Protein AF-A0A356KD46-F1 (afdb_monomer)

Radius of gyration: 34.76 Å; Cα contacts (8 Å, |Δi|>4): 871; chains: 1; bounding box: 137×96×98 Å

pLDDT: mean 71.25, std 28.38, range [20.55, 98.81]

Secondary structure (DSSP, 8-state):
-----------------------PPPPP-------PPPTT--PPPP-PPPP----SS--PPPP---------------------------------------------------------------------PPPPPPPPPPPPP-----------------------------------------------PPPPPPP---TTTTSS-HHHHHHHHHHHHHHHHHHHHHTT-----TTHHHHHHHHHHHTS--SEEE-HHHHHHHHHT-SEEEEEE-TT-HHHHHHHHHHHHHHTTSSS-EEEEEEEEEGGGHHHHHHHHH---HHHHHHHHHHTTHHHHT-S-HHHHHHHHHHHHHHT-EEEEEE--GGG-SS-HHHHHHHHHHHHHHHHHHH-TTSEEEEEEETTTTSTTSHHHHHHHHHHHTTPPPPPEEEEEE--HHHHHHHTTTT-TT--EEEEETTEEEE-SS-HHHHHHHHHHHHTT--BPPP-GGGT-TT---S----TTHHHHHHHHHHHHHHHHHHHHHHHHHHHHHT---S-SS-SEEEETT-TTHHHHTTGGG-S-HHHHHHHHHHHHHT--EEETTTTEEEESS-BHHHHHHHHHHHHHHHHH---TTSPPPHHHHHHHHHHHHHHHHHHHHHH-TT-----HHHHHHHHHHHHHHHHHHHHHHHHT--S-----TT-SS--HHHHHHHHTHHHHHHHHHHHHHHHHHHHHHHHH-------GGGGG--HHHHHHHHHHHHHHHHHHHHHHHHTTSS-HHHHHHHHT--TTSTTHHHHHHHHHHHHTTTPPPPPPHHHH-

Mean predicted aligned error: 16.76 Å

Sequence (814 aa):
MRPAQEARAEDRVRAPVEEGLEQGREVARVILEVAVLDQDDVPGREGEGRPNRGALAPVGRQDLEHDVLLGVGLAVGLDRPDRVVLRAVVGDDHLLGEGDLDLGDSPQDLGDRGLLIEHGDQHREGSSGHAGDPIRLPPPPRLPANGALGLFSPAPRRALNRSGAGSPQGAAPIPRGRDELPRVGRDPGGYHRWPNPPKRLERNDLTADPRRALLAIQKRLWRNLRQEIEATIEGDPPNIAIYREEFERDLRSYESVSNKSELVRAALAAGVVYLGDYHTLPQAQKTLVKLLLALTRTSRPVILGFEMVRIEHQEHLDRYLADPSSANEERFLHAIDYWTTWAFDWAPYREVLQLCHRRGVRVVGINSDPRDHPHDHLLERDFRSAAVLLEEIRAQPEALLVVFDGDLHVARDHLPLLIDNEVQKAGLPARRRVIVHQNAEEIWWQLARDRLEDTNVVRLAPDAFCVFNASPIEKLHSYLNWVSERETLEPPLATSTWAMVEDEDEDEEDEAEDLAQQRVAEYQEQVHQIACTVATFLEIERDDLDDFHLFTVNDLDFLDWMAEDGAFTERELEDVKRQILSNESYFIPKGDVIYLSDFSVVNAAEEATHFLHHRCSGYRWDKPRDLATDFYFRIVTEALGFFGSKVLVPTRECWREKDCEVFLENYRVRQQERKRRRAAGEEGDGGDTSVLEAMSEERVKVLTNQKLTRRASTLVLEHRDLERRYLEQGGPWPGAGRCLTQPTEVHLLLTHMLGHMLGDKLYFALLLNKVSKSFIRQLFHDPLEQPGLALGRYLELVKSTQGVGHGPSRGERL

Nearest PDB structures (foldseek):
  2ebh-assembly1_X  TM=6.119E-01  e=1.348E-02  Pasteurella multocida
  2ebf-assembly1_X  TM=5.597E-01  e=1.407E-02  Pasteurella multocida

Foldseek 3Di:
DDDDDDDDDDDDDDDDDDDDDDDDDDDDDDDDDPDDDDDPDDDDDDDDDDFQDDDPQGDDDDDDDDDDDDDDYDDDDDDDDDDDDDDDDDDDDDDDDYDDDDDDDDDDDDDDDDDDDDDDDDDDDDDDDDDDDDDDDDDDDDDDDDDDDDDDDDDDDDDDDDDDDDDDDDDDDDDDDDDDDDDDDDDDDDDDDDDDDPPPPDPCVLPDDPLVVLLVLLVVLLVLLVVLVVLQRDDDAPCVVVLVVLLLVLLQEFPWQDDPVVQLVLLLQWQEEEQADLQLDLLSLLVVLLSCVSNLVDPAAEEEADQLAAQVLLVLLVVCLVPVDPVSVVVSCVVRVNCRQPVYDCPSVSSNSVSCSVSVYHYGYQAHDLVVPVHHSQQVSLLSSLVRVVVVCVVRVRHYYYYYYHSSQLRCCHSVVNNQVVCVVVVHDRIQYAYEHEASANHCSVCSVVVRNLSQKTHSDPRYIYGYDDHSLQSSQSVQCSVQVFDFQDQFCLSNPSPPPPDDDDDPPVSSVVSVVSRQVSLLVVLLVLLVLLCVVLVNDDDCLSVAAEEESVPSCVSVVCPPPNLDDPVRSVVVSVCLSLLAWEADLSGRYTYHSYGTLLRSQLRSQLSLLCVQAVADPPDDFALQLVLLVLLLSLLRSLLSSCSVVVQDDAQDLVNLVVLLVVVVVVVVVVVVCVVVVNPDPPSDNPPPPDDHVNVVSLVSCSPLNNLLSVLLNVQVVQLVCCVVVVDPRPGSPCLSPDDPSSNNNNSNRSSNNLNQLVNQLPVVVLDDSNNSSVSSHDNSSPPCNSVVVSNVSSVSSVPRDGDQHPVSVD

Solvent-accessible surface area (backbone atoms only — not comparable to full-atom values): 50422 Å² total; per-residue (Å²): 138,83,85,87,85,90,87,88,86,90,89,83,88,85,84,90,78,90,85,89,81,92,77,85,82,84,75,82,82,83,75,87,79,83,79,82,80,76,97,78,88,74,86,86,78,73,92,76,78,83,77,67,65,47,54,95,74,55,62,80,88,76,92,75,92,73,90,78,87,88,86,83,86,80,95,81,81,93,83,85,87,85,88,82,89,85,86,86,87,89,81,87,83,90,85,89,83,87,82,88,86,84,89,88,90,85,81,89,79,90,80,92,85,80,90,86,80,77,88,82,83,89,85,82,89,89,86,85,88,83,90,83,83,89,84,85,82,84,83,83,87,86,82,87,86,90,88,81,90,81,90,82,88,82,83,89,82,80,88,82,88,84,88,85,90,86,84,87,87,84,84,89,88,89,91,88,89,87,84,92,87,89,89,87,83,80,89,90,84,93,74,94,74,75,83,73,78,80,78,76,76,61,95,61,84,65,70,84,47,45,34,62,33,46,53,54,48,49,60,47,48,42,53,52,54,50,54,51,53,64,60,67,55,81,71,76,45,57,65,47,71,54,50,48,51,56,31,51,60,68,43,65,55,67,73,43,86,46,47,72,68,57,53,51,56,50,47,70,70,25,39,32,32,34,35,23,35,52,81,57,36,61,57,43,48,49,48,51,46,41,52,50,59,60,56,64,72,49,97,56,55,48,36,35,37,33,44,89,35,38,46,91,41,41,71,50,52,55,55,28,56,73,49,78,43,72,83,37,46,58,54,37,43,60,71,67,38,36,74,40,62,52,59,53,76,57,70,46,60,47,53,42,51,54,48,27,45,79,67,70,41,50,75,40,34,36,26,65,70,60,86,80,34,94,71,37,44,62,62,56,36,32,53,49,26,32,54,58,51,50,51,52,48,67,76,41,74,79,32,34,39,36,37,40,34,46,52,58,50,47,21,78,82,39,36,56,39,50,36,55,51,49,38,53,75,70,71,46,81,87,62,46,60,28,36,35,42,57,48,48,49,64,38,48,65,47,30,52,75,74,77,42,60,86,51,47,20,33,28,46,48,101,48,31,34,37,38,45,74,55,56,62,57,54,61,52,43,28,45,52,29,55,75,40,73,49,62,59,58,82,80,37,66,65,76,61,58,73,80,70,82,62,98,74,97,71,67,81,66,65,57,50,57,55,46,50,53,44,39,52,52,50,51,42,51,52,37,27,52,43,29,52,47,46,28,58,75,45,74,51,90,82,92,69,69,71,75,57,43,76,46,46,80,79,48,57,54,52,53,42,61,52,54,44,96,61,81,44,50,77,63,55,53,54,56,49,57,48,42,64,69,66,66,45,54,48,58,41,71,80,70,44,29,38,38,33,57,56,60,35,47,55,58,44,26,19,33,27,29,42,47,50,32,38,72,55,32,66,66,68,68,90,58,92,67,56,54,67,43,44,50,28,34,41,24,48,48,36,14,47,9,42,30,34,16,35,72,80,38,73,78,68,76,66,71,48,72,69,52,32,53,53,51,51,49,55,50,50,53,54,54,52,48,60,48,48,38,57,72,72,67,52,89,66,87,79,85,78,62,92,82,60,90,87,61,45,57,72,55,49,63,46,53,78,46,53,74,51,34,55,50,23,39,50,49,47,53,57,49,54,51,50,50,52,51,36,73,73,66,73,57,82,79,87,67,71,70,70,64,56,76,50,61,68,78,41,32,53,54,35,26,42,50,55,2,28,53,46,6,48,16,49,47,49,16,41,77,68,67,62,38,55,63,69,57,56,44,46,60,34,47,46,60,34,86,46,89,58,43,14,51,50,52,45,57,48,49,59,56,57,30,58,94,47,63,72,76,75,45,73,87,68,76,109

Structure (mmCIF, N/CA/C/O backbone):
data_AF-A0A356KD46-F1
#
_entry.id   AF-A0A356KD46-F1
#
loop_
_atom_site.group_PDB
_atom_site.id
_atom_site.type_symbol
_atom_site.label_atom_id
_atom_site.label_alt_id
_atom_site.label_comp_id
_atom_site.label_asym_id
_atom_site.label_entity_id
_atom_site.label_seq_id
_atom_site.pdbx_PDB_ins_code
_atom_site.Cartn_x
_atom_site.Cartn_y
_atom_site.Cartn_z
_atom_site.occupancy
_atom_site.B_iso_or_equiv
_atom_site.auth_seq_id
_atom_site.auth_comp_id
_atom_site.auth_asym_id
_atom_site.auth_atom_id
_atom_site.pdbx_PDB_model_num
ATOM 1 N N . MET A 1 1 ? -66.633 24.488 23.572 1.00 30.86 1 MET A N 1
ATOM 2 C CA . MET A 1 1 ? -67.214 24.761 22.237 1.00 30.86 1 MET A CA 1
ATOM 3 C C . MET A 1 1 ? -66.480 23.928 21.186 1.00 30.86 1 MET A C 1
ATOM 5 O O . MET A 1 1 ? -65.303 23.659 21.368 1.00 30.86 1 MET A O 1
ATOM 9 N N . ARG A 1 2 ? -67.191 23.530 20.127 1.00 31.50 2 ARG A N 1
ATOM 10 C CA . ARG A 1 2 ? -66.736 23.161 18.760 1.00 31.50 2 ARG A CA 1
ATOM 11 C C . ARG A 1 2 ? -67.554 24.079 17.803 1.00 31.50 2 ARG A C 1
ATOM 13 O O . ARG A 1 2 ? -68.551 24.605 18.314 1.00 31.50 2 ARG A O 1
ATOM 20 N N . PRO A 1 3 ? -67.209 24.345 16.520 1.00 33.41 3 PRO A N 1
ATOM 21 C CA . PRO A 1 3 ? -66.586 23.494 15.479 1.00 33.41 3 PRO A CA 1
ATOM 22 C C . PRO A 1 3 ? -65.191 23.997 15.017 1.00 33.41 3 PRO A C 1
ATOM 24 O O . PRO A 1 3 ? -64.723 24.987 15.567 1.00 33.41 3 PRO A O 1
ATOM 27 N N . ALA A 1 4 ? -64.392 23.346 14.151 1.00 25.92 4 ALA A N 1
ATOM 28 C CA . ALA A 1 4 ? -64.543 22.234 13.178 1.00 25.92 4 ALA A CA 1
ATOM 29 C C . ALA A 1 4 ? -64.960 22.608 11.726 1.00 25.92 4 ALA A C 1
ATOM 31 O O . ALA A 1 4 ? -65.536 23.668 11.517 1.00 25.92 4 ALA A O 1
ATOM 32 N N . GLN A 1 5 ? -64.699 21.680 10.781 1.00 28.30 5 GLN A N 1
ATOM 33 C CA . GLN A 1 5 ? -64.710 21.762 9.293 1.00 28.30 5 GLN A CA 1
ATOM 34 C C . GLN A 1 5 ? -63.374 22.258 8.694 1.00 28.30 5 GLN A C 1
ATOM 36 O O . GLN A 1 5 ? -62.950 23.361 9.014 1.00 28.30 5 GLN A O 1
ATOM 41 N N . GLU A 1 6 ? -62.567 21.499 7.931 1.00 25.19 6 GLU A N 1
ATOM 42 C CA . GLU A 1 6 ? -62.701 20.282 7.078 1.00 25.19 6 GLU A CA 1
ATOM 43 C C . GLU A 1 6 ? -63.149 20.526 5.622 1.00 25.19 6 GLU A C 1
ATOM 45 O O . GLU A 1 6 ? -64.282 20.925 5.368 1.00 25.19 6 GLU A O 1
ATOM 50 N N . ALA A 1 7 ? -62.268 20.164 4.678 1.00 24.69 7 ALA A N 1
ATOM 51 C CA . ALA A 1 7 ? -62.589 19.803 3.297 1.00 24.69 7 ALA A CA 1
ATOM 52 C C . ALA A 1 7 ? -61.568 18.763 2.776 1.00 24.69 7 ALA A C 1
ATOM 54 O O . ALA A 1 7 ? -60.367 18.895 2.998 1.00 24.69 7 ALA A O 1
ATOM 55 N N . ARG A 1 8 ? -62.069 17.726 2.098 1.00 23.98 8 ARG A N 1
ATOM 56 C CA . ARG A 1 8 ? -61.347 16.661 1.363 1.00 23.98 8 ARG A CA 1
ATOM 57 C C . ARG A 1 8 ? -61.554 16.899 -0.148 1.00 23.98 8 ARG A C 1
ATOM 59 O O . ARG A 1 8 ? -62.451 17.668 -0.480 1.00 23.98 8 ARG A O 1
ATOM 66 N N . ALA A 1 9 ? -60.946 16.218 -1.121 1.00 25.70 9 ALA A N 1
ATOM 67 C CA . ALA A 1 9 ? -59.679 15.489 -1.347 1.00 25.70 9 ALA A CA 1
ATOM 68 C C . ALA A 1 9 ? -59.769 14.954 -2.804 1.00 25.70 9 ALA A C 1
ATOM 70 O O . ALA A 1 9 ? -60.891 14.846 -3.291 1.00 25.70 9 ALA A O 1
ATOM 71 N N . GLU A 1 10 ? -58.677 14.558 -3.474 1.00 25.53 10 GLU A N 1
ATOM 72 C CA . GLU A 1 10 ? -58.727 13.551 -4.564 1.00 25.53 10 GLU A CA 1
ATOM 73 C C . GLU A 1 10 ? -57.323 13.077 -5.001 1.00 25.53 10 GLU A C 1
ATOM 75 O O . GLU A 1 10 ? -56.431 13.893 -5.214 1.00 25.53 10 GLU A O 1
ATOM 80 N N . ASP A 1 11 ? -57.151 11.760 -5.165 1.00 28.33 11 ASP A N 1
ATOM 81 C CA . ASP A 1 11 ? -55.952 11.097 -5.713 1.00 28.33 11 ASP A CA 1
ATOM 82 C C . ASP A 1 11 ? -56.200 10.625 -7.153 1.00 28.33 11 ASP A C 1
ATOM 84 O O . ASP A 1 11 ? -57.258 10.042 -7.416 1.00 28.33 11 ASP A O 1
ATOM 88 N N . ARG A 1 12 ? -55.217 10.769 -8.067 1.00 23.67 12 ARG A N 1
ATOM 89 C CA . ARG A 1 12 ? -55.205 10.052 -9.371 1.00 23.67 12 ARG A CA 1
ATOM 90 C C . ARG A 1 12 ? -53.854 10.002 -10.122 1.00 23.67 12 ARG A C 1
ATOM 92 O O . ARG A 1 12 ? -53.667 10.615 -11.161 1.00 23.67 12 ARG A O 1
ATOM 99 N N . VAL A 1 13 ? -52.940 9.186 -9.595 1.00 24.98 13 VAL A N 1
ATOM 100 C CA . VAL A 1 13 ? -52.217 8.093 -10.296 1.00 24.98 13 VAL A CA 1
ATOM 101 C C . VAL A 1 13 ? -51.817 8.256 -11.796 1.00 24.98 13 VAL A C 1
ATOM 103 O O . VAL A 1 13 ? -52.674 8.199 -12.673 1.00 24.98 13 VAL A O 1
ATOM 106 N N . ARG A 1 14 ? -50.488 8.145 -12.033 1.00 21.69 14 ARG A N 1
ATOM 107 C CA . ARG A 1 14 ? -49.716 7.650 -13.221 1.00 21.69 14 ARG A CA 1
ATOM 108 C C . ARG A 1 14 ? -49.274 8.573 -14.385 1.00 21.69 14 ARG A C 1
ATOM 110 O O . ARG A 1 14 ? -50.089 8.984 -15.197 1.00 21.69 14 ARG A O 1
ATOM 117 N N . ALA A 1 15 ? -47.937 8.570 -14.556 1.00 30.14 15 ALA A N 1
ATOM 118 C CA . ALA A 1 15 ? -47.119 8.579 -15.792 1.00 30.14 15 ALA A CA 1
ATOM 119 C C . ALA A 1 15 ? -47.143 9.843 -16.688 1.00 30.14 15 ALA A C 1
ATOM 121 O O . ALA A 1 15 ? -48.196 10.441 -16.898 1.00 30.14 15 ALA A O 1
ATOM 122 N N . PRO A 1 16 ? -45.972 10.258 -17.218 1.00 25.94 16 PRO A N 1
ATOM 123 C CA . PRO A 1 16 ? -45.389 9.584 -18.392 1.00 25.94 16 PRO A CA 1
ATOM 124 C C . PRO A 1 16 ? -43.931 9.098 -18.213 1.00 25.94 16 PRO A C 1
ATOM 126 O O . PRO A 1 16 ? -43.357 9.203 -17.133 1.00 25.94 16 PRO A O 1
ATOM 129 N N . VAL A 1 17 ? -43.374 8.537 -19.291 1.00 24.36 17 VAL A N 1
ATOM 130 C CA . VAL A 1 17 ? -42.009 7.992 -19.445 1.00 24.36 17 VAL A CA 1
ATOM 131 C C . VAL A 1 17 ? -41.234 8.849 -20.465 1.00 24.36 17 VAL A C 1
ATOM 133 O O . VAL A 1 17 ? -41.868 9.449 -21.327 1.00 24.36 17 VAL A O 1
ATOM 136 N N . GLU A 1 18 ? -39.905 8.904 -20.311 1.00 29.48 18 GLU A N 1
ATOM 137 C CA . GLU A 1 18 ? -38.838 9.320 -21.256 1.00 29.48 18 GLU A CA 1
ATOM 138 C C . GLU A 1 18 ? -39.147 10.310 -22.401 1.00 29.48 18 GLU A C 1
ATOM 140 O O . GLU A 1 18 ? -39.838 9.990 -23.362 1.00 29.48 18 GLU A O 1
ATOM 145 N N . GLU A 1 19 ? -38.416 11.429 -22.413 1.00 24.36 19 GLU A N 1
ATOM 146 C CA . GLU A 1 19 ? -37.498 11.744 -23.523 1.00 24.36 19 GLU A CA 1
ATOM 147 C C . GLU A 1 19 ? -36.348 12.622 -22.983 1.00 24.36 19 GLU A C 1
ATOM 149 O O . GLU A 1 19 ? -36.548 13.415 -22.060 1.00 24.36 19 GLU A O 1
ATOM 154 N N . GLY A 1 20 ? -35.120 12.416 -23.472 1.00 24.95 20 GLY A N 1
ATOM 155 C CA . GLY A 1 20 ? -33.901 12.986 -22.878 1.00 24.95 20 GLY A CA 1
ATOM 156 C C . GLY A 1 20 ? -33.382 14.256 -23.561 1.00 24.95 20 GLY A C 1
ATOM 157 O O . GLY A 1 20 ? -33.703 14.533 -24.715 1.00 24.95 20 GLY A O 1
ATOM 158 N N . LEU A 1 21 ? -32.513 14.996 -22.865 1.00 26.05 21 LEU A N 1
ATOM 159 C CA . LEU A 1 21 ? -31.666 16.036 -23.457 1.00 26.05 21 LEU A CA 1
ATOM 160 C C . LEU A 1 21 ? -30.255 15.999 -22.864 1.00 26.05 21 LEU A C 1
ATOM 162 O O . LEU A 1 21 ? -30.069 16.136 -21.657 1.00 26.05 21 LEU A O 1
ATOM 166 N N . GLU A 1 22 ? -29.265 15.889 -23.745 1.00 28.31 22 GLU A N 1
ATOM 167 C CA . GLU A 1 22 ? -27.869 16.182 -23.439 1.00 28.31 22 GLU A CA 1
ATOM 168 C C . GLU A 1 22 ? -27.683 17.696 -23.253 1.00 28.31 22 GLU A C 1
ATOM 170 O O . GLU A 1 22 ? -28.096 18.493 -24.101 1.00 28.31 22 GLU A O 1
ATOM 175 N N . GLN A 1 23 ? -26.995 18.106 -22.186 1.00 25.33 23 GLN A N 1
ATOM 176 C CA . GLN A 1 23 ? -26.283 19.385 -22.159 1.00 25.33 23 GLN A CA 1
ATOM 177 C C . GLN A 1 23 ? -25.174 19.355 -21.101 1.00 25.33 23 GLN A C 1
ATOM 179 O O . GLN A 1 23 ? -25.386 18.929 -19.967 1.00 25.33 23 GLN A O 1
ATOM 184 N N . GLY A 1 24 ? -23.965 19.745 -21.510 1.00 26.00 24 GLY A N 1
ATOM 185 C CA . GLY A 1 24 ? -22.748 19.551 -20.722 1.00 26.00 24 GLY A CA 1
ATOM 186 C C . GLY A 1 24 ? -22.647 20.464 -19.499 1.00 26.00 24 GLY A C 1
ATOM 187 O O . GLY A 1 24 ? -23.142 21.590 -19.496 1.00 26.00 24 GLY A O 1
ATOM 188 N N . ARG A 1 25 ? -21.937 19.988 -18.470 1.00 24.11 25 ARG A N 1
ATOM 189 C CA . ARG A 1 25 ? -21.465 20.828 -17.364 1.00 24.11 25 ARG A CA 1
ATOM 190 C C . ARG A 1 25 ? -20.139 21.474 -17.755 1.00 24.11 25 ARG A C 1
ATOM 192 O O . ARG A 1 25 ? -19.187 20.767 -18.074 1.00 24.11 25 ARG A O 1
ATOM 199 N N . GLU A 1 26 ? -20.058 22.799 -17.683 1.00 23.70 26 GLU A N 1
ATOM 200 C CA . GLU A 1 26 ? -18.772 23.496 -17.734 1.00 23.70 26 GLU A CA 1
ATOM 201 C C . GLU A 1 26 ? -17.963 23.150 -16.475 1.00 23.70 26 GLU A C 1
ATOM 203 O O . GLU A 1 26 ? -18.367 23.475 -15.357 1.00 23.70 26 GLU A O 1
ATOM 208 N N . VAL A 1 27 ? -16.815 22.491 -16.643 1.00 25.94 27 VAL A N 1
ATOM 209 C CA . VAL A 1 27 ? -15.844 22.319 -15.555 1.00 25.94 27 VAL A CA 1
ATOM 210 C C . VAL A 1 27 ? -15.124 23.650 -15.350 1.00 25.94 27 VAL A C 1
ATOM 212 O O . VAL A 1 27 ? -14.575 24.223 -16.294 1.00 25.94 27 VAL A O 1
ATOM 215 N N . ALA A 1 28 ? -15.136 24.159 -14.116 1.00 23.61 28 ALA A N 1
ATOM 216 C CA . ALA A 1 28 ? -14.530 25.443 -13.789 1.00 23.61 28 ALA A CA 1
ATOM 217 C C . ALA A 1 28 ? -13.019 25.427 -14.078 1.00 23.61 28 ALA A C 1
ATOM 219 O O . ALA A 1 28 ? -12.261 24.627 -13.531 1.00 23.61 28 ALA A O 1
ATOM 220 N N . ARG A 1 29 ? -12.586 26.331 -14.959 1.00 20.55 29 ARG A N 1
ATOM 221 C CA . ARG A 1 29 ? -11.214 26.419 -15.465 1.00 20.55 29 ARG A CA 1
ATOM 222 C C . ARG A 1 29 ? -10.254 26.920 -14.382 1.00 20.55 29 ARG A C 1
ATOM 224 O O . ARG A 1 29 ? -10.070 28.127 -14.239 1.00 20.55 29 ARG A O 1
ATOM 231 N N . VAL A 1 30 ? -9.619 26.002 -13.655 1.00 24.28 30 VAL A N 1
ATOM 232 C CA . VAL A 1 30 ? -8.527 26.330 -12.726 1.00 24.28 30 VAL A CA 1
ATOM 233 C C . VAL A 1 30 ? -7.361 26.925 -13.519 1.00 24.28 30 VAL A C 1
ATOM 235 O O . VAL A 1 30 ? -6.782 26.271 -14.385 1.00 24.28 30 VAL A O 1
ATOM 238 N N . ILE A 1 31 ? -7.025 28.183 -13.231 1.00 21.67 31 ILE A N 1
ATOM 239 C CA . ILE A 1 31 ? -5.820 28.842 -13.735 1.00 21.67 31 ILE A CA 1
ATOM 240 C C . ILE A 1 31 ? -4.794 28.812 -12.604 1.00 21.67 31 ILE A C 1
ATOM 242 O O . ILE A 1 31 ? -4.981 29.458 -11.577 1.00 21.67 31 ILE A O 1
ATOM 246 N N . LEU A 1 32 ? -3.714 28.055 -12.799 1.00 22.17 32 LEU A N 1
ATOM 247 C CA . LEU A 1 32 ? -2.546 28.079 -11.921 1.00 22.17 32 LEU A CA 1
ATOM 248 C C . LEU A 1 32 ? -1.740 29.359 -12.180 1.00 22.17 32 LEU A C 1
ATOM 250 O O . LEU A 1 32 ? -0.880 29.395 -13.061 1.00 22.17 32 LEU A O 1
ATOM 254 N N . GLU A 1 33 ? -2.013 30.416 -11.413 1.00 21.33 33 GLU A N 1
ATOM 255 C CA . GLU A 1 33 ? -1.081 31.540 -11.296 1.00 21.33 33 GLU A CA 1
ATOM 256 C C . GLU A 1 33 ? 0.112 31.119 -10.429 1.00 21.33 33 GLU A C 1
ATOM 258 O O . GLU A 1 33 ? 0.007 30.967 -9.213 1.00 21.33 33 GLU A O 1
ATOM 263 N N . VAL A 1 34 ? 1.266 30.922 -11.070 1.00 24.17 34 VAL A N 1
ATOM 264 C CA . VAL A 1 34 ? 2.534 30.668 -10.377 1.00 24.17 34 VAL A CA 1
ATOM 265 C C . VAL A 1 34 ? 3.041 31.984 -9.789 1.00 24.17 34 VAL A C 1
ATOM 267 O O . VAL A 1 34 ? 3.713 32.765 -10.464 1.00 24.17 34 VAL A O 1
ATOM 270 N N . ALA A 1 35 ? 2.706 32.235 -8.525 1.00 22.53 35 ALA A N 1
ATOM 271 C CA . ALA A 1 35 ? 3.266 33.342 -7.763 1.00 22.53 35 ALA A CA 1
ATOM 272 C C . ALA A 1 35 ? 4.751 33.076 -7.461 1.00 22.53 35 ALA A C 1
ATOM 274 O O . ALA A 1 35 ? 5.093 32.167 -6.705 1.00 22.53 35 ALA A O 1
ATOM 275 N N . VAL A 1 36 ? 5.638 33.880 -8.049 1.00 26.86 36 VAL A N 1
ATOM 276 C CA . VAL A 1 36 ? 7.053 33.924 -7.660 1.00 26.86 36 VAL A CA 1
ATOM 277 C C . VAL A 1 36 ? 7.162 34.782 -6.401 1.00 26.86 36 VAL A C 1
ATOM 279 O O . VAL A 1 36 ? 6.796 35.955 -6.431 1.00 26.86 36 VAL A O 1
ATOM 282 N N . LEU A 1 37 ? 7.648 34.200 -5.304 1.00 25.94 37 LEU A N 1
ATOM 283 C CA . LEU A 1 37 ? 7.967 34.937 -4.079 1.00 25.94 37 LEU A CA 1
ATOM 284 C C . LEU A 1 37 ? 9.363 35.570 -4.195 1.00 25.94 37 LEU A C 1
ATOM 286 O O . LEU A 1 37 ? 10.318 34.902 -4.596 1.00 25.94 37 LEU A O 1
ATOM 290 N N . ASP A 1 38 ? 9.466 36.854 -3.846 1.00 25.88 38 ASP A N 1
ATOM 291 C CA . ASP A 1 38 ? 10.733 37.594 -3.778 1.00 25.88 38 ASP A CA 1
ATOM 292 C C . ASP A 1 38 ? 11.570 37.196 -2.542 1.00 25.88 38 ASP A C 1
ATOM 294 O O . ASP A 1 38 ? 11.070 36.615 -1.580 1.00 25.88 38 ASP A O 1
ATOM 298 N N . GLN A 1 39 ? 12.878 37.469 -2.583 1.00 31.25 39 GLN A N 1
ATOM 299 C CA . GLN A 1 39 ? 13.889 36.734 -1.801 1.00 31.25 39 GLN A CA 1
ATOM 300 C C . GLN A 1 39 ? 14.160 37.217 -0.354 1.00 31.25 39 GLN A C 1
ATOM 302 O O . GLN A 1 39 ? 15.174 36.812 0.211 1.00 31.25 39 GLN A O 1
ATOM 307 N N . ASP A 1 40 ? 13.310 38.055 0.254 1.00 28.86 40 ASP A N 1
ATOM 308 C CA . ASP A 1 40 ? 13.667 38.809 1.480 1.00 28.86 40 ASP A CA 1
ATOM 309 C C . ASP A 1 40 ? 12.873 38.479 2.773 1.00 28.86 40 ASP A C 1
ATOM 311 O O . ASP A 1 40 ? 13.215 39.004 3.833 1.00 28.86 40 ASP A O 1
ATOM 315 N N . ASP A 1 41 ? 11.871 37.587 2.756 1.00 28.80 41 ASP A N 1
ATOM 316 C CA . ASP A 1 41 ? 11.140 37.172 3.976 1.00 28.80 41 ASP A CA 1
ATOM 317 C C . ASP A 1 41 ? 11.710 35.875 4.592 1.00 28.80 41 ASP A C 1
ATOM 319 O O . ASP A 1 41 ? 11.336 34.761 4.218 1.00 28.80 41 ASP A O 1
ATOM 323 N N . VAL A 1 42 ? 12.606 36.012 5.581 1.00 30.08 42 VAL A N 1
ATOM 324 C CA . VAL A 1 42 ? 13.180 34.883 6.347 1.00 30.08 42 VAL A CA 1
ATOM 325 C C . VAL A 1 42 ? 13.044 35.099 7.863 1.00 30.08 42 VAL A C 1
ATOM 327 O O . VAL A 1 42 ? 13.825 35.849 8.455 1.00 30.08 42 VAL A O 1
ATOM 330 N N . PRO A 1 43 ? 12.123 34.389 8.543 1.00 27.09 43 PRO A N 1
ATOM 331 C CA . PRO A 1 43 ? 12.175 34.205 9.989 1.00 27.09 43 PRO A CA 1
ATOM 332 C C . PRO A 1 43 ? 13.327 33.249 10.329 1.00 27.09 43 PRO A C 1
ATOM 334 O O . PRO A 1 43 ? 13.338 32.098 9.893 1.00 27.09 43 PRO A O 1
ATOM 337 N N . GLY A 1 44 ? 14.313 33.716 11.097 1.00 28.95 44 GLY A N 1
ATOM 338 C CA . GLY A 1 44 ? 15.466 32.894 11.470 1.00 28.95 44 GLY A CA 1
ATOM 339 C C . GLY A 1 44 ? 15.076 31.729 12.383 1.00 28.95 44 GLY A C 1
ATOM 340 O O . GLY A 1 44 ? 14.606 31.958 13.496 1.00 28.95 44 GLY A O 1
ATOM 341 N N . ARG A 1 45 ? 15.314 30.490 11.935 1.00 28.98 45 ARG A N 1
ATOM 342 C CA . ARG A 1 45 ? 15.271 29.300 12.796 1.00 28.98 45 ARG A CA 1
ATOM 343 C C . ARG A 1 45 ? 16.636 29.086 13.448 1.00 28.98 45 ARG A C 1
ATOM 345 O O . ARG A 1 45 ? 17.636 28.931 12.748 1.00 28.98 45 ARG A O 1
ATOM 352 N N . GLU A 1 46 ? 16.671 29.049 14.776 1.00 28.45 46 GLU A N 1
ATOM 353 C CA . GLU A 1 46 ? 17.753 28.367 15.494 1.00 28.45 46 GLU A CA 1
ATOM 354 C C . GLU A 1 46 ? 17.570 26.842 15.348 1.00 28.45 46 GLU A C 1
ATOM 356 O O . GLU A 1 46 ? 16.490 26.379 14.985 1.00 28.45 46 GLU A O 1
ATOM 361 N N . GLY A 1 47 ? 18.636 26.060 15.540 1.00 33.94 47 GLY A N 1
ATOM 362 C CA . GLY A 1 47 ? 18.680 24.656 15.109 1.00 33.94 47 GLY A CA 1
ATOM 363 C C . GLY A 1 47 ? 17.644 23.748 15.782 1.00 33.94 47 GLY A C 1
ATOM 364 O O . GLY A 1 47 ? 17.781 23.414 16.957 1.00 33.94 47 GLY A O 1
ATOM 365 N N . GLU A 1 48 ? 16.650 23.301 15.015 1.00 28.08 48 GLU A N 1
ATOM 366 C CA . GLU A 1 48 ? 15.633 22.340 15.453 1.00 28.08 48 GLU A CA 1
ATOM 367 C C . GLU A 1 48 ? 16.194 20.905 15.496 1.00 28.08 48 GLU A C 1
ATOM 369 O O . GLU A 1 48 ? 17.002 20.497 14.658 1.00 28.08 48 GLU A O 1
ATOM 374 N N . GLY A 1 49 ? 15.765 20.123 16.492 1.00 30.72 49 GLY A N 1
ATOM 375 C CA . GLY A 1 49 ? 16.134 18.711 16.627 1.00 30.72 49 GLY A CA 1
ATOM 376 C C . GLY A 1 49 ? 15.465 17.815 15.575 1.00 30.72 49 GLY A C 1
ATOM 377 O O . GLY A 1 49 ? 14.450 18.175 14.981 1.00 30.72 49 GLY A O 1
ATOM 378 N N . ARG A 1 50 ? 16.019 16.614 15.352 1.00 29.61 50 ARG A N 1
ATOM 379 C CA . ARG A 1 50 ? 15.448 15.631 14.409 1.00 29.61 50 ARG A CA 1
ATOM 380 C C . ARG A 1 50 ? 14.016 15.221 14.827 1.00 29.61 50 ARG A C 1
ATOM 382 O O . ARG A 1 50 ? 13.776 15.052 16.022 1.00 29.61 50 ARG A O 1
ATOM 389 N N . PRO A 1 51 ? 13.086 14.996 13.876 1.00 30.27 51 PRO A N 1
ATOM 390 C CA . PRO A 1 51 ? 11.694 14.666 14.184 1.00 30.27 51 PRO A CA 1
ATOM 391 C C . PRO A 1 51 ? 11.557 13.300 14.871 1.00 30.27 51 PRO A C 1
ATOM 393 O O . PRO A 1 51 ? 12.093 12.293 14.403 1.00 30.27 51 PRO A O 1
ATOM 396 N N . ASN A 1 52 ? 10.794 13.265 15.964 1.00 37.00 52 ASN A N 1
ATOM 397 C CA . ASN A 1 52 ? 10.636 12.103 16.840 1.00 37.00 52 ASN A CA 1
ATOM 398 C C . ASN A 1 52 ? 9.511 11.170 16.351 1.00 37.00 52 ASN A C 1
ATOM 400 O O . ASN A 1 52 ? 8.470 11.057 16.992 1.00 37.00 52 ASN A O 1
ATOM 404 N N . ARG A 1 53 ? 9.724 10.561 15.176 1.00 38.09 53 ARG A N 1
ATOM 405 C CA . ARG A 1 53 ? 8.724 9.787 14.418 1.00 38.09 53 ARG A CA 1
ATOM 406 C C . ARG A 1 53 ? 8.009 8.740 15.280 1.00 38.09 53 ARG A C 1
ATOM 408 O O . ARG A 1 53 ? 8.645 7.824 15.798 1.00 38.09 53 ARG A O 1
ATOM 415 N N . GLY A 1 54 ? 6.684 8.859 15.366 1.00 34.03 54 GLY A N 1
ATOM 416 C CA . GLY A 1 54 ? 5.822 7.852 15.978 1.00 34.03 54 GLY A CA 1
ATOM 417 C C . GLY A 1 54 ? 5.937 6.488 15.289 1.00 34.03 54 GLY A C 1
ATOM 418 O O . GLY A 1 54 ? 6.219 6.388 14.095 1.00 34.03 54 GLY A O 1
ATOM 419 N N . ALA A 1 55 ? 5.710 5.430 16.060 1.00 36.28 55 ALA A N 1
ATOM 420 C CA . ALA A 1 55 ? 5.652 4.053 15.594 1.00 36.28 55 ALA A CA 1
ATOM 421 C C . ALA A 1 55 ? 4.536 3.314 16.341 1.00 36.28 55 ALA A C 1
ATOM 423 O O . ALA A 1 55 ? 4.038 3.799 17.359 1.00 36.28 55 ALA A O 1
ATOM 424 N N . LEU A 1 56 ? 4.214 2.104 15.880 1.00 41.41 56 LEU A N 1
ATOM 425 C CA . LEU A 1 56 ? 3.541 1.096 16.699 1.00 41.41 56 LEU A CA 1
ATOM 426 C C . LEU A 1 56 ? 4.413 0.836 17.942 1.00 41.41 56 LEU A C 1
ATOM 428 O O . LEU A 1 56 ? 5.384 0.091 17.846 1.00 41.41 56 LEU A O 1
ATOM 432 N N . ALA A 1 57 ? 4.081 1.476 19.069 1.00 29.06 57 ALA A N 1
ATOM 433 C CA . ALA A 1 57 ? 4.896 1.542 20.291 1.00 29.06 57 ALA A CA 1
ATOM 434 C C . ALA A 1 57 ? 6.299 2.183 20.072 1.00 29.06 57 ALA A C 1
ATOM 436 O O . ALA A 1 57 ? 7.278 1.485 19.815 1.00 29.06 57 ALA A O 1
ATOM 437 N N . PRO A 1 58 ? 6.430 3.522 20.154 1.00 41.41 58 PRO A N 1
ATOM 438 C CA . PRO A 1 58 ? 7.637 4.237 19.725 1.00 41.41 58 PRO A CA 1
ATOM 439 C C . PRO A 1 58 ? 8.821 4.187 20.701 1.00 41.41 58 PRO A C 1
ATOM 441 O O . PRO A 1 58 ? 8.665 4.110 21.919 1.00 41.41 58 PRO A O 1
ATOM 444 N N . VAL A 1 59 ? 10.015 4.346 20.125 1.00 32.59 59 VAL A N 1
ATOM 445 C CA . VAL A 1 59 ? 11.314 4.437 20.806 1.00 32.59 59 VAL A CA 1
ATOM 446 C C . VAL A 1 59 ? 11.814 5.880 20.801 1.00 32.59 59 VAL A C 1
ATOM 448 O O . VAL A 1 59 ? 11.810 6.540 19.764 1.00 32.59 59 VAL A O 1
ATOM 451 N N . GLY A 1 60 ? 12.313 6.359 21.941 1.00 26.94 60 GLY A N 1
ATOM 452 C CA . GLY A 1 60 ? 13.150 7.559 21.996 1.00 26.94 60 GLY A CA 1
ATOM 453 C C . GLY A 1 60 ? 14.633 7.192 21.912 1.00 26.94 60 GLY A C 1
ATOM 454 O O . GLY A 1 60 ? 15.084 6.304 22.637 1.00 26.94 60 GLY A O 1
ATOM 455 N N . ARG A 1 61 ? 15.421 7.890 21.080 1.00 24.84 61 ARG A N 1
ATOM 456 C CA . ARG A 1 61 ? 16.889 7.821 21.194 1.00 24.84 61 ARG A CA 1
ATOM 457 C C . ARG A 1 61 ? 17.315 8.485 22.505 1.00 24.84 61 ARG A C 1
ATOM 459 O O . ARG A 1 61 ? 16.882 9.592 22.809 1.00 24.84 61 ARG A O 1
ATOM 466 N N . GLN A 1 62 ? 18.170 7.803 23.262 1.00 27.14 62 GLN A N 1
ATOM 467 C CA . GLN A 1 62 ? 18.804 8.348 24.458 1.00 27.14 62 GLN A CA 1
ATOM 468 C C . GLN A 1 62 ? 20.168 8.932 24.073 1.00 27.14 62 GLN A C 1
ATOM 470 O O . GLN A 1 62 ? 20.940 8.273 23.374 1.00 27.14 62 GLN A O 1
ATOM 475 N N . ASP A 1 63 ? 20.465 10.155 24.513 1.00 26.66 63 ASP A N 1
ATOM 476 C CA . ASP A 1 63 ? 21.769 10.773 24.276 1.00 26.66 63 ASP A CA 1
ATOM 477 C C . ASP A 1 63 ? 22.881 9.992 24.989 1.00 26.66 63 ASP A C 1
ATOM 479 O O . ASP A 1 63 ? 22.809 9.726 26.191 1.00 26.66 63 ASP A O 1
ATOM 483 N N . LEU A 1 64 ? 23.939 9.657 24.248 1.00 26.92 64 LEU A N 1
ATOM 484 C CA . LEU A 1 64 ? 25.192 9.147 24.799 1.00 26.92 64 LEU A CA 1
ATOM 485 C C . LEU A 1 64 ? 26.311 10.134 24.485 1.00 26.92 64 LEU A C 1
ATOM 487 O O . LEU A 1 64 ? 26.797 10.208 23.356 1.00 26.92 64 LEU A O 1
ATOM 491 N N . GLU A 1 65 ? 26.733 10.870 25.512 1.00 25.86 65 GLU A N 1
ATOM 492 C CA . GLU A 1 65 ? 27.909 11.734 25.460 1.00 25.86 65 GLU A CA 1
ATOM 493 C C . GLU A 1 65 ? 29.149 10.927 25.043 1.00 25.86 65 GLU A C 1
ATOM 495 O O . GLU A 1 65 ? 29.526 9.958 25.703 1.00 25.86 65 GLU A O 1
ATOM 500 N N . HIS A 1 66 ? 29.819 11.362 23.977 1.00 26.72 66 HIS A N 1
ATOM 501 C CA . HIS A 1 66 ? 31.216 11.028 23.719 1.00 26.72 66 HIS A CA 1
ATOM 502 C C . HIS A 1 66 ? 31.936 12.255 23.159 1.00 26.72 66 HIS A C 1
ATOM 504 O O . HIS A 1 66 ? 31.733 12.649 22.010 1.00 26.72 66 HIS A O 1
ATOM 510 N N . ASP A 1 67 ? 32.816 12.836 23.974 1.00 23.05 67 ASP A N 1
ATOM 511 C CA . ASP A 1 67 ? 33.855 13.743 23.494 1.00 23.05 67 ASP A CA 1
ATOM 512 C C . ASP A 1 67 ? 34.726 13.046 22.434 1.00 23.05 67 ASP A C 1
ATOM 514 O O . ASP A 1 67 ? 35.137 11.901 22.624 1.00 23.05 67 ASP A O 1
ATOM 518 N N . VAL A 1 68 ? 35.104 13.776 21.378 1.00 23.05 68 VAL A N 1
ATOM 519 C CA . VAL A 1 68 ? 36.508 14.153 21.089 1.00 23.05 68 VAL A CA 1
ATOM 520 C C . VAL A 1 68 ? 36.627 14.777 19.689 1.00 23.05 68 VAL A C 1
ATOM 522 O O . VAL A 1 68 ? 36.310 14.158 18.682 1.00 23.05 68 VAL A O 1
ATOM 525 N N . LEU A 1 69 ? 37.159 16.005 19.662 1.00 23.05 69 LEU A N 1
ATOM 526 C CA . LEU A 1 69 ? 37.801 16.723 18.547 1.00 23.05 69 LEU A CA 1
ATOM 527 C C . LEU A 1 69 ? 37.332 16.430 17.101 1.00 23.05 69 LEU A C 1
ATOM 529 O O . LEU A 1 69 ? 37.803 15.496 16.458 1.00 23.05 69 LEU A O 1
ATOM 533 N N . LEU A 1 70 ? 36.743 17.455 16.479 1.00 24.81 70 LEU A N 1
ATOM 534 C CA . LEU A 1 70 ? 37.524 18.293 15.555 1.00 24.81 70 LEU A CA 1
ATOM 535 C C . LEU A 1 70 ? 36.879 19.674 15.395 1.00 24.81 70 LEU A C 1
ATOM 537 O O . LEU A 1 70 ? 35.715 19.791 15.029 1.00 24.81 70 LEU A O 1
ATOM 541 N N . GLY A 1 71 ? 37.649 20.731 15.641 1.00 21.84 71 GLY A N 1
ATOM 542 C CA . GLY A 1 71 ? 37.243 22.100 15.335 1.00 21.84 71 GLY A CA 1
ATOM 543 C C . GLY A 1 71 ? 38.289 22.793 14.472 1.00 21.84 71 GLY A C 1
ATOM 544 O O . GLY A 1 71 ? 39.470 22.472 14.582 1.00 21.84 71 GLY A O 1
ATOM 545 N N . VAL A 1 72 ? 37.848 23.747 13.645 1.00 23.81 72 VAL A N 1
ATOM 546 C CA . VAL A 1 72 ? 38.398 25.115 13.505 1.00 23.81 72 VAL A CA 1
ATOM 547 C C . VAL A 1 72 ? 37.723 25.816 12.316 1.00 23.81 72 VAL A C 1
ATOM 549 O O . VAL A 1 72 ? 38.014 25.521 11.163 1.00 23.81 72 VAL A O 1
ATOM 552 N N . GLY A 1 73 ? 36.890 26.814 12.631 1.00 22.69 73 GLY A N 1
ATOM 553 C CA . GLY A 1 73 ? 36.544 27.938 11.751 1.00 22.69 73 GLY A CA 1
ATOM 554 C C . GLY A 1 73 ? 35.648 27.672 10.524 1.00 22.69 73 GLY A C 1
ATOM 555 O O . GLY A 1 73 ? 35.422 26.541 10.121 1.00 22.69 73 GLY A O 1
ATOM 556 N N . LEU A 1 74 ? 35.115 28.718 9.882 1.00 24.05 74 LEU A N 1
ATOM 557 C CA . LEU A 1 74 ? 35.034 30.122 10.326 1.00 24.05 74 LEU A CA 1
ATOM 558 C C . LEU A 1 74 ? 33.949 30.860 9.519 1.00 24.05 74 LEU A C 1
ATOM 560 O O . LEU A 1 74 ? 33.821 30.642 8.319 1.00 24.05 74 LEU A O 1
ATOM 564 N N . ALA A 1 75 ? 33.183 31.741 10.166 1.00 23.23 75 ALA A N 1
ATOM 565 C CA . ALA A 1 75 ? 32.107 32.492 9.520 1.00 23.23 75 ALA A CA 1
ATOM 566 C C . ALA A 1 75 ? 32.593 33.800 8.864 1.00 23.23 75 ALA A C 1
ATOM 568 O O . ALA A 1 75 ? 33.147 34.663 9.542 1.00 23.23 75 ALA A O 1
ATOM 569 N N . VAL A 1 76 ? 32.295 33.952 7.571 1.00 25.39 76 VAL A N 1
ATOM 570 C CA . VAL A 1 76 ? 32.138 35.191 6.775 1.00 25.39 76 VAL A CA 1
ATOM 571 C C . VAL A 1 76 ? 31.149 34.798 5.659 1.00 25.39 76 VAL A C 1
ATOM 573 O O . VAL A 1 76 ? 31.239 33.681 5.161 1.00 25.39 76 VAL A O 1
ATOM 576 N N . GLY A 1 77 ? 30.160 35.573 5.218 1.00 25.12 77 GLY A N 1
ATOM 577 C CA . GLY A 1 77 ? 29.876 37.000 5.384 1.00 25.12 77 GLY A CA 1
ATOM 578 C C . GLY A 1 77 ? 29.604 37.591 3.992 1.00 25.12 77 GLY A C 1
ATOM 579 O O . GLY A 1 77 ? 30.358 37.325 3.059 1.00 25.12 77 GLY A O 1
ATOM 580 N N . LEU A 1 78 ? 28.497 38.316 3.822 1.00 26.12 78 LEU A N 1
ATOM 581 C CA . LEU A 1 78 ? 28.043 38.809 2.514 1.00 26.12 78 LEU A CA 1
ATOM 582 C C . LEU A 1 78 ? 28.954 39.919 1.970 1.00 26.12 78 LEU A C 1
ATOM 584 O O . LEU A 1 78 ? 29.155 40.903 2.674 1.00 26.12 78 LEU A O 1
ATOM 588 N N . ASP A 1 79 ? 29.397 39.808 0.708 1.00 26.69 79 ASP A N 1
ATOM 589 C CA . ASP A 1 79 ? 29.195 40.882 -0.284 1.00 26.69 79 ASP A CA 1
ATOM 590 C C . ASP A 1 79 ? 29.501 40.472 -1.748 1.00 26.69 79 ASP A C 1
ATOM 592 O O . ASP A 1 79 ? 30.128 39.447 -2.025 1.00 26.69 79 ASP A O 1
ATOM 596 N N . ARG A 1 80 ? 29.051 41.302 -2.699 1.00 25.22 80 ARG A N 1
ATOM 597 C CA . ARG A 1 80 ? 29.437 41.329 -4.137 1.00 25.22 80 ARG A CA 1
ATOM 598 C C . ARG A 1 80 ? 30.144 42.686 -4.429 1.00 25.22 80 ARG A C 1
ATOM 600 O O . ARG A 1 80 ? 30.099 43.536 -3.545 1.00 25.22 80 ARG A O 1
ATOM 607 N N . PRO A 1 81 ? 30.719 42.998 -5.623 1.00 38.06 81 PRO A N 1
ATOM 608 C CA . PRO A 1 81 ? 30.819 42.251 -6.889 1.00 38.06 81 PRO A CA 1
ATOM 609 C C . PRO A 1 81 ? 32.254 42.256 -7.518 1.00 38.06 81 PRO A C 1
ATOM 611 O O . PRO A 1 81 ? 33.251 42.484 -6.846 1.00 38.06 81 PRO A O 1
ATOM 614 N N . ASP A 1 82 ? 32.311 42.058 -8.845 1.00 24.66 82 ASP A N 1
ATOM 615 C CA . ASP A 1 82 ? 33.326 42.532 -9.814 1.00 24.66 82 ASP A CA 1
ATOM 616 C C . ASP A 1 82 ? 34.659 41.780 -10.085 1.00 24.66 82 ASP A C 1
ATOM 618 O O . ASP A 1 82 ? 35.720 42.054 -9.543 1.00 24.66 82 ASP A O 1
ATOM 622 N N . ARG A 1 83 ? 34.588 40.981 -11.167 1.00 23.64 83 ARG A N 1
ATOM 623 C CA . ARG A 1 83 ? 35.383 41.088 -12.421 1.00 23.64 83 ARG A CA 1
ATOM 624 C C . ARG A 1 83 ? 36.926 40.897 -12.455 1.00 23.64 83 ARG A C 1
ATOM 626 O O . ARG A 1 83 ? 37.703 41.697 -11.962 1.00 23.64 83 ARG A O 1
ATOM 633 N N . VAL A 1 84 ? 37.303 40.018 -13.405 1.00 22.23 84 VAL A N 1
ATOM 634 C CA . VAL A 1 84 ? 38.503 40.032 -14.293 1.00 22.23 84 VAL A CA 1
ATOM 635 C C . VAL A 1 84 ? 39.803 39.328 -13.835 1.00 22.23 84 VAL A C 1
ATOM 637 O O . VAL A 1 84 ? 40.649 39.886 -13.155 1.00 22.23 84 VAL A O 1
ATOM 640 N N . VAL A 1 85 ? 39.980 38.113 -14.381 1.00 21.41 85 VAL A N 1
ATOM 641 C CA . VAL A 1 85 ? 41.156 37.570 -15.116 1.00 21.41 85 VAL A CA 1
ATOM 642 C C . VAL A 1 85 ? 42.580 38.000 -14.697 1.00 21.41 85 VAL A C 1
ATOM 644 O O . VAL A 1 85 ? 42.969 39.132 -14.956 1.00 21.41 85 VAL A O 1
ATOM 647 N N . LEU A 1 86 ? 43.429 37.025 -14.313 1.00 22.88 86 LEU A N 1
ATOM 648 C CA . LEU A 1 86 ? 44.704 36.686 -15.001 1.00 22.88 86 LEU A CA 1
ATOM 649 C C . LEU A 1 86 ? 45.318 35.354 -14.486 1.00 22.88 86 LEU A C 1
ATOM 651 O O . LEU A 1 86 ? 44.639 34.605 -13.790 1.00 22.88 86 LEU A O 1
ATOM 655 N N . ARG A 1 87 ? 46.521 34.966 -14.956 1.00 21.38 87 ARG A N 1
ATOM 656 C CA . ARG A 1 87 ? 46.951 33.555 -15.121 1.00 21.38 87 ARG A CA 1
ATOM 657 C C . ARG A 1 87 ? 48.367 33.241 -14.573 1.00 21.38 87 ARG A C 1
ATOM 659 O O . ARG A 1 87 ? 49.294 33.969 -14.901 1.00 21.38 87 ARG A O 1
ATOM 666 N N . ALA A 1 88 ? 48.520 32.045 -13.978 1.00 22.30 88 ALA A N 1
ATOM 667 C CA . ALA A 1 88 ? 49.738 31.194 -13.909 1.00 22.30 88 ALA A CA 1
ATOM 668 C C . ALA A 1 88 ? 50.955 31.600 -13.026 1.00 22.30 88 ALA A C 1
ATOM 670 O O . ALA A 1 88 ? 50.985 32.680 -12.451 1.00 22.30 88 ALA A O 1
ATOM 671 N N . VAL A 1 89 ? 51.965 30.696 -13.029 1.00 22.16 89 VAL A N 1
ATOM 672 C CA . VAL A 1 89 ? 53.327 30.728 -12.415 1.00 22.16 89 VAL A CA 1
ATOM 673 C C . VAL A 1 89 ? 53.333 30.315 -10.919 1.00 22.16 89 VAL A C 1
ATOM 675 O O . VAL A 1 89 ? 52.708 31.007 -10.130 1.00 22.16 89 VAL A O 1
ATOM 678 N N . VAL A 1 90 ? 53.816 29.136 -10.461 1.00 23.34 90 VAL A N 1
ATOM 679 C CA . VAL A 1 90 ? 55.091 28.348 -10.599 1.00 23.34 90 VAL A CA 1
ATOM 680 C C . VAL A 1 90 ? 56.091 28.617 -9.448 1.00 23.34 90 VAL A C 1
ATOM 682 O O . VAL A 1 90 ? 56.216 29.758 -9.014 1.00 23.34 90 VAL A O 1
ATOM 685 N N . GLY A 1 91 ? 56.785 27.564 -8.979 1.00 24.61 91 GLY A N 1
ATOM 686 C CA . GLY A 1 91 ? 57.681 27.509 -7.803 1.00 24.61 91 GLY A CA 1
ATOM 687 C C . GLY A 1 91 ? 57.159 26.464 -6.796 1.00 24.61 91 GLY A C 1
ATOM 688 O O . GLY A 1 91 ? 56.025 26.615 -6.351 1.00 24.61 91 GLY A O 1
ATOM 689 N N . ASP A 1 92 ? 57.794 25.323 -6.492 1.00 26.55 92 ASP A N 1
ATOM 690 C CA . ASP A 1 92 ? 59.214 24.987 -6.215 1.00 26.55 92 ASP A CA 1
ATOM 691 C C . ASP A 1 92 ? 59.680 25.575 -4.849 1.00 26.55 92 ASP A C 1
ATOM 693 O O . ASP A 1 92 ? 59.343 26.714 -4.534 1.00 26.55 92 ASP A O 1
ATOM 697 N N . ASP A 1 93 ? 60.422 24.885 -3.964 1.00 29.39 93 ASP A N 1
ATOM 698 C CA . ASP A 1 93 ? 61.175 23.621 -4.112 1.00 29.39 93 ASP A CA 1
ATOM 699 C C . ASP A 1 93 ? 61.561 22.967 -2.741 1.00 29.39 93 ASP A C 1
ATOM 701 O O . ASP A 1 93 ? 61.436 23.590 -1.688 1.00 29.39 93 ASP A O 1
ATOM 705 N N . HIS A 1 94 ? 62.177 21.775 -2.814 1.00 26.02 94 HIS A N 1
ATOM 706 C CA . HIS A 1 94 ? 63.354 21.305 -2.044 1.00 26.02 94 HIS A CA 1
ATOM 707 C C . HIS A 1 94 ? 63.311 20.639 -0.634 1.00 26.02 94 HIS A C 1
ATOM 709 O O . HIS A 1 94 ? 62.692 21.110 0.314 1.00 26.02 94 HIS A O 1
ATOM 715 N N . LEU A 1 95 ? 64.218 19.636 -0.530 1.00 26.44 95 LEU A N 1
ATOM 716 C CA . LEU A 1 95 ? 64.845 18.930 0.624 1.00 26.44 95 LEU A CA 1
ATOM 717 C C . LEU A 1 95 ? 64.097 17.694 1.194 1.00 26.44 95 LEU A C 1
ATOM 719 O O . LEU A 1 95 ? 63.006 17.850 1.725 1.00 26.44 95 LEU A O 1
ATOM 723 N N . LEU A 1 96 ? 64.541 16.420 1.092 1.00 24.89 96 LEU A N 1
ATOM 724 C CA . LEU A 1 96 ? 65.843 15.683 0.986 1.00 24.89 96 LEU A CA 1
ATOM 725 C C . LEU A 1 96 ? 66.424 15.154 2.321 1.00 24.89 96 LEU A C 1
ATOM 727 O O . LEU A 1 96 ? 66.379 15.841 3.335 1.00 24.89 96 LEU A O 1
ATOM 731 N N . GLY A 1 97 ? 67.039 13.957 2.262 1.00 24.78 97 GLY A N 1
ATOM 732 C CA . GLY A 1 97 ? 67.706 13.233 3.366 1.00 24.78 97 GLY A CA 1
ATOM 733 C C . GLY A 1 97 ? 66.935 11.964 3.773 1.00 24.78 97 GLY A C 1
ATOM 734 O O . GLY A 1 97 ? 65.980 12.062 4.534 1.00 24.78 97 GLY A O 1
ATOM 735 N N . GLU A 1 98 ? 67.122 10.807 3.127 1.00 26.09 98 GLU A N 1
ATOM 736 C CA . GLU A 1 98 ? 68.239 9.831 3.257 1.00 26.09 98 GLU A CA 1
ATOM 737 C C . GLU A 1 98 ? 68.257 9.054 4.599 1.00 26.09 98 GLU A C 1
ATOM 739 O O . GLU A 1 98 ? 68.059 9.635 5.660 1.00 26.09 98 GLU A O 1
ATOM 744 N N . GLY A 1 99 ? 68.499 7.734 4.619 1.00 25.39 99 GLY A N 1
ATOM 745 C CA . GLY A 1 99 ? 68.876 6.850 3.502 1.00 25.39 99 GLY A CA 1
ATOM 746 C C . GLY A 1 99 ? 68.754 5.348 3.810 1.00 25.39 99 GLY A C 1
ATOM 747 O O . GLY A 1 99 ? 68.172 4.955 4.821 1.00 25.39 99 GLY A O 1
ATOM 748 N N . ASP A 1 100 ? 69.271 4.526 2.895 1.00 26.31 100 ASP A N 1
ATOM 749 C CA . ASP A 1 100 ? 69.047 3.075 2.809 1.00 26.31 100 ASP A CA 1
ATOM 750 C C . ASP A 1 100 ? 69.724 2.228 3.902 1.00 26.31 100 ASP A C 1
ATOM 752 O O . ASP A 1 100 ? 70.734 2.619 4.487 1.00 26.31 100 ASP A O 1
ATOM 756 N N . LEU A 1 101 ? 69.268 0.975 4.031 1.00 26.78 101 LEU A N 1
ATOM 757 C CA . LEU A 1 101 ? 70.169 -0.178 3.896 1.00 26.78 101 LEU A CA 1
ATOM 758 C C . LEU A 1 101 ? 69.447 -1.361 3.218 1.00 26.78 101 LEU A C 1
ATOM 760 O O . LEU A 1 101 ? 68.240 -1.534 3.365 1.00 26.78 101 LEU A O 1
ATOM 764 N N . ASP A 1 102 ? 70.217 -2.133 2.449 1.00 25.31 102 ASP A N 1
ATOM 765 C CA . ASP A 1 102 ? 69.775 -3.133 1.459 1.00 25.31 102 ASP A CA 1
ATOM 766 C C . ASP A 1 102 ? 69.923 -4.592 1.980 1.00 25.31 102 ASP A C 1
ATOM 768 O O . ASP A 1 102 ? 70.308 -4.801 3.133 1.00 25.31 102 ASP A O 1
ATOM 772 N N . LEU A 1 103 ? 69.695 -5.580 1.098 1.00 26.77 103 LEU A N 1
ATOM 773 C CA . LEU A 1 103 ? 69.663 -7.049 1.259 1.00 26.77 103 LEU A CA 1
ATOM 774 C C . LEU A 1 103 ? 68.277 -7.608 1.667 1.00 26.77 103 LEU A C 1
ATOM 776 O O . LEU A 1 103 ? 67.797 -7.346 2.764 1.00 26.77 103 LEU A O 1
ATOM 780 N N . GLY A 1 104 ? 67.594 -8.459 0.888 1.00 22.92 104 GLY A N 1
ATOM 781 C CA . GLY A 1 104 ? 67.810 -8.895 -0.503 1.00 22.92 104 GLY A CA 1
ATOM 782 C C . GLY A 1 104 ? 67.494 -10.384 -0.714 1.00 22.92 104 GLY A C 1
ATOM 783 O O . GLY A 1 104 ? 68.008 -11.203 0.036 1.00 22.92 104 GLY A O 1
ATOM 784 N N . ASP A 1 105 ? 66.669 -10.722 -1.720 1.00 25.73 105 ASP A N 1
ATOM 785 C CA . ASP A 1 105 ? 66.722 -11.985 -2.495 1.00 25.73 105 ASP A CA 1
ATOM 786 C C . ASP A 1 105 ? 65.624 -12.063 -3.582 1.00 25.73 105 ASP A C 1
ATOM 788 O O . ASP A 1 105 ? 64.500 -11.594 -3.397 1.00 25.73 105 ASP A O 1
ATOM 792 N N . SER A 1 106 ? 65.951 -12.674 -4.729 1.00 27.23 106 SER A N 1
ATOM 793 C CA . SER A 1 106 ? 65.045 -13.095 -5.825 1.00 27.23 106 SER A CA 1
ATOM 794 C C . SER A 1 106 ? 65.842 -13.952 -6.842 1.00 27.23 106 SER A C 1
ATOM 796 O O . SER A 1 106 ? 67.073 -13.923 -6.756 1.00 27.23 106 SER A O 1
ATOM 798 N N . PRO A 1 107 ? 65.251 -14.632 -7.857 1.00 36.59 107 PRO A N 1
ATOM 799 C CA . PRO A 1 107 ? 63.829 -14.868 -8.167 1.00 36.59 107 PRO A CA 1
ATOM 800 C C . PRO A 1 107 ? 63.511 -16.363 -8.508 1.00 36.59 107 PRO A C 1
ATOM 802 O O . PRO A 1 107 ? 64.380 -17.220 -8.391 1.00 36.59 107 PRO A O 1
ATOM 805 N N . GLN A 1 108 ? 62.309 -16.638 -9.060 1.00 24.00 108 GLN A N 1
ATOM 806 C CA . GLN A 1 108 ? 61.921 -17.885 -9.785 1.00 24.00 108 GLN A CA 1
ATOM 807 C C . GLN A 1 108 ? 61.828 -19.168 -8.895 1.00 24.00 108 GLN A C 1
ATOM 809 O O . GLN A 1 108 ? 62.210 -19.139 -7.732 1.00 24.00 108 GLN A O 1
ATOM 814 N N . ASP A 1 109 ? 61.235 -20.309 -9.291 1.00 24.08 109 ASP A N 1
ATOM 815 C CA . ASP A 1 109 ? 60.647 -20.756 -10.573 1.00 24.08 109 ASP A CA 1
ATOM 816 C C . ASP A 1 109 ? 59.533 -21.832 -10.372 1.00 24.08 109 ASP A C 1
ATOM 818 O O . ASP A 1 109 ? 59.438 -22.410 -9.290 1.00 24.08 109 ASP A O 1
ATOM 822 N N . LEU A 1 110 ? 58.802 -22.184 -11.448 1.00 24.66 110 LEU A N 1
ATOM 823 C CA . LEU A 1 110 ? 57.924 -23.372 -11.636 1.00 24.66 110 LEU A CA 1
ATOM 824 C C . LEU A 1 110 ? 56.629 -23.462 -10.776 1.00 24.66 110 LEU A C 1
ATOM 826 O O . LEU A 1 110 ? 56.556 -22.975 -9.656 1.00 24.66 110 LEU A O 1
ATOM 830 N N . GLY A 1 111 ? 55.544 -24.116 -11.222 1.00 23.03 111 GLY A N 1
ATOM 831 C CA . GLY A 1 111 ? 55.274 -24.782 -12.508 1.00 23.03 111 GLY A CA 1
ATOM 832 C C . GLY A 1 111 ? 53.875 -25.441 -12.552 1.00 23.03 111 GLY A C 1
ATOM 833 O O . GLY A 1 111 ? 53.170 -25.477 -11.546 1.00 23.03 111 GLY A O 1
ATOM 834 N N . ASP A 1 112 ? 53.465 -25.952 -13.719 1.00 24.67 112 ASP A N 1
ATOM 835 C CA . ASP A 1 112 ? 52.112 -26.477 -14.001 1.00 24.67 112 ASP A CA 1
ATOM 836 C C . ASP A 1 112 ? 51.580 -27.559 -13.038 1.00 24.67 112 ASP A C 1
ATOM 838 O O . ASP A 1 112 ? 52.285 -28.526 -12.732 1.00 24.67 112 ASP A O 1
ATOM 842 N N . ARG A 1 113 ? 50.258 -27.533 -12.778 1.00 25.33 113 ARG A N 1
ATOM 843 C CA . ARG A 1 113 ? 49.294 -28.542 -13.300 1.00 25.33 113 ARG A CA 1
ATOM 844 C C . ARG A 1 113 ? 47.844 -28.250 -12.903 1.00 25.33 113 ARG A C 1
ATOM 846 O O . ARG A 1 113 ? 47.572 -27.706 -11.839 1.00 25.33 113 ARG A O 1
ATOM 853 N N . GLY A 1 114 ? 46.909 -28.657 -13.762 1.00 23.14 114 GLY A N 1
ATOM 854 C CA . GLY A 1 114 ? 45.469 -28.623 -13.493 1.00 23.14 114 GLY A CA 1
ATOM 855 C C . GLY A 1 114 ? 44.863 -30.014 -13.278 1.00 23.14 114 GLY A C 1
ATOM 856 O O . GLY A 1 114 ? 45.506 -31.017 -13.565 1.00 23.14 114 GLY A O 1
ATOM 857 N N . LEU A 1 115 ? 43.600 -30.014 -12.833 1.00 25.38 115 LEU A N 1
ATOM 858 C CA . LEU A 1 115 ? 42.610 -31.106 -12.869 1.00 25.38 115 LEU A CA 1
ATOM 859 C C . LEU A 1 115 ? 43.034 -32.499 -12.359 1.00 25.38 115 LEU A C 1
ATOM 861 O O . LEU A 1 115 ? 43.697 -33.267 -13.051 1.00 25.38 115 LEU A O 1
ATOM 865 N N . LEU A 1 116 ? 42.439 -32.906 -11.233 1.00 23.28 116 LEU A N 1
ATOM 866 C CA . LEU A 1 116 ? 42.083 -34.308 -11.004 1.00 23.28 116 LEU A CA 1
ATOM 867 C C . LEU A 1 116 ? 40.713 -34.399 -10.314 1.00 23.28 116 LEU A C 1
ATOM 869 O O . LEU A 1 116 ? 40.444 -33.675 -9.357 1.00 23.28 116 LEU A O 1
ATOM 873 N N . ILE A 1 117 ? 39.861 -35.286 -10.821 1.00 25.31 117 ILE A N 1
ATOM 874 C CA . ILE A 1 117 ? 38.549 -35.670 -10.284 1.00 25.31 117 ILE A CA 1
ATOM 875 C C . ILE A 1 117 ? 38.505 -37.211 -10.252 1.00 25.31 117 ILE A C 1
ATOM 877 O O . ILE A 1 117 ? 39.240 -37.858 -10.993 1.00 25.31 117 ILE A O 1
ATOM 881 N N . GLU A 1 118 ? 37.637 -37.759 -9.396 1.00 26.36 118 GLU A N 1
ATOM 882 C CA . GLU A 1 118 ? 37.224 -39.172 -9.314 1.00 26.36 118 GLU A CA 1
ATOM 883 C C . GLU A 1 118 ? 38.255 -40.231 -8.863 1.00 26.36 118 GLU A C 1
ATOM 885 O O 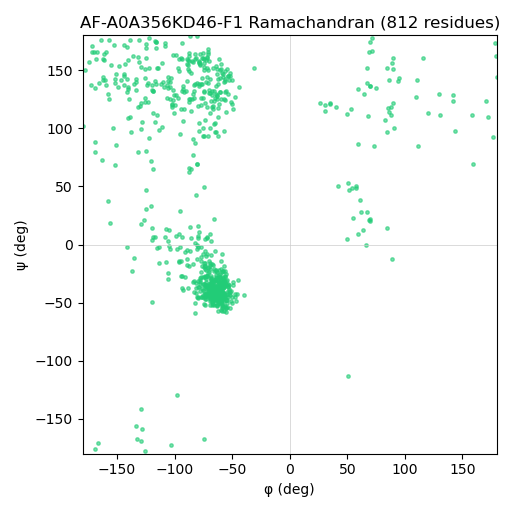. GLU A 1 118 ? 39.093 -40.727 -9.611 1.00 26.36 118 GLU A O 1
ATOM 890 N N . HIS A 1 119 ? 38.008 -40.753 -7.656 1.00 25.98 119 HIS A N 1
ATOM 891 C CA . HIS A 1 119 ? 37.562 -42.148 -7.592 1.00 25.98 119 HIS A CA 1
ATOM 892 C C . HIS A 1 119 ? 36.049 -42.163 -7.911 1.00 25.98 119 HIS A C 1
ATOM 894 O O . HIS A 1 119 ? 35.340 -41.292 -7.416 1.00 25.98 119 HIS A O 1
ATOM 900 N N . GLY A 1 120 ? 35.477 -43.084 -8.686 1.00 24.89 120 GLY A N 1
ATOM 901 C CA . GLY A 1 120 ? 36.086 -44.186 -9.431 1.00 24.89 120 GLY A CA 1
ATOM 902 C C . GLY A 1 120 ? 35.357 -45.501 -9.167 1.00 24.89 120 GLY A C 1
ATOM 903 O O . GLY A 1 120 ? 35.479 -46.048 -8.076 1.00 24.89 120 GLY A O 1
ATOM 904 N N . ASP A 1 121 ? 34.664 -46.024 -10.178 1.00 28.84 121 ASP A N 1
ATOM 905 C CA . ASP A 1 121 ? 34.095 -47.374 -10.162 1.00 28.84 121 ASP A CA 1
ATOM 906 C C . ASP A 1 121 ? 34.201 -48.026 -11.553 1.00 28.84 121 ASP A C 1
ATOM 908 O O . ASP A 1 121 ? 34.359 -47.341 -12.568 1.00 28.84 121 ASP A O 1
ATOM 912 N N . GLN A 1 122 ? 34.218 -49.357 -11.612 1.00 28.77 122 GLN A N 1
ATOM 913 C CA . GLN A 1 122 ? 34.679 -50.102 -12.795 1.00 28.77 122 GLN A CA 1
ATOM 914 C C . GLN A 1 122 ? 33.528 -50.675 -13.633 1.00 28.77 122 GLN A C 1
ATOM 916 O O . GLN A 1 122 ? 32.604 -51.230 -13.059 1.00 28.77 122 GLN A O 1
ATOM 921 N N . HIS A 1 123 ? 33.655 -50.688 -14.973 1.00 29.52 123 HIS A N 1
ATOM 922 C CA . HIS A 1 123 ? 33.401 -51.897 -15.793 1.00 29.52 123 HIS A CA 1
ATOM 923 C C . HIS A 1 123 ? 33.863 -51.778 -17.273 1.00 29.52 123 HIS A C 1
ATOM 925 O O . HIS A 1 123 ? 33.102 -51.448 -18.173 1.00 29.52 123 HIS A O 1
ATOM 931 N N . ARG A 1 124 ? 35.138 -52.136 -17.499 1.00 27.12 124 ARG A N 1
ATOM 932 C CA . ARG A 1 124 ? 35.603 -53.188 -18.438 1.00 27.12 124 ARG A CA 1
ATOM 933 C C . ARG A 1 124 ? 35.168 -53.197 -19.934 1.00 27.12 124 ARG A C 1
ATOM 935 O O . ARG A 1 124 ? 34.051 -53.576 -20.236 1.00 27.12 124 ARG A O 1
ATOM 942 N N . GLU A 1 125 ? 36.177 -53.044 -20.816 1.00 28.17 125 GLU A N 1
ATOM 943 C CA . GLU A 1 125 ? 36.331 -53.584 -22.205 1.00 28.17 125 GLU A CA 1
ATOM 944 C C . GLU A 1 125 ? 35.271 -53.208 -23.286 1.00 28.17 125 GLU A C 1
ATOM 946 O O . GLU A 1 125 ? 34.077 -53.346 -23.084 1.00 28.17 125 GLU A O 1
ATOM 951 N N . GLY A 1 126 ? 35.599 -52.805 -24.526 1.00 25.16 126 GLY A N 1
ATOM 952 C CA . GLY A 1 126 ? 36.883 -52.435 -25.147 1.00 25.16 126 GLY A CA 1
ATOM 953 C C . GLY A 1 126 ? 37.036 -52.921 -26.605 1.00 25.16 126 GLY A C 1
ATOM 954 O O . GLY A 1 126 ? 36.975 -54.120 -26.849 1.00 25.16 126 GLY A O 1
ATOM 955 N N . SER A 1 127 ? 37.289 -52.027 -27.576 1.00 26.22 127 SER A N 1
ATOM 956 C CA . SER A 1 127 ? 38.039 -52.318 -28.826 1.00 26.22 127 SER A CA 1
ATOM 957 C C . SER A 1 127 ? 38.289 -51.060 -29.684 1.00 26.22 127 SER A C 1
ATOM 959 O O . SER A 1 127 ? 37.619 -50.040 -29.546 1.00 26.22 127 SER A O 1
ATOM 961 N N . SER A 1 128 ? 39.317 -51.123 -30.537 1.00 26.47 128 SER A N 1
ATOM 962 C CA . SER A 1 128 ? 39.877 -50.018 -31.331 1.00 26.47 128 SER A CA 1
ATOM 963 C C . SER A 1 128 ? 39.129 -49.710 -32.636 1.00 26.47 128 SER A C 1
ATOM 965 O O . SER A 1 128 ? 38.813 -50.623 -33.397 1.00 26.47 128 SER A O 1
ATOM 967 N N . GLY A 1 129 ? 38.952 -48.416 -32.926 1.00 24.92 129 GLY A N 1
ATOM 968 C CA . GLY A 1 129 ? 38.236 -47.884 -34.092 1.00 24.92 129 GLY A CA 1
ATOM 969 C C . GLY A 1 129 ? 38.922 -47.958 -35.464 1.00 24.92 129 GLY A C 1
ATOM 970 O O . GLY A 1 129 ? 39.952 -48.604 -35.637 1.00 24.92 129 GLY A O 1
ATOM 971 N N . HIS A 1 130 ? 38.344 -47.225 -36.425 1.00 28.08 130 HIS A N 1
ATOM 972 C CA . HIS A 1 130 ? 38.938 -46.750 -37.688 1.00 28.08 130 HIS A CA 1
ATOM 973 C C . HIS A 1 130 ? 38.125 -45.547 -38.227 1.00 28.08 130 HIS A C 1
ATOM 975 O O . HIS A 1 130 ? 37.032 -45.274 -37.732 1.00 28.08 130 HIS A O 1
ATOM 981 N N . ALA A 1 131 ? 38.670 -44.805 -39.197 1.00 29.89 131 ALA A N 1
ATOM 982 C CA . ALA A 1 131 ? 38.061 -43.588 -39.756 1.00 29.89 131 ALA A CA 1
ATOM 983 C C . ALA A 1 131 ? 37.087 -43.864 -40.924 1.00 29.89 131 ALA A C 1
ATOM 985 O O . ALA A 1 131 ? 37.208 -44.881 -41.606 1.00 29.89 131 ALA A O 1
ATOM 986 N N . GLY A 1 132 ? 36.163 -42.929 -41.188 1.00 27.73 132 GLY A N 1
ATOM 987 C CA . GLY A 1 132 ? 35.217 -42.980 -42.312 1.00 27.73 132 GLY A CA 1
ATOM 988 C C . GLY A 1 132 ? 34.579 -41.616 -42.623 1.00 27.73 132 GLY A C 1
ATOM 989 O O . GLY A 1 132 ? 34.300 -40.841 -41.712 1.00 27.73 132 GLY A O 1
ATOM 990 N N . ASP A 1 133 ? 34.392 -41.337 -43.915 1.00 30.45 133 ASP A N 1
ATOM 991 C CA . ASP A 1 133 ? 33.983 -40.048 -44.505 1.00 30.45 133 ASP A CA 1
ATOM 992 C C . ASP A 1 133 ? 32.507 -39.626 -44.257 1.00 30.45 133 ASP A C 1
ATOM 994 O O . ASP A 1 133 ? 31.678 -40.448 -43.854 1.00 30.45 133 ASP A O 1
ATOM 998 N N . PRO A 1 134 ? 32.137 -38.345 -44.502 1.00 32.94 134 PRO A N 1
ATOM 999 C CA . PRO A 1 134 ? 30.853 -37.783 -44.077 1.00 32.94 134 PRO A CA 1
ATOM 1000 C C . PRO A 1 134 ? 29.648 -38.203 -44.937 1.00 32.94 134 PRO A C 1
ATOM 1002 O O . PRO A 1 134 ? 29.666 -38.156 -46.169 1.00 32.94 134 PRO A O 1
ATOM 1005 N N . ILE A 1 135 ? 28.534 -38.509 -44.265 1.00 30.17 135 ILE A N 1
ATOM 1006 C CA . ILE A 1 135 ? 27.252 -38.853 -44.896 1.00 30.17 135 ILE A CA 1
ATOM 1007 C C . ILE A 1 135 ? 26.464 -37.582 -45.252 1.00 30.17 135 ILE A C 1
ATOM 1009 O O . ILE A 1 135 ? 26.235 -36.712 -44.413 1.00 30.17 135 ILE A O 1
ATOM 1013 N N . ARG A 1 136 ? 26.000 -37.494 -46.505 1.00 28.88 136 ARG A N 1
ATOM 1014 C CA . ARG A 1 136 ? 25.088 -36.439 -46.981 1.00 28.88 136 ARG A CA 1
ATOM 1015 C C . ARG A 1 136 ? 23.644 -36.723 -46.562 1.00 28.88 136 ARG A C 1
ATOM 1017 O O . ARG A 1 136 ? 23.166 -37.839 -46.748 1.00 28.88 136 ARG A O 1
ATOM 1024 N N . LEU A 1 137 ? 22.923 -35.692 -46.121 1.00 34.97 137 LEU A N 1
ATOM 1025 C CA . LEU A 1 137 ? 21.464 -35.729 -45.959 1.00 34.97 137 LEU A CA 1
ATOM 1026 C C . LEU A 1 137 ? 20.741 -35.338 -47.271 1.00 34.97 137 LEU A C 1
ATOM 1028 O O . LEU A 1 137 ? 21.283 -34.546 -48.049 1.00 34.97 137 LEU A O 1
ATOM 1032 N N . PRO A 1 138 ? 19.538 -35.882 -47.544 1.00 31.88 138 PRO A N 1
ATOM 1033 C CA . PRO A 1 138 ? 18.740 -35.544 -48.725 1.00 31.88 138 PRO A CA 1
ATOM 1034 C C . PRO A 1 138 ? 17.975 -34.208 -48.568 1.00 31.88 138 PRO A C 1
ATOM 1036 O O . PRO A 1 138 ? 17.711 -33.780 -47.444 1.00 31.88 138 PRO A O 1
ATOM 1039 N N . PRO A 1 139 ? 17.586 -33.546 -49.677 1.00 38.41 139 PRO A N 1
ATOM 1040 C CA . PRO A 1 139 ? 16.846 -32.282 -49.643 1.00 38.41 139 PRO A CA 1
ATOM 1041 C C . PRO A 1 139 ? 15.344 -32.466 -49.329 1.00 38.41 139 PRO A C 1
ATOM 1043 O O . PRO A 1 139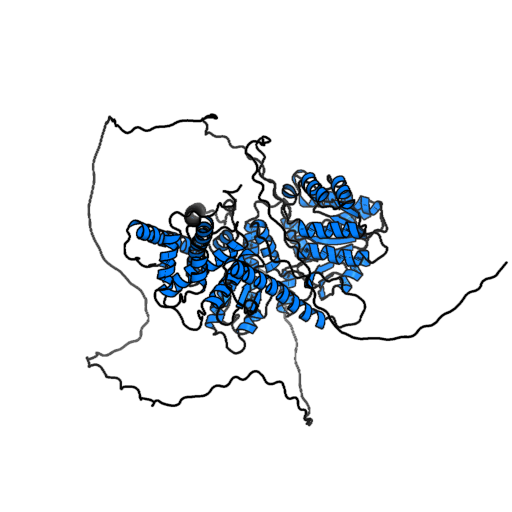 ? 14.779 -33.519 -49.634 1.00 38.41 139 PRO A O 1
ATOM 1046 N N . PRO A 1 140 ? 14.666 -31.435 -48.783 1.00 35.56 140 PRO A N 1
ATOM 1047 C CA . PRO A 1 140 ? 13.238 -31.482 -48.464 1.00 35.56 140 PRO A CA 1
ATOM 1048 C C . PRO A 1 140 ? 12.331 -31.400 -49.713 1.00 35.56 140 PRO A C 1
ATOM 1050 O O . PRO A 1 140 ? 12.732 -30.840 -50.741 1.00 35.56 140 PRO A O 1
ATOM 1053 N N . PRO A 1 141 ? 11.086 -31.913 -49.638 1.00 31.89 141 PRO A N 1
ATOM 1054 C CA . PRO A 1 141 ? 10.106 -31.808 -50.716 1.00 31.89 141 PRO A CA 1
ATOM 1055 C C . PRO A 1 141 ? 9.581 -30.372 -50.882 1.00 31.89 141 PRO A C 1
ATOM 1057 O O . PRO A 1 141 ? 9.473 -29.611 -49.923 1.00 31.89 141 PRO A O 1
ATOM 1060 N N . ARG A 1 142 ? 9.208 -30.010 -52.116 1.00 30.17 142 ARG A N 1
ATOM 1061 C CA . ARG A 1 142 ? 8.573 -28.722 -52.444 1.00 30.17 142 ARG A CA 1
ATOM 1062 C C . ARG A 1 142 ? 7.050 -28.849 -52.406 1.00 30.17 142 ARG A C 1
ATOM 1064 O O . ARG A 1 142 ? 6.514 -29.785 -52.996 1.00 30.17 142 ARG A O 1
ATOM 1071 N N . LEU A 1 143 ? 6.368 -27.867 -51.820 1.00 34.56 143 LEU A N 1
ATOM 1072 C CA . LEU A 1 143 ? 4.931 -27.642 -52.019 1.00 34.56 143 LEU A CA 1
ATOM 1073 C C . LEU A 1 143 ? 4.701 -26.574 -53.112 1.00 34.56 143 LEU A C 1
ATOM 1075 O O . LEU A 1 143 ? 5.557 -25.703 -53.293 1.00 34.56 143 LEU A O 1
ATOM 1079 N N . PRO A 1 144 ? 3.596 -26.650 -53.880 1.00 33.09 144 PRO A N 1
ATOM 1080 C CA . PRO A 1 144 ? 3.293 -25.709 -54.958 1.00 33.09 144 PRO A CA 1
ATOM 1081 C C . PRO A 1 144 ? 2.645 -24.413 -54.446 1.00 33.09 144 PRO A C 1
ATOM 1083 O O . PRO A 1 144 ? 2.058 -24.379 -53.368 1.00 33.09 144 PRO A O 1
ATOM 1086 N N . ALA A 1 145 ? 2.712 -23.357 -55.259 1.00 28.77 145 ALA A N 1
ATOM 1087 C CA . ALA A 1 145 ? 2.082 -22.065 -54.991 1.00 28.77 145 ALA A CA 1
ATOM 1088 C C . ALA A 1 145 ? 0.773 -21.866 -55.784 1.00 28.77 145 ALA A C 1
ATOM 1090 O O . ALA A 1 145 ? 0.578 -22.500 -56.824 1.00 28.77 145 ALA A O 1
ATOM 1091 N N . ASN A 1 146 ? -0.022 -20.890 -55.318 1.00 30.30 146 ASN A N 1
ATOM 1092 C CA . ASN A 1 146 ? -1.190 -20.215 -55.921 1.00 30.30 146 ASN A CA 1
ATOM 1093 C C . ASN A 1 146 ? -2.558 -20.539 -55.293 1.00 30.30 146 ASN A C 1
ATOM 1095 O O . ASN A 1 146 ? -2.986 -21.685 -55.221 1.00 30.30 146 ASN A O 1
ATOM 1099 N N . GLY A 1 147 ? -3.271 -19.468 -54.932 1.00 26.45 147 GLY A N 1
ATOM 1100 C CA . GLY A 1 147 ? -4.637 -19.458 -54.402 1.00 26.45 147 GLY A CA 1
ATOM 1101 C C . GLY A 1 147 ? -4.868 -18.150 -53.643 1.00 26.45 147 GLY A C 1
ATOM 1102 O O . GLY A 1 147 ? -4.224 -17.924 -52.626 1.00 26.45 147 GLY A O 1
ATOM 1103 N N . ALA A 1 148 ? -5.713 -17.259 -54.164 1.00 26.36 148 ALA A N 1
ATOM 1104 C CA . ALA A 1 148 ? -5.924 -15.913 -53.623 1.00 26.36 148 ALA A CA 1
ATOM 1105 C C . ALA A 1 148 ? -7.408 -15.648 -53.314 1.00 26.36 148 ALA A C 1
ATOM 1107 O O . ALA A 1 148 ? -8.269 -16.369 -53.813 1.00 26.36 148 ALA A O 1
ATOM 1108 N N . LEU A 1 149 ? -7.660 -14.537 -52.604 1.00 27.45 149 LEU A N 1
ATOM 1109 C CA . LEU A 1 149 ? -8.966 -13.946 -52.255 1.00 27.45 149 LEU A CA 1
ATOM 1110 C C . LEU A 1 149 ? -9.755 -14.666 -51.145 1.00 27.45 149 LEU A C 1
ATOM 1112 O O . LEU A 1 149 ? -9.925 -15.880 -51.163 1.00 27.45 149 LEU A O 1
ATOM 1116 N N . GLY A 1 150 ? -10.292 -13.877 -50.205 1.00 25.48 150 GLY A N 1
ATOM 1117 C CA . GLY A 1 150 ? -11.144 -14.370 -49.118 1.00 25.48 150 GLY A CA 1
ATOM 1118 C C . GLY A 1 150 ? -11.224 -13.432 -47.910 1.00 25.48 150 GLY A C 1
ATOM 1119 O O . GLY A 1 150 ? -10.713 -13.763 -46.848 1.00 25.48 150 GLY A O 1
ATOM 1120 N N . LEU A 1 151 ? -11.870 -12.270 -48.055 1.00 27.45 151 LEU A N 1
ATOM 1121 C CA . LEU A 1 151 ? -12.387 -11.525 -46.894 1.00 27.45 151 LEU A CA 1
ATOM 1122 C C . LEU A 1 151 ? -13.465 -12.372 -46.202 1.00 27.45 151 LEU A C 1
ATOM 1124 O O . LEU A 1 151 ? -14.332 -12.865 -46.913 1.00 27.45 151 LEU A O 1
ATOM 1128 N N . PHE A 1 152 ? -13.468 -12.463 -44.867 1.00 27.22 152 PHE A N 1
ATOM 1129 C CA . PHE A 1 152 ? -14.680 -12.370 -44.030 1.00 27.22 152 PHE A CA 1
ATOM 1130 C C . PHE A 1 152 ? -14.327 -12.329 -42.532 1.00 27.22 152 PHE A C 1
ATOM 1132 O O . PHE A 1 152 ? -13.495 -13.098 -42.060 1.00 27.22 152 PHE A O 1
ATOM 1139 N N . SER A 1 153 ? -15.000 -11.447 -41.790 1.00 28.61 153 SER A N 1
ATOM 1140 C CA . SER A 1 153 ? -15.032 -11.438 -40.319 1.00 28.61 153 SER A CA 1
ATOM 1141 C C . SER A 1 153 ? -16.173 -12.329 -39.807 1.00 28.61 153 SER A C 1
ATOM 1143 O O . SER A 1 153 ? -17.202 -12.434 -40.485 1.00 28.61 153 SER A O 1
ATOM 1145 N N . PRO A 1 154 ? -16.034 -12.928 -38.612 1.00 32.69 154 PRO A N 1
ATOM 1146 C CA . PRO A 1 154 ? -17.193 -13.246 -37.788 1.00 32.69 154 PRO A CA 1
ATOM 1147 C C . PRO A 1 154 ? -17.050 -12.765 -36.331 1.00 32.69 154 PRO A C 1
ATOM 1149 O O . PRO A 1 154 ? -16.219 -13.259 -35.573 1.00 32.69 154 PRO A O 1
ATOM 1152 N N . ALA A 1 155 ? -17.959 -11.879 -35.921 1.00 26.50 155 ALA A N 1
ATOM 1153 C CA . ALA A 1 155 ? -18.340 -11.677 -34.518 1.00 26.50 155 ALA A CA 1
ATOM 1154 C C . ALA A 1 155 ? -19.473 -12.690 -34.136 1.00 26.50 155 ALA A C 1
ATOM 1156 O O . ALA A 1 155 ? -19.823 -13.536 -34.969 1.00 26.50 155 ALA A O 1
ATOM 1157 N N . PRO A 1 156 ? -20.016 -12.737 -32.899 1.00 37.53 156 PRO A N 1
ATOM 1158 C CA . PRO A 1 156 ? -20.164 -14.010 -32.188 1.00 37.53 156 PRO A CA 1
ATOM 1159 C C . PRO A 1 156 ? -21.532 -14.690 -32.364 1.00 37.53 156 PRO A C 1
ATOM 1161 O O . PRO A 1 156 ? -22.486 -14.119 -32.898 1.00 37.53 156 PRO A O 1
ATOM 1164 N N . ARG A 1 157 ? -21.667 -15.919 -31.840 1.00 28.97 157 ARG A N 1
ATOM 1165 C CA . ARG A 1 157 ? -22.962 -16.611 -31.724 1.00 28.97 157 ARG A CA 1
ATOM 1166 C C . ARG A 1 157 ? -23.265 -17.089 -30.306 1.00 28.97 157 ARG A C 1
ATOM 1168 O O . ARG A 1 157 ? -22.545 -17.901 -29.741 1.00 28.97 157 ARG A O 1
ATOM 1175 N N . ARG A 1 158 ? -24.405 -16.611 -29.797 1.00 27.95 158 ARG A N 1
ATOM 1176 C CA . ARG A 1 158 ? -25.037 -17.025 -28.538 1.00 27.95 158 ARG A CA 1
ATOM 1177 C C . ARG A 1 158 ? -25.394 -18.516 -28.498 1.00 27.95 158 ARG A C 1
ATOM 1179 O O . ARG A 1 158 ? -25.693 -19.135 -29.519 1.00 27.95 158 ARG A O 1
ATOM 1186 N N . ALA A 1 159 ? -25.462 -18.990 -27.256 1.00 27.67 159 ALA A N 1
ATOM 1187 C CA . ALA A 1 159 ? -26.053 -20.225 -26.756 1.00 27.67 159 ALA A CA 1
ATOM 1188 C C . ALA A 1 159 ? -27.282 -20.768 -27.514 1.00 27.67 159 ALA A C 1
ATOM 1190 O O . ALA A 1 159 ? -28.127 -20.021 -28.012 1.00 27.67 159 ALA A O 1
ATOM 1191 N N . LEU A 1 160 ? -27.450 -22.095 -27.462 1.00 29.70 160 LEU A N 1
ATOM 1192 C CA . LEU A 1 160 ? -28.689 -22.770 -27.845 1.00 29.70 160 LEU A CA 1
ATOM 1193 C C . LEU A 1 160 ? -29.025 -23.886 -26.846 1.00 29.70 160 LEU A C 1
ATOM 1195 O O . LEU A 1 160 ? -28.515 -25.000 -26.912 1.00 29.70 160 LEU A O 1
ATOM 1199 N N . ASN A 1 161 ? -29.893 -23.546 -25.897 1.00 28.61 161 ASN A N 1
ATOM 1200 C CA . ASN A 1 161 ? -30.360 -24.424 -24.830 1.00 28.61 161 ASN A CA 1
ATOM 1201 C C . ASN A 1 161 ? -31.335 -25.488 -25.384 1.00 28.61 161 ASN A C 1
ATOM 1203 O O . ASN A 1 161 ? -32.192 -25.147 -26.208 1.00 28.61 161 ASN A O 1
ATOM 1207 N N . ARG A 1 162 ? -31.262 -26.755 -24.937 1.00 28.72 162 ARG A N 1
ATOM 1208 C CA . ARG A 1 162 ? -32.338 -27.748 -25.153 1.00 28.72 162 ARG A CA 1
ATOM 1209 C C . ARG A 1 162 ? -32.298 -28.925 -24.177 1.00 28.72 162 ARG A C 1
ATOM 1211 O O . ARG A 1 162 ? -31.250 -29.493 -23.900 1.00 28.72 162 ARG A O 1
ATOM 1218 N N . SER A 1 163 ? -33.482 -29.297 -23.701 1.00 29.06 163 SER A N 1
ATOM 1219 C CA . SER A 1 163 ? -33.737 -30.321 -22.686 1.00 29.06 163 SER A CA 1
ATOM 1220 C C . SER A 1 163 ? -34.042 -31.709 -23.275 1.00 29.06 163 SER A C 1
ATOM 1222 O O . SER A 1 163 ? -34.455 -31.832 -24.429 1.00 29.06 163 SER A O 1
ATOM 1224 N N . GLY A 1 164 ? -33.892 -32.762 -22.461 1.00 28.25 164 GLY A N 1
ATOM 1225 C CA . GLY A 1 164 ? -34.280 -34.136 -22.813 1.00 28.25 164 GLY A CA 1
ATOM 1226 C C . GLY A 1 164 ? -34.005 -35.140 -21.686 1.00 28.25 164 GLY A C 1
ATOM 1227 O O . GLY A 1 164 ? -32.865 -35.534 -21.478 1.00 28.25 164 GLY A O 1
ATOM 1228 N N . ALA A 1 165 ? -35.040 -35.538 -20.942 1.00 28.73 165 ALA A N 1
ATOM 1229 C CA . ALA A 1 165 ? -34.921 -36.409 -19.765 1.00 28.73 165 ALA A CA 1
ATOM 1230 C C . ALA A 1 165 ? -34.752 -37.908 -20.104 1.00 28.73 165 ALA A C 1
ATOM 1232 O O . ALA A 1 165 ? -35.227 -38.369 -21.141 1.00 28.73 165 ALA A O 1
ATOM 1233 N N . GLY A 1 166 ? -34.176 -38.691 -19.177 1.00 27.39 166 GLY A N 1
ATOM 1234 C CA . GLY A 1 166 ? -34.159 -40.159 -19.269 1.00 27.39 166 GLY A CA 1
ATOM 1235 C C . GLY A 1 166 ? -33.378 -40.884 -18.164 1.00 27.39 166 GLY A C 1
ATOM 1236 O O . GLY A 1 166 ? -32.187 -41.134 -18.314 1.00 27.39 166 GLY A O 1
ATOM 1237 N N . SER A 1 167 ? -34.048 -41.282 -17.077 1.00 29.88 167 SER A N 1
ATOM 1238 C CA . SER A 1 167 ? -33.509 -42.238 -16.084 1.00 29.88 167 SER A CA 1
ATOM 1239 C C . SER A 1 167 ? -33.748 -43.695 -16.517 1.00 29.88 167 SER A C 1
ATOM 1241 O O . SER A 1 167 ? -34.690 -43.964 -17.265 1.00 29.88 167 SER A O 1
ATOM 1243 N N . PRO A 1 168 ? -32.967 -44.658 -15.994 1.00 40.09 168 PRO A N 1
ATOM 1244 C CA . PRO A 1 168 ? -33.573 -45.581 -15.019 1.00 40.09 168 PRO A CA 1
ATOM 1245 C C . PRO A 1 168 ? -32.674 -45.925 -13.805 1.00 40.09 168 PRO A C 1
ATOM 1247 O O . PRO A 1 168 ? -31.535 -45.485 -13.695 1.00 40.09 168 PRO A O 1
ATOM 1250 N N . GLN A 1 169 ? -33.232 -46.689 -12.858 1.00 29.05 169 GLN A N 1
ATOM 1251 C CA . GLN A 1 169 ? -32.665 -47.018 -11.534 1.00 29.05 169 GLN A CA 1
ATOM 1252 C C . GLN A 1 169 ? -31.764 -48.279 -11.552 1.00 29.05 169 GLN A C 1
ATOM 1254 O O . GLN A 1 169 ? -31.936 -49.129 -12.423 1.00 29.05 169 GLN A O 1
ATOM 1259 N N . GLY A 1 170 ? -30.855 -48.443 -10.567 1.00 27.78 170 GLY A N 1
ATOM 1260 C CA . GLY A 1 170 ? -29.839 -49.526 -10.587 1.00 27.78 170 GLY A CA 1
ATOM 1261 C C . GLY A 1 170 ? -29.209 -50.030 -9.264 1.00 27.78 170 GLY A C 1
ATOM 1262 O O . GLY A 1 170 ? -28.162 -50.653 -9.324 1.00 27.78 170 GLY A O 1
ATOM 1263 N N . ALA A 1 171 ? -29.817 -49.773 -8.099 1.00 26.89 171 ALA A N 1
ATOM 1264 C CA . ALA A 1 171 ? -29.655 -50.478 -6.801 1.00 26.89 171 ALA A CA 1
ATOM 1265 C C . ALA A 1 171 ? -28.271 -50.983 -6.252 1.00 26.89 171 ALA A C 1
ATOM 1267 O O . ALA A 1 171 ? -27.762 -52.022 -6.658 1.00 26.89 171 ALA A O 1
ATOM 1268 N N . ALA A 1 172 ? -27.909 -50.419 -5.082 1.00 29.08 172 ALA A N 1
ATOM 1269 C CA . ALA A 1 172 ? -27.460 -51.109 -3.842 1.00 29.08 172 ALA A CA 1
ATOM 1270 C C . ALA A 1 172 ? -25.949 -51.453 -3.576 1.00 29.08 172 ALA A C 1
ATOM 1272 O O . ALA A 1 172 ? -25.158 -51.508 -4.512 1.00 29.08 172 ALA A O 1
ATOM 1273 N N . PRO A 1 173 ? -25.523 -51.615 -2.283 1.00 51.00 173 PRO A N 1
ATOM 1274 C CA . PRO A 1 173 ? -24.125 -51.441 -1.813 1.00 51.00 173 PRO A CA 1
ATOM 1275 C C . PRO A 1 173 ? -23.576 -52.646 -0.976 1.00 51.00 173 PRO A C 1
ATOM 1277 O O . PRO A 1 173 ? -23.967 -53.768 -1.280 1.00 51.00 173 PRO A O 1
ATOM 1280 N N . ILE A 1 174 ? -22.776 -52.396 0.105 1.00 29.02 174 ILE A N 1
ATOM 1281 C CA . ILE A 1 174 ? -22.296 -53.276 1.244 1.00 29.02 174 ILE A CA 1
ATOM 1282 C C . ILE A 1 174 ? -20.766 -53.594 1.200 1.00 29.02 174 ILE A C 1
ATOM 1284 O O . ILE A 1 174 ? -20.297 -53.858 0.095 1.00 29.02 174 ILE A O 1
ATOM 1288 N N . PRO A 1 175 ? -19.963 -53.665 2.317 1.00 38.97 175 PRO A N 1
ATOM 1289 C CA . PRO A 1 175 ? -20.136 -53.307 3.756 1.00 38.97 175 PRO A CA 1
ATOM 1290 C C . PRO A 1 175 ? -19.005 -52.412 4.388 1.00 38.97 175 PRO A C 1
ATOM 1292 O O . PRO A 1 175 ? -18.127 -51.907 3.698 1.00 38.97 175 PRO A O 1
ATOM 1295 N N . ARG A 1 176 ? -19.003 -52.260 5.736 1.00 32.19 176 ARG A N 1
ATOM 1296 C CA . ARG A 1 176 ? -17.948 -51.664 6.615 1.00 32.19 176 ARG A CA 1
ATOM 1297 C C . ARG A 1 176 ? -17.341 -52.697 7.609 1.00 32.19 176 ARG A C 1
ATOM 1299 O O . ARG A 1 176 ? -17.991 -53.706 7.868 1.00 32.19 176 ARG A O 1
ATOM 1306 N N . GLY A 1 177 ? -16.232 -52.353 8.296 1.00 27.48 177 GLY A N 1
ATOM 1307 C CA . GLY A 1 177 ? -15.735 -52.987 9.555 1.00 27.48 177 GLY A CA 1
ATOM 1308 C C . GLY A 1 177 ? -14.371 -53.703 9.439 1.00 27.48 177 GLY A C 1
ATOM 1309 O O . GLY A 1 177 ? -14.007 -54.038 8.319 1.00 27.48 177 GLY A O 1
ATOM 1310 N N . ARG A 1 178 ? -13.564 -54.015 10.479 1.00 29.59 178 ARG A N 1
ATOM 1311 C CA . ARG A 1 178 ? -13.509 -53.862 11.976 1.00 29.59 178 ARG A CA 1
ATOM 1312 C C . ARG A 1 178 ? -12.045 -54.253 12.413 1.00 29.59 178 ARG A C 1
ATOM 1314 O O . ARG A 1 178 ? -11.421 -54.961 11.627 1.00 29.59 178 ARG A O 1
ATOM 1321 N N . ASP A 1 179 ? -11.390 -53.944 13.553 1.00 27.97 179 ASP A N 1
ATOM 1322 C CA . ASP A 1 179 ? -11.648 -53.136 14.774 1.00 27.97 179 ASP A CA 1
ATOM 1323 C C . ASP A 1 179 ? -10.380 -52.947 15.681 1.00 27.97 179 ASP A C 1
ATOM 1325 O O . ASP A 1 179 ? -9.439 -53.732 15.596 1.00 27.97 179 ASP A O 1
ATOM 1329 N N . GLU A 1 180 ? -10.456 -51.987 16.626 1.00 27.22 180 GLU A N 1
ATOM 1330 C CA . GLU A 1 180 ? -9.871 -51.949 18.003 1.00 27.22 180 GLU A CA 1
ATOM 1331 C C . GLU A 1 180 ? -8.337 -51.816 18.310 1.00 27.22 180 GLU A C 1
ATOM 1333 O O . GLU A 1 180 ? -7.484 -51.662 17.442 1.00 27.22 180 GLU A O 1
ATOM 1338 N N . LEU A 1 181 ? -8.035 -51.687 19.619 1.00 27.53 181 LEU A N 1
ATOM 1339 C CA . LEU A 1 181 ? -6.920 -50.984 20.312 1.00 27.53 181 LEU A CA 1
ATOM 1340 C C . LEU A 1 181 ? -6.178 -51.925 21.323 1.00 27.53 181 LEU A C 1
ATOM 1342 O O . LEU A 1 181 ? -6.411 -53.131 21.286 1.00 27.53 181 LEU A O 1
ATOM 1346 N N . PRO A 1 182 ? -5.428 -51.460 22.360 1.00 40.84 182 PRO A N 1
ATOM 1347 C CA . PRO A 1 182 ? -4.310 -50.493 22.460 1.00 40.84 182 PRO A CA 1
ATOM 1348 C C . PRO A 1 182 ? -3.029 -51.116 23.096 1.00 40.84 182 PRO A C 1
ATOM 1350 O O . PRO A 1 182 ? -3.069 -52.229 23.622 1.00 40.84 182 PRO A O 1
ATOM 1353 N N . ARG A 1 183 ? -1.915 -50.359 23.214 1.00 25.72 183 ARG A N 1
ATOM 1354 C CA . ARG A 1 183 ? -0.884 -50.564 24.272 1.00 25.72 183 ARG A CA 1
ATOM 1355 C C . ARG A 1 183 ? -0.274 -49.249 24.782 1.00 25.72 183 ARG A C 1
ATOM 1357 O O . ARG A 1 183 ? -0.061 -48.324 24.011 1.00 25.72 183 ARG A O 1
ATOM 1364 N N . VAL A 1 184 ? 0.050 -49.209 26.079 1.00 28.89 184 VAL A N 1
ATOM 1365 C CA . VAL A 1 184 ? 0.734 -48.105 26.790 1.00 28.89 184 VAL A CA 1
ATOM 1366 C C . VAL A 1 184 ? 2.082 -48.611 27.321 1.00 28.89 184 VAL A C 1
ATOM 1368 O O . VAL A 1 184 ? 2.147 -49.741 27.805 1.00 28.89 184 VAL A O 1
ATOM 1371 N N . GLY A 1 185 ? 3.148 -47.799 27.270 1.00 24.69 185 GLY A N 1
ATOM 1372 C CA . GLY A 1 185 ? 4.483 -48.237 27.706 1.00 24.69 185 GLY A CA 1
ATOM 1373 C C . GLY A 1 185 ? 5.556 -47.146 27.830 1.00 24.69 185 GLY A C 1
ATOM 1374 O O . GLY A 1 185 ? 6.400 -47.047 26.956 1.00 24.69 185 GLY A O 1
ATOM 1375 N N . ARG A 1 186 ? 5.515 -46.397 28.944 1.00 27.00 186 ARG A N 1
ATOM 1376 C CA . ARG A 1 186 ? 6.604 -45.654 29.636 1.00 27.00 186 ARG A CA 1
ATOM 1377 C C . ARG A 1 186 ? 7.788 -45.067 28.830 1.00 27.00 186 ARG A C 1
ATOM 1379 O O . ARG A 1 186 ? 8.652 -45.795 28.355 1.00 27.00 186 ARG A O 1
ATOM 1386 N N . ASP A 1 187 ? 7.922 -43.744 28.930 1.00 27.81 187 ASP A N 1
ATOM 1387 C CA . ASP A 1 187 ? 9.197 -43.000 28.894 1.00 27.81 187 ASP A CA 1
ATOM 1388 C C . ASP A 1 187 ? 10.156 -43.487 30.020 1.00 27.81 187 ASP A C 1
ATOM 1390 O O . ASP A 1 187 ? 9.667 -43.936 31.069 1.00 27.81 187 ASP A O 1
ATOM 1394 N N . PRO A 1 188 ? 11.493 -43.503 29.817 1.00 28.97 188 PRO A N 1
ATOM 1395 C CA . PRO A 1 188 ? 12.298 -42.342 30.235 1.00 28.97 188 PRO A CA 1
ATOM 1396 C C . PRO A 1 188 ? 13.534 -42.025 29.358 1.00 28.97 188 PRO A C 1
ATOM 1398 O O . PRO A 1 188 ? 14.340 -42.911 29.063 1.00 28.97 188 PRO A O 1
ATOM 1401 N N . GLY A 1 189 ? 13.814 -40.736 29.132 1.00 22.78 189 GLY A N 1
ATOM 1402 C CA . GLY A 1 189 ? 15.193 -40.246 28.948 1.00 22.78 189 GLY A CA 1
ATOM 1403 C C . GLY A 1 189 ? 15.376 -39.121 27.929 1.00 22.78 189 GLY A C 1
ATOM 1404 O O . GLY A 1 189 ? 15.531 -39.370 26.736 1.00 22.78 189 GLY A O 1
ATOM 1405 N N . GLY A 1 190 ? 15.443 -37.876 28.406 1.00 28.75 190 GLY A N 1
ATOM 1406 C CA . GLY A 1 190 ? 15.658 -36.708 27.550 1.00 28.75 190 GLY A CA 1
ATOM 1407 C C . GLY A 1 190 ? 17.104 -36.537 27.064 1.00 28.75 190 GLY A C 1
ATOM 1408 O O . GLY A 1 190 ? 18.048 -36.632 27.844 1.00 28.75 190 GLY A O 1
ATOM 1409 N N . TYR A 1 191 ? 17.252 -36.184 25.786 1.00 24.69 191 TYR A N 1
ATOM 1410 C CA . TYR A 1 191 ? 18.400 -35.455 25.238 1.00 24.69 191 TYR A CA 1
ATOM 1411 C C . TYR A 1 191 ? 17.881 -34.439 24.216 1.00 24.69 191 TYR A C 1
ATOM 1413 O O . TYR A 1 191 ? 17.031 -34.774 23.388 1.00 24.69 191 TYR A O 1
ATOM 1421 N N . HIS A 1 192 ? 18.392 -33.206 24.254 1.00 27.58 192 HIS A N 1
ATOM 1422 C CA . HIS A 1 192 ? 17.981 -32.150 23.328 1.00 27.58 192 HIS A CA 1
ATOM 1423 C C . HIS A 1 192 ? 18.385 -32.502 21.889 1.00 27.58 192 HIS A C 1
ATOM 1425 O O . HIS A 1 192 ? 19.549 -32.379 21.506 1.00 27.58 192 HIS A O 1
ATOM 1431 N N . ARG A 1 193 ? 17.412 -32.912 21.069 1.00 22.56 193 ARG A N 1
ATOM 1432 C CA . ARG A 1 193 ? 17.557 -32.931 19.613 1.00 22.56 193 ARG A CA 1
ATOM 1433 C C . ARG A 1 193 ? 17.038 -31.602 19.076 1.00 22.56 193 ARG A C 1
ATOM 1435 O O . ARG A 1 193 ? 15.856 -31.305 19.218 1.00 22.56 193 ARG A O 1
ATOM 1442 N N . TRP A 1 194 ? 17.935 -30.829 18.470 1.00 24.08 194 TRP A N 1
ATOM 1443 C CA . TRP A 1 194 ? 17.610 -29.586 17.770 1.00 24.08 194 TRP A CA 1
ATOM 1444 C C . TRP A 1 194 ? 16.478 -29.809 16.750 1.00 24.08 194 TRP A C 1
ATOM 1446 O O . TRP A 1 194 ? 16.413 -30.898 16.162 1.00 24.08 194 TRP A O 1
ATOM 1456 N N . PRO A 1 195 ? 15.607 -28.812 16.501 1.00 27.19 195 PRO A N 1
ATOM 1457 C CA . PRO A 1 195 ? 14.668 -28.892 15.390 1.00 27.19 195 PRO A CA 1
ATOM 1458 C C . PRO A 1 195 ? 15.457 -29.119 14.096 1.00 27.19 195 PRO A C 1
ATOM 1460 O O . PRO A 1 195 ? 16.456 -28.445 13.840 1.00 27.19 195 PRO A O 1
ATOM 1463 N N . ASN A 1 196 ? 15.036 -30.098 13.291 1.00 25.33 196 ASN A N 1
ATOM 1464 C CA . ASN A 1 196 ? 15.659 -30.317 11.987 1.00 25.33 196 ASN A CA 1
ATOM 1465 C C . ASN A 1 196 ? 15.542 -29.026 11.156 1.00 25.33 196 ASN A C 1
ATOM 1467 O O . ASN A 1 196 ? 14.491 -28.378 11.223 1.00 25.33 196 ASN A O 1
ATOM 1471 N N . PRO A 1 197 ? 16.549 -28.674 10.331 1.00 26.95 197 PRO A N 1
ATOM 1472 C CA . PRO A 1 197 ? 16.377 -27.610 9.349 1.00 26.95 197 PRO A CA 1
ATOM 1473 C C . PRO A 1 197 ? 15.137 -27.912 8.492 1.00 26.95 197 PRO A C 1
ATOM 1475 O O . PRO A 1 197 ? 14.857 -29.093 8.236 1.00 26.95 197 PRO A O 1
ATOM 1478 N N . PRO A 1 198 ? 14.377 -26.884 8.067 1.00 29.62 198 PRO A N 1
ATOM 1479 C CA . PRO A 1 198 ? 13.114 -27.085 7.370 1.00 29.62 198 PRO A CA 1
ATOM 1480 C C . PRO A 1 198 ? 13.327 -28.013 6.177 1.00 29.62 198 PRO A C 1
ATOM 1482 O O . PRO A 1 198 ? 14.247 -27.807 5.378 1.00 29.62 198 PRO A O 1
ATOM 1485 N N . LYS A 1 199 ? 12.492 -29.058 6.075 1.00 28.48 199 LYS A N 1
ATOM 1486 C CA . LYS A 1 199 ? 12.542 -29.986 4.943 1.00 28.48 199 LYS A CA 1
ATOM 1487 C C . LYS A 1 199 ? 12.508 -29.163 3.661 1.00 28.48 199 LYS A C 1
ATOM 1489 O O . LYS A 1 199 ? 11.572 -28.399 3.436 1.00 28.48 199 LYS A O 1
ATOM 1494 N N . ARG A 1 200 ? 13.525 -29.346 2.820 1.00 30.28 200 ARG A N 1
ATOM 1495 C CA . ARG A 1 200 ? 13.524 -28.835 1.451 1.00 30.28 200 ARG A CA 1
ATOM 1496 C C . ARG A 1 200 ? 12.269 -29.395 0.781 1.00 30.28 200 ARG A C 1
ATOM 1498 O O . ARG A 1 200 ? 12.176 -30.614 0.669 1.00 30.28 200 ARG A O 1
ATOM 1505 N N . LEU A 1 201 ? 11.323 -28.523 0.419 1.00 33.69 201 LEU A N 1
ATOM 1506 C CA . LEU A 1 201 ? 10.076 -28.914 -0.245 1.00 33.69 201 LEU A CA 1
ATOM 1507 C C . LEU A 1 201 ? 10.403 -29.862 -1.400 1.00 33.69 201 LEU A C 1
ATOM 1509 O O . LEU A 1 201 ? 11.276 -29.564 -2.225 1.00 33.69 201 LEU A O 1
ATOM 1513 N N . GLU A 1 202 ? 9.757 -31.026 -1.414 1.00 29.89 202 GLU A N 1
ATOM 1514 C CA . GLU A 1 202 ? 9.947 -31.977 -2.501 1.00 29.89 202 GLU A CA 1
ATOM 1515 C C . GLU A 1 202 ? 9.324 -31.386 -3.767 1.00 29.89 202 GLU A C 1
ATOM 1517 O O . GLU A 1 202 ? 8.301 -30.702 -3.720 1.00 29.89 202 GLU A O 1
ATOM 1522 N N . ARG A 1 203 ? 9.970 -31.603 -4.918 1.00 35.69 203 ARG A N 1
ATOM 1523 C CA . ARG A 1 203 ? 9.737 -30.819 -6.148 1.00 35.69 203 ARG A CA 1
ATOM 1524 C C . ARG A 1 203 ? 8.367 -31.048 -6.816 1.00 35.69 203 ARG A C 1
ATOM 1526 O O . ARG A 1 203 ? 8.167 -30.579 -7.930 1.00 35.69 203 ARG A O 1
ATOM 1533 N N . ASN A 1 204 ? 7.467 -31.760 -6.139 1.00 34.84 204 ASN A N 1
ATOM 1534 C CA . ASN A 1 204 ? 6.138 -32.159 -6.593 1.00 34.84 204 ASN A CA 1
ATOM 1535 C C . ASN A 1 204 ? 5.006 -31.478 -5.787 1.00 34.84 204 ASN A C 1
ATOM 1537 O O . ASN A 1 204 ? 3.871 -31.452 -6.251 1.00 34.84 204 ASN A O 1
ATOM 1541 N N . ASP A 1 205 ? 5.281 -30.892 -4.611 1.00 37.28 205 ASP A N 1
ATOM 1542 C CA . ASP A 1 205 ? 4.246 -30.218 -3.792 1.00 37.28 205 ASP A CA 1
ATOM 1543 C C . ASP A 1 205 ? 3.773 -28.872 -4.394 1.00 37.28 205 ASP A C 1
ATOM 1545 O O . ASP A 1 205 ? 2.818 -28.272 -3.905 1.00 37.28 205 ASP A O 1
ATOM 1549 N N . LEU A 1 206 ? 4.434 -28.395 -5.457 1.00 42.16 206 LEU A N 1
ATOM 1550 C CA . LEU A 1 206 ? 4.160 -27.130 -6.160 1.00 42.16 206 LEU A CA 1
ATOM 1551 C C . LEU A 1 206 ? 3.521 -27.324 -7.554 1.00 42.16 206 LEU A C 1
ATOM 1553 O O . LEU A 1 206 ? 3.415 -26.359 -8.313 1.00 42.16 206 LEU A O 1
ATOM 1557 N N . THR A 1 207 ? 3.158 -28.558 -7.932 1.00 46.31 207 THR A N 1
ATOM 1558 C CA . THR A 1 207 ? 2.933 -28.939 -9.345 1.00 46.31 207 THR A CA 1
ATOM 1559 C C . THR A 1 207 ? 1.573 -29.587 -9.642 1.00 46.31 207 THR A C 1
ATOM 1561 O O . THR A 1 207 ? 1.457 -30.304 -10.633 1.00 46.31 207 THR A O 1
ATOM 1564 N N . ALA A 1 208 ? 0.557 -29.397 -8.793 1.00 57.94 208 ALA A N 1
ATOM 1565 C CA . ALA A 1 208 ? -0.775 -30.003 -8.979 1.00 57.94 208 ALA A CA 1
ATOM 1566 C C . ALA A 1 208 ? -1.969 -29.052 -8.753 1.00 57.94 208 ALA A C 1
ATOM 1568 O O . ALA A 1 208 ? -3.094 -29.419 -9.073 1.00 57.94 208 ALA A O 1
ATOM 1569 N N . ASP A 1 209 ? -1.730 -27.870 -8.185 1.00 78.56 209 ASP A N 1
ATOM 1570 C CA . ASP A 1 209 ? -2.744 -26.914 -7.723 1.00 78.56 209 ASP A CA 1
ATOM 1571 C C . ASP A 1 209 ? -2.095 -25.510 -7.792 1.00 78.56 209 ASP A C 1
ATOM 1573 O O . ASP A 1 209 ? -1.219 -25.213 -6.964 1.00 78.56 209 ASP A O 1
ATOM 1577 N N . PRO A 1 210 ? -2.371 -24.704 -8.841 1.00 81.44 210 PRO A N 1
ATOM 1578 C CA . PRO A 1 210 ? -1.673 -23.437 -9.067 1.00 81.44 210 PRO A CA 1
ATOM 1579 C C . PRO A 1 210 ? -1.999 -22.377 -8.007 1.00 81.44 210 PRO A C 1
ATOM 1581 O O . PRO A 1 210 ? -1.058 -21.797 -7.457 1.00 81.44 210 PRO A O 1
ATOM 1584 N N . ARG A 1 211 ? -3.270 -22.197 -7.627 1.00 84.44 211 ARG A N 1
ATOM 1585 C CA . ARG A 1 2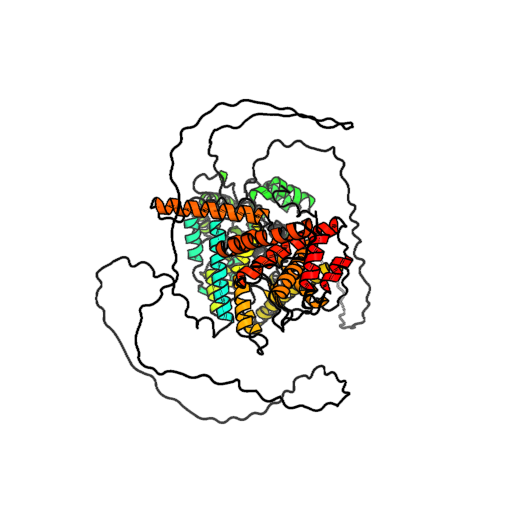11 ? -3.695 -21.388 -6.469 1.00 84.44 211 ARG A CA 1
ATOM 1586 C C . ARG A 1 211 ? -2.943 -21.768 -5.191 1.00 84.44 211 ARG A C 1
ATOM 1588 O O . ARG A 1 211 ? -2.396 -20.903 -4.504 1.00 84.44 211 ARG A O 1
ATOM 1595 N N . ARG A 1 212 ? -2.838 -23.058 -4.850 1.00 84.56 212 ARG A N 1
ATOM 1596 C CA . ARG A 1 212 ? -2.082 -23.495 -3.658 1.00 84.56 212 ARG A CA 1
ATOM 1597 C C . ARG A 1 212 ? -0.585 -23.206 -3.772 1.00 84.56 212 ARG A C 1
ATOM 1599 O O . ARG A 1 212 ? 0.058 -22.943 -2.752 1.00 84.56 212 ARG A O 1
ATOM 1606 N N . ALA A 1 213 ? -0.023 -23.218 -4.981 1.00 81.38 213 ALA A N 1
ATOM 1607 C CA . ALA A 1 213 ? 1.340 -22.747 -5.212 1.00 81.38 213 ALA A CA 1
ATOM 1608 C C . ALA A 1 213 ? 1.458 -21.221 -5.018 1.00 81.38 213 ALA A C 1
ATOM 1610 O O . ALA A 1 213 ? 2.431 -20.785 -4.399 1.00 81.38 213 ALA A O 1
ATOM 1611 N N . LEU A 1 214 ? 0.467 -20.424 -5.448 1.00 85.31 214 LEU A N 1
ATOM 1612 C CA . LEU A 1 214 ? 0.423 -18.978 -5.192 1.00 85.31 214 LEU A CA 1
ATOM 1613 C C . LEU A 1 214 ? 0.338 -18.677 -3.690 1.00 85.31 214 LEU A C 1
ATOM 1615 O O . LEU A 1 214 ? 1.168 -17.934 -3.176 1.00 85.31 214 LEU A O 1
ATOM 1619 N N . LEU A 1 215 ? -0.555 -19.336 -2.948 1.00 87.75 215 LEU A N 1
ATOM 1620 C CA . LEU A 1 215 ? -0.648 -19.210 -1.486 1.00 87.75 215 LEU A CA 1
ATOM 1621 C C . LEU A 1 215 ? 0.661 -19.584 -0.766 1.00 87.75 215 LEU A C 1
ATOM 1623 O O . LEU A 1 215 ? 1.045 -18.946 0.217 1.00 87.75 215 LEU A O 1
ATOM 1627 N N . ALA A 1 216 ? 1.387 -20.596 -1.255 1.00 86.50 216 ALA A N 1
ATOM 1628 C CA . ALA A 1 216 ? 2.695 -20.967 -0.713 1.00 86.50 216 ALA A CA 1
ATOM 1629 C C . ALA A 1 216 ? 3.790 -19.924 -1.023 1.00 86.50 216 ALA A C 1
ATOM 1631 O O . ALA A 1 216 ? 4.663 -19.683 -0.182 1.00 86.50 216 ALA A O 1
ATOM 1632 N N . ILE A 1 217 ? 3.733 -19.293 -2.201 1.00 82.31 217 ILE A N 1
ATOM 1633 C CA . ILE A 1 217 ? 4.588 -18.168 -2.607 1.00 82.31 217 ILE A CA 1
ATOM 1634 C C . ILE A 1 217 ? 4.294 -16.939 -1.740 1.00 82.31 217 ILE A C 1
ATOM 1636 O O . ILE A 1 217 ? 5.202 -16.412 -1.097 1.00 82.31 217 ILE A O 1
ATOM 1640 N N . GLN A 1 218 ? 3.028 -16.547 -1.629 1.00 87.06 218 GLN A N 1
ATOM 1641 C CA . GLN A 1 218 ? 2.578 -15.400 -0.851 1.00 87.06 218 GLN A CA 1
ATOM 1642 C C . GLN A 1 218 ? 2.882 -15.552 0.645 1.00 87.06 218 GLN A C 1
ATOM 1644 O O . GLN A 1 218 ? 3.488 -14.659 1.236 1.00 87.06 218 GLN A O 1
ATOM 1649 N N . LYS A 1 219 ? 2.601 -16.709 1.270 1.00 88.88 219 LYS A N 1
ATOM 1650 C CA . LYS A 1 219 ? 2.971 -16.921 2.685 1.00 88.88 219 LYS A CA 1
ATOM 1651 C C . LYS A 1 219 ? 4.489 -16.999 2.900 1.00 88.88 219 LYS A C 1
ATOM 1653 O O . LYS A 1 219 ? 4.966 -16.877 4.030 1.00 88.88 219 LYS A O 1
ATOM 1658 N N . ARG A 1 220 ? 5.292 -17.216 1.855 1.00 85.56 220 ARG A N 1
ATOM 1659 C CA . ARG A 1 220 ? 6.753 -17.062 1.935 1.00 85.56 220 ARG A CA 1
ATOM 1660 C C . ARG A 1 220 ? 7.158 -15.591 1.838 1.00 85.56 220 ARG A C 1
ATOM 1662 O O . ARG A 1 220 ? 7.954 -15.157 2.661 1.00 85.56 220 ARG A O 1
ATOM 1669 N N . LEU A 1 221 ? 6.588 -14.846 0.893 1.00 80.31 221 LEU A N 1
ATOM 1670 C CA . LEU A 1 221 ? 6.806 -13.409 0.729 1.00 80.31 221 LEU A CA 1
ATOM 1671 C C . LEU A 1 221 ? 6.459 -12.637 2.012 1.00 80.31 221 LEU A C 1
ATOM 1673 O O . LEU A 1 221 ? 7.324 -11.961 2.559 1.00 80.31 221 LEU A O 1
ATOM 1677 N N . TRP A 1 222 ? 5.257 -12.838 2.560 1.00 87.25 222 TRP A N 1
ATOM 1678 C CA . TRP A 1 222 ? 4.808 -12.236 3.823 1.00 87.25 222 TRP A CA 1
ATOM 1679 C C . TRP A 1 222 ? 5.785 -12.470 4.987 1.00 87.25 222 TRP A C 1
ATOM 1681 O O . TRP A 1 222 ? 6.098 -11.534 5.715 1.00 87.25 222 TRP A O 1
ATOM 1691 N N . ARG A 1 223 ? 6.337 -13.686 5.141 1.00 84.62 223 ARG A N 1
ATOM 1692 C CA . ARG A 1 223 ? 7.340 -13.964 6.189 1.00 84.62 223 ARG A CA 1
ATOM 1693 C C . ARG A 1 223 ? 8.650 -13.209 5.976 1.00 84.62 223 ARG A C 1
ATOM 1695 O O . ARG A 1 223 ? 9.227 -12.759 6.959 1.00 84.62 223 ARG A O 1
ATOM 1702 N N . ASN A 1 224 ? 9.121 -13.096 4.731 1.00 77.25 224 ASN A N 1
ATOM 1703 C CA . ASN A 1 224 ? 10.330 -12.329 4.427 1.00 77.25 224 ASN A CA 1
ATOM 1704 C C . ASN A 1 224 ? 10.106 -10.849 4.774 1.00 77.25 224 ASN A C 1
ATOM 1706 O O . ASN A 1 224 ? 10.865 -10.296 5.559 1.00 77.25 224 ASN A O 1
ATOM 1710 N N . LEU A 1 225 ? 9.021 -10.253 4.261 1.00 76.44 225 LEU A N 1
ATOM 1711 C CA . LEU A 1 225 ? 8.685 -8.845 4.488 1.00 76.44 225 LEU A CA 1
ATOM 1712 C C . LEU A 1 225 ? 8.473 -8.544 5.975 1.00 76.44 225 LEU A C 1
ATOM 1714 O O . LEU A 1 225 ? 8.991 -7.549 6.469 1.00 76.44 225 LEU A O 1
ATOM 1718 N N . ARG A 1 226 ? 7.771 -9.418 6.712 1.00 82.31 226 ARG A N 1
ATOM 1719 C CA . ARG A 1 226 ? 7.582 -9.265 8.160 1.00 82.31 226 ARG A CA 1
ATOM 1720 C C . ARG A 1 226 ? 8.920 -9.307 8.901 1.00 82.31 226 ARG A C 1
ATOM 1722 O O . ARG A 1 226 ? 9.175 -8.414 9.699 1.00 82.31 226 ARG A O 1
ATOM 1729 N N . GLN A 1 227 ? 9.792 -10.273 8.593 1.00 75.56 227 GLN A N 1
ATOM 1730 C CA . GLN A 1 227 ? 11.124 -10.362 9.203 1.00 75.56 227 GLN A CA 1
ATOM 1731 C C . GLN A 1 227 ? 12.009 -9.151 8.857 1.00 75.56 227 GLN A C 1
ATOM 1733 O O . GLN A 1 227 ? 12.799 -8.708 9.687 1.00 75.56 227 GLN A O 1
ATOM 1738 N N . GLU A 1 228 ? 11.904 -8.621 7.638 1.00 66.69 228 GLU A N 1
ATOM 1739 C CA . GLU A 1 228 ? 12.643 -7.434 7.204 1.00 66.69 228 GLU A CA 1
ATOM 1740 C C . GLU A 1 228 ? 12.144 -6.177 7.926 1.00 66.69 228 GLU A C 1
ATOM 1742 O O . GLU A 1 228 ? 12.967 -5.442 8.465 1.00 66.69 228 GLU A O 1
ATOM 1747 N N . ILE A 1 229 ? 10.824 -5.981 8.026 1.00 73.44 229 ILE A N 1
ATOM 1748 C CA . ILE A 1 229 ? 10.197 -4.888 8.786 1.00 73.44 229 ILE A CA 1
ATOM 1749 C C . ILE A 1 229 ? 10.580 -4.968 10.269 1.00 73.44 229 ILE A C 1
ATOM 1751 O O . ILE A 1 229 ? 11.090 -3.989 10.808 1.00 73.44 229 ILE A O 1
ATOM 1755 N N . GLU A 1 230 ? 10.426 -6.130 10.911 1.00 70.75 230 GLU A N 1
ATOM 1756 C CA . GLU A 1 230 ? 10.841 -6.360 12.306 1.00 70.75 230 GLU A CA 1
ATOM 1757 C C . GLU A 1 230 ? 12.338 -6.048 12.514 1.00 70.75 230 GLU A C 1
ATOM 1759 O O . GLU A 1 230 ? 12.707 -5.470 13.531 1.00 70.75 230 GLU A O 1
ATOM 1764 N N . ALA A 1 231 ? 13.199 -6.331 11.529 1.00 63.22 231 ALA A N 1
ATOM 1765 C CA . ALA A 1 231 ? 14.626 -5.995 11.566 1.00 63.22 231 ALA A CA 1
ATOM 1766 C C . ALA A 1 231 ? 14.965 -4.527 11.208 1.00 63.22 231 ALA A C 1
ATOM 1768 O O . ALA A 1 231 ? 16.139 -4.152 11.269 1.00 63.22 231 ALA A O 1
ATOM 1769 N N . THR A 1 232 ? 13.983 -3.702 10.823 1.00 56.28 232 THR A N 1
ATOM 1770 C CA . THR A 1 232 ? 14.158 -2.251 10.585 1.00 56.28 232 THR A CA 1
ATOM 1771 C C . THR A 1 232 ? 13.785 -1.380 11.788 1.00 56.28 232 THR A C 1
ATOM 1773 O O . THR A 1 232 ? 14.131 -0.200 11.811 1.00 56.28 232 THR A O 1
ATOM 1776 N N . ILE A 1 233 ? 13.098 -1.942 12.786 1.00 62.19 233 ILE A N 1
ATOM 1777 C CA . ILE A 1 233 ? 12.642 -1.218 13.977 1.00 62.19 233 ILE A CA 1
ATOM 1778 C C . ILE A 1 233 ? 13.833 -1.066 14.943 1.00 62.19 233 ILE A C 1
ATOM 1780 O O . ILE A 1 233 ? 14.275 -2.026 15.573 1.00 62.19 233 ILE A O 1
ATOM 1784 N N . GLU A 1 234 ? 14.409 0.142 15.019 1.00 49.44 234 GLU A N 1
ATOM 1785 C CA . GLU A 1 234 ? 15.533 0.435 15.922 1.00 49.44 234 GLU A CA 1
ATOM 1786 C C . GLU A 1 234 ? 15.063 0.578 17.375 1.00 49.44 234 GLU A C 1
ATOM 1788 O O . GLU A 1 234 ? 14.609 1.641 17.799 1.00 49.44 234 GLU A O 1
ATOM 1793 N N . GLY A 1 235 ? 15.257 -0.494 18.143 1.00 54.16 235 GLY A N 1
ATOM 1794 C CA . GLY A 1 235 ? 14.876 -0.581 19.547 1.00 54.16 235 GLY A CA 1
ATOM 1795 C C . GLY A 1 235 ? 13.453 -1.104 19.729 1.00 54.16 235 GLY A C 1
ATOM 1796 O O . GLY A 1 235 ? 12.579 -0.894 18.899 1.00 54.16 235 GLY A O 1
ATOM 1797 N N . ASP A 1 236 ? 13.230 -1.770 20.853 1.00 57.38 236 ASP A N 1
ATOM 1798 C CA . ASP A 1 236 ? 11.914 -2.212 21.307 1.00 57.38 236 ASP A CA 1
ATOM 1799 C C . ASP A 1 236 ? 11.655 -1.522 22.659 1.00 57.38 236 ASP A C 1
ATOM 1801 O O . ASP A 1 236 ? 12.539 -1.555 23.528 1.00 57.38 236 ASP A O 1
ATOM 1805 N N . PRO A 1 237 ? 10.478 -0.910 22.889 1.00 61.03 237 PRO A N 1
ATOM 1806 C CA . PRO A 1 237 ? 10.049 -0.524 24.229 1.00 61.03 237 PRO A CA 1
ATOM 1807 C C . PRO A 1 237 ? 10.142 -1.716 25.194 1.00 61.03 237 PRO A C 1
ATOM 1809 O O . PRO A 1 237 ? 9.840 -2.847 24.793 1.00 61.03 237 PRO A O 1
ATOM 1812 N N . PRO A 1 238 ? 10.496 -1.513 26.478 1.00 60.19 238 PRO A N 1
ATOM 1813 C CA . PRO A 1 238 ? 10.396 -2.579 27.465 1.00 60.19 238 PRO A CA 1
ATOM 1814 C C . PRO A 1 238 ? 9.004 -3.223 27.421 1.00 60.19 238 PRO A C 1
ATOM 1816 O O . PRO A 1 238 ? 8.000 -2.545 27.217 1.00 60.19 238 PRO A O 1
ATOM 1819 N N . ASN A 1 239 ? 8.960 -4.544 27.586 1.00 71.19 239 ASN A N 1
ATOM 1820 C CA . ASN A 1 239 ? 7.743 -5.362 27.600 1.00 71.19 239 ASN A CA 1
ATOM 1821 C C . ASN A 1 239 ? 6.941 -5.461 26.278 1.00 71.19 239 ASN A C 1
ATOM 1823 O O . ASN A 1 239 ? 5.995 -6.247 26.240 1.00 71.19 239 ASN A O 1
ATOM 1827 N N . ILE A 1 240 ? 7.332 -4.817 25.164 1.00 81.56 240 ILE A N 1
ATOM 1828 C CA . ILE A 1 240 ? 6.601 -4.955 23.878 1.00 81.56 240 ILE A CA 1
ATOM 1829 C C . ILE A 1 240 ? 6.504 -6.407 23.383 1.00 81.56 240 ILE A C 1
ATOM 1831 O O . ILE A 1 240 ? 5.489 -6.798 22.813 1.00 81.56 240 ILE A O 1
ATOM 1835 N N . ALA A 1 241 ? 7.514 -7.242 23.646 1.00 82.88 241 ALA A N 1
ATOM 1836 C CA . ALA A 1 241 ? 7.474 -8.667 23.311 1.00 82.88 241 ALA A CA 1
ATOM 1837 C C . ALA A 1 241 ? 6.360 -9.428 24.061 1.00 82.88 241 ALA A C 1
ATOM 1839 O O . ALA A 1 241 ? 5.799 -10.373 23.511 1.00 82.88 241 ALA A O 1
ATOM 1840 N N . ILE A 1 242 ? 6.011 -8.994 25.280 1.00 86.81 242 ILE A N 1
ATOM 1841 C CA . ILE A 1 242 ? 4.908 -9.554 26.076 1.00 86.81 242 ILE A CA 1
ATOM 1842 C C . ILE A 1 242 ? 3.577 -9.098 25.473 1.00 86.81 242 ILE A C 1
ATOM 1844 O O . ILE A 1 242 ? 2.773 -9.943 25.093 1.00 86.81 242 ILE A O 1
ATOM 1848 N N . TYR A 1 243 ? 3.410 -7.787 25.252 1.00 90.38 243 TYR A N 1
ATOM 1849 C CA . TYR A 1 243 ? 2.247 -7.219 24.554 1.00 90.38 243 TYR A CA 1
ATOM 1850 C C . TYR A 1 243 ? 1.996 -7.904 23.198 1.00 90.38 243 TYR A C 1
ATOM 1852 O O . TYR A 1 243 ? 0.857 -8.201 22.839 1.00 90.38 243 TYR A O 1
ATOM 1860 N N . ARG A 1 244 ? 3.061 -8.194 22.441 1.00 89.50 244 ARG A N 1
ATOM 1861 C CA . ARG A 1 244 ? 2.981 -8.899 21.157 1.00 89.50 244 ARG A CA 1
ATOM 1862 C C . ARG A 1 244 ? 2.581 -10.365 21.328 1.00 89.50 244 ARG A C 1
ATOM 1864 O O . ARG A 1 244 ? 1.723 -10.818 20.579 1.00 89.50 244 ARG A O 1
ATOM 1871 N N . GLU A 1 245 ? 3.140 -11.101 22.294 1.00 91.25 245 GLU A N 1
ATOM 1872 C CA . GLU A 1 245 ? 2.732 -12.492 22.547 1.00 91.25 245 GLU A CA 1
ATOM 1873 C C . GLU A 1 245 ? 1.272 -12.587 23.022 1.00 91.25 245 GLU A C 1
ATOM 1875 O O . GLU A 1 245 ? 0.553 -13.486 22.580 1.00 91.25 245 GLU A O 1
ATOM 1880 N N . GLU A 1 246 ? 0.816 -11.669 23.876 1.00 93.56 246 GLU A N 1
ATOM 1881 C CA . GLU A 1 246 ? -0.552 -11.651 24.410 1.00 93.56 246 GLU A CA 1
ATOM 1882 C C . GLU A 1 246 ? -1.582 -11.251 23.337 1.00 93.56 246 GLU A C 1
ATOM 1884 O O . GLU A 1 246 ? -2.599 -11.934 23.195 1.00 93.56 246 GLU A O 1
ATOM 1889 N N . PHE A 1 247 ? -1.269 -10.271 22.481 1.00 94.00 247 PHE A N 1
ATOM 1890 C CA . PHE A 1 247 ? -2.036 -9.968 21.264 1.00 94.00 247 PHE A CA 1
ATOM 1891 C C . PHE A 1 247 ? -2.064 -11.149 20.276 1.00 94.00 247 PHE A C 1
ATOM 1893 O O . PHE A 1 247 ? -3.134 -11.589 19.851 1.00 94.00 247 PHE A O 1
ATOM 1900 N N . GLU A 1 248 ? -0.907 -11.730 19.935 1.00 92.94 248 GLU A N 1
ATOM 1901 C CA . GLU A 1 248 ? -0.839 -12.872 19.012 1.00 92.94 248 GLU A CA 1
ATOM 1902 C C . GLU A 1 248 ? -1.539 -14.118 19.570 1.00 92.94 248 GLU A C 1
ATOM 1904 O O . GLU A 1 248 ? -1.999 -14.958 18.799 1.00 92.94 248 GLU A O 1
ATOM 1909 N N . ARG A 1 249 ? -1.639 -14.268 20.897 1.00 93.44 249 ARG A N 1
ATOM 1910 C CA . ARG A 1 249 ? -2.373 -15.348 21.575 1.00 93.44 249 ARG A CA 1
ATOM 1911 C C . ARG A 1 249 ? -3.883 -15.249 21.356 1.00 93.44 249 ARG A C 1
ATOM 1913 O O . ARG A 1 249 ? -4.505 -16.289 21.140 1.00 93.44 249 ARG A O 1
ATOM 1920 N N . ASP A 1 250 ? -4.449 -14.046 21.348 1.00 93.12 250 ASP A N 1
ATOM 1921 C CA . ASP A 1 250 ? -5.873 -13.830 21.064 1.00 93.12 250 ASP A CA 1
ATOM 1922 C C . ASP A 1 250 ? -6.214 -14.074 19.572 1.00 93.12 250 ASP A C 1
ATOM 1924 O O . ASP A 1 250 ? -7.361 -14.365 19.235 1.00 93.12 250 ASP A O 1
ATOM 1928 N N . LEU A 1 251 ? -5.211 -14.036 18.681 1.00 94.75 251 LEU A N 1
ATOM 1929 C CA . LEU A 1 251 ? -5.357 -14.145 17.220 1.00 94.75 251 LEU A CA 1
ATOM 1930 C C . LEU A 1 251 ? -4.885 -15.476 16.597 1.00 94.75 251 LEU A C 1
ATOM 1932 O O . LEU A 1 251 ? -4.758 -15.575 15.376 1.00 94.75 251 LEU A O 1
ATOM 1936 N N . ARG A 1 252 ? -4.629 -16.529 17.389 1.00 91.44 252 ARG A N 1
ATOM 1937 C CA . ARG A 1 252 ? -4.111 -17.814 16.851 1.00 91.44 252 ARG A CA 1
ATOM 1938 C C . ARG A 1 252 ? -5.142 -18.620 16.056 1.00 91.44 252 ARG A C 1
ATOM 1940 O O . ARG A 1 252 ? -4.768 -19.414 15.193 1.00 91.44 252 ARG A O 1
ATOM 1947 N N . SER A 1 253 ? -6.424 -18.452 16.357 1.00 93.31 253 SER A N 1
ATOM 1948 C CA . SER A 1 253 ? -7.532 -19.232 15.793 1.00 93.31 253 SER A CA 1
ATOM 1949 C C . SER A 1 253 ? -8.858 -18.510 16.006 1.00 93.31 253 SER A C 1
ATOM 1951 O O . SER A 1 253 ? -8.974 -17.700 16.922 1.00 93.31 253 SER A O 1
ATOM 1953 N N . TYR A 1 254 ? -9.867 -18.859 15.213 1.00 96.62 254 TYR A N 1
ATOM 1954 C CA . TYR A 1 254 ? -11.230 -18.345 15.329 1.00 96.62 254 TYR A CA 1
ATOM 1955 C C . TYR A 1 254 ? -12.203 -19.446 15.797 1.00 96.62 254 TYR A C 1
ATOM 1957 O O . TYR A 1 254 ? -11.931 -20.635 15.633 1.00 96.62 254 TYR A O 1
ATOM 1965 N N . GLU A 1 255 ? -13.320 -19.050 16.409 1.00 96.62 255 GLU A N 1
ATOM 1966 C CA . GLU A 1 255 ? -14.401 -19.934 16.873 1.00 96.62 255 GLU A CA 1
ATOM 1967 C C . GLU A 1 255 ? -15.329 -20.326 15.713 1.00 96.62 255 GLU A C 1
ATOM 1969 O O . GLU A 1 255 ? -15.676 -21.497 15.557 1.00 96.62 255 GLU A O 1
ATOM 1974 N N . SER A 1 256 ? -15.720 -19.348 14.889 1.00 96.56 256 SER A N 1
ATOM 1975 C CA . SER A 1 256 ? -16.595 -19.552 13.730 1.00 96.56 256 SER A CA 1
ATOM 1976 C C . SER A 1 256 ? -16.514 -18.397 12.727 1.00 96.56 256 SER A C 1
ATOM 1978 O O . SER A 1 256 ? -16.143 -17.272 13.074 1.00 96.56 256 SER A O 1
ATOM 1980 N N . VAL A 1 257 ? -16.910 -18.661 11.479 1.00 95.31 257 VAL A N 1
ATOM 1981 C CA . VAL A 1 257 ? -17.261 -17.606 10.511 1.00 95.31 257 VAL A CA 1
ATOM 1982 C C . VAL A 1 257 ? -18.413 -16.762 11.085 1.00 95.31 257 VAL A C 1
ATOM 1984 O O . VAL A 1 257 ? -19.219 -17.255 11.878 1.00 95.31 257 VAL A O 1
ATOM 1987 N N . SER A 1 258 ? -18.440 -15.473 10.751 1.00 93.81 258 SER A N 1
ATOM 1988 C CA . SER A 1 258 ? -19.405 -14.476 11.225 1.00 93.81 258 SER A CA 1
ATOM 1989 C C . SER A 1 258 ? -19.713 -13.497 10.083 1.00 93.81 258 SER A C 1
ATOM 1991 O O . SER A 1 258 ? -19.032 -13.489 9.064 1.00 93.81 258 SER A O 1
ATOM 1993 N N . ASN A 1 259 ? -20.701 -12.620 10.254 1.00 87.12 259 ASN A N 1
ATOM 1994 C CA . ASN A 1 259 ? -20.969 -11.534 9.307 1.00 87.12 259 ASN A CA 1
ATOM 1995 C C . ASN A 1 259 ? -20.972 -10.152 9.984 1.00 87.12 259 ASN A C 1
ATOM 1997 O O . ASN A 1 259 ? -20.892 -10.025 11.214 1.00 87.12 259 ASN A O 1
ATOM 2001 N N . LYS A 1 260 ? -21.051 -9.103 9.151 1.00 88.12 260 LYS A N 1
ATOM 2002 C CA . LYS A 1 260 ? -21.126 -7.685 9.556 1.00 88.12 260 LYS A CA 1
ATOM 2003 C C . LYS A 1 260 ? -22.293 -7.470 10.538 1.00 88.12 260 LYS A C 1
ATOM 2005 O O . LYS A 1 260 ? -22.152 -6.795 11.559 1.00 88.12 260 LYS A O 1
ATOM 2010 N N . SER A 1 261 ? -23.425 -8.116 10.259 1.00 86.81 261 SER A N 1
ATOM 2011 C CA . SER A 1 261 ? -24.672 -8.031 11.020 1.00 86.81 261 SER A CA 1
ATOM 2012 C C . SER A 1 261 ? -24.552 -8.585 12.447 1.00 86.81 261 SER A C 1
ATOM 2014 O O . SER A 1 261 ? -25.057 -7.969 13.386 1.00 86.81 261 SER A O 1
ATOM 2016 N N . GLU A 1 262 ? -23.853 -9.704 12.665 1.00 92.25 262 GLU A N 1
ATOM 2017 C CA . GLU A 1 262 ? -23.588 -10.226 14.014 1.00 92.25 262 GLU A CA 1
ATOM 2018 C C . GLU A 1 262 ? -22.665 -9.328 14.837 1.00 92.25 262 GLU A C 1
ATOM 2020 O O . GLU A 1 262 ? -22.937 -9.100 16.020 1.00 92.25 262 GLU A O 1
ATOM 2025 N N . LEU A 1 263 ? -21.615 -8.785 14.217 1.00 95.75 263 LEU A N 1
ATOM 2026 C CA . LEU A 1 263 ? -20.701 -7.841 14.859 1.00 95.75 263 LEU A CA 1
ATOM 2027 C C . LEU A 1 263 ? -21.440 -6.565 15.295 1.00 95.75 263 LEU A C 1
ATOM 2029 O O . LEU A 1 263 ? -21.359 -6.175 16.461 1.00 95.75 263 LEU A O 1
ATOM 2033 N N . VAL A 1 264 ? -22.237 -5.959 14.408 1.00 94.56 264 VAL A N 1
ATOM 2034 C CA . VAL A 1 264 ? -23.044 -4.770 14.735 1.00 94.56 264 VAL A CA 1
ATOM 2035 C C . VAL A 1 264 ? -24.065 -5.071 15.839 1.00 94.56 264 VAL A C 1
ATOM 2037 O O . VAL A 1 264 ? -24.183 -4.288 16.784 1.00 94.56 264 VAL A O 1
ATOM 2040 N N . ARG A 1 265 ? -24.756 -6.223 15.800 1.00 94.50 265 ARG A N 1
ATOM 2041 C CA . ARG A 1 265 ? -25.677 -6.646 16.877 1.00 94.50 265 ARG A CA 1
ATOM 2042 C C . ARG A 1 265 ? -24.966 -6.798 18.227 1.00 94.50 265 ARG A C 1
ATOM 2044 O O . ARG A 1 265 ? -25.516 -6.389 19.250 1.00 94.50 265 ARG A O 1
ATOM 2051 N N . ALA A 1 266 ? -23.753 -7.353 18.250 1.00 97.44 266 ALA A N 1
ATOM 2052 C CA . ALA A 1 266 ? -22.964 -7.486 19.473 1.00 97.44 266 ALA A CA 1
ATOM 2053 C C . ALA A 1 266 ? -22.493 -6.124 20.011 1.00 97.44 266 ALA A C 1
ATOM 2055 O O . ALA A 1 266 ? -22.639 -5.862 21.206 1.00 97.44 266 ALA A O 1
ATOM 2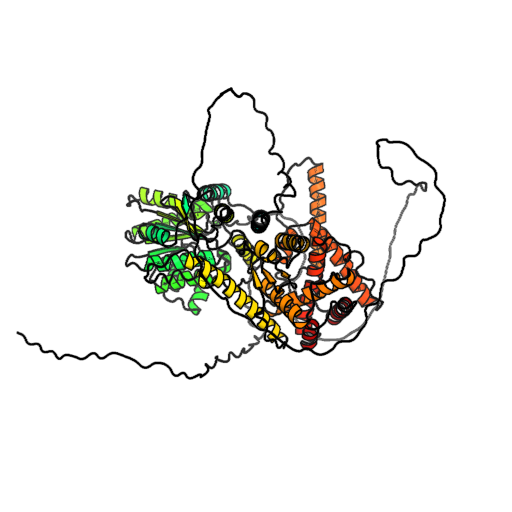056 N N . ALA A 1 267 ? -21.990 -5.249 19.135 1.00 97.06 267 ALA A N 1
ATOM 2057 C CA . ALA A 1 267 ? -21.493 -3.919 19.481 1.00 97.06 267 ALA A CA 1
ATOM 2058 C C . ALA A 1 267 ? -22.606 -2.983 19.997 1.00 97.06 267 ALA A C 1
ATOM 2060 O O . ALA A 1 267 ? -22.427 -2.313 21.014 1.00 97.06 267 ALA A O 1
ATOM 2061 N N . LEU A 1 268 ? -23.796 -3.000 19.381 1.00 95.50 268 LEU A N 1
ATOM 2062 C CA . LEU A 1 268 ? -24.977 -2.273 19.876 1.00 95.50 268 LEU A CA 1
ATOM 2063 C C . LEU A 1 268 ? -25.400 -2.723 21.287 1.00 95.50 268 LEU A C 1
ATOM 2065 O O . LEU A 1 268 ? -25.839 -1.905 22.099 1.00 95.50 268 LEU A O 1
ATOM 2069 N N . ALA A 1 269 ? -25.243 -4.016 21.589 1.00 95.69 269 ALA A N 1
ATOM 2070 C CA . ALA A 1 269 ? -25.544 -4.610 22.891 1.00 95.69 269 ALA A CA 1
ATOM 2071 C C . ALA A 1 269 ? -24.418 -4.443 23.937 1.00 95.69 269 ALA A C 1
ATOM 2073 O O . ALA A 1 269 ? -24.548 -4.954 25.054 1.00 95.69 269 ALA A O 1
ATOM 2074 N N . ALA A 1 270 ? -23.316 -3.767 23.599 1.00 97.31 270 ALA A N 1
ATOM 2075 C CA . ALA A 1 270 ? -22.177 -3.557 24.485 1.00 97.31 270 ALA A CA 1
ATOM 2076 C C . ALA A 1 270 ? -22.309 -2.279 25.339 1.00 97.31 270 ALA A C 1
ATOM 2078 O O . ALA A 1 270 ? -23.044 -1.342 25.028 1.00 97.31 270 ALA A O 1
ATOM 2079 N N . GLY A 1 271 ? -21.569 -2.222 26.442 1.00 96.94 271 GLY A N 1
ATOM 2080 C CA . GLY A 1 271 ? -21.265 -1.001 27.187 1.00 96.94 271 GLY A CA 1
ATOM 2081 C C . GLY A 1 271 ? -19.973 -0.320 26.719 1.00 96.94 271 GLY A C 1
ATOM 2082 O O . GLY A 1 271 ? -19.882 0.901 26.845 1.00 96.94 271 GLY A O 1
ATOM 2083 N N . VAL A 1 272 ? -19.016 -1.089 26.182 1.00 98.38 272 VAL A N 1
ATOM 2084 C CA . VAL A 1 272 ? -17.765 -0.610 25.564 1.00 98.38 272 VAL A CA 1
ATOM 2085 C C . VAL A 1 272 ? -17.441 -1.456 24.325 1.00 98.38 272 VAL A C 1
ATOM 2087 O O . VAL A 1 272 ? -17.657 -2.668 24.346 1.00 98.38 272 VAL A O 1
ATOM 2090 N N . VAL A 1 273 ? -16.916 -0.843 23.267 1.00 98.69 273 VAL A N 1
ATOM 2091 C CA . VAL A 1 273 ? -16.416 -1.511 22.055 1.00 98.69 273 VAL A CA 1
ATOM 2092 C C . VAL A 1 273 ? -14.981 -1.062 21.800 1.00 98.69 273 VAL A C 1
ATOM 2094 O O . VAL A 1 273 ? -14.738 0.135 21.711 1.00 98.69 273 VAL A O 1
ATOM 2097 N N . TYR A 1 274 ? -14.050 -1.998 21.654 1.00 98.81 274 TYR A N 1
ATOM 2098 C CA . TYR A 1 274 ? -12.661 -1.735 21.270 1.00 98.81 274 TYR A CA 1
ATOM 2099 C C . TYR A 1 274 ? -12.465 -2.123 19.804 1.00 98.81 274 TYR A C 1
ATOM 2101 O O . TYR A 1 274 ? -12.931 -3.189 19.401 1.00 98.81 274 TYR A O 1
ATOM 2109 N N . LEU A 1 275 ? -11.790 -1.289 19.017 1.00 98.50 275 LEU A N 1
ATOM 2110 C CA . LEU A 1 275 ? -11.451 -1.552 17.619 1.00 98.50 275 LEU A CA 1
ATOM 2111 C C . LEU A 1 275 ? -9.967 -1.243 17.394 1.00 98.50 275 LEU A C 1
ATOM 2113 O O . LEU A 1 275 ? -9.551 -0.104 17.586 1.00 98.50 275 LEU A O 1
ATOM 2117 N N . GLY A 1 276 ? -9.195 -2.260 17.007 1.00 97.50 276 GLY A N 1
ATOM 2118 C CA . GLY A 1 276 ? -7.753 -2.135 16.775 1.00 97.50 276 GLY A CA 1
ATOM 2119 C C . GLY A 1 276 ? -7.430 -1.324 15.524 1.00 97.50 276 GLY A C 1
ATOM 2120 O O . GLY A 1 276 ? -8.098 -1.492 14.501 1.00 97.50 276 GLY A O 1
ATOM 2121 N N . ASP A 1 277 ? -6.411 -0.469 15.593 1.00 96.06 277 ASP A N 1
ATOM 2122 C CA . ASP A 1 277 ? -5.890 0.286 14.452 1.00 96.06 277 ASP A CA 1
ATOM 2123 C C . ASP A 1 277 ? -4.549 -0.266 13.938 1.00 96.06 277 ASP A C 1
ATOM 2125 O O . ASP A 1 277 ? -3.668 -0.658 14.705 1.00 96.06 277 ASP A O 1
ATOM 2129 N N . TYR A 1 278 ? -4.371 -0.215 12.620 1.00 93.44 278 TYR A N 1
ATOM 2130 C CA . TYR A 1 278 ? -3.082 -0.394 11.961 1.00 93.44 278 TYR A CA 1
ATOM 2131 C C . TYR A 1 278 ? -2.808 0.871 11.143 1.00 93.44 278 TYR A C 1
ATOM 2133 O O . TYR A 1 278 ? -3.247 1.000 10.001 1.00 93.44 278 TYR A O 1
ATOM 2141 N N . HIS A 1 279 ? -2.124 1.832 11.769 1.00 92.56 279 HIS A N 1
ATOM 2142 C CA . HIS A 1 279 ? -2.149 3.260 11.410 1.00 92.56 279 HIS A CA 1
ATOM 2143 C C . HIS A 1 279 ? -1.738 3.617 9.969 1.00 92.56 279 HIS A C 1
ATOM 2145 O O . HIS A 1 279 ? -2.036 4.706 9.488 1.00 92.56 279 HIS A O 1
ATOM 2151 N N . THR A 1 280 ? -1.041 2.721 9.264 1.00 90.44 280 THR A N 1
ATOM 2152 C CA . THR A 1 280 ? -0.607 2.933 7.872 1.00 90.44 280 THR A CA 1
ATOM 2153 C C . THR A 1 280 ? -1.609 2.431 6.830 1.00 90.44 280 THR A C 1
ATOM 2155 O O . THR A 1 280 ? -1.379 2.641 5.644 1.00 90.44 280 THR A O 1
ATOM 2158 N N . LEU A 1 281 ? -2.683 1.743 7.236 1.00 89.38 281 LEU A N 1
ATOM 2159 C CA . LEU A 1 281 ? -3.645 1.069 6.358 1.00 89.38 281 LEU A CA 1
ATOM 2160 C C . LEU A 1 281 ? -5.017 1.780 6.393 1.00 89.38 281 LEU A C 1
ATOM 2162 O O . LEU A 1 281 ? -5.794 1.506 7.310 1.00 89.38 281 LEU A O 1
ATOM 2166 N N . PRO A 1 282 ? -5.370 2.617 5.391 1.00 86.94 282 PRO A N 1
ATOM 2167 C CA . PRO A 1 282 ? -6.636 3.368 5.328 1.00 86.94 282 PRO A CA 1
ATOM 2168 C C . PRO A 1 282 ? -7.906 2.535 5.571 1.00 86.94 282 PRO A C 1
ATOM 2170 O O . PRO A 1 282 ? -8.906 3.015 6.111 1.00 86.94 282 PRO A O 1
ATOM 2173 N N . GLN A 1 283 ? -7.880 1.263 5.173 1.00 85.44 283 GLN A N 1
ATOM 2174 C CA . GLN A 1 283 ? -8.964 0.300 5.343 1.00 85.44 283 GLN A CA 1
ATOM 2175 C C . GLN A 1 283 ? -9.292 0.053 6.829 1.00 85.44 283 GLN A C 1
ATOM 2177 O O . GLN A 1 283 ? -10.467 -0.130 7.162 1.00 85.44 283 GLN A O 1
ATOM 2182 N N . ALA A 1 284 ? -8.299 0.134 7.725 1.00 90.94 284 ALA A N 1
ATOM 2183 C CA . ALA A 1 284 ? -8.476 -0.032 9.166 1.00 90.94 284 ALA A CA 1
ATOM 2184 C C . ALA A 1 284 ? -9.260 1.135 9.793 1.00 90.94 284 ALA A C 1
ATOM 2186 O O . ALA A 1 284 ? -10.210 0.896 10.545 1.00 90.94 284 ALA A O 1
ATOM 2187 N N . GLN A 1 285 ? -8.953 2.389 9.432 1.00 92.31 285 GLN A N 1
ATOM 2188 C CA . GLN A 1 285 ? -9.726 3.544 9.911 1.00 92.31 285 GLN A CA 1
ATOM 2189 C C . GLN A 1 285 ? -11.092 3.634 9.203 1.00 92.31 285 GLN A C 1
ATOM 2191 O O . GLN A 1 285 ? -12.097 3.942 9.850 1.00 92.31 285 GLN A O 1
ATOM 2196 N N . LYS A 1 286 ? -11.196 3.246 7.918 1.00 88.44 286 LYS A N 1
ATOM 2197 C CA . LYS A 1 286 ? -12.496 3.084 7.232 1.00 88.44 286 LYS A CA 1
ATOM 2198 C C . LYS A 1 286 ? -13.414 2.084 7.965 1.00 88.44 286 LYS A C 1
ATOM 2200 O O . LYS A 1 286 ? -14.628 2.285 7.968 1.00 88.44 286 LYS A O 1
ATOM 2205 N N . THR A 1 287 ? -12.894 1.050 8.638 1.00 90.81 287 THR A N 1
ATOM 2206 C CA . THR A 1 287 ? -13.702 0.159 9.507 1.00 90.81 287 THR A CA 1
ATOM 2207 C C . THR A 1 287 ? -14.314 0.885 10.708 1.00 90.81 287 THR A C 1
ATOM 2209 O O . THR A 1 287 ? -15.477 0.630 11.030 1.00 90.81 287 THR A O 1
ATOM 2212 N N . LEU A 1 288 ? -13.616 1.854 11.314 1.00 95.00 288 LEU A N 1
ATOM 2213 C CA . LEU A 1 288 ? -14.204 2.700 12.358 1.00 95.00 288 LEU A CA 1
ATOM 2214 C C . LEU A 1 288 ? -15.345 3.563 11.801 1.00 95.00 288 LEU A C 1
ATOM 2216 O O . LEU A 1 288 ? -16.419 3.603 12.400 1.00 95.00 288 LEU A O 1
ATOM 2220 N N . VAL A 1 289 ? -15.149 4.211 10.644 1.00 91.88 289 VAL A N 1
ATOM 2221 C CA . VAL A 1 289 ? -16.178 5.038 9.976 1.00 91.88 289 VAL A CA 1
ATOM 2222 C C . VAL A 1 289 ? -17.465 4.229 9.758 1.00 91.88 289 VAL A C 1
ATOM 2224 O O . VAL A 1 289 ? -18.559 4.670 10.120 1.00 91.88 289 VAL A O 1
ATOM 2227 N N . LYS A 1 290 ? -17.332 3.004 9.236 1.00 86.38 290 LYS A N 1
ATOM 2228 C CA . LYS A 1 290 ? -18.435 2.058 8.996 1.00 86.38 290 LYS A CA 1
ATOM 2229 C C . LYS A 1 290 ? -19.142 1.629 10.286 1.00 86.38 290 LYS A C 1
ATOM 2231 O O . LYS A 1 290 ? -20.372 1.641 10.354 1.00 86.38 290 LYS A O 1
ATOM 2236 N N . LEU A 1 291 ? -18.380 1.286 11.326 1.00 92.31 291 LEU A N 1
ATOM 2237 C CA . LEU A 1 291 ? -18.930 0.861 12.613 1.00 92.31 291 LEU A CA 1
ATOM 2238 C C . LEU A 1 291 ? -19.657 2.018 13.321 1.00 92.31 291 LEU A C 1
ATOM 2240 O O . LEU A 1 291 ? -20.783 1.841 13.783 1.00 92.31 291 LEU A O 1
ATOM 2244 N N . LEU A 1 292 ? -19.083 3.225 13.331 1.00 94.19 292 LEU A N 1
ATOM 2245 C CA . LEU A 1 292 ? -19.733 4.429 13.861 1.00 94.19 292 LEU A CA 1
ATOM 2246 C C . LEU A 1 292 ? -21.018 4.776 13.095 1.00 94.19 292 LEU A C 1
ATOM 2248 O O . LEU A 1 292 ? -22.017 5.127 13.727 1.00 94.19 292 LEU A O 1
ATOM 2252 N N . LEU A 1 293 ? -21.041 4.634 11.763 1.00 90.50 293 LEU A N 1
ATOM 2253 C CA . LEU A 1 293 ? -22.258 4.807 10.959 1.00 90.50 293 LEU A CA 1
ATOM 2254 C C . LEU A 1 293 ? -23.380 3.851 11.383 1.00 90.50 293 LEU A C 1
ATOM 2256 O O . LEU A 1 293 ? -24.532 4.275 11.438 1.00 90.50 293 LEU A O 1
ATOM 2260 N N . ALA A 1 294 ? -23.062 2.598 11.720 1.00 88.81 294 ALA A N 1
ATOM 2261 C CA . ALA A 1 294 ? -24.042 1.630 12.206 1.00 88.81 294 ALA A CA 1
ATOM 2262 C C . ALA A 1 294 ? -24.500 1.922 13.650 1.00 88.81 294 ALA A C 1
ATOM 2264 O O . ALA A 1 294 ? -25.700 1.920 13.930 1.00 88.81 294 ALA A O 1
ATOM 2265 N N . LEU A 1 295 ? -23.569 2.218 14.564 1.00 92.56 295 LEU A N 1
ATOM 2266 C CA . LEU A 1 295 ? -23.867 2.465 15.983 1.00 92.56 295 LEU A CA 1
ATOM 2267 C C . LEU A 1 295 ? -24.694 3.750 16.197 1.00 92.56 295 LEU A C 1
ATOM 2269 O O . LEU A 1 295 ? -25.645 3.761 16.985 1.00 92.56 295 LEU A O 1
ATOM 2273 N N . THR A 1 296 ? -24.402 4.805 15.428 1.00 93.06 296 THR A N 1
ATOM 2274 C CA . THR A 1 296 ? -25.114 6.102 15.467 1.00 93.06 296 THR A CA 1
ATOM 2275 C C . THR A 1 296 ? -26.460 6.112 14.721 1.00 93.06 296 THR A C 1
ATOM 2277 O O . THR A 1 296 ? -27.066 7.172 14.552 1.00 93.06 296 THR A O 1
ATOM 2280 N N . ARG A 1 297 ? -26.978 4.944 14.299 1.00 88.56 297 ARG A N 1
ATOM 2281 C CA . ARG A 1 297 ? -28.392 4.777 13.895 1.00 88.56 297 ARG A CA 1
ATOM 2282 C C . ARG A 1 297 ? -29.349 4.762 15.096 1.00 88.56 297 ARG A C 1
ATOM 2284 O O . ARG A 1 297 ? -30.544 4.980 14.921 1.00 88.56 297 ARG A O 1
ATOM 2291 N N . THR A 1 298 ? -28.851 4.499 16.308 1.00 86.94 298 THR A N 1
ATOM 2292 C CA . THR A 1 298 ? -29.672 4.467 17.532 1.00 86.94 298 THR A CA 1
ATOM 2293 C C . THR A 1 298 ? -29.683 5.811 18.263 1.00 86.94 298 THR A C 1
ATOM 2295 O O . THR A 1 298 ? -28.775 6.619 18.114 1.00 86.94 298 THR A O 1
ATOM 2298 N N . SER A 1 299 ? -30.686 6.042 19.117 1.00 88.44 299 SER A N 1
ATOM 2299 C CA . SER A 1 299 ? -30.776 7.246 19.962 1.00 88.44 299 SER A CA 1
ATOM 2300 C C . SER A 1 299 ? -29.891 7.198 21.220 1.00 88.44 299 SER A C 1
ATOM 2302 O O . SER A 1 299 ? -30.151 7.929 22.177 1.00 88.44 299 SER A O 1
ATOM 2304 N N . ARG A 1 300 ? -28.911 6.290 21.280 1.00 95.00 300 ARG A N 1
ATOM 2305 C CA . ARG A 1 300 ? -27.989 6.148 22.411 1.00 95.00 300 ARG A CA 1
ATOM 2306 C C . ARG A 1 300 ? -26.767 7.046 22.173 1.00 95.00 300 ARG A C 1
ATOM 2308 O O . ARG A 1 300 ? -26.206 6.969 21.081 1.00 95.00 300 ARG A O 1
ATOM 2315 N N . PRO A 1 301 ? -26.325 7.860 23.151 1.00 96.75 301 PRO A N 1
ATOM 2316 C CA . PRO A 1 301 ? -25.097 8.637 23.013 1.00 96.75 301 PRO A CA 1
ATOM 2317 C C . PRO A 1 301 ? -23.899 7.735 22.700 1.00 96.75 301 PRO A C 1
ATOM 2319 O O . PRO A 1 301 ? -23.778 6.647 23.268 1.00 96.75 301 PRO A O 1
ATOM 2322 N N . VAL A 1 302 ? -23.016 8.193 21.814 1.00 98.12 302 VAL A N 1
ATOM 2323 C CA . VAL A 1 302 ? -21.763 7.510 21.471 1.00 98.12 302 VAL A CA 1
ATOM 2324 C C . VAL A 1 302 ? -20.596 8.429 21.819 1.00 98.12 302 VAL A C 1
ATOM 2326 O O . VAL A 1 302 ? -20.608 9.615 21.481 1.00 98.12 302 VAL A O 1
ATOM 2329 N N . ILE A 1 303 ? -19.597 7.860 22.488 1.00 98.62 303 ILE A N 1
ATOM 2330 C CA . ILE A 1 303 ? -18.316 8.489 22.819 1.00 98.62 303 ILE A CA 1
ATOM 2331 C C . ILE A 1 303 ? -17.225 7.705 22.085 1.00 98.62 303 ILE A C 1
ATOM 2333 O O . ILE A 1 303 ? -17.281 6.479 22.066 1.00 98.62 303 ILE A O 1
ATOM 2337 N N . LEU A 1 304 ? -16.247 8.389 21.496 1.00 98.81 304 LEU A N 1
ATOM 2338 C CA . LEU A 1 304 ? -15.080 7.800 20.841 1.00 98.81 304 LEU A CA 1
ATOM 2339 C C . LEU A 1 304 ? -13.800 8.190 21.595 1.00 98.81 304 LEU A C 1
ATOM 2341 O O . LEU A 1 304 ? -13.393 9.346 21.538 1.00 98.81 304 LEU A O 1
ATOM 2345 N N . GLY A 1 305 ? -13.145 7.236 22.254 1.00 98.69 305 GLY A N 1
ATOM 2346 C CA . GLY A 1 305 ? -11.730 7.350 22.616 1.00 98.69 305 GLY A CA 1
ATOM 2347 C C . GLY A 1 305 ? -10.859 7.157 21.375 1.00 98.69 305 GLY A C 1
ATOM 2348 O O . GLY A 1 305 ? -11.106 6.221 20.614 1.00 98.69 305 GLY A O 1
ATOM 2349 N N . PHE A 1 306 ? -9.889 8.044 21.147 1.00 98.31 306 PHE A N 1
ATOM 2350 C CA . PHE A 1 306 ? -9.165 8.141 19.877 1.00 98.31 306 PHE A CA 1
ATOM 2351 C C . PHE A 1 306 ? -7.663 8.377 20.103 1.00 98.31 306 PHE A C 1
ATOM 2353 O O . PHE A 1 306 ? -7.254 9.454 20.542 1.00 98.31 306 PHE A O 1
ATOM 2360 N N . GLU A 1 307 ? -6.836 7.368 19.811 1.00 97.56 307 GLU A N 1
ATOM 2361 C CA . GLU A 1 307 ? -5.387 7.373 20.093 1.00 97.56 307 GLU A CA 1
ATOM 2362 C C . GLU A 1 307 ? -4.601 8.449 19.318 1.00 97.56 307 GLU A C 1
ATOM 2364 O O . GLU A 1 307 ? -3.598 8.966 19.809 1.00 97.56 307 GLU A O 1
ATOM 2369 N N . MET A 1 308 ? -5.076 8.862 18.139 1.00 95.88 308 MET A N 1
ATOM 2370 C CA . MET A 1 308 ? -4.413 9.897 17.330 1.00 95.88 308 MET A CA 1
ATOM 2371 C C . MET A 1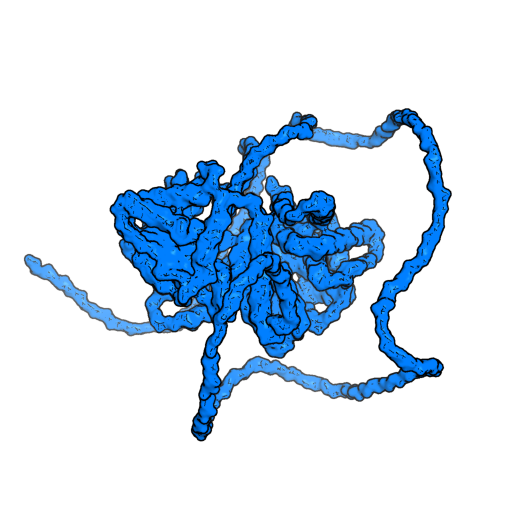 308 ? -4.221 11.225 18.093 1.00 95.88 308 MET A C 1
ATOM 2373 O O . MET A 1 308 ? -3.266 11.957 17.837 1.00 95.88 308 MET A O 1
ATOM 2377 N N . VAL A 1 309 ? -5.085 11.529 19.071 1.00 95.81 309 VAL A N 1
ATOM 2378 C CA . VAL A 1 309 ? -5.008 12.763 19.867 1.00 95.81 309 VAL A CA 1
ATOM 2379 C C . VAL A 1 309 ? -4.508 12.471 21.284 1.00 95.81 309 VAL A C 1
ATOM 2381 O O . VAL A 1 309 ? -5.089 11.671 22.021 1.00 95.81 309 VAL A O 1
ATOM 2384 N N . ARG A 1 310 ? -3.447 13.176 21.699 1.00 95.56 310 ARG A N 1
ATOM 2385 C CA . ARG A 1 310 ? -2.956 13.149 23.087 1.00 95.56 310 ARG A CA 1
ATOM 2386 C C . ARG A 1 310 ? -3.910 13.900 24.025 1.00 95.56 310 ARG A C 1
ATOM 2388 O O . ARG A 1 310 ? -4.446 14.938 23.647 1.00 95.56 310 ARG A O 1
ATOM 2395 N N . ILE A 1 311 ? -4.077 13.411 25.256 1.00 96.31 311 ILE A N 1
ATOM 2396 C CA . ILE A 1 311 ? -5.011 13.926 26.281 1.00 96.31 311 ILE A CA 1
ATOM 2397 C C . ILE A 1 311 ? -4.868 15.445 26.492 1.00 96.31 311 ILE A C 1
ATOM 2399 O O . ILE A 1 311 ? -5.859 16.162 26.620 1.00 96.31 311 ILE A O 1
ATOM 2403 N N . GLU A 1 312 ? -3.633 15.954 26.478 1.00 95.38 312 GLU A N 1
ATOM 2404 C CA . GLU A 1 312 ? -3.311 17.383 26.630 1.00 95.38 312 GLU A CA 1
ATOM 2405 C C . GLU A 1 312 ? -3.953 18.291 25.557 1.00 95.38 312 GLU A C 1
ATOM 2407 O O . GLU A 1 312 ? -4.188 19.471 25.808 1.00 95.38 312 GLU A O 1
ATOM 2412 N N . HIS A 1 313 ? -4.291 17.739 24.385 1.00 96.69 313 HIS A N 1
ATOM 2413 C CA . HIS A 1 313 ? -4.809 18.471 23.223 1.00 96.69 313 HIS A CA 1
ATOM 2414 C C . HIS A 1 313 ? -6.335 18.473 23.106 1.00 96.69 313 HIS A C 1
ATOM 2416 O O . HIS A 1 313 ? -6.872 18.945 22.100 1.00 96.69 313 HIS A O 1
ATOM 2422 N N . GLN A 1 314 ? -7.056 17.992 24.123 1.00 97.94 314 GLN A N 1
ATOM 2423 C CA . GLN A 1 314 ? -8.517 17.875 24.085 1.00 97.94 314 GLN A CA 1
ATOM 2424 C C . GLN A 1 314 ? -9.226 19.190 23.705 1.00 97.94 314 GLN A C 1
ATOM 2426 O O . GLN A 1 314 ? -10.152 19.170 22.899 1.00 97.94 314 GLN A O 1
ATOM 2431 N N . GLU A 1 315 ? -8.765 20.346 24.200 1.00 97.81 315 GLU A N 1
ATOM 2432 C CA . GLU A 1 315 ? -9.366 21.648 23.859 1.00 97.81 315 GLU A CA 1
ATOM 2433 C C . GLU A 1 315 ? -9.197 22.003 22.366 1.00 97.81 315 GLU A C 1
ATOM 2435 O O . GLU A 1 315 ? -10.047 22.666 21.770 1.00 97.81 315 GLU A O 1
ATOM 2440 N N . HIS A 1 316 ? -8.113 21.546 21.732 1.00 98.00 316 HIS A N 1
ATOM 2441 C CA . HIS A 1 316 ? -7.876 21.749 20.302 1.00 98.00 316 HIS A CA 1
ATOM 2442 C C . HIS A 1 316 ? -8.755 20.829 19.451 1.00 98.00 316 HIS A C 1
ATOM 2444 O O . HIS A 1 316 ? -9.308 21.286 18.449 1.00 98.00 316 HIS A O 1
ATOM 2450 N N . LEU A 1 317 ? -8.942 19.580 19.887 1.00 98.00 317 LEU A N 1
ATOM 2451 C CA . LEU A 1 317 ? -9.870 18.623 19.280 1.00 98.00 317 LEU A CA 1
ATOM 2452 C C . LEU A 1 317 ? -11.323 19.112 19.371 1.00 98.00 317 LEU A C 1
ATOM 2454 O O . LEU A 1 317 ? -12.026 19.132 18.361 1.00 98.00 317 LEU A O 1
ATOM 2458 N N . ASP A 1 318 ? -11.750 19.583 20.543 1.00 98.00 318 ASP A N 1
ATOM 2459 C CA . ASP A 1 318 ? -13.104 20.105 20.762 1.00 98.00 318 ASP A CA 1
ATOM 2460 C C . ASP A 1 318 ? -13.367 21.369 19.925 1.00 98.00 318 ASP A C 1
ATOM 2462 O O . ASP A 1 318 ? -14.453 21.531 19.363 1.00 98.00 318 ASP A O 1
ATOM 2466 N N . ARG A 1 319 ? -12.358 22.241 19.763 1.00 97.06 319 ARG A N 1
ATOM 2467 C CA . ARG A 1 319 ? -12.436 23.405 18.864 1.00 97.06 319 ARG A CA 1
ATOM 2468 C C . ARG A 1 319 ? -12.530 23.015 17.383 1.00 97.06 319 ARG A C 1
ATOM 2470 O O . ARG A 1 319 ? -13.315 23.633 16.670 1.00 97.06 319 ARG A O 1
ATOM 2477 N N . TYR A 1 320 ? -11.787 22.007 16.919 1.00 97.44 320 TYR A N 1
ATOM 2478 C CA . TYR A 1 320 ? -11.892 21.515 15.535 1.00 97.44 320 TYR A CA 1
ATOM 2479 C C . TYR A 1 320 ? -13.243 20.835 15.268 1.00 97.44 320 TYR A C 1
ATOM 2481 O O . TYR A 1 320 ? -13.882 21.104 14.256 1.00 97.44 320 TYR A O 1
ATOM 2489 N N . LEU A 1 321 ? -13.741 20.023 16.204 1.00 96.81 321 LEU A N 1
ATOM 2490 C CA . LEU A 1 321 ? -15.037 19.348 16.072 1.00 96.81 321 LEU A CA 1
ATOM 2491 C C . LEU A 1 321 ? -16.247 20.292 16.149 1.00 96.81 321 LEU A C 1
ATOM 2493 O O . LEU A 1 321 ? -17.335 19.904 15.723 1.00 96.81 321 LEU A O 1
ATOM 2497 N N . ALA A 1 322 ? -16.084 21.523 16.638 1.00 96.25 322 ALA A N 1
ATOM 2498 C CA . ALA A 1 322 ? -17.121 22.553 16.563 1.00 96.25 322 ALA A CA 1
ATOM 2499 C C . ALA A 1 322 ? -17.259 23.169 15.152 1.00 96.25 322 ALA A C 1
ATOM 2501 O O . ALA A 1 322 ? -18.370 23.508 14.744 1.00 96.25 322 ALA A O 1
ATOM 2502 N N . ASP A 1 323 ? -16.155 23.297 14.410 1.00 94.94 323 ASP A N 1
ATOM 2503 C CA . ASP A 1 323 ? -16.080 23.881 13.061 1.00 94.94 323 ASP A CA 1
ATOM 2504 C C . ASP A 1 323 ? -14.911 23.240 12.276 1.00 94.94 323 ASP A C 1
ATOM 2506 O O . ASP A 1 323 ? -13.801 23.788 12.265 1.00 94.94 323 ASP A O 1
ATOM 2510 N N . PRO A 1 324 ? -15.134 22.084 11.615 1.00 91.19 324 PRO A N 1
ATOM 2511 C CA . PRO A 1 324 ? -14.102 21.352 10.877 1.00 91.19 324 PRO A CA 1
ATOM 2512 C C . PRO A 1 324 ? -13.866 21.936 9.470 1.00 91.19 324 PRO A C 1
ATOM 2514 O O . PRO A 1 324 ? -13.760 21.211 8.480 1.00 91.19 324 PRO A O 1
ATOM 2517 N N . SER A 1 325 ? -13.820 23.264 9.355 1.00 91.19 325 SER A N 1
ATOM 2518 C CA . SER A 1 325 ? -13.427 23.959 8.128 1.00 91.19 325 SER A CA 1
ATOM 2519 C C . SER A 1 325 ? -11.911 23.890 7.903 1.00 91.19 325 SER A C 1
ATOM 2521 O O . SER A 1 325 ? -11.122 23.819 8.846 1.00 91.19 325 SER A O 1
ATOM 2523 N N . SER A 1 326 ? -11.468 23.957 6.643 1.00 86.12 326 SER A N 1
ATOM 2524 C CA . SER A 1 326 ? -10.053 23.776 6.266 1.00 86.12 326 SER A CA 1
ATOM 2525 C C . SER A 1 326 ? -9.091 24.753 6.963 1.00 86.12 326 SER A C 1
ATOM 2527 O O . SER A 1 326 ? -7.964 24.387 7.280 1.00 86.12 326 SER A O 1
ATOM 2529 N N . ALA A 1 327 ? -9.548 25.972 7.270 1.00 84.56 327 ALA A N 1
ATOM 2530 C CA . ALA A 1 327 ? -8.764 26.972 8.003 1.00 84.56 327 ALA A CA 1
ATOM 2531 C C . ALA A 1 327 ? -8.609 26.661 9.508 1.00 84.56 327 ALA A C 1
ATOM 2533 O O . ALA A 1 327 ? -7.725 27.216 10.160 1.00 84.56 327 ALA A O 1
ATOM 2534 N N . ASN A 1 328 ? -9.457 25.797 10.071 1.00 92.38 328 ASN A N 1
ATOM 2535 C CA . ASN A 1 328 ? -9.297 25.255 11.420 1.00 92.38 328 ASN A CA 1
ATOM 2536 C C . ASN A 1 328 ? -8.566 23.906 11.406 1.00 92.38 328 ASN A C 1
ATOM 2538 O O . ASN A 1 328 ? -7.884 23.598 12.376 1.00 92.38 328 ASN A O 1
ATOM 2542 N N . GLU A 1 329 ? -8.651 23.141 10.314 1.00 95.31 329 GLU A N 1
ATOM 2543 C CA . GLU A 1 329 ? -7.908 21.889 10.112 1.00 95.31 329 GLU A CA 1
ATOM 2544 C C . GLU A 1 329 ? -6.390 22.106 10.182 1.00 95.31 329 GLU A C 1
ATOM 2546 O O . GLU A 1 329 ? -5.717 21.497 11.009 1.00 95.31 329 GLU A O 1
ATOM 2551 N N . GLU A 1 330 ? -5.859 23.054 9.404 1.00 93.88 330 GLU A N 1
ATOM 2552 C CA . GLU A 1 330 ? -4.435 23.425 9.430 1.00 93.88 330 GLU A CA 1
ATOM 2553 C C . GLU A 1 330 ? -3.976 23.850 10.840 1.00 93.88 330 GLU A C 1
ATOM 2555 O O . GLU A 1 330 ? -2.943 23.403 11.344 1.00 93.88 330 GLU A O 1
ATOM 2560 N N . ARG A 1 331 ? -4.794 24.662 11.525 1.00 95.19 331 ARG A N 1
ATOM 2561 C CA . ARG A 1 331 ? -4.538 25.122 12.900 1.00 95.19 331 ARG A CA 1
ATOM 2562 C C . ARG A 1 331 ? -4.593 23.993 13.925 1.00 95.19 331 ARG A C 1
ATOM 2564 O O . ARG A 1 331 ? -3.853 24.040 14.904 1.00 95.19 331 ARG A O 1
ATOM 2571 N N . PHE A 1 332 ? -5.474 23.014 13.735 1.00 97.38 332 PHE A N 1
ATOM 2572 C CA . PHE A 1 332 ? -5.585 21.842 14.597 1.00 97.38 332 PHE A CA 1
ATOM 2573 C C . PHE A 1 332 ? -4.335 20.969 14.468 1.00 97.38 332 PHE A C 1
ATOM 2575 O O . PHE A 1 332 ? -3.672 20.724 15.475 1.00 97.38 332 PHE A O 1
ATOM 2582 N N . LEU A 1 333 ? -3.955 20.605 13.239 1.00 96.81 333 LEU A N 1
ATOM 2583 C CA . LEU A 1 333 ? -2.776 19.780 12.958 1.00 96.81 333 LEU A CA 1
ATOM 2584 C C . LEU A 1 333 ? -1.475 20.422 13.453 1.00 96.81 333 LEU A C 1
ATOM 2586 O O . LEU A 1 333 ? -0.649 19.739 14.060 1.00 96.81 333 LEU A O 1
ATOM 2590 N N . HIS A 1 334 ? -1.313 21.735 13.257 1.00 95.69 334 HIS A N 1
ATOM 2591 C CA . HIS A 1 334 ? -0.186 22.482 13.818 1.00 95.69 334 HIS A CA 1
ATOM 2592 C C . HIS A 1 334 ? -0.208 22.470 15.353 1.00 95.69 334 HIS A C 1
ATOM 2594 O O . HIS A 1 334 ? 0.836 22.321 15.984 1.00 95.69 334 HIS A O 1
ATOM 2600 N N . ALA A 1 335 ? -1.365 22.673 15.985 1.00 96.44 335 ALA A N 1
ATOM 2601 C CA . ALA A 1 335 ? -1.417 22.842 17.433 1.00 96.44 335 ALA A CA 1
ATOM 2602 C C . ALA A 1 335 ? -1.205 21.541 18.224 1.00 96.44 335 ALA A C 1
ATOM 2604 O O . ALA A 1 335 ? -0.689 21.606 19.336 1.00 96.44 335 ALA A O 1
ATOM 2605 N N . ILE A 1 336 ? -1.563 20.384 17.656 1.00 94.94 336 ILE A N 1
ATOM 2606 C CA . ILE A 1 336 ? -1.287 19.073 18.271 1.00 94.94 336 ILE A CA 1
ATOM 2607 C C . ILE A 1 336 ? 0.107 18.516 17.924 1.00 94.94 336 ILE A C 1
ATOM 2609 O O . ILE A 1 336 ? 0.502 17.483 18.468 1.00 94.94 336 ILE A O 1
ATOM 2613 N N . ASP A 1 337 ? 0.843 19.207 17.041 1.00 93.00 337 ASP A N 1
ATOM 2614 C CA . ASP A 1 337 ? 2.114 18.774 16.442 1.00 93.00 337 ASP A CA 1
ATOM 2615 C C . ASP A 1 337 ? 1.983 17.431 15.690 1.00 93.00 337 ASP A C 1
ATOM 2617 O O . ASP A 1 337 ? 2.731 16.474 15.905 1.00 93.00 337 ASP A O 1
ATOM 2621 N N . TYR A 1 338 ? 0.963 17.326 14.828 1.00 92.62 338 TYR A N 1
ATOM 2622 C CA . TYR A 1 338 ? 0.532 16.064 14.207 1.00 92.62 338 TYR A CA 1
ATOM 2623 C C . TYR A 1 338 ? 1.646 15.359 13.414 1.00 92.62 338 TYR A C 1
ATOM 2625 O O . TYR A 1 338 ? 1.841 14.150 13.545 1.00 92.62 338 TYR A O 1
ATOM 2633 N N . TRP A 1 339 ? 2.412 16.107 12.615 1.00 86.81 339 TRP A N 1
ATOM 2634 C CA . TRP A 1 339 ? 3.448 15.542 11.742 1.00 86.81 339 TRP A CA 1
ATOM 2635 C C . TRP A 1 339 ? 4.704 15.074 12.489 1.00 86.81 339 TRP A C 1
ATOM 2637 O O . TRP A 1 339 ? 5.447 14.253 11.956 1.00 86.81 339 TRP A O 1
ATOM 2647 N N . THR A 1 340 ? 4.925 15.540 13.722 1.00 83.56 340 THR A N 1
ATOM 2648 C CA . THR A 1 340 ? 6.000 15.032 14.591 1.00 83.56 340 THR A CA 1
ATOM 2649 C C . THR A 1 340 ? 5.501 13.904 15.491 1.00 83.56 340 THR A C 1
ATOM 2651 O O . THR A 1 340 ? 6.225 12.936 15.711 1.00 83.56 340 THR A O 1
ATOM 2654 N N . THR A 1 341 ? 4.275 14.015 16.015 1.00 81.56 341 THR A N 1
ATOM 2655 C CA . THR A 1 341 ? 3.758 13.136 17.083 1.00 81.56 341 THR A CA 1
ATOM 2656 C C . THR A 1 341 ? 2.972 11.923 16.594 1.00 81.56 341 THR A C 1
ATOM 2658 O O . THR A 1 341 ? 2.965 10.907 17.286 1.00 81.56 341 THR A O 1
ATOM 2661 N N . TRP A 1 342 ? 2.343 12.002 15.417 1.00 89.44 342 TRP A N 1
ATOM 2662 C CA . TRP A 1 342 ? 1.564 10.911 14.819 1.00 89.44 342 TRP A CA 1
ATOM 2663 C C . TRP A 1 342 ? 2.131 10.485 13.459 1.00 89.44 342 TRP A C 1
ATOM 2665 O O . TRP A 1 342 ? 2.406 9.310 13.254 1.00 89.44 342 TRP A O 1
ATOM 2675 N N . ALA A 1 343 ? 2.397 11.439 12.560 1.00 86.31 343 ALA A N 1
ATOM 2676 C CA . ALA A 1 343 ? 3.106 11.244 11.284 1.00 86.31 343 ALA A CA 1
ATOM 2677 C C . ALA A 1 343 ? 2.490 10.249 10.261 1.00 86.31 343 ALA A C 1
ATOM 2679 O O . ALA A 1 343 ? 3.121 9.957 9.242 1.00 86.31 343 ALA A O 1
ATOM 2680 N N . PHE A 1 344 ? 1.270 9.752 10.479 1.00 89.56 344 PHE A N 1
ATOM 2681 C CA . PHE A 1 344 ? 0.509 8.948 9.508 1.00 89.56 344 PHE A CA 1
ATOM 2682 C C . PHE A 1 344 ? -0.332 9.826 8.561 1.00 89.56 344 PHE A C 1
ATOM 2684 O O . PHE A 1 344 ? -0.538 11.012 8.833 1.00 89.56 344 PHE A O 1
ATOM 2691 N N . ASP A 1 345 ? -0.829 9.267 7.448 1.00 86.25 345 ASP A N 1
ATOM 2692 C CA . ASP A 1 345 ? -1.722 10.000 6.534 1.00 86.25 345 ASP A CA 1
ATOM 2693 C C . ASP A 1 345 ? -2.946 10.535 7.292 1.00 86.25 345 ASP A C 1
ATOM 2695 O O . ASP A 1 345 ? -3.584 9.825 8.062 1.00 86.25 345 ASP A O 1
ATOM 2699 N N . TRP A 1 346 ? -3.253 11.810 7.080 1.00 91.44 346 TRP A N 1
ATOM 2700 C CA . TRP A 1 346 ? -4.338 12.526 7.737 1.00 91.44 346 TRP A CA 1
ATOM 2701 C C . TRP A 1 346 ? -5.720 12.196 7.155 1.00 91.44 346 TRP A C 1
ATOM 2703 O O . TRP A 1 346 ? -6.719 12.271 7.876 1.00 91.44 346 TRP A O 1
ATOM 2713 N N . ALA A 1 347 ? -5.816 11.827 5.872 1.00 88.50 347 ALA A N 1
ATOM 2714 C CA . ALA A 1 347 ? -7.108 11.693 5.196 1.00 88.50 347 ALA A CA 1
ATOM 2715 C C . ALA A 1 347 ? -8.084 10.687 5.863 1.00 88.50 347 ALA A C 1
ATOM 2717 O O . ALA A 1 347 ? -9.257 11.053 6.019 1.00 88.50 347 ALA A O 1
ATOM 2718 N N . PRO A 1 348 ? -7.658 9.498 6.347 1.00 88.88 348 PRO A N 1
ATOM 2719 C CA . PRO A 1 348 ? -8.547 8.555 7.030 1.00 88.88 348 PRO A CA 1
ATOM 2720 C C . PRO A 1 348 ? -9.006 9.050 8.413 1.00 88.88 348 PRO A C 1
ATOM 2722 O O . PRO A 1 348 ? -10.185 8.936 8.756 1.00 88.88 348 PRO A O 1
ATOM 2725 N N . TYR A 1 349 ? -8.118 9.666 9.205 1.00 94.06 349 TYR A N 1
ATOM 2726 C CA . TYR A 1 349 ? -8.482 10.228 10.517 1.00 94.06 349 TYR A CA 1
ATOM 2727 C C . TYR A 1 349 ? -9.422 11.436 10.380 1.00 94.06 349 TYR A C 1
ATOM 2729 O O . TYR A 1 349 ? -10.326 11.623 11.202 1.00 94.06 349 TYR A O 1
ATOM 2737 N N . ARG A 1 350 ? -9.280 12.217 9.301 1.00 93.88 350 ARG A N 1
ATOM 2738 C CA . ARG A 1 350 ? -10.217 13.285 8.940 1.00 93.88 350 ARG A CA 1
ATOM 2739 C C . ARG A 1 350 ? -11.619 12.758 8.636 1.00 93.88 350 ARG A C 1
ATOM 2741 O O . ARG A 1 350 ? -12.583 13.348 9.121 1.00 93.88 350 ARG A O 1
ATOM 2748 N N . GLU A 1 351 ? -11.765 11.662 7.882 1.00 90.56 351 GLU A N 1
ATOM 2749 C CA . GLU A 1 351 ? -13.088 11.054 7.634 1.00 90.56 351 GLU A CA 1
ATOM 2750 C C . GLU A 1 351 ? -13.801 10.683 8.943 1.00 90.56 351 GLU A C 1
ATOM 2752 O O . GLU A 1 351 ? -14.990 10.981 9.102 1.00 90.56 351 GLU A O 1
ATOM 2757 N N . VAL A 1 352 ? -13.067 10.095 9.897 1.00 94.81 352 VAL A N 1
ATOM 2758 C CA . VAL A 1 352 ? -13.576 9.753 11.235 1.00 94.81 352 VAL A CA 1
ATOM 2759 C C . VAL A 1 352 ? -14.072 11.003 11.964 1.00 94.81 352 VAL A C 1
ATOM 2761 O O . VAL A 1 352 ? -15.231 11.052 12.377 1.00 94.81 352 VAL A O 1
ATOM 2764 N N . LEU A 1 353 ? -13.240 12.042 12.090 1.00 96.88 353 LEU A N 1
ATOM 2765 C CA . LEU A 1 353 ? -13.601 13.256 12.830 1.00 96.88 353 LEU A CA 1
ATOM 2766 C C . LEU A 1 353 ? -14.752 14.028 12.170 1.00 96.88 353 LEU A C 1
ATOM 2768 O O . LEU A 1 353 ? -15.659 14.499 12.862 1.00 96.88 353 LEU A O 1
ATOM 2772 N N . GLN A 1 354 ? -14.788 14.095 10.838 1.00 93.00 354 GLN A N 1
ATOM 2773 C CA . GLN A 1 354 ? -15.912 14.689 10.116 1.00 93.00 354 GLN A CA 1
ATOM 2774 C C . GLN A 1 354 ? -17.208 13.877 10.285 1.00 93.00 354 GLN A C 1
ATOM 2776 O O . GLN A 1 354 ? -18.285 14.469 10.386 1.00 93.00 354 GLN A O 1
ATOM 2781 N N . LEU A 1 355 ? -17.145 12.539 10.350 1.00 92.75 355 LEU A N 1
ATOM 2782 C CA . LEU A 1 355 ? -18.309 11.722 10.706 1.00 92.75 355 LEU A CA 1
ATOM 2783 C C . LEU A 1 355 ? -18.768 12.012 12.140 1.00 92.75 355 LEU A C 1
ATOM 2785 O O . LEU A 1 355 ? -19.967 12.194 12.357 1.00 92.75 355 LEU A O 1
ATOM 2789 N N . CYS A 1 356 ? -17.839 12.092 13.096 1.00 96.81 356 CYS A N 1
ATOM 2790 C CA . CYS A 1 356 ? -18.145 12.404 14.490 1.00 96.81 356 CYS A CA 1
ATOM 2791 C C . CYS A 1 356 ? -18.850 13.759 14.627 1.00 96.81 356 CYS A C 1
ATOM 2793 O O . CYS A 1 356 ? -19.910 13.815 15.250 1.00 96.81 356 CYS A O 1
ATOM 2795 N N . HIS A 1 357 ? -18.353 14.805 13.957 1.00 95.31 357 HIS A N 1
ATOM 2796 C CA . HIS A 1 357 ? -19.029 16.103 13.853 1.00 95.31 357 HIS A CA 1
ATOM 2797 C C . HIS A 1 357 ? -20.455 15.962 13.285 1.00 95.31 357 HIS A C 1
ATOM 2799 O O . HIS A 1 357 ? -21.423 16.352 13.938 1.00 95.31 357 HIS A O 1
ATOM 2805 N N . ARG A 1 358 ? -20.616 15.328 12.110 1.00 94.06 358 ARG A N 1
ATOM 2806 C CA . ARG A 1 358 ? -21.932 15.141 11.455 1.00 94.06 358 ARG A CA 1
ATOM 2807 C C . ARG A 1 358 ? -22.937 14.333 12.288 1.00 94.06 358 ARG A C 1
ATOM 2809 O O . ARG A 1 358 ? -24.139 14.460 12.066 1.00 94.06 358 ARG A O 1
ATOM 2816 N N . ARG A 1 359 ? -22.469 13.473 13.199 1.00 93.94 359 ARG A N 1
ATOM 2817 C CA . ARG A 1 359 ? -23.298 12.598 14.050 1.00 93.94 359 ARG A CA 1
ATOM 2818 C C . ARG A 1 359 ? -23.425 13.076 15.502 1.00 93.94 359 ARG A C 1
ATOM 2820 O O . ARG A 1 359 ? -24.167 12.454 16.255 1.00 93.94 359 ARG A O 1
ATOM 2827 N N . GLY A 1 360 ? -22.738 14.149 15.900 1.00 94.56 360 GLY A N 1
ATOM 2828 C CA . GLY A 1 360 ? -22.714 14.625 17.289 1.00 94.56 360 GLY A CA 1
ATOM 2829 C C . GLY A 1 360 ? -22.002 13.675 18.264 1.00 94.56 360 GLY A C 1
ATOM 2830 O O . GLY A 1 360 ? -22.355 13.632 19.441 1.00 94.56 360 GLY A O 1
ATOM 2831 N N . VAL A 1 361 ? -21.033 12.890 17.784 1.00 97.44 361 VAL A N 1
ATOM 2832 C CA . VAL A 1 361 ? -20.239 11.962 18.608 1.00 97.44 361 VAL A CA 1
ATOM 2833 C C . VAL A 1 361 ? -19.190 12.750 19.388 1.00 97.44 361 VAL A C 1
ATOM 2835 O O . VAL A 1 361 ? -18.386 13.475 18.800 1.00 97.44 361 VAL A O 1
ATOM 2838 N N . ARG A 1 362 ? -19.164 12.573 20.711 1.00 97.56 362 ARG A N 1
ATOM 2839 C CA . ARG A 1 362 ? -18.107 13.095 21.591 1.00 97.56 362 ARG A CA 1
ATOM 2840 C C . ARG A 1 362 ? -16.806 12.346 21.292 1.00 97.56 362 ARG A C 1
ATOM 2842 O O . ARG A 1 362 ? -16.792 11.126 21.409 1.00 97.56 362 ARG A O 1
ATOM 2849 N N . VAL A 1 363 ? -15.728 13.047 20.940 1.00 98.62 363 VAL A N 1
ATOM 2850 C CA . VAL A 1 363 ? -14.403 12.437 20.713 1.00 98.62 363 VAL A CA 1
ATOM 2851 C C . VAL A 1 363 ? -13.431 12.872 21.804 1.00 98.62 363 VAL A C 1
ATOM 2853 O O . VAL A 1 363 ? -13.420 14.034 22.210 1.00 98.62 363 VAL A O 1
ATOM 2856 N N . VAL A 1 364 ? -12.633 11.923 22.279 1.00 98.50 364 VAL A N 1
ATOM 2857 C CA . VAL A 1 364 ? -11.786 12.035 23.463 1.00 98.50 364 VAL A CA 1
ATOM 2858 C C . VAL A 1 364 ? -10.371 11.610 23.088 1.00 98.50 364 VAL A C 1
ATOM 2860 O O . VAL A 1 364 ? -10.171 10.486 22.627 1.00 98.50 364 VAL A O 1
ATOM 2863 N N . GLY A 1 365 ? -9.391 12.493 23.271 1.00 98.19 365 GLY A N 1
ATOM 2864 C CA . GLY A 1 365 ? -7.982 12.139 23.115 1.00 98.19 365 GLY A CA 1
ATOM 2865 C C . GLY A 1 365 ? -7.531 11.283 24.295 1.00 98.19 365 GLY A C 1
ATOM 2866 O O . GLY A 1 365 ? -7.653 11.717 25.438 1.00 98.19 365 GLY A O 1
ATOM 2867 N N . ILE A 1 366 ? -7.042 10.070 24.030 1.00 97.44 366 ILE A N 1
ATOM 2868 C CA . ILE A 1 366 ? -6.661 9.095 25.077 1.00 97.44 366 ILE A CA 1
ATOM 2869 C C . ILE A 1 366 ? -5.146 8.911 25.216 1.00 97.44 366 ILE A C 1
ATOM 2871 O O . ILE A 1 366 ? -4.671 8.401 26.225 1.00 97.44 366 ILE A O 1
ATOM 2875 N N . ASN A 1 367 ? -4.368 9.368 24.236 1.00 94.31 367 ASN A N 1
ATOM 2876 C CA . ASN A 1 367 ? -2.942 9.073 24.146 1.00 94.31 367 ASN A CA 1
ATOM 2877 C C . ASN A 1 367 ? -2.078 10.003 25.027 1.00 94.31 367 ASN A C 1
ATOM 2879 O O . ASN A 1 367 ? -2.513 11.065 25.472 1.00 94.31 367 ASN A O 1
ATOM 2883 N N . SER A 1 368 ? -0.824 9.638 25.277 1.00 91.06 368 SER A N 1
ATOM 2884 C CA . SER A 1 368 ? 0.140 10.441 26.045 1.00 91.06 368 SER A CA 1
ATOM 2885 C C . SER A 1 368 ? 1.534 10.362 25.428 1.00 91.06 368 SER A C 1
ATOM 2887 O O . SER A 1 368 ? 1.820 9.441 24.664 1.00 91.06 368 SER A O 1
ATOM 2889 N N . ASP A 1 369 ? 2.393 11.342 25.721 1.00 84.38 369 ASP A N 1
ATOM 2890 C CA . ASP A 1 369 ? 3.756 11.354 25.189 1.00 84.38 369 ASP A CA 1
ATOM 2891 C C . ASP A 1 369 ? 4.545 10.132 25.706 1.00 84.38 369 ASP A C 1
ATOM 2893 O O . ASP A 1 369 ? 4.640 9.945 26.920 1.00 84.38 369 ASP A O 1
ATOM 2897 N N . PRO A 1 370 ? 5.139 9.302 24.829 1.00 72.75 370 PRO A N 1
ATOM 2898 C CA . PRO A 1 370 ? 5.955 8.160 25.240 1.00 72.75 370 PRO A CA 1
ATOM 2899 C C . PRO A 1 370 ? 7.089 8.535 26.203 1.00 72.75 370 PRO A C 1
ATOM 2901 O O . PRO A 1 370 ? 7.469 7.725 27.048 1.00 72.75 370 PRO A O 1
ATOM 2904 N N . ARG A 1 371 ? 7.625 9.758 26.094 1.00 75.00 371 ARG A N 1
ATOM 2905 C CA . ARG A 1 371 ? 8.765 10.255 26.882 1.00 75.00 371 ARG A CA 1
ATOM 2906 C C . ARG A 1 371 ? 8.429 10.482 28.359 1.00 75.00 371 ARG A C 1
ATOM 2908 O O . ARG A 1 371 ? 9.349 10.561 29.168 1.00 75.00 371 ARG A O 1
ATOM 2915 N N . ASP A 1 372 ? 7.147 10.506 28.723 1.00 77.81 372 ASP A N 1
ATOM 2916 C CA . ASP A 1 372 ? 6.695 10.551 30.118 1.00 77.81 372 ASP A CA 1
ATOM 2917 C C . ASP A 1 372 ? 6.968 9.244 30.894 1.00 77.81 372 ASP A C 1
ATOM 2919 O O . ASP A 1 372 ? 6.911 9.238 32.126 1.00 77.81 372 ASP A O 1
ATOM 2923 N N . HIS A 1 373 ? 7.229 8.131 30.193 1.00 75.88 373 HIS A N 1
ATOM 2924 C CA . HIS A 1 373 ? 7.060 6.769 30.719 1.00 75.88 373 HIS A CA 1
ATOM 2925 C C . HIS A 1 373 ? 8.371 5.955 30.707 1.00 75.88 373 HIS A C 1
ATOM 2927 O O . HIS A 1 373 ? 8.510 5.035 29.907 1.00 75.88 373 HIS A O 1
ATOM 2933 N N . PRO A 1 374 ? 9.363 6.230 31.574 1.00 60.53 374 PRO A N 1
ATOM 2934 C CA . PRO A 1 374 ? 10.750 5.770 31.393 1.00 60.53 374 PRO A CA 1
ATOM 2935 C C . PRO A 1 374 ? 11.001 4.248 31.449 1.00 60.53 374 PRO A C 1
ATOM 2937 O O . PRO A 1 374 ? 12.145 3.828 31.257 1.00 60.53 374 PRO A O 1
ATOM 2940 N N . HIS A 1 375 ? 9.997 3.421 31.769 1.00 64.69 375 HIS A N 1
ATOM 2941 C CA . HIS A 1 375 ? 10.167 1.983 32.033 1.00 64.69 375 HIS A CA 1
ATOM 2942 C C . HIS A 1 375 ? 9.111 1.055 31.414 1.00 64.69 375 HIS A C 1
ATOM 2944 O O . HIS A 1 375 ? 9.418 -0.121 31.247 1.00 64.69 375 HIS A O 1
ATOM 2950 N N . ASP A 1 376 ? 7.904 1.530 31.093 1.00 68.81 376 ASP A N 1
ATOM 2951 C CA . ASP A 1 376 ? 6.826 0.688 30.545 1.00 68.81 376 ASP A CA 1
ATOM 2952 C C . ASP A 1 376 ? 5.880 1.523 29.661 1.00 68.81 376 ASP A C 1
ATOM 2954 O O . ASP A 1 376 ? 4.747 1.848 30.023 1.00 68.81 376 ASP A O 1
ATOM 2958 N N . HIS A 1 377 ? 6.401 1.968 28.509 1.00 80.31 377 HIS A N 1
ATOM 2959 C CA . HIS A 1 377 ? 5.740 2.946 27.634 1.00 80.31 377 HIS A CA 1
ATOM 2960 C C . HIS A 1 377 ? 4.346 2.515 27.151 1.00 80.31 377 HIS A C 1
ATOM 2962 O O . HIS A 1 377 ? 3.528 3.377 26.844 1.00 80.31 377 HIS A O 1
ATOM 2968 N N . LEU A 1 378 ? 4.079 1.209 27.044 1.00 86.62 378 LEU A N 1
ATOM 2969 C CA . LEU A 1 378 ? 2.779 0.687 26.619 1.00 86.62 378 LEU A CA 1
ATOM 2970 C C . LEU A 1 378 ? 1.784 0.651 27.780 1.00 86.62 378 LEU A C 1
ATOM 2972 O O . LEU A 1 378 ? 0.700 1.222 27.666 1.00 86.62 378 LEU A O 1
ATOM 2976 N N . LEU A 1 379 ? 2.177 0.067 28.915 1.00 89.56 379 LEU A N 1
ATOM 2977 C CA . LEU A 1 379 ? 1.289 -0.100 30.062 1.00 89.56 379 LEU A CA 1
ATOM 2978 C C . LEU A 1 379 ? 0.910 1.235 30.719 1.00 89.56 379 LEU A C 1
ATOM 2980 O O . LEU A 1 379 ? -0.237 1.419 31.122 1.00 89.56 379 LEU A O 1
ATOM 2984 N N . GLU A 1 380 ? 1.830 2.201 30.785 1.00 90.12 380 GLU A N 1
ATOM 2985 C CA . GLU A 1 380 ? 1.524 3.541 31.309 1.00 90.12 380 GLU A CA 1
ATOM 2986 C C . GLU A 1 380 ? 0.670 4.380 30.336 1.00 90.12 380 GLU A C 1
ATOM 2988 O O . GLU A 1 380 ? -0.127 5.214 30.778 1.00 90.12 380 GLU A O 1
ATOM 2993 N N . ARG A 1 381 ? 0.751 4.127 29.017 1.00 91.06 381 ARG A N 1
ATOM 2994 C CA . ARG A 1 381 ? -0.220 4.676 28.050 1.00 91.06 381 ARG A CA 1
ATOM 2995 C C . ARG A 1 381 ? -1.605 4.077 28.301 1.00 91.06 381 ARG A C 1
ATOM 2997 O O . ARG A 1 381 ? -2.547 4.848 28.470 1.00 91.06 381 ARG A O 1
ATOM 3004 N N . ASP A 1 382 ? -1.720 2.756 28.457 1.00 94.62 382 ASP A N 1
ATOM 3005 C CA . ASP A 1 382 ? -2.997 2.096 28.770 1.00 94.62 382 ASP A CA 1
ATOM 3006 C C . ASP A 1 382 ? -3.598 2.570 30.105 1.00 94.62 382 ASP A C 1
ATOM 3008 O O . ASP A 1 382 ? -4.802 2.817 30.184 1.00 94.62 382 ASP A O 1
ATOM 3012 N N . PHE A 1 383 ? -2.789 2.760 31.156 1.00 94.50 383 PHE A N 1
ATOM 3013 C CA . PHE A 1 383 ? -3.272 3.301 32.434 1.00 94.50 383 PHE A CA 1
ATOM 3014 C C . PHE A 1 383 ? -3.839 4.721 32.291 1.00 94.50 383 PHE A C 1
ATOM 3016 O O . PHE A 1 383 ? -4.878 5.025 32.888 1.00 94.50 383 PHE A O 1
ATOM 3023 N N . ARG A 1 384 ? -3.206 5.592 31.491 1.00 94.44 384 ARG A N 1
ATOM 3024 C CA . ARG A 1 384 ? -3.717 6.951 31.239 1.00 94.44 384 ARG A CA 1
ATOM 3025 C C . ARG A 1 384 ? -4.960 6.949 30.346 1.00 94.44 384 ARG A C 1
ATOM 3027 O O . ARG A 1 384 ? -5.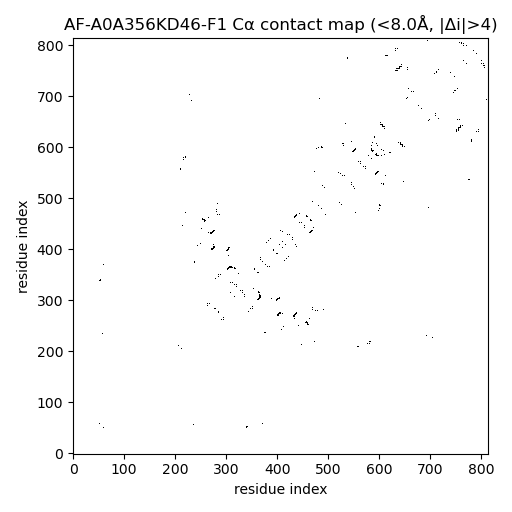927 7.632 30.694 1.00 94.44 384 ARG A O 1
ATOM 3034 N N . SER A 1 385 ? -4.988 6.134 29.287 1.00 96.56 385 SER A N 1
ATOM 3035 C CA . SER A 1 385 ? -6.186 5.896 28.469 1.00 96.56 385 SER A CA 1
ATOM 3036 C C . SER A 1 385 ? -7.357 5.429 29.341 1.00 96.56 385 SER A C 1
ATOM 3038 O O . SER A 1 385 ? -8.435 6.025 29.312 1.00 96.56 385 SER A O 1
ATOM 3040 N N . ALA A 1 386 ? -7.144 4.417 30.190 1.00 97.12 386 ALA A N 1
ATOM 3041 C CA . ALA A 1 386 ? -8.163 3.885 31.092 1.00 97.12 386 ALA A CA 1
ATOM 3042 C C . ALA A 1 386 ? -8.680 4.935 32.089 1.00 97.12 386 ALA A C 1
ATOM 3044 O O . ALA A 1 386 ? -9.885 4.991 32.342 1.00 97.12 386 ALA A O 1
ATOM 3045 N N . ALA A 1 387 ? -7.802 5.786 32.632 1.00 96.44 387 ALA A N 1
ATOM 3046 C CA . ALA A 1 387 ? -8.187 6.838 33.570 1.00 96.44 387 ALA A CA 1
ATOM 3047 C C . ALA A 1 387 ? -9.132 7.873 32.935 1.00 96.44 387 ALA A C 1
ATOM 3049 O O . ALA A 1 387 ? -10.181 8.165 33.508 1.00 96.44 387 ALA A O 1
ATOM 3050 N N . VAL A 1 388 ? -8.809 8.377 31.738 1.00 97.38 388 VAL A N 1
ATOM 3051 C CA . VAL A 1 388 ? -9.647 9.355 31.015 1.00 97.38 388 VAL A CA 1
ATOM 3052 C C . VAL A 1 388 ? -10.969 8.728 30.566 1.00 97.38 388 VAL A C 1
ATOM 3054 O O . VAL A 1 388 ? -12.042 9.301 30.764 1.00 97.38 388 VAL A O 1
ATOM 3057 N N . LEU A 1 389 ? -10.925 7.502 30.040 1.00 97.62 389 LEU A N 1
ATOM 3058 C CA . LEU A 1 389 ? -12.123 6.774 29.619 1.00 97.62 389 LEU A CA 1
ATOM 3059 C C . LEU A 1 389 ? -13.061 6.443 30.794 1.00 97.62 389 LEU A C 1
ATOM 3061 O O . LEU A 1 389 ? -14.282 6.429 30.622 1.00 97.62 389 LEU A O 1
ATOM 3065 N N . LEU A 1 390 ? -12.526 6.253 32.004 1.00 97.12 390 LEU A N 1
ATOM 3066 C CA . LEU A 1 390 ? -13.313 6.085 33.227 1.00 97.12 390 LEU A CA 1
ATOM 3067 C C . LEU A 1 390 ? -14.067 7.365 33.630 1.00 97.12 390 LEU A C 1
ATOM 3069 O O . LEU A 1 390 ? -15.161 7.269 34.190 1.00 97.12 390 LEU A O 1
ATOM 3073 N N . GLU A 1 391 ? -13.524 8.556 33.361 1.00 97.12 391 GLU A N 1
ATOM 3074 C CA . GLU A 1 391 ? -14.221 9.824 33.623 1.00 97.12 391 GLU A CA 1
ATOM 3075 C C . GLU A 1 391 ? -15.415 10.013 32.681 1.00 97.12 391 GLU A C 1
ATOM 3077 O O . GLU A 1 391 ? -16.516 10.308 33.147 1.00 97.12 391 GLU A O 1
ATOM 3082 N N . GLU A 1 392 ? -15.253 9.717 31.393 1.00 96.81 392 GLU A N 1
ATOM 3083 C CA . GLU A 1 392 ? -16.346 9.728 30.407 1.00 96.81 392 GLU A CA 1
ATOM 3084 C C . GLU A 1 392 ? -17.414 8.656 30.724 1.00 96.81 392 GLU A C 1
ATOM 3086 O O . GLU A 1 392 ? -18.616 8.933 30.703 1.00 96.81 392 GLU A O 1
ATOM 3091 N N . ILE A 1 393 ? -16.999 7.452 31.151 1.00 96.00 393 ILE A N 1
ATOM 3092 C CA . ILE A 1 393 ? -17.897 6.387 31.645 1.00 96.00 393 ILE A CA 1
ATOM 3093 C C . ILE A 1 393 ? -18.713 6.825 32.878 1.00 96.00 393 ILE A C 1
ATOM 3095 O O . ILE A 1 393 ? -19.849 6.365 33.044 1.00 96.00 393 ILE A O 1
ATOM 3099 N N . ARG A 1 394 ? -18.153 7.683 33.746 1.00 95.62 394 ARG A N 1
ATOM 3100 C CA . ARG A 1 394 ? -18.847 8.280 34.905 1.00 95.62 394 ARG A CA 1
ATOM 3101 C C . ARG A 1 394 ? -19.758 9.439 34.500 1.00 95.62 394 ARG A C 1
ATOM 3103 O O . ARG A 1 394 ? -20.815 9.597 35.106 1.00 95.62 394 ARG A O 1
ATOM 3110 N N . ALA A 1 395 ? -19.352 10.237 33.513 1.00 96.12 395 ALA A N 1
ATOM 3111 C CA . ALA A 1 395 ? -20.100 11.391 33.025 1.00 96.12 395 ALA A CA 1
ATOM 3112 C C . ALA A 1 395 ? -21.360 10.987 32.243 1.00 96.12 395 ALA A C 1
ATOM 3114 O O . ALA A 1 395 ? -22.395 11.634 32.398 1.00 96.12 395 ALA A O 1
ATOM 3115 N N . GLN A 1 396 ? -21.292 9.909 31.449 1.00 94.94 396 GLN A N 1
ATOM 3116 C CA . GLN A 1 396 ? -22.422 9.375 30.675 1.00 94.94 396 GLN A CA 1
ATOM 3117 C C . GLN A 1 396 ? -22.556 7.843 30.856 1.00 94.94 396 GLN A C 1
ATOM 3119 O O . GLN A 1 396 ? -22.126 7.053 30.002 1.00 94.94 396 GLN A O 1
ATOM 3124 N N . PRO A 1 397 ? -23.153 7.373 31.970 1.00 91.88 397 PRO A N 1
ATOM 3125 C CA . PRO A 1 397 ? -23.310 5.944 32.260 1.00 91.88 397 PRO A CA 1
ATOM 3126 C C . PRO A 1 397 ? -24.090 5.154 31.194 1.00 91.88 397 PRO A C 1
ATOM 3128 O O . PRO A 1 397 ? -23.844 3.964 31.009 1.00 91.88 397 PRO A O 1
ATOM 3131 N N . GLU A 1 398 ? -25.008 5.803 30.478 1.00 92.88 398 GLU A N 1
ATOM 3132 C CA . GLU A 1 398 ? -25.810 5.227 29.394 1.00 92.88 398 GLU A CA 1
ATOM 3133 C C . GLU A 1 398 ? -25.120 5.221 28.018 1.00 92.88 398 GLU A C 1
ATOM 3135 O O . GLU A 1 398 ? -25.548 4.482 27.123 1.00 92.88 398 GLU A O 1
ATOM 3140 N N . ALA A 1 399 ? -24.052 6.003 27.829 1.00 96.25 399 ALA A N 1
ATOM 3141 C CA . ALA A 1 399 ? -23.364 6.098 26.545 1.00 96.25 399 ALA A CA 1
ATOM 3142 C C . ALA A 1 399 ? -22.750 4.757 26.113 1.00 96.25 399 ALA A C 1
ATOM 3144 O O . ALA A 1 399 ? -22.375 3.907 26.933 1.00 96.25 399 ALA A O 1
ATOM 3145 N N . LEU A 1 400 ? -22.640 4.558 24.802 1.00 97.94 400 LEU A N 1
ATOM 3146 C CA . LEU A 1 400 ? -21.762 3.557 24.216 1.00 97.94 400 LEU A CA 1
ATOM 3147 C C . LEU A 1 400 ? -20.375 4.173 24.061 1.00 97.94 400 LEU A C 1
ATOM 3149 O O . LEU A 1 400 ? -20.204 5.104 23.277 1.00 97.94 400 LEU A O 1
ATOM 3153 N N . LEU A 1 401 ? -19.395 3.650 24.795 1.00 98.44 401 LEU A N 1
ATOM 3154 C CA . LEU A 1 401 ? -18.002 3.993 24.546 1.00 98.44 401 LEU A CA 1
ATOM 3155 C C . LEU A 1 401 ? -17.470 3.118 23.404 1.00 98.44 401 LEU A C 1
ATOM 3157 O O . LEU A 1 401 ? -17.553 1.894 23.473 1.00 98.44 401 LEU A O 1
ATOM 3161 N N . VAL A 1 402 ? -16.914 3.749 22.380 1.00 98.69 402 VAL A N 1
ATOM 3162 C CA . VAL A 1 402 ? -16.061 3.139 21.361 1.00 98.69 402 VAL A CA 1
ATOM 3163 C C . VAL A 1 402 ? -14.631 3.590 21.650 1.00 98.69 402 VAL A C 1
ATOM 3165 O O . VAL A 1 402 ? -14.412 4.752 21.976 1.00 98.69 402 VAL A O 1
ATOM 3168 N N . VAL A 1 403 ? -13.661 2.692 21.553 1.00 98.69 403 VAL A N 1
ATOM 3169 C CA . VAL A 1 403 ? -12.233 2.972 21.734 1.00 98.69 403 VAL A CA 1
ATOM 3170 C C . VAL A 1 403 ? -11.519 2.538 20.462 1.00 98.69 403 VAL A C 1
ATOM 3172 O O . VAL A 1 403 ? -11.650 1.382 20.058 1.00 98.69 403 VAL A O 1
ATOM 3175 N N . PHE A 1 404 ? -10.809 3.466 19.827 1.00 98.56 404 PHE A N 1
ATOM 3176 C CA . PHE A 1 404 ? -9.988 3.213 18.649 1.00 98.56 404 PHE A CA 1
ATOM 3177 C C . PHE A 1 404 ? -8.533 3.546 18.966 1.00 98.56 404 PHE A C 1
ATOM 3179 O O . PHE A 1 404 ? -8.194 4.700 19.250 1.00 98.56 404 PHE A O 1
ATOM 3186 N N . ASP A 1 405 ? -7.726 2.493 18.977 1.00 97.62 405 ASP A N 1
ATOM 3187 C CA . ASP A 1 405 ? -6.387 2.425 19.560 1.00 97.62 405 ASP A CA 1
ATOM 3188 C C . ASP A 1 405 ? -5.611 1.312 18.837 1.00 97.62 405 ASP A C 1
ATOM 3190 O O . ASP A 1 405 ? -6.232 0.401 18.280 1.00 97.62 405 ASP A O 1
ATOM 3194 N N . GLY A 1 406 ? -4.283 1.374 18.795 1.00 95.19 406 GLY A N 1
ATOM 3195 C CA . GLY A 1 406 ? -3.451 0.472 17.998 1.00 95.19 406 GLY A CA 1
ATOM 3196 C C . GLY A 1 406 ? -3.697 -1.015 18.282 1.00 95.19 406 GLY A C 1
ATOM 3197 O O . GLY A 1 406 ? -4.042 -1.394 19.401 1.00 95.19 406 GLY A O 1
ATOM 3198 N N . ASP A 1 407 ? -3.481 -1.868 17.272 1.00 94.44 407 ASP A N 1
ATOM 3199 C CA . ASP A 1 407 ? -3.714 -3.329 17.287 1.00 94.44 407 ASP A CA 1
ATOM 3200 C C . ASP A 1 407 ? -3.304 -3.990 18.627 1.00 94.44 407 ASP A C 1
ATOM 3202 O O . ASP A 1 407 ? -4.063 -4.779 19.192 1.00 94.44 407 ASP A O 1
ATOM 3206 N N . LEU A 1 408 ? -2.140 -3.617 19.182 1.00 93.56 408 LEU A N 1
ATOM 3207 C CA . LEU A 1 408 ? -1.657 -4.109 20.478 1.00 93.56 408 LEU A CA 1
ATOM 3208 C C . LEU A 1 408 ? -2.526 -3.657 21.666 1.00 93.56 408 LEU A C 1
ATOM 3210 O O . LEU A 1 408 ? -2.872 -4.486 22.502 1.00 93.56 408 LEU A O 1
ATOM 3214 N N . HIS A 1 409 ? -2.881 -2.374 21.766 1.00 95.75 409 HIS A N 1
ATOM 3215 C CA . HIS A 1 409 ? -3.583 -1.792 22.920 1.00 95.75 409 HIS A CA 1
ATOM 3216 C C . HIS A 1 409 ? -4.964 -2.418 23.157 1.00 95.75 409 HIS A C 1
ATOM 3218 O O . HIS A 1 409 ? -5.387 -2.593 24.301 1.00 95.75 409 HIS A O 1
ATOM 3224 N N . VAL A 1 410 ? -5.653 -2.836 22.090 1.00 96.19 410 VAL A N 1
ATOM 3225 C CA . VAL A 1 410 ? -6.994 -3.442 22.179 1.00 96.19 410 VAL A CA 1
ATOM 3226 C C . VAL A 1 410 ? -7.010 -4.929 22.562 1.00 96.19 410 VAL A C 1
ATOM 3228 O O . VAL A 1 410 ? -8.096 -5.505 22.659 1.00 96.19 410 VAL A O 1
ATOM 3231 N N . ALA A 1 411 ? -5.856 -5.574 22.774 1.00 95.75 411 ALA A N 1
ATOM 3232 C CA . ALA A 1 411 ? -5.817 -6.989 23.150 1.00 95.75 411 ALA A CA 1
ATOM 3233 C C . ALA A 1 411 ? -6.466 -7.256 24.516 1.00 95.75 411 ALA A C 1
ATOM 3235 O O . ALA A 1 411 ? -6.531 -6.397 25.398 1.00 95.75 411 ALA A O 1
ATOM 3236 N N . ARG A 1 412 ? -6.966 -8.479 24.701 1.00 95.56 412 ARG A N 1
ATOM 3237 C CA . ARG A 1 412 ? -7.946 -8.836 25.737 1.00 95.56 412 ARG A CA 1
ATOM 3238 C C . ARG A 1 412 ? -7.502 -8.546 27.172 1.00 95.56 412 ARG A C 1
ATOM 3240 O O . ARG A 1 412 ? -8.365 -8.274 28.019 1.00 95.56 412 ARG A O 1
ATOM 3247 N N . ASP A 1 413 ? -6.198 -8.628 27.418 1.00 95.12 413 ASP A N 1
ATOM 3248 C CA . ASP A 1 413 ? -5.572 -8.509 28.735 1.00 95.12 413 ASP A CA 1
ATOM 3249 C C . ASP A 1 413 ? -4.849 -7.148 28.944 1.00 95.12 413 ASP A C 1
ATOM 3251 O O . ASP A 1 413 ? -4.294 -6.921 30.016 1.00 95.12 413 ASP A O 1
ATOM 3255 N N . HIS A 1 414 ? -4.912 -6.218 27.975 1.00 95.75 414 HIS A N 1
ATOM 3256 C CA . HIS A 1 414 ? -4.313 -4.869 28.044 1.00 95.75 414 HIS A CA 1
ATOM 3257 C C . HIS A 1 414 ? -5.358 -3.801 28.462 1.00 95.75 414 HIS A C 1
ATOM 3259 O O . HIS A 1 414 ? -6.087 -4.003 29.440 1.00 95.75 414 HIS A O 1
ATOM 3265 N N . LEU A 1 415 ? -5.496 -2.680 27.731 1.00 97.06 415 LEU A N 1
ATOM 3266 C CA . LEU A 1 415 ? -6.466 -1.602 27.999 1.00 97.06 415 LEU A CA 1
ATOM 3267 C C . LEU A 1 415 ? -7.903 -2.093 28.316 1.00 97.06 415 LEU A C 1
ATOM 3269 O O . LEU A 1 415 ? -8.482 -1.597 29.290 1.00 97.06 415 LEU A O 1
ATOM 3273 N N . PRO A 1 416 ? -8.484 -3.094 27.614 1.00 97.50 416 PRO A N 1
ATOM 3274 C CA . PRO A 1 416 ? -9.783 -3.663 27.979 1.00 97.50 416 PRO A CA 1
ATOM 3275 C C . PRO A 1 416 ? -9.840 -4.231 29.402 1.00 97.50 416 PRO A C 1
ATOM 3277 O O . PRO A 1 416 ? -10.828 -4.027 30.109 1.00 97.50 416 PRO A O 1
ATOM 3280 N N . LEU A 1 417 ? -8.790 -4.933 29.842 1.00 96.50 417 LEU A N 1
ATOM 3281 C CA . LEU A 1 417 ? -8.698 -5.485 31.194 1.00 96.50 417 LEU A CA 1
ATOM 3282 C C . LEU A 1 417 ? -8.456 -4.384 32.235 1.00 96.50 417 LEU A C 1
ATOM 3284 O O . LEU A 1 417 ? -9.002 -4.464 33.337 1.00 96.50 417 LEU A O 1
ATOM 3288 N N . LEU A 1 418 ? -7.683 -3.344 31.912 1.00 96.62 418 LEU A N 1
ATOM 3289 C CA . LEU A 1 418 ? -7.501 -2.206 32.817 1.00 96.62 418 LEU A CA 1
ATOM 3290 C C . LEU A 1 418 ? -8.814 -1.450 33.047 1.00 96.62 418 LEU A C 1
ATOM 3292 O O . LEU A 1 418 ? -9.156 -1.180 34.198 1.00 96.62 418 LEU A O 1
ATOM 3296 N N . ILE A 1 419 ? -9.597 -1.184 31.997 1.00 96.50 419 ILE A N 1
ATOM 3297 C CA . ILE A 1 419 ? -10.897 -0.509 32.130 1.00 96.50 419 ILE A CA 1
ATOM 3298 C C . ILE A 1 419 ? -11.887 -1.349 32.943 1.00 96.50 419 ILE A C 1
ATOM 3300 O O . ILE A 1 419 ? -12.538 -0.798 33.830 1.00 96.50 419 ILE A O 1
ATOM 3304 N N . ASP A 1 420 ? -11.972 -2.666 32.730 1.00 95.38 420 ASP A N 1
ATOM 3305 C CA . ASP A 1 420 ? -12.834 -3.530 33.554 1.00 95.38 420 ASP A CA 1
ATOM 3306 C C . ASP A 1 420 ? -12.421 -3.502 35.040 1.00 95.38 420 ASP A C 1
ATOM 3308 O O . ASP A 1 420 ? -13.273 -3.386 35.929 1.00 95.38 420 ASP A O 1
ATOM 3312 N N . ASN A 1 421 ? -11.111 -3.528 35.320 1.00 96.06 421 ASN A N 1
ATOM 3313 C CA . ASN A 1 421 ? -10.576 -3.395 36.676 1.00 96.06 421 ASN A CA 1
ATOM 3314 C C . ASN A 1 421 ? -10.895 -2.026 37.302 1.00 96.06 421 ASN A C 1
ATOM 3316 O O . ASN A 1 421 ? -11.276 -1.973 38.472 1.00 96.06 421 ASN A O 1
ATOM 3320 N N . GLU A 1 422 ? -10.760 -0.921 36.566 1.00 95.00 422 GLU A N 1
ATOM 3321 C CA . GLU A 1 422 ? -11.056 0.422 37.084 1.00 95.00 422 GLU A CA 1
ATOM 3322 C C . GLU A 1 422 ? -12.559 0.681 37.258 1.00 95.00 422 GLU A C 1
ATOM 3324 O O . GLU A 1 422 ? -12.967 1.279 38.256 1.00 95.00 422 GLU A O 1
ATOM 3329 N N . VAL A 1 423 ? -13.407 0.156 36.369 1.00 94.88 423 VAL A N 1
ATOM 3330 C CA . VAL A 1 423 ? -14.871 0.137 36.534 1.00 94.88 423 VAL A CA 1
ATOM 3331 C C . VAL A 1 423 ? -15.248 -0.608 37.820 1.00 94.88 423 VAL A C 1
ATOM 3333 O O . VAL A 1 423 ? -16.033 -0.091 38.622 1.00 94.88 423 VAL A O 1
ATOM 3336 N N . GLN A 1 424 ? -14.632 -1.769 38.079 1.00 95.06 424 GLN A N 1
ATOM 3337 C CA . GLN A 1 424 ? -14.840 -2.528 39.314 1.00 95.06 424 GLN A CA 1
ATOM 3338 C C . GLN A 1 424 ? -14.332 -1.777 40.559 1.00 95.06 424 GLN A C 1
ATOM 3340 O O . GLN A 1 424 ? -15.060 -1.685 41.550 1.00 95.06 424 GLN A O 1
ATOM 3345 N N . LYS A 1 425 ? -13.116 -1.209 40.527 1.00 94.88 425 LYS A N 1
ATOM 3346 C CA . LYS A 1 425 ? -12.542 -0.406 41.631 1.00 94.88 425 LYS A CA 1
ATOM 3347 C C . LYS A 1 425 ? -13.388 0.830 41.947 1.00 94.88 425 LYS A C 1
ATOM 3349 O O . LYS A 1 425 ? -13.551 1.177 43.114 1.00 94.88 425 LYS A O 1
ATOM 3354 N N . ALA A 1 426 ? -13.960 1.466 40.925 1.00 93.31 426 ALA A N 1
ATOM 3355 C CA . ALA A 1 426 ? -14.855 2.611 41.059 1.00 93.31 426 ALA A CA 1
ATOM 3356 C C . ALA A 1 426 ? -16.261 2.251 41.585 1.00 93.31 426 ALA A C 1
ATOM 3358 O O . ALA A 1 426 ? -17.061 3.156 41.821 1.00 93.31 426 ALA A O 1
ATOM 3359 N N . GLY A 1 427 ? -16.581 0.962 41.760 1.00 94.00 427 GLY A N 1
ATOM 3360 C CA . GLY A 1 427 ? -17.904 0.502 42.193 1.00 94.00 427 GLY A CA 1
ATOM 3361 C C . GLY A 1 427 ? -19.006 0.715 41.149 1.00 94.00 427 GLY A C 1
ATOM 3362 O O . GLY A 1 427 ? -20.183 0.781 41.504 1.00 94.00 427 GLY A O 1
ATOM 3363 N N . LEU A 1 428 ? -18.632 0.859 39.875 1.00 92.56 428 LEU A N 1
ATOM 3364 C CA . LEU A 1 428 ? -19.558 1.083 38.769 1.00 92.56 428 LEU A CA 1
ATOM 3365 C C . LEU A 1 428 ? -20.138 -0.252 38.259 1.00 92.56 428 LEU A C 1
ATOM 3367 O O . LEU A 1 428 ? -19.528 -1.307 38.450 1.00 92.56 428 LEU A O 1
ATOM 3371 N N . PRO A 1 429 ? -21.312 -0.246 37.596 1.00 91.06 429 PRO A N 1
ATOM 3372 C CA . PRO A 1 429 ? -21.858 -1.451 36.981 1.00 91.06 429 PRO A CA 1
ATOM 3373 C C . PRO A 1 429 ? -20.908 -2.011 35.916 1.00 91.06 429 PRO A C 1
ATOM 3375 O O . PRO A 1 429 ? -20.468 -1.277 35.030 1.00 91.06 429 PRO A O 1
ATOM 3378 N N . ALA A 1 430 ? -20.637 -3.317 35.973 1.00 90.94 430 ALA A N 1
ATOM 3379 C CA . ALA A 1 430 ? -19.844 -4.003 34.958 1.00 90.94 430 ALA A CA 1
ATOM 3380 C C . ALA A 1 430 ? -20.481 -3.825 33.568 1.00 90.94 430 ALA A C 1
ATOM 3382 O O . ALA A 1 430 ? -21.663 -4.124 33.367 1.00 90.94 430 ALA A O 1
ATOM 3383 N N . ARG A 1 431 ? -19.697 -3.329 32.608 1.00 90.88 431 ARG A N 1
ATOM 3384 C CA . ARG A 1 431 ? -20.124 -3.132 31.219 1.00 90.88 431 ARG A CA 1
ATOM 3385 C C . ARG A 1 431 ? -19.841 -4.407 30.419 1.00 90.88 431 ARG A C 1
ATOM 3387 O O . ARG A 1 431 ? -18.796 -5.024 30.577 1.00 90.88 431 ARG A O 1
ATOM 3394 N N . ARG A 1 432 ? -20.746 -4.795 29.512 1.00 95.38 432 ARG A N 1
ATOM 3395 C CA . ARG A 1 432 ? -20.410 -5.785 28.474 1.00 95.38 432 ARG A CA 1
ATOM 3396 C C . ARG A 1 432 ? -19.387 -5.151 27.531 1.00 95.38 432 ARG A C 1
ATOM 3398 O O . ARG A 1 432 ? -19.665 -4.072 27.013 1.00 95.38 432 ARG A O 1
ATOM 3405 N N . ARG A 1 433 ? -18.263 -5.807 27.268 1.00 96.19 433 ARG A N 1
ATOM 3406 C CA . ARG A 1 433 ? -17.327 -5.383 26.219 1.00 96.19 433 ARG A CA 1
ATOM 3407 C C . ARG A 1 433 ? -17.553 -6.145 24.913 1.00 96.19 433 ARG A C 1
ATOM 3409 O O . ARG A 1 433 ? -18.161 -7.217 24.921 1.00 96.19 433 ARG A O 1
ATOM 3416 N N . VAL A 1 434 ? -17.082 -5.569 23.813 1.00 98.56 434 VAL A N 1
ATOM 3417 C CA . VAL A 1 434 ? -16.805 -6.256 22.545 1.00 98.56 434 VAL A CA 1
ATOM 3418 C C . VAL A 1 434 ? -15.432 -5.793 22.065 1.00 98.56 434 VAL A C 1
ATOM 3420 O O . VAL A 1 434 ? -15.163 -4.595 22.081 1.00 98.56 434 VAL A O 1
ATOM 3423 N N . ILE A 1 435 ? -14.574 -6.720 21.650 1.00 98.62 435 ILE A N 1
ATOM 3424 C CA . ILE A 1 435 ? -13.261 -6.436 21.060 1.00 98.62 435 ILE A CA 1
ATOM 3425 C C . ILE A 1 435 ? -13.312 -6.776 19.567 1.00 98.62 435 ILE A C 1
ATOM 3427 O O . ILE A 1 435 ? -13.865 -7.806 19.174 1.00 98.62 435 ILE A O 1
ATOM 3431 N N . VAL A 1 436 ? -12.760 -5.899 18.734 1.00 98.50 436 VAL A N 1
ATOM 3432 C CA . VAL A 1 436 ? -12.741 -6.020 17.276 1.00 98.50 436 VAL A CA 1
ATOM 3433 C C . VAL A 1 436 ? -11.305 -5.825 16.793 1.00 98.50 436 VAL A C 1
ATOM 3435 O O . VAL A 1 436 ? -10.817 -4.705 16.678 1.00 98.50 436 VAL A O 1
ATOM 3438 N N . HIS A 1 437 ? -10.610 -6.923 16.520 1.00 98.31 437 HIS A N 1
ATOM 3439 C CA . HIS A 1 437 ? -9.284 -6.881 15.899 1.00 98.31 437 HIS A CA 1
ATOM 3440 C C . HIS A 1 437 ? -9.408 -6.711 14.381 1.00 98.31 437 HIS A C 1
ATOM 3442 O O . HIS A 1 437 ? -10.450 -7.040 13.806 1.00 98.31 437 HIS A O 1
ATOM 3448 N N . GLN A 1 438 ? -8.347 -6.271 13.703 1.00 96.31 438 GLN A N 1
ATOM 3449 C CA . GLN A 1 438 ? -8.348 -6.135 12.243 1.00 96.31 438 GLN A CA 1
ATOM 3450 C C . GLN A 1 438 ? -7.226 -6.949 11.587 1.00 96.31 438 GLN A C 1
ATOM 3452 O O . GLN A 1 438 ? -6.094 -6.982 12.063 1.00 96.31 438 GLN A O 1
ATOM 3457 N N . ASN A 1 439 ? -7.543 -7.600 10.465 1.00 94.62 439 ASN A N 1
ATOM 3458 C CA . ASN A 1 439 ? -6.579 -8.247 9.569 1.00 94.62 439 ASN A CA 1
ATOM 3459 C C . ASN A 1 439 ? -5.595 -9.196 10.291 1.00 94.62 439 ASN A C 1
ATOM 3461 O O . ASN A 1 439 ? -4.375 -9.069 10.166 1.00 94.62 439 ASN A O 1
ATOM 3465 N N . ALA A 1 440 ? -6.131 -10.141 11.074 1.00 95.19 440 ALA A N 1
ATOM 3466 C CA . ALA A 1 440 ? -5.359 -11.126 11.833 1.00 95.19 440 ALA A CA 1
ATOM 3467 C C . ALA A 1 440 ? -4.676 -12.156 10.910 1.00 95.19 440 ALA A C 1
ATOM 3469 O O . ALA A 1 440 ? -5.306 -13.112 10.448 1.00 95.19 440 ALA A O 1
ATOM 3470 N N . GLU A 1 441 ? -3.379 -11.970 10.642 1.00 93.88 441 GLU A N 1
ATOM 3471 C CA . GLU A 1 441 ? -2.679 -12.654 9.544 1.00 93.88 441 GLU A CA 1
ATOM 3472 C C . GLU A 1 441 ? -2.781 -14.190 9.591 1.00 93.88 441 GLU A C 1
ATOM 3474 O O . GLU A 1 441 ? -3.116 -14.818 8.589 1.00 93.88 441 GLU A O 1
ATOM 3479 N N . GLU A 1 442 ? -2.535 -14.828 10.742 1.00 93.81 442 GLU A N 1
ATOM 3480 C CA . GLU A 1 442 ? -2.593 -16.296 10.852 1.00 93.81 442 GLU A CA 1
ATOM 3481 C C . GLU A 1 442 ? -4.012 -16.874 10.736 1.00 93.81 442 GLU A C 1
ATOM 3483 O O . GLU A 1 442 ? -4.148 -18.036 10.347 1.00 93.81 442 GLU A O 1
ATOM 3488 N N . ILE A 1 443 ? -5.066 -16.087 10.984 1.00 96.12 443 ILE A N 1
ATOM 3489 C CA . ILE A 1 443 ? -6.455 -16.494 10.715 1.00 96.12 443 ILE A CA 1
ATOM 3490 C C . ILE A 1 443 ? -6.800 -16.298 9.236 1.00 96.12 443 ILE A C 1
ATOM 3492 O O . ILE A 1 443 ? -7.419 -17.183 8.648 1.00 96.12 443 ILE A O 1
ATOM 3496 N N . TRP A 1 444 ? -6.318 -15.235 8.588 1.00 95.25 444 TRP A N 1
ATOM 3497 C CA . TRP A 1 444 ? -6.439 -15.104 7.131 1.00 95.25 444 TRP A CA 1
ATOM 3498 C C . TRP A 1 444 ? -5.770 -16.289 6.414 1.00 95.25 444 TRP A C 1
ATOM 3500 O O . TRP A 1 444 ? -6.366 -16.929 5.551 1.00 95.25 444 TRP A O 1
ATOM 3510 N N . TRP A 1 445 ? -4.577 -16.699 6.864 1.00 93.94 445 TRP A N 1
ATOM 3511 C CA . TRP A 1 445 ? -3.917 -17.918 6.384 1.00 93.94 445 TRP A CA 1
ATOM 3512 C C . TRP A 1 445 ? -4.620 -19.230 6.788 1.00 93.94 445 TRP A C 1
ATOM 3514 O O . TRP A 1 445 ? -4.200 -20.295 6.330 1.00 93.94 445 TRP A O 1
ATOM 3524 N N . GLN A 1 446 ? -5.632 -19.215 7.661 1.00 94.12 446 GLN A N 1
ATOM 3525 C CA . GLN A 1 446 ? -6.549 -20.344 7.861 1.00 94.12 446 GLN A CA 1
ATOM 3526 C C . GLN A 1 446 ? -7.636 -20.298 6.783 1.00 94.12 446 GLN A C 1
ATOM 3528 O O . GLN A 1 446 ? -7.663 -21.192 5.942 1.00 94.12 446 GLN A O 1
ATOM 3533 N N . LEU A 1 447 ? -8.401 -19.206 6.721 1.00 93.38 447 LEU A N 1
ATOM 3534 C CA . LEU A 1 447 ? -9.479 -18.978 5.753 1.00 93.38 447 LEU A CA 1
ATOM 3535 C C . LEU A 1 447 ? -9.048 -19.237 4.295 1.00 93.38 447 LEU A C 1
ATOM 3537 O O . LEU A 1 447 ? -9.667 -20.039 3.601 1.00 93.38 447 LEU A O 1
ATOM 3541 N N . ALA A 1 448 ? -7.929 -18.658 3.850 1.00 91.38 448 ALA A N 1
ATOM 3542 C CA . ALA A 1 448 ? -7.465 -18.767 2.464 1.00 91.38 448 ALA A CA 1
ATOM 3543 C C . ALA A 1 448 ? -7.046 -20.193 2.037 1.00 91.38 448 ALA A C 1
ATOM 3545 O O . ALA A 1 448 ? -7.060 -20.526 0.847 1.00 91.38 448 ALA A O 1
ATOM 3546 N N . ARG A 1 449 ? -6.681 -21.064 2.996 1.00 89.69 449 ARG A N 1
ATOM 3547 C CA . ARG A 1 449 ? -6.403 -22.491 2.727 1.00 89.69 449 ARG A CA 1
ATOM 3548 C C . ARG A 1 449 ? -7.674 -23.303 2.505 1.00 89.69 449 ARG A C 1
ATOM 3550 O O . ARG A 1 449 ? -7.619 -24.296 1.784 1.00 89.69 449 ARG A O 1
ATOM 3557 N N . ASP A 1 450 ? -8.774 -22.867 3.105 1.00 88.81 450 ASP A N 1
ATOM 3558 C CA . ASP A 1 450 ? -10.068 -23.544 3.076 1.00 88.81 450 ASP A CA 1
ATOM 3559 C C . ASP A 1 450 ? -11.021 -22.928 2.018 1.00 88.81 450 ASP A C 1
ATOM 3561 O O . ASP A 1 450 ? -12.173 -23.341 1.931 1.00 88.81 450 ASP A O 1
ATOM 3565 N N . ARG A 1 451 ? -10.517 -21.993 1.182 1.00 88.38 451 ARG A N 1
ATOM 3566 C CA . ARG A 1 451 ? -11.254 -21.158 0.200 1.00 88.38 451 ARG A CA 1
ATOM 3567 C C . ARG A 1 451 ? -12.366 -20.311 0.848 1.00 88.38 451 ARG A C 1
ATOM 3569 O O . ARG A 1 451 ? -13.513 -20.342 0.418 1.00 88.38 451 ARG A O 1
ATOM 3576 N N . LEU A 1 452 ? -12.016 -19.586 1.914 1.00 87.69 452 LEU A N 1
ATOM 3577 C CA . LEU A 1 452 ? -12.914 -18.717 2.692 1.00 87.69 452 LEU A CA 1
ATOM 3578 C C . LEU A 1 452 ? -12.352 -17.291 2.896 1.00 87.69 452 LEU A C 1
ATOM 3580 O O . LEU A 1 452 ? -12.778 -16.591 3.811 1.00 87.69 452 LEU A O 1
ATOM 3584 N N . GLU A 1 453 ? -11.368 -16.853 2.108 1.00 85.31 453 GLU A N 1
ATOM 3585 C CA . GLU A 1 453 ? -10.676 -15.562 2.275 1.00 85.31 453 GLU A CA 1
ATOM 3586 C C . GLU A 1 453 ? -11.574 -14.313 2.188 1.00 85.31 453 GLU A C 1
ATOM 3588 O O . GLU A 1 453 ? -11.301 -13.347 2.898 1.00 85.31 453 GLU A O 1
ATOM 3593 N N . ASP A 1 454 ? -12.671 -14.342 1.420 1.00 80.81 454 ASP A N 1
ATOM 3594 C CA . ASP A 1 454 ? -13.674 -13.261 1.365 1.00 80.81 454 ASP A CA 1
ATOM 3595 C C . ASP A 1 454 ? -14.568 -13.185 2.625 1.00 80.81 454 ASP A C 1
ATOM 3597 O O . ASP A 1 454 ? -15.469 -12.344 2.728 1.00 80.81 454 ASP A O 1
ATOM 3601 N N . THR A 1 455 ? -14.294 -14.015 3.642 1.00 85.12 455 THR A N 1
ATOM 3602 C CA . THR A 1 455 ? -14.891 -13.905 4.980 1.00 85.12 455 THR A CA 1
ATOM 3603 C C . THR A 1 455 ? -14.501 -12.575 5.628 1.00 85.12 455 THR A C 1
ATOM 3605 O O . THR A 1 455 ? -13.491 -12.451 6.319 1.00 85.12 455 THR A O 1
ATOM 3608 N N . ASN A 1 456 ? -15.358 -11.571 5.457 1.00 86.44 456 ASN A N 1
ATOM 3609 C CA . ASN A 1 456 ? -15.166 -10.219 5.982 1.00 86.44 456 ASN A CA 1
ATOM 3610 C C . ASN A 1 456 ? -15.121 -10.155 7.526 1.00 86.44 456 ASN A C 1
ATOM 3612 O O . ASN A 1 456 ? -14.585 -9.195 8.081 1.00 86.44 456 ASN A O 1
ATOM 3616 N N . VAL A 1 457 ? -15.708 -11.126 8.244 1.00 93.81 457 VAL A N 1
ATOM 3617 C CA . VAL A 1 457 ? -15.762 -11.146 9.718 1.00 93.81 457 VAL A CA 1
ATOM 3618 C C . VAL A 1 457 ? -15.643 -12.574 10.259 1.00 93.81 457 VAL A C 1
ATOM 3620 O O . VAL A 1 457 ? -16.321 -13.485 9.799 1.00 93.81 457 VAL A O 1
ATOM 3623 N N . VAL A 1 458 ? -14.859 -12.772 11.317 1.00 96.94 458 VAL A N 1
ATOM 3624 C CA . VAL A 1 458 ? -14.869 -14.009 12.119 1.00 96.94 458 VAL A CA 1
ATOM 3625 C C . VAL A 1 458 ? -15.169 -13.717 13.584 1.00 96.94 458 VAL A C 1
ATOM 3627 O O . VAL A 1 458 ? -14.845 -12.650 14.110 1.00 96.94 458 VAL A O 1
ATOM 3630 N N . ARG A 1 459 ? -15.759 -14.699 14.263 1.00 98.19 459 ARG A N 1
ATOM 3631 C CA . ARG A 1 459 ? -15.893 -14.734 15.718 1.00 98.19 459 ARG A CA 1
ATOM 3632 C C . ARG A 1 459 ? -14.643 -15.373 16.311 1.00 98.19 459 ARG A C 1
ATOM 3634 O O . ARG A 1 459 ? -14.301 -16.493 15.946 1.00 98.19 459 ARG A O 1
ATOM 3641 N N . LEU A 1 460 ? -13.975 -14.681 17.228 1.00 97.62 460 LEU A N 1
ATOM 3642 C CA . LEU A 1 460 ? -12.856 -15.223 18.011 1.00 97.62 460 LEU A CA 1
ATOM 3643 C C . LEU A 1 460 ? -13.350 -15.797 19.346 1.00 97.62 460 LEU A C 1
ATOM 3645 O O . LEU A 1 460 ? -12.845 -16.813 19.813 1.00 97.62 460 LEU A O 1
ATOM 3649 N N . ALA A 1 461 ? -14.339 -15.128 19.947 1.00 96.12 461 ALA A N 1
ATOM 3650 C CA . ALA A 1 461 ? -14.983 -15.500 21.202 1.00 96.12 461 ALA A CA 1
ATOM 3651 C C . ALA A 1 461 ? -16.396 -14.866 21.298 1.00 96.12 461 ALA A C 1
ATOM 3653 O O . ALA A 1 461 ? -16.763 -14.024 20.469 1.00 96.12 461 ALA A O 1
ATOM 3654 N N . PRO A 1 462 ? -17.194 -15.159 22.344 1.00 94.75 462 PRO A N 1
ATOM 3655 C CA . PRO A 1 462 ? -18.499 -14.519 22.563 1.00 94.75 462 PRO A CA 1
ATOM 3656 C C . PRO A 1 462 ? -18.471 -12.984 22.730 1.00 94.75 462 PRO A C 1
ATOM 3658 O O . PRO A 1 462 ? -19.502 -12.328 22.538 1.00 94.75 462 PRO A O 1
ATOM 3661 N N . ASP A 1 463 ? -17.316 -12.411 23.088 1.00 95.94 463 ASP A N 1
ATOM 3662 C CA . ASP A 1 463 ? -17.049 -10.970 23.194 1.00 95.94 463 ASP A CA 1
ATOM 3663 C C . ASP A 1 463 ? -15.943 -10.463 22.244 1.00 95.94 463 ASP A C 1
ATOM 3665 O O . ASP A 1 463 ? -15.592 -9.289 22.322 1.00 95.94 463 ASP A O 1
ATOM 3669 N N . ALA A 1 464 ? -15.419 -11.286 21.326 1.00 98.06 464 ALA A N 1
ATOM 3670 C CA . ALA A 1 464 ? -14.326 -10.889 20.430 1.00 98.06 464 ALA A CA 1
ATOM 3671 C C . ALA A 1 464 ? -14.544 -11.320 18.970 1.00 98.06 464 ALA A C 1
ATOM 3673 O O . ALA A 1 464 ? -14.958 -12.446 18.684 1.00 98.06 464 ALA A O 1
ATOM 3674 N N . PHE A 1 465 ? -14.219 -10.425 18.040 1.00 98.62 465 PHE A N 1
ATOM 3675 C CA . PHE A 1 465 ? -14.303 -10.618 16.592 1.00 98.62 465 PHE A CA 1
ATOM 3676 C C . PHE A 1 465 ? -12.999 -10.176 15.916 1.00 98.62 465 PHE A C 1
ATOM 3678 O O . PHE A 1 465 ? -12.242 -9.378 16.471 1.00 98.62 465 PHE A O 1
ATOM 3685 N N . CYS A 1 466 ? -12.773 -10.633 14.684 1.00 98.12 466 CYS A N 1
ATOM 3686 C CA . CYS A 1 466 ? -11.823 -10.001 13.771 1.00 98.12 466 CYS A CA 1
ATOM 3687 C C . CYS A 1 466 ? -12.521 -9.619 12.461 1.00 98.12 466 CYS A C 1
ATOM 3689 O O . CYS A 1 466 ? -13.327 -10.394 11.944 1.00 98.12 466 CYS A O 1
ATOM 3691 N N . VAL A 1 467 ? -12.226 -8.422 11.951 1.00 96.00 467 VAL A N 1
ATOM 3692 C CA . VAL A 1 467 ? -12.663 -7.936 10.636 1.00 96.00 467 VAL A CA 1
ATOM 3693 C C . VAL A 1 467 ? -11.509 -8.067 9.650 1.00 96.00 467 VAL A C 1
ATOM 3695 O O . VAL A 1 467 ? -10.395 -7.627 9.939 1.00 96.00 467 VAL A O 1
ATOM 3698 N N . PHE A 1 468 ? -11.791 -8.615 8.473 1.00 91.19 468 PHE A N 1
ATOM 3699 C CA . PHE A 1 468 ? -10.876 -8.620 7.339 1.00 91.19 468 PHE A CA 1
ATOM 3700 C C . PHE A 1 468 ? -11.298 -7.541 6.342 1.00 91.19 468 PHE A C 1
ATOM 3702 O O . PHE A 1 468 ? -12.444 -7.478 5.905 1.00 91.19 468 PHE A O 1
ATOM 3709 N N . ASN A 1 469 ? -10.362 -6.650 6.036 1.00 87.06 469 ASN A N 1
ATOM 3710 C CA . ASN A 1 469 ? -10.481 -5.573 5.052 1.00 87.06 469 ASN A CA 1
ATOM 3711 C C . ASN A 1 469 ? -9.186 -5.359 4.248 1.00 87.06 469 ASN A C 1
ATOM 3713 O O . ASN A 1 469 ? -9.169 -4.511 3.359 1.00 87.06 469 ASN A O 1
ATOM 3717 N N . ALA A 1 470 ? -8.136 -6.125 4.559 1.00 87.50 470 ALA A N 1
ATOM 3718 C CA . ALA A 1 470 ? -6.901 -6.216 3.800 1.00 87.50 470 ALA A CA 1
ATOM 3719 C C . ALA A 1 470 ? -6.265 -7.611 3.971 1.00 87.50 470 ALA A C 1
ATOM 3721 O O . ALA A 1 470 ? -6.354 -8.208 5.051 1.00 87.50 470 ALA A O 1
ATOM 3722 N N . SER A 1 471 ? -5.591 -8.129 2.942 1.00 89.12 471 SER A N 1
ATOM 3723 C CA . SER A 1 471 ? -4.799 -9.360 3.043 1.00 89.12 471 SER A CA 1
ATOM 3724 C C . SER A 1 471 ? -3.461 -9.120 3.774 1.00 89.12 471 SER A C 1
ATOM 3726 O O . SER A 1 471 ? -2.987 -7.980 3.876 1.00 89.12 471 SER A O 1
ATOM 3728 N N . PRO A 1 472 ? -2.797 -10.175 4.295 1.00 91.44 472 PRO A N 1
ATOM 3729 C CA . PRO A 1 472 ? -1.546 -10.047 5.047 1.00 91.44 472 PRO A CA 1
ATOM 3730 C C . PRO A 1 472 ? -0.407 -9.372 4.276 1.00 91.44 472 PRO A C 1
ATOM 3732 O O . PRO A 1 472 ? 0.522 -8.861 4.895 1.00 91.44 472 PRO A O 1
ATOM 3735 N N . ILE A 1 473 ? -0.448 -9.384 2.940 1.00 87.31 473 ILE A N 1
ATOM 3736 C CA . ILE A 1 473 ? 0.560 -8.733 2.098 1.00 87.31 473 ILE A CA 1
ATOM 3737 C C . ILE A 1 473 ? 0.273 -7.232 1.966 1.00 87.31 473 ILE A C 1
ATOM 3739 O O . ILE A 1 473 ? 1.198 -6.435 2.118 1.00 87.31 473 ILE A O 1
ATOM 3743 N N . GLU A 1 474 ? -0.988 -6.821 1.792 1.00 86.12 474 GLU A N 1
ATOM 3744 C CA . GLU A 1 474 ? -1.355 -5.395 1.742 1.00 86.12 474 GLU A CA 1
ATOM 3745 C C . GLU A 1 474 ? -1.056 -4.694 3.074 1.00 86.12 474 GLU A C 1
ATOM 3747 O O . GLU A 1 474 ? -0.512 -3.593 3.071 1.00 86.12 474 GLU A O 1
ATOM 3752 N N . LYS A 1 475 ? -1.333 -5.361 4.209 1.00 88.81 475 LYS A N 1
ATOM 3753 C CA . LYS A 1 475 ? -1.037 -4.851 5.563 1.00 88.81 475 LYS A CA 1
ATOM 3754 C C . LYS A 1 475 ? 0.454 -4.530 5.750 1.00 88.81 475 LYS A C 1
ATOM 3756 O O . LYS A 1 475 ? 0.792 -3.547 6.397 1.00 88.81 475 LYS A O 1
ATOM 3761 N N . LEU A 1 476 ? 1.362 -5.320 5.170 1.00 85.88 476 LEU A N 1
ATOM 3762 C CA . LEU A 1 476 ? 2.800 -5.014 5.217 1.00 85.88 476 LEU A CA 1
ATOM 3763 C C . LEU A 1 476 ? 3.202 -3.951 4.184 1.00 85.88 476 LEU A C 1
ATOM 3765 O O . LEU A 1 476 ? 4.041 -3.099 4.474 1.00 85.88 476 LEU A O 1
ATOM 3769 N N . HIS A 1 477 ? 2.593 -3.955 2.997 1.00 83.00 477 HIS A N 1
ATOM 3770 C CA . HIS A 1 477 ? 2.868 -2.949 1.965 1.00 83.00 477 HIS A CA 1
ATOM 3771 C C . HIS A 1 477 ? 2.374 -1.549 2.325 1.00 83.00 477 HIS A C 1
ATOM 3773 O O . HIS A 1 477 ? 3.029 -0.578 1.955 1.00 83.00 477 HIS A O 1
ATOM 3779 N N . SER A 1 478 ? 1.293 -1.406 3.095 1.00 85.19 478 SER A N 1
ATOM 3780 C CA . SER A 1 478 ? 0.850 -0.099 3.595 1.00 85.19 478 SER A CA 1
ATOM 3781 C C . SER A 1 478 ? 1.917 0.538 4.498 1.00 85.19 478 SER A C 1
ATOM 3783 O O . SER A 1 478 ? 2.240 1.717 4.352 1.00 85.19 478 SER A O 1
ATOM 3785 N N . TYR A 1 479 ? 2.567 -0.263 5.353 1.00 83.81 479 TYR A N 1
ATOM 3786 C CA . TYR A 1 479 ? 3.723 0.167 6.142 1.00 83.81 479 TYR A CA 1
ATOM 3787 C C . TYR A 1 479 ? 4.941 0.513 5.268 1.00 83.81 479 TYR A C 1
ATOM 3789 O O . TYR A 1 479 ? 5.530 1.580 5.442 1.00 83.81 479 TYR A O 1
ATOM 3797 N N . LEU A 1 480 ? 5.304 -0.340 4.303 1.00 79.56 480 LEU A N 1
ATOM 3798 C CA . LEU A 1 480 ? 6.451 -0.093 3.415 1.00 79.56 480 LEU A CA 1
ATOM 3799 C C . LEU A 1 480 ? 6.269 1.168 2.554 1.00 79.56 480 LEU A C 1
ATOM 3801 O O . LEU A 1 480 ? 7.232 1.914 2.350 1.00 79.56 480 LEU A O 1
ATOM 3805 N N . ASN A 1 481 ? 5.042 1.437 2.099 1.00 81.00 481 ASN A N 1
ATOM 3806 C CA . ASN A 1 481 ? 4.691 2.655 1.375 1.00 81.00 481 ASN A CA 1
ATOM 3807 C C . ASN A 1 481 ? 4.761 3.892 2.279 1.00 81.00 481 ASN A C 1
ATOM 3809 O O . ASN A 1 481 ? 5.388 4.875 1.885 1.00 81.00 481 ASN A O 1
ATOM 3813 N N . TRP A 1 482 ? 4.240 3.827 3.511 1.00 81.75 482 TRP A N 1
ATOM 3814 C CA . TRP A 1 482 ? 4.357 4.917 4.489 1.00 81.75 482 TRP A CA 1
ATOM 3815 C C . TRP A 1 482 ? 5.822 5.268 4.814 1.00 81.75 482 TRP A C 1
ATOM 3817 O O . TRP A 1 482 ? 6.219 6.424 4.667 1.00 81.75 482 TRP A O 1
ATOM 3827 N N . VAL A 1 483 ? 6.671 4.284 5.150 1.00 74.44 483 VAL A N 1
ATOM 3828 C CA . VAL A 1 483 ? 8.115 4.511 5.410 1.00 74.44 483 VAL A CA 1
ATOM 3829 C C . VAL A 1 483 ? 8.823 5.135 4.194 1.00 74.44 483 VAL A C 1
ATOM 3831 O O . VAL A 1 483 ? 9.697 6.005 4.335 1.00 74.44 483 VAL A O 1
ATOM 3834 N N . SER A 1 484 ? 8.416 4.714 2.994 1.00 68.88 484 SER A N 1
ATOM 3835 C CA . SER A 1 484 ? 8.949 5.189 1.714 1.00 68.88 484 SER A CA 1
ATOM 3836 C C . SER A 1 484 ? 8.386 6.537 1.243 1.00 68.88 484 SER A C 1
ATOM 3838 O O . SER A 1 484 ? 8.833 7.002 0.197 1.00 68.88 484 SER A O 1
ATOM 3840 N N . GLU A 1 485 ? 7.443 7.153 1.971 1.00 74.06 485 GLU A N 1
ATOM 3841 C CA . GLU A 1 485 ? 6.669 8.335 1.536 1.00 74.06 485 GLU A CA 1
ATOM 3842 C C . GLU A 1 485 ? 6.018 8.140 0.148 1.00 74.06 485 GLU A C 1
ATOM 3844 O O . GLU A 1 485 ? 6.131 8.984 -0.742 1.00 74.06 485 GLU A O 1
ATOM 3849 N N . ARG A 1 486 ? 5.360 6.990 -0.061 1.00 76.31 486 ARG A N 1
ATOM 3850 C CA . ARG A 1 486 ? 4.650 6.658 -1.304 1.00 76.31 486 ARG A CA 1
ATOM 3851 C C . ARG A 1 486 ? 3.147 6.868 -1.189 1.00 76.31 486 ARG A C 1
ATOM 3853 O O . ARG A 1 486 ? 2.496 6.288 -0.324 1.00 76.31 486 ARG A O 1
ATOM 3860 N N . GLU A 1 487 ? 2.609 7.605 -2.151 1.00 81.00 487 GLU A N 1
ATOM 3861 C CA . GLU A 1 487 ? 1.178 7.644 -2.447 1.00 81.00 487 GLU A CA 1
ATOM 3862 C C . GLU A 1 487 ? 0.683 6.254 -2.882 1.00 81.00 487 GLU A C 1
ATOM 3864 O O . GLU A 1 487 ? 1.379 5.508 -3.586 1.00 81.00 487 GLU A O 1
ATOM 3869 N N . THR A 1 488 ? -0.533 5.912 -2.456 1.00 84.75 488 THR A N 1
ATOM 3870 C CA . THR A 1 488 ? -1.203 4.648 -2.785 1.00 84.75 488 THR A CA 1
ATOM 3871 C C . THR A 1 488 ? -2.455 4.904 -3.615 1.00 84.75 488 THR A C 1
ATOM 3873 O O . THR A 1 488 ? -3.045 5.978 -3.526 1.00 84.75 488 THR A O 1
ATOM 3876 N N . LEU A 1 489 ? -2.827 3.928 -4.444 1.00 84.62 489 LEU A N 1
ATOM 3877 C CA . LEU A 1 489 ? -4.107 3.895 -5.148 1.00 84.62 489 LEU A CA 1
ATOM 3878 C C . LEU A 1 489 ? -5.250 3.983 -4.129 1.00 84.62 489 LEU A C 1
ATOM 3880 O O . LEU A 1 489 ? -5.165 3.400 -3.044 1.00 84.62 489 LEU A O 1
ATOM 3884 N N . GLU A 1 490 ? -6.323 4.692 -4.472 1.00 77.38 490 GLU A N 1
ATOM 3885 C CA . GLU A 1 490 ? -7.458 4.868 -3.572 1.00 77.38 490 GLU A CA 1
ATOM 3886 C C . GLU A 1 490 ? -8.141 3.512 -3.305 1.00 77.38 490 GLU A C 1
ATOM 3888 O O . GLU A 1 490 ? -8.524 2.827 -4.261 1.00 77.38 490 GLU A O 1
ATOM 3893 N N . PRO A 1 491 ? -8.322 3.097 -2.031 1.00 67.50 491 PRO A N 1
ATOM 3894 C CA . PRO A 1 491 ? -8.973 1.829 -1.718 1.00 67.50 491 PRO A CA 1
ATOM 3895 C C . PRO A 1 491 ? -10.455 1.839 -2.138 1.00 67.50 491 PRO A C 1
ATOM 3897 O O . PRO A 1 491 ? -11.188 2.696 -1.615 1.00 67.50 491 PRO A O 1
ATOM 3900 N N . PRO A 1 492 ? -10.901 0.879 -2.981 1.00 64.06 492 PRO A N 1
ATOM 3901 C CA . PRO A 1 492 ? -12.200 0.870 -3.655 1.00 64.06 492 PRO A CA 1
ATOM 3902 C C . PRO A 1 492 ? -13.398 1.263 -2.785 1.00 64.06 492 PRO A C 1
ATOM 3904 O O . PRO A 1 492 ? -13.562 0.781 -1.656 1.00 64.06 492 PRO A O 1
ATOM 3907 N N . LEU A 1 493 ? -14.270 2.111 -3.327 1.00 49.88 493 LEU A N 1
ATOM 3908 C CA . LEU A 1 493 ? -15.525 2.558 -2.729 1.00 49.88 493 LEU A CA 1
ATOM 3909 C C . LEU A 1 493 ? -16.526 1.413 -2.534 1.00 49.88 493 LEU A C 1
ATOM 3911 O O . LEU A 1 493 ? -17.313 1.489 -1.591 1.00 49.88 493 LEU A O 1
ATOM 3915 N N . ALA A 1 494 ? -16.426 0.311 -3.279 1.00 47.97 494 ALA A N 1
ATOM 3916 C CA . ALA A 1 494 ? -17.105 -0.950 -2.975 1.00 47.97 494 ALA A CA 1
ATOM 3917 C C . ALA A 1 494 ? -16.804 -1.438 -1.543 1.00 47.97 494 ALA A C 1
ATOM 3919 O O . ALA A 1 494 ? -17.682 -1.939 -0.842 1.00 47.97 494 ALA A O 1
ATOM 3920 N N . THR A 1 495 ? -15.589 -1.197 -1.026 1.00 47.41 495 THR A N 1
ATOM 3921 C CA . THR A 1 495 ? -15.278 -1.487 0.385 1.00 47.41 495 THR A CA 1
ATOM 3922 C C . THR A 1 495 ? -15.917 -0.492 1.356 1.00 47.41 495 THR A C 1
ATOM 3924 O O . THR A 1 495 ? -16.044 -0.813 2.538 1.00 47.41 495 THR A O 1
ATOM 3927 N N . SER A 1 496 ? -16.294 0.717 0.919 1.00 40.47 496 SER A N 1
ATOM 3928 C CA . SER A 1 496 ? -16.809 1.785 1.791 1.00 40.47 496 SER A CA 1
ATOM 3929 C C . SER A 1 496 ? -18.228 1.504 2.302 1.00 40.47 496 SER A C 1
ATOM 3931 O O . SER A 1 496 ? -18.574 1.884 3.425 1.00 40.47 496 SER A O 1
ATOM 3933 N N . THR A 1 497 ? -19.030 0.778 1.523 1.00 39.16 497 THR A N 1
ATOM 3934 C CA . THR A 1 497 ? -20.489 0.753 1.649 1.00 39.16 497 THR A CA 1
ATOM 3935 C C . THR A 1 497 ? -21.020 -0.257 2.676 1.00 39.16 497 THR A C 1
ATOM 3937 O O . THR A 1 497 ? -21.827 -1.123 2.369 1.00 39.16 497 THR A O 1
ATOM 3940 N N . TRP A 1 498 ? -20.714 -0.065 3.967 1.00 40.88 498 TRP A N 1
ATOM 3941 C CA . TRP A 1 498 ? -21.591 -0.584 5.050 1.00 40.88 498 TRP A CA 1
ATOM 3942 C C . TRP A 1 498 ? -22.918 0.210 5.161 1.00 40.88 498 TRP A C 1
ATOM 3944 O O . TRP A 1 498 ? -23.716 0.026 6.084 1.00 40.88 498 TRP A O 1
ATOM 3954 N N . ALA A 1 499 ? -23.139 1.138 4.227 1.00 33.97 499 ALA A N 1
ATOM 3955 C CA . ALA A 1 499 ? -24.228 2.101 4.201 1.00 33.97 499 ALA A CA 1
ATOM 3956 C C . ALA A 1 499 ? -25.336 1.777 3.180 1.00 33.97 499 ALA A C 1
ATOM 3958 O O . ALA A 1 499 ? -26.186 2.633 2.988 1.00 33.97 499 ALA A O 1
ATOM 3959 N N . MET A 1 500 ? -25.361 0.568 2.598 1.00 35.66 500 MET A N 1
ATOM 3960 C CA . MET A 1 500 ? -26.496 0.049 1.809 1.00 35.66 500 MET A CA 1
ATOM 3961 C C . MET A 1 500 ? -27.013 -1.309 2.319 1.00 35.66 500 MET A C 1
ATOM 3963 O O . MET A 1 500 ? -27.597 -2.067 1.564 1.00 35.66 500 MET A O 1
ATOM 3967 N N . VAL A 1 501 ? -26.910 -1.571 3.630 1.00 40.56 501 VAL A N 1
ATOM 3968 C CA . VAL A 1 501 ? -27.971 -2.356 4.297 1.00 40.56 501 VAL A CA 1
ATOM 3969 C C . VAL A 1 501 ? -29.119 -1.386 4.593 1.00 40.56 501 VAL A C 1
ATOM 3971 O O . VAL A 1 501 ? -29.311 -0.944 5.731 1.00 40.56 501 VAL A O 1
ATOM 3974 N N . GLU A 1 502 ? -29.772 -0.953 3.514 1.00 38.31 502 GLU A N 1
ATOM 3975 C CA . GLU A 1 502 ? -31.196 -0.616 3.534 1.00 38.31 502 GLU A CA 1
ATOM 3976 C C . GLU A 1 502 ? -31.980 -1.945 3.482 1.00 38.31 502 GLU A C 1
ATOM 3978 O O . GLU A 1 502 ? -31.388 -3.000 3.256 1.00 38.31 502 GLU A O 1
ATOM 3983 N N . ASP A 1 503 ? -33.269 -1.939 3.816 1.00 42.75 503 ASP A N 1
ATOM 3984 C CA . ASP A 1 503 ? -34.014 -3.177 4.074 1.00 42.75 503 ASP A CA 1
ATOM 3985 C C . ASP A 1 503 ? -34.214 -4.045 2.809 1.00 42.75 503 ASP A C 1
ATOM 3987 O O . ASP A 1 503 ? -34.932 -3.607 1.916 1.00 42.75 503 ASP A O 1
ATOM 3991 N N . GLU A 1 504 ? -33.692 -5.283 2.777 1.00 37.75 504 GLU A N 1
ATOM 3992 C CA . GLU A 1 504 ? -34.415 -6.498 2.327 1.00 37.75 504 GLU A CA 1
ATOM 3993 C C . GLU A 1 504 ? -33.632 -7.813 2.590 1.00 37.75 504 GLU A C 1
ATOM 3995 O O . GLU A 1 504 ? -32.463 -7.799 2.977 1.00 37.75 504 GLU A O 1
ATOM 4000 N N . ASP A 1 505 ? -34.325 -8.957 2.490 1.00 40.12 505 ASP A N 1
ATOM 4001 C CA . ASP A 1 505 ? -33.814 -10.310 2.777 1.00 40.12 505 ASP A CA 1
ATOM 4002 C C . ASP A 1 505 ? -33.146 -10.949 1.527 1.00 40.12 505 ASP A C 1
ATOM 4004 O O . ASP A 1 505 ? -33.637 -11.958 1.015 1.00 40.12 505 ASP A O 1
ATOM 4008 N N . GLU A 1 506 ? -32.059 -10.362 1.011 1.00 42.38 506 GLU A N 1
ATOM 4009 C CA . GLU A 1 506 ? -31.273 -10.928 -0.109 1.00 42.38 506 GLU A CA 1
ATOM 4010 C C . GLU A 1 506 ? -30.036 -11.721 0.386 1.00 42.38 506 GLU A C 1
ATOM 4012 O O . GLU A 1 506 ? -29.539 -11.511 1.496 1.00 42.38 506 GLU A O 1
ATOM 4017 N N . ASP A 1 507 ? -29.588 -12.715 -0.393 1.00 43.97 507 ASP A N 1
ATOM 4018 C CA . ASP A 1 507 ? -28.652 -13.756 0.063 1.00 43.97 507 ASP A CA 1
ATOM 4019 C C . ASP A 1 507 ? -27.186 -13.254 0.154 1.00 43.97 507 ASP A C 1
ATOM 4021 O O . ASP A 1 507 ? -26.578 -12.894 -0.852 1.00 43.97 507 ASP A O 1
ATOM 4025 N N . GLU A 1 508 ? -26.578 -13.302 1.357 1.00 47.88 508 GLU A N 1
ATOM 4026 C CA . GLU A 1 508 ? -25.220 -12.772 1.659 1.00 47.88 508 GLU A CA 1
ATOM 4027 C C . GLU A 1 508 ? -24.062 -13.389 0.822 1.00 47.88 508 GLU A C 1
ATOM 4029 O O . GLU A 1 508 ? -22.930 -12.909 0.916 1.00 47.88 508 GLU A O 1
ATOM 4034 N N . GLU A 1 509 ? -24.305 -14.442 0.029 1.00 43.56 509 GLU A N 1
ATOM 4035 C CA . GLU A 1 509 ? -23.304 -15.063 -0.861 1.00 43.56 509 GLU A CA 1
ATOM 4036 C C . GLU A 1 509 ? -23.173 -14.321 -2.210 1.00 43.56 509 GLU A C 1
ATOM 4038 O O . GLU A 1 509 ? -22.046 -14.075 -2.644 1.00 43.56 509 GLU A O 1
ATOM 4043 N N . ASP A 1 510 ? -24.277 -13.879 -2.831 1.00 42.53 510 ASP A N 1
ATOM 4044 C CA . ASP A 1 510 ? -24.245 -13.191 -4.138 1.00 42.53 510 ASP A CA 1
ATOM 4045 C C . ASP A 1 510 ? -23.613 -11.781 -4.025 1.00 42.53 510 ASP A C 1
ATOM 4047 O O . ASP A 1 510 ? -22.854 -11.366 -4.904 1.00 42.53 510 ASP A O 1
ATOM 4051 N N . GLU A 1 511 ? -23.821 -11.064 -2.904 1.00 49.62 511 GLU A N 1
ATOM 4052 C CA . GLU A 1 511 ? -23.146 -9.774 -2.636 1.00 49.62 511 GLU A CA 1
ATOM 4053 C C . GLU A 1 511 ? -21.609 -9.886 -2.668 1.00 49.62 511 GLU A C 1
ATOM 4055 O O . GLU A 1 511 ? -20.914 -8.912 -2.975 1.00 49.62 511 GLU A O 1
ATOM 4060 N N . ALA A 1 512 ? -21.052 -11.034 -2.270 1.00 51.16 512 ALA A N 1
ATOM 4061 C CA . ALA A 1 512 ? -19.620 -11.169 -2.025 1.00 51.16 512 ALA A CA 1
ATOM 4062 C C . ALA A 1 512 ? -18.805 -11.205 -3.328 1.00 51.16 512 ALA A C 1
ATOM 4064 O O . ALA A 1 512 ? -17.773 -10.531 -3.416 1.00 51.16 512 ALA A O 1
ATOM 4065 N N . GLU A 1 513 ? -19.283 -11.935 -4.343 1.00 52.44 513 GLU A N 1
ATOM 4066 C CA . GLU A 1 513 ? -18.649 -11.979 -5.668 1.00 52.44 513 GLU A CA 1
ATOM 4067 C C . GLU A 1 513 ? -18.778 -10.635 -6.399 1.00 52.44 513 GLU A C 1
ATOM 4069 O O . GLU A 1 513 ? -17.792 -10.147 -6.960 1.00 52.44 513 GLU A O 1
ATOM 4074 N N . ASP A 1 514 ? -19.946 -9.986 -6.336 1.00 55.34 514 ASP A N 1
ATOM 4075 C CA . ASP A 1 514 ? -20.167 -8.663 -6.936 1.00 55.34 514 ASP A CA 1
ATOM 4076 C C . ASP A 1 514 ? -19.249 -7.600 -6.309 1.00 55.34 514 ASP A C 1
ATOM 4078 O O . ASP A 1 514 ? -18.599 -6.827 -7.020 1.00 55.34 514 ASP A O 1
ATOM 4082 N N . LEU A 1 515 ? -19.108 -7.593 -4.978 1.00 58.53 515 LEU A N 1
ATOM 4083 C CA . LEU A 1 515 ? -18.165 -6.710 -4.287 1.00 58.53 515 LEU A CA 1
ATOM 4084 C C . LEU A 1 515 ? -16.702 -7.026 -4.634 1.00 58.53 515 LEU A C 1
ATOM 4086 O O . LEU A 1 515 ? -15.878 -6.112 -4.628 1.00 58.53 515 LEU A O 1
ATOM 4090 N N . ALA A 1 516 ? -16.344 -8.279 -4.931 1.00 60.56 516 ALA A N 1
ATOM 4091 C CA . ALA A 1 516 ? -14.995 -8.631 -5.375 1.00 60.56 516 ALA A CA 1
ATOM 4092 C C . ALA A 1 516 ? -14.697 -8.111 -6.788 1.00 60.56 516 ALA A C 1
ATOM 4094 O O . ALA A 1 516 ? -13.663 -7.472 -6.998 1.00 60.56 516 ALA A O 1
ATOM 4095 N N . GLN A 1 517 ? -15.631 -8.285 -7.723 1.00 62.78 517 GLN A N 1
ATOM 4096 C CA . GLN A 1 517 ? -15.512 -7.765 -9.087 1.00 62.78 517 GLN A CA 1
ATOM 4097 C C . GLN A 1 517 ? -15.440 -6.228 -9.104 1.00 62.78 517 GLN A C 1
ATOM 4099 O O . GLN A 1 517 ? -14.611 -5.656 -9.816 1.00 62.78 517 GLN A O 1
ATOM 4104 N N . GLN A 1 518 ? -16.221 -5.548 -8.255 1.00 64.31 518 GLN A N 1
ATOM 4105 C CA . GLN A 1 518 ? -16.150 -4.090 -8.100 1.00 64.31 518 GLN A CA 1
ATOM 4106 C C . GLN A 1 518 ? -14.781 -3.611 -7.573 1.00 64.31 518 GLN A C 1
ATOM 4108 O O . GLN A 1 518 ? -14.259 -2.622 -8.088 1.00 64.31 518 GLN A O 1
ATOM 4113 N N . ARG A 1 519 ? -14.145 -4.321 -6.618 1.00 64.69 519 ARG A N 1
ATOM 4114 C CA . ARG A 1 519 ? -12.779 -3.979 -6.145 1.00 64.69 519 ARG A CA 1
ATOM 4115 C C . ARG A 1 519 ? -11.764 -3.958 -7.291 1.00 64.69 519 ARG A C 1
ATOM 4117 O O . ARG A 1 519 ? -10.957 -3.034 -7.367 1.00 64.69 519 ARG A O 1
ATOM 4124 N N . VAL A 1 520 ? -11.795 -4.970 -8.163 1.00 68.56 520 VAL A N 1
ATOM 4125 C CA . VAL A 1 520 ? -10.867 -5.072 -9.302 1.00 68.56 520 VAL A CA 1
ATOM 4126 C C . VAL A 1 520 ? -11.164 -3.985 -10.335 1.00 68.56 520 VAL A C 1
ATOM 4128 O O . VAL A 1 520 ? -10.237 -3.312 -10.781 1.00 68.56 520 VAL A O 1
ATOM 4131 N N . ALA A 1 521 ? -12.441 -3.738 -10.647 1.00 76.31 521 ALA A N 1
ATOM 4132 C CA . ALA A 1 521 ? -12.854 -2.693 -11.584 1.00 76.31 521 ALA A CA 1
ATOM 4133 C C . ALA A 1 521 ? -12.407 -1.281 -11.151 1.00 76.31 521 ALA A C 1
ATOM 4135 O O . ALA A 1 521 ? -11.942 -0.504 -11.983 1.00 76.31 521 ALA A O 1
ATOM 4136 N N . GLU A 1 522 ? -12.484 -0.948 -9.857 1.00 80.19 522 GLU A N 1
ATOM 4137 C CA . GLU A 1 522 ? -12.048 0.361 -9.344 1.00 80.19 522 GLU A CA 1
ATOM 4138 C C . GLU A 1 522 ? -10.523 0.557 -9.373 1.00 80.19 522 GLU A C 1
ATOM 4140 O O . GLU A 1 522 ? -10.054 1.670 -9.627 1.00 80.19 522 GLU A O 1
ATOM 4145 N N . TYR A 1 523 ? -9.724 -0.494 -9.156 1.00 86.69 523 TYR A N 1
ATOM 4146 C CA . TYR A 1 523 ? -8.276 -0.404 -9.380 1.00 86.69 523 TYR A CA 1
ATOM 4147 C C . TYR A 1 523 ? -7.929 -0.394 -10.879 1.00 86.69 523 TYR A C 1
ATOM 4149 O O . TYR A 1 523 ? -7.010 0.320 -11.281 1.00 86.69 523 TYR A O 1
ATOM 4157 N N . GLN A 1 524 ? -8.669 -1.127 -11.719 1.00 90.88 524 GLN A N 1
ATOM 4158 C CA . GLN A 1 524 ? -8.477 -1.130 -13.172 1.00 90.88 524 GLN A CA 1
ATOM 4159 C C . GLN A 1 524 ? -8.753 0.251 -13.775 1.00 90.88 524 GLN A C 1
ATOM 4161 O O . GLN A 1 524 ? -7.938 0.733 -14.557 1.00 90.88 524 GLN A O 1
ATOM 4166 N N . GLU A 1 525 ? -9.816 0.938 -13.350 1.00 91.25 525 GLU A N 1
ATOM 4167 C CA . GLU A 1 525 ? -10.095 2.311 -13.786 1.00 91.25 525 GLU A CA 1
ATOM 4168 C C . GLU A 1 525 ? -9.005 3.299 -13.333 1.00 91.25 525 GLU A C 1
ATOM 4170 O O . GLU A 1 525 ? -8.598 4.157 -14.112 1.00 91.25 525 GLU A O 1
ATOM 4175 N N . GLN A 1 526 ? -8.434 3.152 -12.130 1.00 93.19 526 GLN A N 1
ATOM 4176 C CA . GLN A 1 526 ? -7.284 3.973 -11.716 1.00 93.19 526 GLN A CA 1
ATOM 4177 C C . GLN A 1 526 ? -6.044 3.726 -12.596 1.00 93.19 526 GLN A C 1
ATOM 4179 O O . GLN A 1 526 ? -5.397 4.677 -13.038 1.00 93.19 526 GLN A O 1
ATOM 4184 N N . VAL A 1 527 ? -5.720 2.466 -12.904 1.00 95.50 527 VAL A N 1
ATOM 4185 C CA . VAL A 1 527 ? -4.593 2.110 -13.790 1.00 95.50 527 VAL A CA 1
ATOM 4186 C C . VAL A 1 527 ? -4.829 2.613 -15.225 1.00 95.50 527 VAL A C 1
ATOM 4188 O O . VAL A 1 527 ? -3.912 3.157 -15.846 1.00 95.50 527 VAL A O 1
ATOM 4191 N N . HIS A 1 528 ? -6.065 2.530 -15.721 1.00 95.88 528 HIS A N 1
ATOM 4192 C CA . HIS A 1 528 ? -6.502 3.083 -17.006 1.00 95.88 528 HIS A CA 1
ATOM 4193 C C . HIS A 1 528 ? -6.368 4.617 -17.048 1.00 95.88 528 HIS A C 1
ATOM 4195 O O . HIS A 1 528 ? -5.762 5.159 -17.975 1.00 95.88 528 HIS A O 1
ATOM 4201 N N . GLN A 1 529 ? -6.834 5.334 -16.019 1.00 95.44 529 GLN A N 1
ATOM 4202 C CA . GLN A 1 529 ? -6.665 6.789 -15.904 1.00 95.44 529 GLN A CA 1
ATOM 4203 C C . GLN A 1 529 ? -5.186 7.200 -15.879 1.00 95.44 529 GLN A C 1
ATOM 4205 O O . GLN A 1 529 ? -4.815 8.214 -16.479 1.00 95.44 529 GLN A O 1
ATOM 4210 N N . ILE A 1 530 ? -4.316 6.405 -15.250 1.00 97.19 530 ILE A N 1
ATOM 4211 C CA . ILE A 1 530 ? -2.867 6.632 -15.265 1.00 97.19 530 ILE A CA 1
ATOM 4212 C C . ILE A 1 530 ? -2.285 6.410 -16.674 1.00 97.19 530 ILE A C 1
ATOM 4214 O O . ILE A 1 530 ? -1.542 7.269 -17.158 1.00 97.19 530 ILE A O 1
ATOM 4218 N N . ALA A 1 531 ? -2.662 5.335 -17.378 1.00 97.44 531 ALA A N 1
ATOM 4219 C CA . ALA A 1 531 ? -2.251 5.096 -18.768 1.00 97.44 531 ALA A CA 1
ATOM 4220 C C . ALA A 1 531 ? -2.683 6.250 -19.695 1.00 97.44 531 ALA A C 1
ATOM 4222 O O . ALA A 1 531 ? -1.864 6.804 -20.436 1.00 97.44 531 ALA A O 1
ATOM 4223 N N . CYS A 1 532 ? -3.941 6.687 -19.583 1.00 97.56 532 CYS A N 1
ATOM 4224 C CA . CYS A 1 532 ? -4.492 7.850 -20.280 1.00 97.56 532 CYS A CA 1
ATOM 4225 C C . CYS A 1 532 ? -3.774 9.161 -19.917 1.00 97.56 532 CYS A C 1
ATOM 4227 O O . CYS A 1 532 ? -3.566 10.011 -20.788 1.00 97.56 532 CYS A O 1
ATOM 4229 N N . THR A 1 533 ? -3.329 9.322 -18.667 1.00 97.62 533 THR A N 1
ATOM 4230 C CA . THR A 1 533 ? -2.545 10.486 -18.224 1.00 97.62 533 THR A CA 1
ATOM 4231 C C . THR A 1 533 ? -1.161 10.509 -18.870 1.00 97.62 533 THR A C 1
ATOM 4233 O O . THR A 1 533 ? -0.759 11.550 -19.392 1.00 97.62 533 THR A O 1
ATOM 4236 N N . VAL A 1 534 ? -0.447 9.378 -18.926 1.00 97.44 534 VAL A N 1
ATOM 4237 C CA . VAL A 1 534 ? 0.865 9.290 -19.600 1.00 97.44 534 VAL A CA 1
ATOM 4238 C C . VAL A 1 534 ? 0.722 9.456 -21.118 1.00 97.44 534 VAL A C 1
ATOM 4240 O O . VAL A 1 534 ? 1.510 10.183 -21.728 1.00 97.44 534 VAL A O 1
ATOM 4243 N N . ALA A 1 535 ? -0.310 8.869 -21.732 1.00 97.88 535 ALA A N 1
ATOM 4244 C CA . ALA A 1 535 ? -0.601 9.033 -23.157 1.00 97.88 535 ALA A CA 1
ATOM 4245 C C . ALA A 1 535 ? -0.914 10.499 -23.512 1.00 97.88 535 ALA A C 1
ATOM 4247 O O . ALA A 1 535 ? -0.285 11.070 -24.407 1.00 97.88 535 ALA A O 1
ATOM 4248 N N . THR A 1 536 ? -1.790 11.155 -22.744 1.00 97.75 536 THR A N 1
ATOM 4249 C CA . THR A 1 536 ? -2.102 12.589 -22.885 1.00 97.75 536 THR A CA 1
ATOM 4250 C C . THR A 1 536 ? -0.859 13.451 -22.661 1.00 97.75 536 THR A C 1
ATOM 4252 O O . THR A 1 536 ? -0.565 14.350 -23.457 1.00 97.75 536 THR A O 1
ATOM 4255 N N . PHE A 1 537 ? -0.068 13.148 -21.626 1.00 97.12 537 PHE A N 1
ATOM 4256 C CA . PHE A 1 537 ? 1.189 13.842 -21.364 1.00 97.12 537 PHE A CA 1
ATOM 4257 C C . PHE A 1 537 ? 2.199 13.673 -22.500 1.00 97.12 537 PHE A C 1
ATOM 4259 O O . PHE A 1 537 ? 2.991 14.582 -22.707 1.00 97.12 537 PHE A O 1
ATOM 4266 N N . LEU A 1 538 ? 2.169 12.586 -23.275 1.00 96.88 538 LEU A N 1
ATOM 4267 C CA . LEU A 1 538 ? 3.055 12.368 -24.425 1.00 96.88 538 LEU A CA 1
ATOM 4268 C C . LEU A 1 538 ? 2.462 12.764 -25.785 1.00 96.88 538 LEU A C 1
ATOM 4270 O O . LEU A 1 538 ? 3.192 12.707 -26.774 1.00 96.88 538 LEU A O 1
ATOM 4274 N N . GLU A 1 539 ? 1.204 13.224 -25.843 1.00 97.62 539 GLU A N 1
ATOM 4275 C CA . GLU A 1 539 ? 0.429 13.391 -27.090 1.00 97.62 539 GLU A CA 1
ATOM 4276 C C . GLU A 1 539 ? 0.379 12.089 -27.919 1.00 97.62 539 GLU A C 1
ATOM 4278 O O . GLU A 1 539 ? 0.687 12.071 -29.115 1.00 97.62 539 GLU A O 1
ATOM 4283 N N . ILE A 1 540 ? 0.043 10.984 -27.259 1.00 97.19 540 ILE A N 1
ATOM 4284 C CA . ILE A 1 540 ? -0.260 9.692 -27.873 1.00 97.19 540 ILE A CA 1
ATOM 4285 C C . ILE A 1 540 ? -1.785 9.556 -27.928 1.00 97.19 540 ILE A C 1
ATOM 4287 O O . ILE A 1 540 ? -2.446 9.592 -26.894 1.00 97.19 540 ILE A O 1
ATOM 4291 N N . GLU A 1 541 ? -2.338 9.405 -29.131 1.00 95.12 541 GLU A N 1
ATOM 4292 C CA . GLU A 1 541 ? -3.770 9.180 -29.356 1.00 95.12 541 GLU A CA 1
ATOM 4293 C C . GLU A 1 541 ? -4.032 7.671 -29.473 1.00 95.12 541 GLU A C 1
ATOM 4295 O O . GLU A 1 541 ? -3.505 7.027 -30.384 1.00 95.12 541 GLU A O 1
ATOM 4300 N N . ARG A 1 542 ? -4.820 7.111 -28.544 1.00 93.81 542 ARG A N 1
ATOM 4301 C CA . ARG A 1 542 ? -5.303 5.719 -28.537 1.00 93.81 542 ARG A CA 1
ATOM 4302 C C . ARG A 1 542 ? -6.679 5.628 -27.879 1.00 93.81 542 ARG A C 1
ATOM 4304 O O . ARG A 1 542 ? -7.006 6.457 -27.035 1.00 93.81 542 ARG A O 1
ATOM 4311 N N . ASP A 1 543 ? -7.444 4.619 -28.277 1.00 93.06 543 ASP A N 1
ATOM 4312 C CA . ASP A 1 543 ? -8.814 4.320 -27.846 1.00 93.06 543 ASP A CA 1
ATOM 4313 C C . ASP A 1 543 ? -8.961 2.941 -27.168 1.00 93.06 543 ASP A C 1
ATOM 4315 O O . ASP A 1 543 ? -10.067 2.562 -26.807 1.00 93.06 543 ASP A O 1
ATOM 4319 N N . ASP A 1 544 ? -7.851 2.221 -26.970 1.00 95.31 544 ASP A N 1
ATOM 4320 C CA . ASP A 1 544 ? -7.751 0.869 -26.397 1.00 95.31 544 ASP A CA 1
ATOM 4321 C C . ASP A 1 544 ? -6.791 0.822 -25.185 1.00 95.31 544 ASP A C 1
ATOM 4323 O O . ASP A 1 544 ? -5.884 -0.012 -25.110 1.00 95.31 544 ASP A O 1
ATOM 4327 N N . LEU A 1 545 ? -6.936 1.781 -24.260 1.00 95.06 545 LEU A N 1
ATOM 4328 C CA . LEU A 1 545 ? -6.106 1.902 -23.047 1.00 95.06 545 LEU A CA 1
ATOM 4329 C C . LEU A 1 545 ? -6.751 1.302 -21.783 1.00 95.06 545 LEU A C 1
ATOM 4331 O O . LEU A 1 545 ?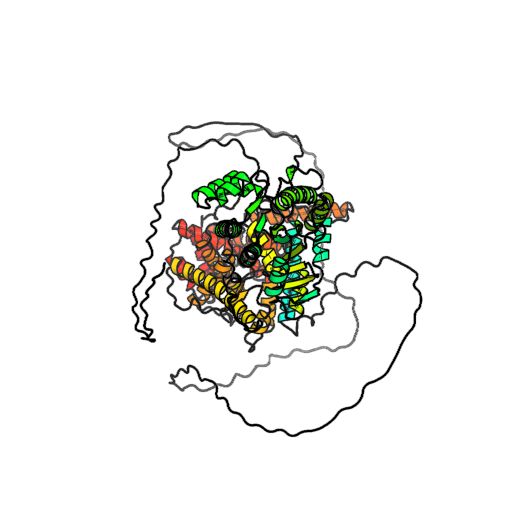 -6.112 1.259 -20.735 1.00 95.06 545 LEU A O 1
ATOM 4335 N N . ASP A 1 546 ? -7.988 0.831 -21.892 1.00 93.69 546 ASP A N 1
ATOM 4336 C CA . ASP A 1 546 ? -8.764 0.041 -20.926 1.00 93.69 546 ASP A CA 1
ATOM 4337 C C . ASP A 1 546 ? -8.662 -1.480 -21.177 1.00 93.69 546 ASP A C 1
ATOM 4339 O O . ASP A 1 546 ? -8.979 -2.296 -20.311 1.00 93.69 546 ASP A O 1
ATOM 4343 N N . ASP A 1 547 ? -8.166 -1.840 -22.360 1.00 94.75 547 ASP A N 1
ATOM 4344 C CA . ASP A 1 547 ? -8.089 -3.161 -22.987 1.00 94.75 547 ASP A CA 1
ATOM 4345 C C . ASP A 1 547 ? -6.987 -4.067 -22.361 1.00 94.75 547 ASP A C 1
ATOM 4347 O O . ASP A 1 547 ? -6.144 -4.635 -23.061 1.00 94.75 547 ASP A O 1
ATOM 4351 N N . PHE A 1 548 ? -6.960 -4.177 -21.025 1.00 94.19 548 PHE A N 1
ATOM 4352 C CA . PHE A 1 548 ? -6.016 -4.990 -20.242 1.00 94.19 548 PHE A CA 1
ATOM 4353 C C . PHE A 1 548 ? -6.699 -5.780 -19.112 1.00 94.19 548 PHE A C 1
ATOM 4355 O O . PHE A 1 548 ? -7.813 -5.475 -18.687 1.00 94.19 548 PHE A O 1
ATOM 4362 N N . HIS A 1 549 ? -6.010 -6.799 -18.596 1.00 92.88 549 HIS A N 1
ATOM 4363 C CA . HIS A 1 549 ? -6.414 -7.546 -17.404 1.00 92.88 549 HIS A CA 1
ATOM 4364 C C . HIS A 1 549 ? -5.590 -7.096 -16.194 1.00 92.88 549 HIS A C 1
ATOM 4366 O O . HIS A 1 549 ? -4.364 -7.225 -16.202 1.00 92.88 549 HIS A O 1
ATOM 4372 N N . LEU A 1 550 ? -6.245 -6.597 -15.143 1.00 92.75 550 LEU A N 1
ATOM 4373 C CA . LEU A 1 550 ? -5.587 -6.293 -13.872 1.00 92.75 550 LEU A CA 1
ATOM 4374 C C . LEU A 1 550 ? -5.661 -7.488 -12.914 1.00 92.75 550 LEU A C 1
ATOM 4376 O O . LEU A 1 550 ? -6.739 -8.020 -12.669 1.00 92.75 550 LEU A O 1
ATOM 4380 N N . PHE A 1 551 ? -4.523 -7.847 -12.320 1.00 91.44 551 PHE A N 1
ATOM 4381 C CA . PHE A 1 551 ? -4.436 -8.739 -11.165 1.00 91.44 551 PHE A CA 1
ATOM 4382 C C . PHE A 1 551 ? -3.578 -8.103 -10.067 1.00 91.44 551 PHE A C 1
ATOM 4384 O O . PHE A 1 551 ? -2.674 -7.304 -10.322 1.00 91.44 551 PHE A O 1
ATOM 4391 N N . THR A 1 552 ? -3.845 -8.481 -8.826 1.00 88.81 552 THR A N 1
ATOM 4392 C CA . THR A 1 552 ? -3.212 -7.956 -7.615 1.00 88.81 552 THR A CA 1
ATOM 4393 C C . THR A 1 552 ? -2.751 -9.103 -6.713 1.00 88.81 552 THR A C 1
ATOM 4395 O O . THR A 1 552 ? -3.053 -10.275 -6.945 1.00 88.81 552 THR A O 1
ATOM 4398 N N . VAL A 1 553 ? -2.073 -8.777 -5.612 1.00 84.88 553 VAL A N 1
ATOM 4399 C CA . VAL A 1 553 ? -1.757 -9.746 -4.545 1.00 84.88 553 VAL A CA 1
ATOM 4400 C C . VAL A 1 553 ? -2.980 -10.404 -3.891 1.00 84.88 553 VAL A C 1
ATOM 4402 O O . VAL A 1 553 ? -2.810 -11.410 -3.204 1.00 84.88 553 VAL A O 1
ATOM 4405 N N . ASN A 1 554 ? -4.195 -9.892 -4.096 1.00 83.44 554 ASN A N 1
ATOM 4406 C CA . ASN A 1 554 ? -5.412 -10.485 -3.538 1.00 83.44 554 ASN A CA 1
ATOM 4407 C C . ASN A 1 554 ? -6.041 -11.544 -4.459 1.00 83.44 554 ASN A C 1
ATOM 4409 O O . ASN A 1 554 ? -6.833 -12.359 -3.991 1.00 83.44 554 ASN A O 1
ATOM 4413 N N . ASP A 1 555 ? -5.680 -11.568 -5.743 1.00 86.50 555 ASP A N 1
ATOM 4414 C CA . ASP A 1 555 ? -6.310 -12.424 -6.750 1.00 86.50 555 ASP A CA 1
ATOM 4415 C C . ASP A 1 555 ? -5.689 -13.829 -6.733 1.00 86.50 555 ASP A C 1
ATOM 4417 O O . ASP A 1 555 ? -4.854 -14.202 -7.559 1.00 86.50 555 ASP A O 1
ATOM 4421 N N . LEU A 1 556 ? -6.079 -14.624 -5.734 1.00 85.88 556 LEU A N 1
ATOM 4422 C CA . LEU A 1 556 ? -5.486 -15.936 -5.441 1.00 85.88 556 LEU A CA 1
ATOM 4423 C C . LEU A 1 556 ? -5.631 -16.971 -6.568 1.00 85.88 556 LEU A C 1
ATOM 4425 O O . LEU A 1 556 ? -4.819 -17.898 -6.654 1.00 85.88 556 LEU A O 1
ATOM 4429 N N . ASP A 1 557 ? -6.607 -16.786 -7.451 1.00 85.62 557 ASP A N 1
ATOM 4430 C CA . ASP A 1 557 ? -6.863 -17.671 -8.589 1.00 85.62 557 ASP A CA 1
ATOM 4431 C C . ASP A 1 557 ? -6.143 -17.179 -9.872 1.00 85.62 557 ASP A C 1
ATOM 4433 O O . ASP A 1 557 ? -6.251 -17.801 -10.925 1.00 85.62 557 ASP A O 1
ATOM 4437 N N . PHE A 1 558 ? -5.300 -16.135 -9.792 1.00 89.31 558 PHE A N 1
ATOM 4438 C CA . PHE A 1 558 ? -4.470 -15.629 -10.902 1.00 89.31 558 PHE A CA 1
ATOM 4439 C C . PHE A 1 558 ? -3.626 -16.721 -11.585 1.00 89.31 558 PHE A C 1
ATOM 4441 O O . PHE A 1 558 ? -3.562 -16.791 -12.813 1.00 89.31 558 PHE A O 1
ATOM 4448 N N . LEU A 1 559 ? -2.992 -17.612 -10.811 1.00 87.00 559 LEU A N 1
ATOM 4449 C CA . LEU A 1 559 ? -2.216 -18.722 -11.385 1.00 87.00 559 LEU A CA 1
ATOM 4450 C C . LEU A 1 559 ? -3.087 -19.865 -11.928 1.00 87.00 559 LEU A C 1
ATOM 4452 O O . LEU A 1 559 ? -2.572 -20.657 -12.720 1.00 87.00 559 LEU A O 1
ATOM 4456 N N . ASP A 1 560 ? -4.356 -19.956 -11.518 1.00 87.12 560 ASP A N 1
ATOM 4457 C CA . ASP A 1 560 ? -5.324 -20.866 -12.134 1.00 87.12 560 ASP A CA 1
ATOM 4458 C C . ASP A 1 560 ? -5.724 -20.277 -13.504 1.00 87.12 560 ASP A C 1
ATOM 4460 O O . ASP A 1 560 ? -5.503 -20.939 -14.516 1.00 87.12 560 ASP A O 1
ATOM 4464 N N . TRP A 1 561 ? -6.122 -18.995 -13.570 1.00 88.12 561 TRP A N 1
ATOM 4465 C CA . TRP A 1 561 ? -6.423 -18.262 -14.817 1.00 88.12 561 TRP A CA 1
ATOM 4466 C C . TRP A 1 561 ? -5.279 -18.306 -15.843 1.00 88.12 561 TRP A C 1
ATOM 4468 O O . TRP A 1 561 ? -5.492 -18.616 -17.012 1.00 88.12 561 TRP A O 1
ATOM 4478 N N . MET A 1 562 ? -4.026 -18.085 -15.424 1.00 85.75 562 MET A N 1
ATOM 4479 C CA . MET A 1 562 ? -2.880 -18.202 -16.340 1.00 85.75 562 MET A CA 1
ATOM 4480 C C . MET A 1 562 ? -2.644 -19.635 -16.857 1.00 85.75 562 MET A C 1
ATOM 4482 O O . MET A 1 562 ? -1.964 -19.814 -17.870 1.00 85.75 562 MET A O 1
ATOM 4486 N N . ALA A 1 563 ? -3.150 -20.662 -16.170 1.00 83.50 563 ALA A N 1
ATOM 4487 C CA . ALA A 1 563 ? -3.064 -22.054 -16.607 1.00 83.50 563 ALA A CA 1
ATOM 4488 C C . ALA A 1 563 ? -4.245 -22.483 -17.505 1.00 83.50 563 ALA A C 1
ATOM 4490 O O . ALA A 1 563 ? -4.161 -23.538 -18.144 1.00 83.50 563 ALA A O 1
ATOM 4491 N N . GLU A 1 564 ? -5.315 -21.685 -17.586 1.00 81.75 564 GLU A N 1
ATOM 4492 C CA . GLU A 1 564 ? -6.476 -21.950 -18.440 1.00 81.75 564 GLU A CA 1
ATOM 4493 C C . GLU A 1 564 ? -6.135 -21.878 -19.940 1.00 81.75 564 GLU A C 1
ATOM 4495 O O . GLU A 1 564 ? -5.169 -21.242 -20.377 1.00 81.75 564 GLU A O 1
ATOM 4500 N N . ASP A 1 565 ? -6.896 -22.642 -20.733 1.00 71.31 565 ASP A N 1
ATOM 4501 C CA . ASP A 1 565 ? -6.783 -22.831 -22.190 1.00 71.31 565 ASP A CA 1
ATOM 4502 C C . ASP A 1 565 ? -5.383 -23.171 -22.762 1.00 71.31 565 ASP A C 1
ATOM 4504 O O . ASP A 1 565 ? -5.214 -23.323 -23.975 1.00 71.31 565 ASP A O 1
ATOM 4508 N N . GLY A 1 566 ? -4.372 -23.373 -21.911 1.00 72.19 566 GLY A N 1
ATOM 4509 C CA . GLY A 1 566 ? -2.988 -23.625 -22.316 1.00 72.19 566 GLY A CA 1
ATOM 4510 C C . GLY A 1 566 ? -2.290 -22.406 -22.930 1.00 72.19 566 GLY A C 1
ATOM 4511 O O . GLY A 1 566 ? -1.317 -22.575 -23.672 1.00 72.19 566 GLY A O 1
ATOM 4512 N N . ALA A 1 567 ? -2.768 -21.188 -22.646 1.00 79.69 567 ALA A N 1
ATOM 4513 C CA . ALA A 1 567 ? -2.198 -19.951 -23.182 1.00 79.69 567 ALA A CA 1
ATOM 4514 C C . ALA A 1 567 ? -0.737 -19.732 -22.737 1.00 79.69 567 ALA A C 1
ATOM 4516 O O . ALA A 1 567 ? 0.096 -19.258 -23.519 1.00 79.69 567 ALA A O 1
ATOM 4517 N N . PHE A 1 568 ? -0.393 -20.134 -21.510 1.00 84.75 568 PHE A N 1
ATOM 4518 C CA . PHE A 1 568 ? 0.963 -20.088 -20.963 1.00 84.75 568 PHE A CA 1
ATOM 4519 C C . PHE A 1 568 ? 1.555 -21.493 -20.808 1.00 84.75 568 PHE A C 1
ATOM 4521 O O . PHE A 1 568 ? 0.891 -22.447 -20.409 1.00 84.75 568 PHE A O 1
ATOM 4528 N N . THR A 1 569 ? 2.840 -21.632 -21.132 1.00 84.56 569 THR A N 1
ATOM 4529 C CA . THR A 1 569 ? 3.585 -22.878 -20.922 1.00 84.56 569 THR A CA 1
ATOM 4530 C C . THR A 1 569 ? 4.008 -23.028 -19.460 1.00 84.56 569 THR A C 1
ATOM 4532 O O . THR A 1 569 ? 4.218 -22.039 -18.763 1.00 84.56 569 THR A O 1
ATOM 4535 N N . GLU A 1 570 ? 4.240 -24.267 -19.008 1.00 82.25 570 GLU A N 1
ATOM 4536 C CA . GLU A 1 570 ? 4.761 -24.574 -17.660 1.00 82.25 570 GLU A CA 1
ATOM 4537 C C . GLU A 1 570 ? 6.006 -23.740 -17.299 1.00 82.25 570 GLU A C 1
ATOM 4539 O O . GLU A 1 570 ? 6.167 -23.315 -16.157 1.00 82.25 570 GLU A O 1
ATOM 4544 N N . ARG A 1 571 ? 6.864 -23.452 -18.289 1.00 82.06 571 ARG A N 1
ATOM 4545 C CA . ARG A 1 571 ? 8.029 -22.583 -18.109 1.00 82.06 571 ARG A CA 1
ATOM 4546 C C . ARG A 1 571 ? 7.643 -21.122 -17.886 1.00 82.06 571 ARG A C 1
ATOM 4548 O O . ARG A 1 571 ? 8.199 -20.509 -16.987 1.00 82.06 571 ARG A O 1
ATOM 4555 N N . GLU A 1 572 ? 6.740 -20.564 -18.688 1.00 83.81 572 GLU A N 1
ATOM 4556 C CA . GLU A 1 572 ? 6.295 -19.175 -18.510 1.00 83.81 572 GLU A CA 1
ATOM 4557 C C . GLU A 1 572 ? 5.603 -18.999 -17.153 1.00 83.81 572 GLU A C 1
ATOM 4559 O O . GLU A 1 572 ? 5.874 -18.025 -16.463 1.00 83.81 572 GLU A O 1
ATOM 4564 N N . LEU A 1 573 ? 4.812 -19.983 -16.711 1.00 85.06 573 LEU A N 1
ATOM 4565 C CA . LEU A 1 573 ? 4.214 -20.004 -15.372 1.00 85.06 573 LEU A CA 1
ATOM 4566 C C . LEU A 1 573 ? 5.268 -20.076 -14.249 1.00 85.06 573 LEU A C 1
ATOM 4568 O O . LEU A 1 573 ? 5.094 -19.462 -13.201 1.00 85.06 573 LEU A O 1
ATOM 4572 N N . GLU A 1 574 ? 6.364 -20.814 -14.437 1.00 83.38 574 GLU A N 1
ATOM 4573 C CA . GLU A 1 574 ? 7.490 -20.873 -13.489 1.00 83.38 574 GLU A CA 1
ATOM 4574 C C . GLU A 1 574 ? 8.341 -19.589 -13.495 1.00 83.38 574 GLU A C 1
ATOM 4576 O O . GLU A 1 574 ? 8.811 -19.170 -12.437 1.00 83.38 574 GLU A O 1
ATOM 4581 N N . ASP A 1 575 ? 8.514 -18.940 -14.650 1.00 80.44 575 ASP A N 1
ATOM 4582 C CA . ASP A 1 575 ? 9.180 -17.638 -14.759 1.00 80.44 575 ASP A CA 1
ATOM 4583 C C . ASP A 1 575 ? 8.307 -16.535 -14.093 1.00 80.44 575 ASP A C 1
ATOM 4585 O O . ASP A 1 575 ? 8.823 -15.760 -13.288 1.00 80.44 575 ASP A O 1
ATOM 4589 N N . VAL A 1 576 ? 6.975 -16.551 -14.270 1.00 84.50 576 VAL A N 1
ATOM 4590 C CA . VAL A 1 576 ? 6.011 -15.671 -13.564 1.00 84.50 576 VAL A CA 1
ATOM 4591 C C . VAL A 1 576 ? 6.024 -15.897 -12.047 1.00 84.50 576 VAL A C 1
ATOM 4593 O O . VAL A 1 576 ? 6.143 -14.944 -11.278 1.00 84.50 576 VAL A O 1
ATOM 4596 N N . LYS A 1 577 ? 5.995 -17.154 -11.579 1.00 82.94 577 LYS A N 1
ATOM 4597 C CA . LYS A 1 577 ? 6.103 -17.491 -10.141 1.00 82.94 577 LYS A CA 1
ATOM 4598 C C . LYS A 1 577 ? 7.365 -16.916 -9.483 1.00 82.94 577 LYS A C 1
ATOM 4600 O O . LYS A 1 577 ? 7.370 -16.710 -8.269 1.00 82.94 577 LYS A O 1
ATOM 4605 N N . ARG A 1 578 ? 8.433 -16.653 -10.248 1.00 78.81 578 ARG A N 1
ATOM 4606 C CA . ARG A 1 578 ? 9.651 -15.991 -9.745 1.00 78.81 578 ARG A CA 1
ATOM 4607 C C . ARG A 1 578 ? 9.497 -14.485 -9.605 1.00 78.81 578 ARG A C 1
ATOM 4609 O O . ARG A 1 578 ? 10.055 -13.957 -8.652 1.00 78.81 578 ARG A O 1
ATOM 4616 N N . GLN A 1 579 ? 8.734 -13.837 -10.483 1.00 78.62 579 GLN A N 1
ATOM 4617 C CA . GLN A 1 579 ? 8.445 -12.400 -10.412 1.00 78.62 579 GLN A CA 1
ATOM 4618 C C . GLN A 1 579 ? 7.524 -12.076 -9.218 1.00 78.62 579 GLN A C 1
ATOM 4620 O O . GLN A 1 579 ? 7.798 -11.169 -8.438 1.00 78.62 579 GLN A O 1
ATOM 4625 N N . ILE A 1 580 ? 6.523 -12.925 -8.946 1.00 79.75 580 ILE A N 1
ATOM 4626 C CA . ILE A 1 580 ? 5.745 -12.843 -7.692 1.00 79.75 580 ILE A CA 1
ATOM 4627 C C . ILE A 1 580 ? 6.664 -13.021 -6.460 1.00 79.75 580 ILE A C 1
ATOM 4629 O O . ILE A 1 580 ? 6.484 -12.370 -5.433 1.00 79.75 580 ILE A O 1
ATOM 4633 N N . LEU A 1 581 ? 7.692 -13.878 -6.551 1.00 73.88 581 LEU A N 1
ATOM 4634 C CA . LEU A 1 581 ? 8.676 -14.097 -5.478 1.00 73.88 581 LEU A CA 1
ATOM 4635 C C . LEU A 1 581 ? 9.742 -12.994 -5.329 1.00 73.88 581 LEU A C 1
ATOM 4637 O O . LEU A 1 581 ? 10.418 -12.996 -4.295 1.00 73.88 581 LEU A O 1
ATOM 4641 N N . SER A 1 582 ? 9.917 -12.086 -6.295 1.00 70.62 582 SER A N 1
ATOM 4642 C CA . SER A 1 582 ? 10.756 -10.881 -6.149 1.00 70.62 582 SER A CA 1
ATOM 4643 C C . SER A 1 582 ? 9.996 -9.674 -5.591 1.00 70.62 582 SER A C 1
ATOM 4645 O O . SER A 1 582 ? 10.634 -8.679 -5.252 1.00 70.62 582 SER A O 1
ATOM 4647 N N . ASN A 1 583 ? 8.676 -9.791 -5.385 1.00 74.44 583 ASN A N 1
ATOM 4648 C CA . ASN A 1 583 ? 7.801 -8.714 -4.902 1.00 74.44 583 ASN A CA 1
ATOM 4649 C C . ASN A 1 583 ? 7.775 -7.501 -5.847 1.00 74.44 583 ASN A C 1
ATOM 4651 O O . ASN A 1 583 ? 7.801 -6.352 -5.407 1.00 74.44 583 ASN A O 1
ATOM 4655 N N . GLU A 1 584 ? 7.787 -7.775 -7.148 1.00 78.00 584 GLU A N 1
ATOM 4656 C CA . GLU A 1 584 ? 7.757 -6.785 -8.221 1.00 78.00 584 GLU A CA 1
ATOM 4657 C C . GLU A 1 584 ? 6.356 -6.771 -8.858 1.00 78.00 584 GLU A C 1
ATOM 4659 O O . GLU A 1 584 ? 5.748 -7.829 -9.044 1.00 78.00 584 GLU A O 1
ATOM 4664 N N . SER A 1 585 ? 5.850 -5.583 -9.197 1.00 88.31 585 SER A N 1
ATOM 4665 C CA . SER A 1 585 ? 4.783 -5.427 -10.190 1.00 88.31 585 SER A CA 1
ATOM 4666 C C . SER A 1 585 ? 5.385 -5.651 -11.576 1.00 88.31 585 SER A C 1
ATOM 4668 O O . SER A 1 585 ? 6.576 -5.407 -11.768 1.00 88.31 585 SER A O 1
ATOM 4670 N N . TYR A 1 586 ? 4.602 -6.155 -12.529 1.00 90.12 586 TYR A N 1
ATOM 4671 C CA . TYR A 1 586 ? 5.076 -6.372 -13.898 1.00 90.12 586 TYR A CA 1
ATOM 4672 C C . TYR A 1 586 ? 3.927 -6.539 -14.898 1.00 90.12 586 TYR A C 1
ATOM 4674 O O . TYR A 1 586 ? 2.909 -7.182 -14.630 1.00 90.12 586 TYR A O 1
ATOM 4682 N N . PHE A 1 587 ? 4.140 -6.015 -16.100 1.00 93.12 587 PHE A N 1
ATOM 4683 C CA . PHE A 1 587 ? 3.313 -6.244 -17.274 1.00 93.12 587 PHE A CA 1
ATOM 4684 C C . PHE A 1 587 ? 3.683 -7.561 -17.989 1.00 93.12 587 PHE A C 1
ATOM 4686 O O . PHE A 1 587 ? 4.861 -7.872 -18.187 1.00 93.12 587 PHE A O 1
ATOM 4693 N N . ILE A 1 588 ? 2.676 -8.330 -18.424 1.00 91.19 588 ILE A N 1
ATOM 4694 C CA . ILE A 1 588 ? 2.805 -9.585 -19.180 1.00 91.19 588 ILE A CA 1
ATOM 4695 C C . ILE A 1 588 ? 2.236 -9.392 -20.605 1.00 91.19 588 ILE A C 1
ATOM 4697 O O . ILE A 1 588 ? 1.035 -9.572 -20.830 1.00 91.19 588 ILE A O 1
ATOM 4701 N N . PRO A 1 589 ? 3.087 -9.136 -21.618 1.00 90.00 589 PRO A N 1
ATOM 4702 C CA . PRO A 1 589 ? 2.677 -8.809 -22.995 1.00 90.00 589 PRO A CA 1
ATOM 4703 C C . PRO A 1 589 ? 2.022 -9.949 -23.793 1.00 90.00 589 PRO A C 1
ATOM 4705 O O . PRO A 1 589 ? 1.805 -9.820 -24.996 1.00 90.00 589 PRO A O 1
ATOM 4708 N N . LYS A 1 590 ? 1.809 -11.121 -23.183 1.00 86.88 590 LYS A N 1
ATOM 4709 C CA . LYS A 1 590 ? 1.240 -12.298 -23.861 1.00 86.88 590 LYS A CA 1
ATOM 4710 C C . LYS A 1 590 ? -0.294 -12.323 -23.823 1.00 86.88 590 LYS A C 1
ATOM 4712 O O . LYS A 1 590 ? -0.898 -13.034 -24.620 1.00 86.88 590 LYS A O 1
ATOM 4717 N N . GLY A 1 591 ? -0.897 -11.557 -22.916 1.00 87.56 591 GLY A N 1
ATOM 4718 C CA . GLY A 1 591 ? -2.346 -11.441 -22.746 1.00 87.56 591 GLY A CA 1
ATOM 4719 C C . GLY A 1 591 ? -2.734 -10.139 -22.049 1.00 87.56 591 GLY A C 1
ATOM 4720 O O . GLY A 1 591 ? -3.598 -10.176 -21.186 1.00 87.56 591 GLY A O 1
ATOM 4721 N N . ASP A 1 592 ? -2.024 -9.045 -22.360 1.00 92.75 592 ASP A N 1
ATOM 4722 C CA . ASP A 1 592 ? -2.221 -7.697 -21.798 1.00 92.75 592 ASP A CA 1
ATOM 4723 C C . ASP A 1 592 ? -2.476 -7.678 -20.277 1.00 92.75 592 ASP A C 1
ATOM 4725 O O . ASP A 1 592 ? -3.434 -7.081 -19.797 1.00 92.75 592 ASP A O 1
ATOM 4729 N N . VAL A 1 593 ? -1.629 -8.361 -19.498 1.00 93.50 593 VAL A N 1
ATOM 4730 C CA . VAL A 1 593 ? -1.832 -8.495 -18.045 1.00 93.50 593 VAL A CA 1
ATOM 4731 C C . VAL A 1 593 ? -0.980 -7.487 -17.285 1.00 93.50 593 VAL A C 1
ATOM 4733 O O . VAL A 1 593 ? 0.233 -7.473 -17.472 1.00 93.50 593 VAL A O 1
ATOM 4736 N N . ILE A 1 594 ? -1.563 -6.711 -16.377 1.00 94.88 594 ILE A N 1
ATOM 4737 C CA . ILE A 1 594 ? -0.827 -5.962 -15.350 1.00 94.88 594 ILE A CA 1
ATOM 4738 C C . ILE A 1 594 ? -0.969 -6.727 -14.032 1.00 94.88 594 ILE A C 1
ATOM 4740 O O . ILE A 1 594 ? -2.084 -6.917 -13.553 1.00 94.88 594 ILE A O 1
ATOM 4744 N N . TYR A 1 595 ? 0.148 -7.161 -13.441 1.00 93.00 595 TYR A N 1
ATOM 4745 C CA . TYR A 1 595 ? 0.174 -7.706 -12.082 1.00 93.00 595 TYR A CA 1
ATOM 4746 C C . TYR A 1 595 ? 0.764 -6.674 -11.115 1.00 93.00 595 TYR A C 1
ATOM 4748 O O . TYR A 1 595 ? 1.886 -6.207 -11.323 1.00 93.00 595 TYR A O 1
ATOM 4756 N N . LEU A 1 596 ? 0.032 -6.339 -10.049 1.00 91.25 596 LEU A N 1
ATOM 4757 C CA . LEU A 1 596 ? 0.481 -5.424 -8.997 1.00 91.25 596 LEU A CA 1
ATOM 4758 C C . LEU A 1 596 ? 0.919 -6.181 -7.732 1.00 91.25 596 LEU A C 1
ATOM 4760 O O . LEU A 1 596 ? 0.103 -6.831 -7.073 1.00 91.25 596 LEU A O 1
ATOM 4764 N N . SER A 1 597 ? 2.198 -6.047 -7.351 1.00 86.25 597 SER A N 1
ATOM 4765 C CA . SER A 1 597 ? 2.719 -6.527 -6.056 1.00 86.25 597 SER A CA 1
ATOM 4766 C C . SER A 1 597 ? 2.211 -5.718 -4.865 1.00 86.25 597 SER A C 1
ATOM 4768 O O . SER A 1 597 ? 2.215 -6.199 -3.733 1.00 86.25 597 SER A O 1
ATOM 4770 N N . ASP A 1 598 ? 1.820 -4.476 -5.122 1.00 84.31 598 ASP A N 1
ATOM 4771 C CA . ASP A 1 598 ? 1.431 -3.472 -4.147 1.00 84.31 598 ASP A CA 1
ATOM 4772 C C . ASP A 1 598 ? 0.630 -2.361 -4.830 1.00 84.31 598 ASP A C 1
ATOM 4774 O O . ASP A 1 598 ? 0.668 -2.189 -6.048 1.00 84.31 598 ASP A O 1
ATOM 4778 N N . PHE A 1 599 ? -0.060 -1.573 -4.015 1.00 86.31 599 PHE A N 1
ATOM 4779 C CA . PHE A 1 599 ? -0.966 -0.522 -4.466 1.00 86.31 599 PHE A CA 1
ATOM 4780 C C . PHE A 1 599 ? -0.291 0.854 -4.503 1.00 86.31 599 PHE A C 1
ATOM 4782 O O . PHE A 1 599 ? -0.961 1.855 -4.275 1.00 86.31 599 PHE A O 1
ATOM 4789 N N . SER A 1 600 ? 1.027 0.951 -4.726 1.00 88.69 600 SER A N 1
ATOM 4790 C CA . SER A 1 600 ? 1.680 2.262 -4.854 1.00 88.69 600 SER A CA 1
ATOM 4791 C C . SER A 1 600 ? 1.468 2.876 -6.241 1.00 88.69 600 SER A C 1
ATOM 4793 O O . SER A 1 600 ? 1.624 2.209 -7.267 1.00 88.69 600 SER A O 1
ATOM 4795 N N . VAL A 1 601 ? 1.166 4.181 -6.281 1.00 90.38 601 VAL A N 1
ATOM 4796 C CA . VAL A 1 601 ? 0.916 4.926 -7.534 1.00 90.38 601 VAL A CA 1
ATOM 4797 C C . VAL A 1 601 ? 2.113 4.826 -8.485 1.00 90.38 601 VAL A C 1
ATOM 4799 O O . VAL A 1 601 ? 1.943 4.725 -9.697 1.00 90.38 601 VAL A O 1
ATOM 4802 N N . VAL A 1 602 ? 3.337 4.792 -7.946 1.00 91.19 602 VAL A N 1
ATOM 4803 C CA . VAL A 1 602 ? 4.570 4.688 -8.742 1.00 91.19 602 VAL A CA 1
ATOM 4804 C C . VAL A 1 602 ? 4.724 3.347 -9.462 1.00 91.19 602 VAL A C 1
ATOM 4806 O O . VAL A 1 602 ? 5.111 3.358 -10.629 1.00 91.19 602 VAL A O 1
ATOM 4809 N N . ASN A 1 603 ? 4.398 2.223 -8.813 1.00 91.31 603 ASN A N 1
ATOM 4810 C CA . ASN A 1 603 ? 4.505 0.895 -9.423 1.00 91.31 603 ASN A CA 1
ATOM 4811 C C . ASN A 1 603 ? 3.335 0.679 -10.411 1.00 91.31 603 ASN A C 1
ATOM 4813 O O . ASN A 1 603 ? 3.539 0.172 -11.511 1.00 91.31 603 ASN A O 1
ATOM 4817 N N . ALA A 1 604 ? 2.129 1.163 -10.084 1.00 94.69 604 ALA A N 1
ATOM 4818 C CA . ALA A 1 604 ? 0.987 1.161 -11.003 1.00 94.69 604 ALA A CA 1
ATOM 4819 C C . ALA A 1 604 ? 1.242 1.996 -12.276 1.00 94.69 604 ALA A C 1
ATOM 4821 O O . ALA A 1 604 ? 0.938 1.552 -13.383 1.00 94.69 604 ALA A O 1
ATOM 4822 N N . ALA A 1 605 ? 1.848 3.181 -12.141 1.00 96.62 605 ALA A N 1
ATOM 4823 C CA . ALA A 1 605 ? 2.175 4.051 -13.271 1.00 96.62 605 ALA A CA 1
ATOM 4824 C C . ALA A 1 605 ? 3.322 3.533 -14.147 1.00 96.62 605 ALA A C 1
ATOM 4826 O O . ALA A 1 605 ? 3.367 3.838 -15.341 1.00 96.62 605 ALA A O 1
ATOM 4827 N N . GLU A 1 606 ? 4.234 2.746 -13.581 1.00 96.69 606 GLU A N 1
ATOM 4828 C CA . GLU A 1 606 ? 5.281 2.052 -14.328 1.00 96.69 606 GLU A CA 1
ATOM 4829 C C . GLU A 1 606 ? 4.674 0.983 -15.250 1.00 96.69 606 GLU A C 1
ATOM 4831 O O . GLU A 1 606 ? 4.870 1.047 -16.466 1.00 96.69 606 GLU A O 1
ATOM 4836 N N . GLU A 1 607 ? 3.822 0.097 -14.722 1.00 97.19 607 GLU A N 1
ATOM 4837 C CA . GLU A 1 607 ? 3.209 -0.971 -15.525 1.00 97.19 607 GLU A CA 1
ATOM 4838 C C . GLU A 1 607 ? 2.139 -0.476 -16.505 1.00 97.19 607 GLU A C 1
ATOM 4840 O O . GLU A 1 607 ? 2.099 -0.942 -17.645 1.00 97.19 607 GLU A O 1
ATOM 4845 N N . ALA A 1 608 ? 1.355 0.544 -16.137 1.00 97.69 608 ALA A N 1
ATOM 4846 C CA . ALA A 1 608 ? 0.489 1.261 -17.079 1.00 97.69 608 ALA A CA 1
ATOM 4847 C C . ALA A 1 608 ? 1.286 1.823 -18.275 1.00 97.69 608 ALA A C 1
ATOM 4849 O O . ALA A 1 608 ? 0.811 1.845 -19.413 1.00 97.69 608 ALA A O 1
ATOM 4850 N N . THR A 1 609 ? 2.536 2.236 -18.039 1.00 98.25 609 THR A N 1
ATOM 4851 C CA . THR A 1 609 ? 3.426 2.751 -19.084 1.00 98.25 609 THR A CA 1
ATOM 4852 C C . THR A 1 609 ? 4.100 1.630 -19.885 1.00 98.25 609 THR A C 1
ATOM 4854 O O . THR A 1 609 ? 4.283 1.778 -21.097 1.00 98.25 609 THR A O 1
ATOM 4857 N N . HIS A 1 610 ? 4.412 0.484 -19.269 1.00 97.31 610 HIS A N 1
ATOM 4858 C CA . HIS A 1 610 ? 4.852 -0.720 -19.984 1.00 97.31 610 HIS A CA 1
ATOM 4859 C C . HIS A 1 610 ? 3.763 -1.260 -20.929 1.00 97.31 610 HIS A C 1
ATOM 4861 O O . HIS A 1 610 ? 4.073 -1.596 -22.078 1.00 97.31 610 HIS A O 1
ATOM 4867 N N . PHE A 1 611 ? 2.498 -1.255 -20.495 1.00 97.56 611 PHE A N 1
ATOM 4868 C CA . PHE A 1 611 ? 1.326 -1.547 -21.327 1.00 97.56 611 PHE A CA 1
ATOM 4869 C C . PHE A 1 611 ? 1.158 -0.524 -22.465 1.00 97.56 611 PHE A C 1
ATOM 4871 O O . PHE A 1 611 ? 1.072 -0.914 -23.631 1.00 97.56 611 PHE A O 1
ATOM 4878 N N . LEU A 1 612 ? 1.232 0.783 -22.178 1.00 97.56 612 LEU A N 1
ATOM 4879 C CA . LEU A 1 612 ? 1.180 1.834 -23.207 1.00 97.56 612 LEU A CA 1
ATOM 4880 C C . LEU A 1 612 ? 2.291 1.671 -24.264 1.00 97.56 612 LEU A C 1
ATOM 4882 O O . LEU A 1 612 ? 2.037 1.814 -25.460 1.00 97.56 612 LEU A O 1
ATOM 4886 N N . HIS A 1 613 ? 3.518 1.330 -23.857 1.00 97.12 613 HIS A N 1
ATOM 4887 C CA . HIS A 1 613 ? 4.621 1.022 -24.775 1.00 97.12 613 HIS A CA 1
ATOM 4888 C C . HIS A 1 613 ? 4.351 -0.246 -25.603 1.00 97.12 613 HIS A C 1
ATOM 4890 O O . HIS A 1 613 ? 4.595 -0.245 -26.813 1.00 97.12 613 HIS A O 1
ATOM 4896 N N . HIS A 1 614 ? 3.803 -1.306 -25.003 1.00 95.25 614 HIS A N 1
ATOM 4897 C CA . HIS A 1 614 ? 3.393 -2.508 -25.734 1.00 95.25 614 HIS A CA 1
ATOM 4898 C C . HIS A 1 614 ? 2.345 -2.193 -26.808 1.00 95.25 614 HIS A C 1
ATOM 4900 O O . HIS A 1 614 ? 2.563 -2.489 -27.984 1.00 95.25 614 HIS A O 1
ATOM 4906 N N . ARG A 1 615 ? 1.263 -1.506 -26.433 1.00 95.00 615 ARG A N 1
ATOM 4907 C CA . ARG A 1 615 ? 0.178 -1.105 -27.338 1.00 95.00 615 ARG A CA 1
ATOM 4908 C C . ARG A 1 615 ? 0.675 -0.199 -28.471 1.00 95.00 615 ARG A C 1
ATOM 4910 O O . ARG A 1 615 ? 0.294 -0.391 -29.629 1.00 95.00 615 ARG A O 1
ATOM 4917 N N . CYS A 1 616 ? 1.570 0.748 -28.183 1.00 95.75 616 CYS A N 1
ATOM 4918 C CA . CYS A 1 616 ? 2.119 1.688 -29.168 1.00 95.75 616 CYS A CA 1
ATOM 4919 C C . CYS A 1 616 ? 3.132 1.093 -30.162 1.00 95.75 616 CYS A C 1
ATOM 4921 O O . CYS A 1 616 ? 3.222 1.603 -31.283 1.00 95.75 616 CYS A O 1
ATOM 4923 N N . SER A 1 617 ? 3.866 0.042 -29.789 1.00 93.44 617 SER A N 1
ATOM 4924 C CA . SER A 1 617 ? 4.917 -0.582 -30.618 1.00 93.44 617 SER A CA 1
ATOM 4925 C C . SER A 1 617 ? 4.515 -1.931 -31.232 1.00 93.44 617 SER A C 1
ATOM 4927 O O . SER A 1 617 ? 5.066 -2.334 -32.259 1.00 93.44 617 SER A O 1
ATOM 4929 N N . GLY A 1 618 ? 3.565 -2.645 -30.618 1.00 90.00 618 GLY A N 1
ATOM 4930 C CA . GLY A 1 618 ? 3.112 -3.973 -31.033 1.00 90.00 618 GLY A CA 1
ATOM 4931 C C . GLY A 1 618 ? 4.130 -5.103 -30.820 1.00 90.00 618 GLY A C 1
ATOM 4932 O O . GLY A 1 618 ? 4.016 -6.136 -31.491 1.00 90.00 618 GLY A O 1
ATOM 4933 N N . TYR A 1 619 ? 5.128 -4.918 -29.942 1.00 88.81 619 TYR A N 1
ATOM 4934 C CA . TYR A 1 619 ? 6.142 -5.939 -29.630 1.00 88.81 619 TYR A CA 1
ATOM 4935 C C . TYR A 1 619 ? 5.501 -7.211 -29.043 1.00 88.81 619 TYR A C 1
ATOM 4937 O O . TYR A 1 619 ? 4.473 -7.125 -28.378 1.00 88.81 619 TYR A O 1
ATOM 4945 N N . ARG A 1 620 ? 6.079 -8.405 -29.248 1.00 77.94 620 ARG A N 1
ATOM 4946 C CA . ARG A 1 620 ? 5.431 -9.681 -28.867 1.00 77.94 620 ARG A CA 1
ATOM 4947 C C . ARG A 1 620 ? 6.280 -10.576 -27.973 1.00 77.94 620 ARG A C 1
ATOM 4949 O O . ARG A 1 620 ? 7.469 -10.759 -28.183 1.00 77.94 620 ARG A O 1
ATOM 4956 N N . TRP A 1 621 ? 5.618 -11.258 -27.040 1.00 73.75 621 TRP A N 1
ATOM 4957 C CA . TRP A 1 621 ? 6.230 -12.305 -26.209 1.00 73.75 621 TRP A CA 1
ATOM 4958 C C . TRP A 1 621 ? 6.409 -13.654 -26.947 1.00 73.75 621 TRP A C 1
ATOM 4960 O O . TRP A 1 621 ? 6.939 -14.610 -26.391 1.00 73.75 621 TRP A O 1
ATOM 4970 N N . ASP A 1 622 ? 5.968 -13.773 -28.208 1.00 70.50 622 ASP A N 1
ATOM 4971 C CA . ASP A 1 622 ? 5.842 -15.065 -28.904 1.00 70.50 622 ASP A CA 1
ATOM 4972 C C . ASP A 1 622 ? 7.174 -15.716 -29.329 1.00 70.50 622 ASP A C 1
ATOM 4974 O O . ASP A 1 622 ? 7.179 -16.872 -29.764 1.00 70.50 622 ASP A O 1
ATOM 4978 N N . LYS A 1 623 ? 8.304 -15.001 -29.225 1.00 72.31 623 LYS A N 1
ATOM 4979 C CA . LYS A 1 623 ? 9.632 -15.476 -29.648 1.00 72.31 623 LYS A CA 1
ATOM 4980 C C . LYS A 1 623 ? 10.735 -15.037 -28.677 1.00 72.31 623 LYS A C 1
ATOM 4982 O O . LYS A 1 623 ? 10.856 -13.846 -28.404 1.00 72.31 623 LYS A O 1
ATOM 4987 N N . PRO A 1 624 ? 11.617 -15.954 -28.232 1.00 77.56 624 PRO A N 1
ATOM 4988 C CA . PRO A 1 624 ? 12.825 -15.582 -27.505 1.00 77.56 624 PRO A CA 1
ATOM 4989 C C . PRO A 1 624 ? 13.725 -14.673 -28.351 1.00 77.56 624 PRO A C 1
ATOM 4991 O O . PRO A 1 624 ? 14.120 -15.037 -29.462 1.00 77.56 624 PRO A O 1
ATOM 4994 N N . ARG A 1 625 ? 14.070 -13.506 -27.804 1.00 86.81 625 ARG A N 1
ATOM 4995 C CA . ARG A 1 625 ? 15.061 -12.584 -28.374 1.00 86.81 625 ARG A CA 1
ATOM 4996 C C . ARG A 1 625 ? 16.474 -13.122 -28.127 1.00 86.81 625 ARG A C 1
ATOM 4998 O O . ARG A 1 625 ? 16.690 -13.953 -27.243 1.00 86.81 625 ARG A O 1
ATOM 5005 N N . ASP A 1 626 ? 17.456 -12.655 -28.896 1.00 89.56 626 ASP A N 1
ATOM 5006 C CA . ASP A 1 626 ? 18.856 -12.909 -28.547 1.00 89.56 626 ASP A CA 1
ATOM 5007 C C . ASP A 1 626 ? 19.257 -12.108 -27.293 1.00 89.56 626 ASP A C 1
ATOM 5009 O O . ASP A 1 626 ? 18.644 -11.091 -26.970 1.00 89.56 626 ASP A O 1
ATOM 5013 N N . LEU A 1 627 ? 20.303 -12.559 -26.594 1.00 90.56 627 LEU A N 1
ATOM 5014 C CA . LEU A 1 627 ? 20.708 -11.991 -25.302 1.00 90.56 627 LEU A CA 1
ATOM 5015 C C . LEU A 1 627 ? 21.054 -10.495 -25.365 1.00 90.56 627 LEU A C 1
ATOM 5017 O O . LEU A 1 627 ? 20.847 -9.795 -24.378 1.00 90.56 627 LEU A O 1
ATOM 5021 N N . ALA A 1 628 ? 21.589 -10.000 -26.487 1.00 91.31 628 ALA A N 1
ATOM 5022 C CA . ALA A 1 628 ? 21.903 -8.583 -26.634 1.00 91.31 628 ALA A CA 1
ATOM 5023 C C . ALA A 1 628 ? 20.632 -7.774 -26.910 1.00 91.31 628 ALA A C 1
ATOM 5025 O O . ALA A 1 628 ? 20.423 -6.747 -26.267 1.00 91.31 628 ALA A O 1
ATOM 5026 N N . THR A 1 629 ? 19.767 -8.247 -27.812 1.00 92.69 629 THR A N 1
ATOM 5027 C CA . THR A 1 629 ? 18.486 -7.584 -28.081 1.00 92.69 629 THR A CA 1
ATOM 5028 C C . THR A 1 629 ? 17.603 -7.545 -26.831 1.00 92.69 629 THR A C 1
ATOM 5030 O O . THR A 1 629 ? 17.108 -6.467 -26.525 1.00 92.69 629 THR A O 1
ATOM 5033 N N . ASP A 1 630 ? 17.464 -8.631 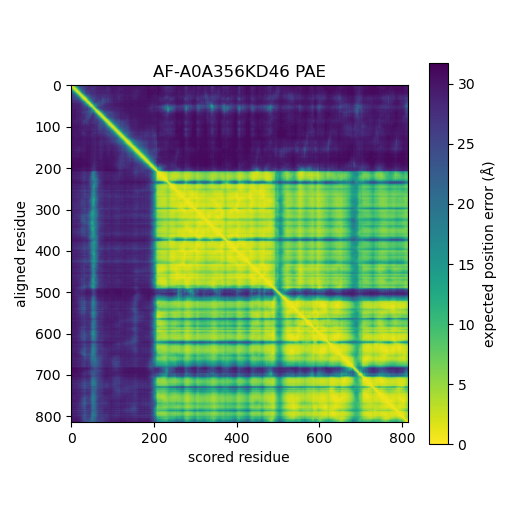-26.055 1.00 91.81 630 ASP A N 1
ATOM 5034 C CA . ASP A 1 630 ? 16.636 -8.613 -24.830 1.00 91.81 630 ASP A CA 1
ATOM 5035 C C . ASP A 1 630 ? 17.191 -7.662 -23.759 1.00 91.81 630 ASP A C 1
ATOM 5037 O O . ASP A 1 630 ? 16.446 -6.862 -23.201 1.00 91.81 630 ASP A O 1
ATOM 5041 N N . PHE A 1 631 ? 18.510 -7.672 -23.531 1.00 95.38 631 PHE A N 1
ATOM 5042 C CA . PHE A 1 631 ? 19.154 -6.806 -22.538 1.00 95.38 631 PHE A CA 1
ATOM 5043 C C . PHE A 1 631 ? 18.911 -5.313 -22.811 1.00 95.38 631 PHE A C 1
ATOM 5045 O O . PHE A 1 631 ? 18.542 -4.568 -21.904 1.00 95.38 631 PHE A O 1
ATOM 5052 N N . TYR A 1 632 ? 19.076 -4.864 -24.062 1.00 96.88 632 TYR A N 1
ATOM 5053 C CA . TYR A 1 632 ? 18.805 -3.465 -24.415 1.00 96.88 632 TYR A CA 1
ATOM 5054 C C . TYR A 1 632 ? 17.311 -3.168 -24.566 1.00 96.88 632 TYR A C 1
ATOM 5056 O O . TYR A 1 632 ? 16.894 -2.059 -24.241 1.00 96.88 632 TYR A O 1
ATOM 5064 N N . PHE A 1 633 ? 16.501 -4.137 -25.012 1.00 95.56 633 PHE A N 1
ATOM 5065 C CA . PHE A 1 633 ? 15.043 -4.002 -25.070 1.00 95.56 633 PHE A CA 1
ATOM 5066 C C . PHE A 1 633 ? 14.489 -3.699 -23.677 1.00 95.56 633 PHE A C 1
ATOM 5068 O O . PHE A 1 633 ? 13.709 -2.760 -23.521 1.00 95.56 633 PHE A O 1
ATOM 5075 N N . ARG A 1 634 ? 14.943 -4.445 -22.661 1.00 94.62 634 ARG A N 1
ATOM 5076 C CA . ARG A 1 634 ? 14.574 -4.222 -21.261 1.00 94.62 634 ARG A CA 1
ATOM 5077 C C . ARG A 1 634 ? 15.026 -2.854 -20.784 1.00 94.62 634 ARG A C 1
ATOM 5079 O O . ARG A 1 634 ? 14.170 -2.059 -20.443 1.00 94.62 634 ARG A O 1
ATOM 5086 N N . ILE A 1 635 ? 16.318 -2.518 -20.866 1.00 97.62 635 ILE A N 1
ATOM 5087 C CA . ILE A 1 635 ? 16.820 -1.210 -20.390 1.00 97.62 635 ILE A CA 1
ATOM 5088 C C . ILE A 1 635 ? 16.047 -0.029 -20.999 1.00 97.62 635 ILE A C 1
ATOM 5090 O O . ILE A 1 635 ? 15.783 0.940 -20.294 1.00 97.62 635 ILE A O 1
ATOM 5094 N N . VAL A 1 636 ? 15.663 -0.091 -22.280 1.00 98.19 636 VAL A N 1
ATOM 5095 C CA . VAL A 1 636 ? 14.828 0.956 -22.894 1.00 98.19 636 VAL A CA 1
ATOM 5096 C C . VAL A 1 636 ? 13.380 0.891 -22.390 1.00 98.19 636 VAL A C 1
ATOM 5098 O O . VAL A 1 636 ? 12.833 1.932 -22.049 1.00 98.19 636 VAL A O 1
ATOM 5101 N N . THR A 1 637 ? 12.775 -0.294 -22.282 1.00 96.56 637 THR A N 1
ATOM 5102 C CA . THR A 1 637 ? 11.400 -0.473 -21.772 1.00 96.56 637 THR A CA 1
ATOM 5103 C C . THR A 1 637 ? 11.250 0.035 -20.337 1.00 96.56 637 THR A C 1
ATOM 5105 O O . THR A 1 637 ? 10.383 0.862 -20.082 1.00 96.56 637 THR A O 1
ATOM 5108 N N . GLU A 1 638 ? 12.147 -0.371 -19.440 1.00 97.12 638 GLU A N 1
ATOM 5109 C CA . GLU A 1 638 ? 12.149 -0.007 -18.014 1.00 97.12 638 GLU A CA 1
ATOM 5110 C C . GLU A 1 638 ? 12.466 1.497 -17.846 1.00 97.12 638 GLU A C 1
ATOM 5112 O O . GLU A 1 638 ? 11.963 2.166 -16.947 1.00 97.12 638 GLU A O 1
ATOM 5117 N N . ALA A 1 639 ? 13.245 2.085 -18.768 1.00 98.38 639 ALA A N 1
ATOM 5118 C CA . ALA A 1 639 ? 13.439 3.536 -18.832 1.00 98.38 639 ALA A CA 1
ATOM 5119 C C . ALA A 1 639 ? 12.175 4.297 -19.268 1.00 98.38 639 ALA A C 1
ATOM 5121 O O . ALA A 1 639 ? 11.970 5.420 -18.803 1.00 98.38 639 ALA A O 1
ATOM 5122 N N . LEU A 1 640 ? 11.331 3.716 -20.134 1.00 98.31 640 LEU A N 1
ATOM 5123 C CA . LEU A 1 640 ? 10.020 4.280 -20.471 1.00 98.31 640 LEU A CA 1
ATOM 5124 C C . LEU A 1 640 ? 9.037 4.119 -19.304 1.00 98.31 640 LEU A C 1
ATOM 5126 O O . LEU A 1 640 ? 8.391 5.103 -18.953 1.00 98.31 640 LEU A O 1
ATOM 5130 N N . GLY A 1 641 ? 8.978 2.946 -18.662 1.00 97.50 641 GLY A N 1
ATOM 5131 C CA . GLY A 1 641 ? 8.158 2.694 -17.470 1.00 97.50 641 GLY A CA 1
ATOM 5132 C C . GLY A 1 641 ? 8.455 3.679 -16.340 1.00 97.50 641 GLY A C 1
ATOM 5133 O O . GLY A 1 641 ? 7.576 4.426 -15.898 1.00 97.50 641 GLY A O 1
ATOM 5134 N N . PHE A 1 642 ? 9.728 3.782 -15.947 1.00 96.94 642 PHE A N 1
ATOM 5135 C CA . PHE A 1 642 ? 10.161 4.740 -14.933 1.00 96.94 642 PHE A CA 1
ATOM 5136 C C . PHE A 1 642 ? 9.861 6.190 -15.342 1.00 96.94 642 PHE A C 1
ATOM 5138 O O . PHE A 1 642 ? 9.370 6.967 -14.519 1.00 96.94 642 PHE A O 1
ATOM 5145 N N . PHE A 1 643 ? 10.099 6.563 -16.608 1.00 98.00 643 PHE A N 1
ATOM 5146 C CA . PHE A 1 643 ? 9.745 7.889 -17.128 1.00 98.00 643 PHE A CA 1
ATOM 5147 C C . PHE A 1 643 ? 8.239 8.179 -17.010 1.00 98.00 643 PHE A C 1
ATOM 5149 O O . PHE A 1 643 ? 7.873 9.282 -16.612 1.00 98.00 643 PHE A O 1
ATOM 5156 N N . GLY A 1 644 ? 7.364 7.216 -17.310 1.00 97.12 644 GLY A N 1
ATOM 5157 C CA . GLY A 1 644 ? 5.917 7.377 -17.154 1.00 97.12 644 GLY A CA 1
ATOM 5158 C C . GLY A 1 644 ? 5.511 7.559 -15.695 1.00 97.12 644 GLY A C 1
ATOM 5159 O O . GLY A 1 644 ? 4.806 8.511 -15.368 1.00 97.12 644 GLY A O 1
ATOM 5160 N N . SER A 1 645 ? 6.066 6.755 -14.784 1.00 95.75 645 SER A N 1
ATOM 5161 C CA . SER A 1 645 ? 5.835 6.939 -13.343 1.00 95.75 645 SER A CA 1
ATOM 5162 C C . SER A 1 645 ? 6.301 8.309 -12.821 1.00 95.75 645 SER A C 1
ATOM 5164 O O . SER A 1 645 ? 5.697 8.858 -11.903 1.00 95.75 645 SER A O 1
ATOM 5166 N N . LYS A 1 646 ? 7.325 8.910 -13.447 1.00 94.62 646 LYS A N 1
ATOM 5167 C CA . LYS A 1 646 ? 7.806 10.273 -13.169 1.00 94.62 646 LYS A CA 1
ATOM 5168 C C . LYS A 1 646 ? 6.880 11.385 -13.665 1.00 94.62 646 LYS A C 1
ATOM 5170 O O . LYS A 1 646 ? 6.970 12.491 -13.139 1.00 94.62 646 LYS A O 1
ATOM 5175 N N . VAL A 1 647 ? 6.013 11.119 -14.645 1.00 94.94 647 VAL A N 1
ATOM 5176 C CA . VAL A 1 647 ? 4.966 12.067 -15.073 1.00 94.94 647 VAL A CA 1
ATOM 5177 C C . VAL A 1 647 ? 3.941 12.259 -13.956 1.00 94.94 647 VAL A C 1
ATOM 5179 O O . VAL A 1 647 ? 3.520 13.386 -13.709 1.00 94.94 647 VAL A O 1
ATOM 5182 N N . LEU A 1 648 ? 3.574 11.169 -13.276 1.00 92.44 648 LEU A N 1
ATOM 5183 C CA . LEU A 1 648 ? 2.635 11.177 -12.152 1.00 92.44 648 LEU A CA 1
ATOM 5184 C C . LEU A 1 648 ? 3.328 11.622 -10.856 1.00 92.44 648 LEU A C 1
ATOM 5186 O O . LEU A 1 648 ? 2.813 12.480 -10.148 1.00 92.44 648 LEU A O 1
ATOM 5190 N N . VAL A 1 649 ? 4.523 11.088 -10.574 1.00 90.06 649 VAL A N 1
ATOM 5191 C CA . VAL A 1 649 ? 5.273 11.329 -9.329 1.00 90.06 649 VAL A CA 1
ATOM 5192 C C . VAL A 1 649 ? 6.687 11.858 -9.644 1.00 90.06 649 VAL A C 1
ATOM 5194 O O . VAL A 1 649 ? 7.670 11.108 -9.600 1.00 90.06 649 VAL A O 1
ATOM 5197 N N . PRO A 1 650 ? 6.849 13.167 -9.944 1.00 89.38 650 PRO A N 1
ATOM 5198 C CA . PRO A 1 650 ? 8.144 13.772 -10.296 1.00 89.38 650 PRO A CA 1
ATOM 5199 C C . PRO A 1 650 ? 9.252 13.575 -9.249 1.00 89.38 650 PRO A C 1
ATOM 5201 O O . PRO A 1 650 ? 10.444 13.554 -9.581 1.00 89.38 650 PRO A O 1
ATOM 5204 N N . THR A 1 651 ? 8.849 13.418 -7.986 1.00 85.25 651 THR A N 1
ATOM 5205 C CA . THR A 1 651 ? 9.686 13.190 -6.801 1.00 85.25 651 THR A CA 1
ATOM 5206 C C . THR A 1 651 ? 10.220 11.761 -6.669 1.00 85.25 651 THR A C 1
ATOM 5208 O O . THR A 1 651 ? 11.108 11.558 -5.843 1.00 85.25 651 THR A O 1
ATOM 5211 N N . ARG A 1 652 ? 9.751 10.785 -7.472 1.00 87.50 652 ARG A N 1
ATOM 5212 C CA . ARG A 1 652 ? 10.233 9.388 -7.432 1.00 87.50 652 ARG A CA 1
ATOM 5213 C C . ARG A 1 652 ? 11.759 9.330 -7.553 1.00 87.50 652 ARG A C 1
ATOM 5215 O O . ARG A 1 652 ? 12.355 10.063 -8.339 1.00 87.50 652 ARG A O 1
ATOM 5222 N N . GLU A 1 653 ? 12.405 8.427 -6.826 1.00 85.56 653 GLU A N 1
ATOM 5223 C CA . GLU A 1 653 ? 13.864 8.273 -6.827 1.00 85.56 653 GLU A CA 1
ATOM 5224 C C . GLU A 1 653 ? 14.287 6.887 -7.303 1.00 85.56 653 GLU A C 1
ATOM 5226 O O . GLU A 1 653 ? 13.795 5.889 -6.783 1.00 85.56 653 GLU A O 1
ATOM 5231 N N . CYS A 1 654 ? 15.249 6.845 -8.230 1.00 87.25 654 CYS A N 1
ATOM 5232 C CA . CYS A 1 654 ? 15.954 5.623 -8.601 1.00 87.25 654 CYS A CA 1
ATOM 5233 C C . CYS A 1 654 ? 17.205 5.402 -7.735 1.00 87.25 654 CYS A C 1
ATOM 5235 O O . CYS A 1 654 ? 17.841 6.354 -7.261 1.00 87.25 654 CYS A O 1
ATOM 5237 N N . TRP A 1 655 ? 17.620 4.144 -7.616 1.00 84.75 655 TRP A N 1
ATOM 5238 C CA . TRP A 1 655 ? 18.954 3.736 -7.189 1.00 84.75 655 TRP A CA 1
ATOM 5239 C C . TRP A 1 655 ? 20.007 4.245 -8.194 1.00 84.75 655 TRP A C 1
ATOM 5241 O O . TRP A 1 655 ? 19.798 4.195 -9.407 1.00 84.75 655 TRP A O 1
ATOM 5251 N N . ARG A 1 656 ? 21.149 4.759 -7.717 1.00 89.62 656 ARG A N 1
ATOM 5252 C CA . ARG A 1 656 ? 22.178 5.435 -8.541 1.00 89.62 656 ARG A CA 1
ATOM 5253 C C . ARG A 1 656 ? 23.511 4.680 -8.550 1.00 89.62 656 ARG A C 1
ATOM 5255 O O . ARG A 1 656 ? 23.715 3.712 -7.816 1.00 89.62 656 ARG A O 1
ATOM 5262 N N . GLU A 1 657 ? 24.467 5.154 -9.354 1.00 91.38 657 GLU A N 1
ATOM 5263 C CA . GLU A 1 657 ? 25.854 4.650 -9.337 1.00 91.38 657 GLU A CA 1
ATOM 5264 C C . GLU A 1 657 ? 26.461 4.740 -7.923 1.00 91.38 657 GLU A C 1
ATOM 5266 O O . GLU A 1 657 ? 26.932 3.739 -7.388 1.00 91.38 657 GLU A O 1
ATOM 5271 N N . LYS A 1 658 ? 26.325 5.898 -7.262 1.00 88.69 658 LYS A N 1
ATOM 5272 C CA . LYS A 1 658 ? 26.805 6.126 -5.888 1.00 88.69 658 LYS A CA 1
ATOM 5273 C C . LYS A 1 658 ? 26.178 5.177 -4.859 1.00 88.69 658 LYS A C 1
ATOM 5275 O O . LYS A 1 658 ? 26.835 4.774 -3.906 1.00 88.69 658 LYS A O 1
ATOM 5280 N N . ASP A 1 659 ? 24.927 4.770 -5.060 1.00 86.12 659 ASP A N 1
ATOM 5281 C CA . ASP A 1 659 ? 24.260 3.820 -4.166 1.00 86.12 659 ASP A CA 1
ATOM 5282 C C . ASP A 1 659 ? 24.795 2.396 -4.365 1.00 86.12 659 ASP A C 1
ATOM 5284 O O . ASP A 1 659 ? 24.961 1.655 -3.397 1.00 86.12 659 ASP A O 1
ATOM 5288 N N . CYS A 1 660 ? 25.166 2.030 -5.602 1.00 88.81 660 CYS A N 1
ATOM 5289 C CA . CYS A 1 660 ? 25.900 0.790 -5.876 1.00 88.81 660 CYS A CA 1
ATOM 5290 C C . CYS A 1 660 ? 27.248 0.780 -5.140 1.00 88.81 660 CYS A C 1
ATOM 5292 O O . CYS A 1 660 ? 27.606 -0.231 -4.539 1.00 88.81 660 CYS A O 1
ATOM 5294 N N . GLU A 1 661 ? 27.981 1.895 -5.160 1.00 89.56 661 GLU A N 1
ATOM 5295 C CA . GLU A 1 661 ? 29.269 2.047 -4.471 1.00 89.56 661 GLU A CA 1
ATOM 5296 C C . GLU A 1 661 ? 29.115 1.914 -2.947 1.00 89.56 661 GLU A C 1
ATOM 5298 O O . GLU A 1 661 ? 29.779 1.073 -2.335 1.00 89.56 661 GLU A O 1
ATOM 5303 N N . VAL A 1 662 ? 28.188 2.672 -2.346 1.00 85.06 662 VAL A N 1
ATOM 5304 C CA . VAL A 1 662 ? 27.900 2.648 -0.900 1.00 85.06 662 VAL A CA 1
ATOM 5305 C C . VAL A 1 662 ? 27.429 1.265 -0.444 1.00 85.06 662 VAL A C 1
ATOM 5307 O O . VAL A 1 662 ? 27.944 0.741 0.545 1.00 85.06 662 VAL A O 1
ATOM 5310 N N . PHE A 1 663 ? 26.513 0.618 -1.173 1.00 84.50 663 PHE A N 1
ATOM 5311 C CA . PHE A 1 663 ? 26.089 -0.746 -0.847 1.00 84.50 663 PHE A CA 1
ATOM 5312 C C . PHE A 1 663 ? 27.259 -1.735 -0.913 1.00 84.50 663 PHE A C 1
ATOM 5314 O O . PHE A 1 663 ? 27.412 -2.567 -0.016 1.00 84.50 663 PHE A O 1
ATOM 5321 N N . LEU A 1 664 ? 28.087 -1.671 -1.962 1.00 87.06 664 LEU A N 1
ATOM 5322 C CA . LEU A 1 664 ? 29.204 -2.601 -2.129 1.00 87.06 664 LEU A CA 1
ATOM 5323 C C . LEU A 1 664 ? 30.259 -2.430 -1.031 1.00 87.06 664 LEU A C 1
ATOM 5325 O O . LEU A 1 664 ? 30.819 -3.438 -0.592 1.00 87.06 664 LEU A O 1
ATOM 5329 N N . GLU A 1 665 ? 30.500 -1.208 -0.551 1.00 84.94 665 GLU A N 1
ATOM 5330 C CA . GLU A 1 665 ? 31.410 -0.970 0.572 1.00 84.94 665 GLU A CA 1
ATOM 5331 C C . GLU A 1 665 ? 30.806 -1.411 1.911 1.00 84.94 665 GLU A C 1
ATOM 5333 O O . GLU A 1 665 ? 31.420 -2.212 2.618 1.00 84.94 665 GLU A O 1
ATOM 5338 N N . ASN A 1 666 ? 29.555 -1.047 2.209 1.00 78.12 666 ASN A N 1
ATOM 5339 C CA . ASN A 1 666 ? 28.853 -1.519 3.409 1.00 78.12 666 ASN A CA 1
ATOM 5340 C C . ASN A 1 666 ? 28.775 -3.059 3.453 1.00 78.12 666 ASN A C 1
ATOM 5342 O O . ASN A 1 666 ? 28.959 -3.677 4.505 1.00 78.12 666 ASN A O 1
ATOM 5346 N N . TYR A 1 667 ? 28.584 -3.712 2.300 1.00 78.62 667 TYR A N 1
ATOM 5347 C CA . TYR A 1 667 ? 28.650 -5.168 2.174 1.00 78.62 667 TYR A CA 1
ATOM 5348 C C . TYR A 1 667 ? 30.065 -5.710 2.449 1.00 78.62 667 TYR A C 1
ATOM 5350 O O . TYR A 1 667 ? 30.203 -6.730 3.128 1.00 78.62 667 TYR A O 1
ATOM 5358 N N . ARG A 1 668 ? 31.135 -5.059 1.961 1.00 81.81 668 ARG A N 1
ATOM 5359 C CA . ARG A 1 668 ? 32.528 -5.455 2.263 1.00 81.81 668 ARG A CA 1
ATOM 5360 C C . ARG A 1 668 ? 32.815 -5.360 3.760 1.00 81.81 668 ARG A C 1
ATOM 5362 O O . ARG A 1 668 ? 33.310 -6.340 4.316 1.00 81.81 668 ARG A O 1
ATOM 5369 N N . VAL A 1 669 ? 32.467 -4.245 4.405 1.00 77.88 669 VAL A N 1
ATOM 5370 C CA . VAL A 1 669 ? 32.659 -4.020 5.849 1.00 77.88 669 VAL A CA 1
ATOM 5371 C C . VAL A 1 669 ? 31.935 -5.099 6.661 1.00 77.88 669 VAL A C 1
ATOM 5373 O O . VAL A 1 669 ? 32.590 -5.851 7.386 1.00 77.88 669 VAL A O 1
ATOM 5376 N N . ARG A 1 670 ? 30.628 -5.298 6.430 1.00 72.69 670 ARG A N 1
ATOM 5377 C CA . ARG A 1 670 ? 29.819 -6.350 7.082 1.00 72.69 670 ARG A CA 1
ATOM 5378 C C . ARG A 1 670 ? 30.401 -7.763 6.900 1.00 72.69 670 ARG A C 1
ATOM 5380 O O . ARG A 1 670 ? 30.322 -8.592 7.805 1.00 72.69 670 ARG A O 1
ATOM 5387 N N . GLN A 1 671 ? 31.018 -8.069 5.753 1.00 75.69 671 GLN A N 1
ATOM 5388 C CA . GLN A 1 671 ? 31.680 -9.364 5.517 1.00 75.69 671 GLN A CA 1
ATOM 5389 C C . GLN A 1 671 ? 33.062 -9.488 6.178 1.00 75.69 671 GLN A C 1
ATOM 5391 O O . GLN A 1 671 ? 33.468 -10.602 6.513 1.00 75.69 671 GLN A O 1
ATOM 5396 N N . GLN A 1 672 ? 33.801 -8.392 6.366 1.00 80.38 672 GLN A N 1
ATOM 5397 C CA . GLN A 1 672 ? 35.031 -8.399 7.166 1.00 80.38 672 GLN A CA 1
ATOM 5398 C C . GLN A 1 672 ? 34.705 -8.585 8.649 1.00 80.38 672 GLN A C 1
ATOM 5400 O O . GLN A 1 672 ? 35.341 -9.391 9.326 1.00 80.38 672 GLN A O 1
ATOM 5405 N N . GLU A 1 673 ? 33.674 -7.907 9.141 1.00 74.31 673 GLU A N 1
ATOM 5406 C CA . GLU A 1 673 ? 33.254 -7.996 10.533 1.00 74.31 673 GLU A CA 1
ATOM 5407 C C . GLU A 1 673 ? 32.689 -9.378 10.886 1.00 74.31 673 GLU A C 1
ATOM 5409 O O . GLU A 1 673 ? 33.179 -10.014 11.818 1.00 74.31 673 GLU A O 1
ATOM 5414 N N . ARG A 1 674 ? 31.765 -9.927 10.080 1.00 72.69 674 ARG A N 1
ATOM 5415 C CA . ARG A 1 674 ? 31.280 -11.311 10.255 1.00 72.69 674 ARG A CA 1
ATOM 5416 C C . ARG A 1 674 ? 32.409 -12.354 10.189 1.00 72.69 674 ARG A C 1
ATOM 5418 O O . ARG A 1 674 ? 32.257 -13.434 10.751 1.00 72.69 674 ARG A O 1
ATOM 5425 N N . LYS A 1 675 ? 33.553 -12.060 9.551 1.00 79.62 675 LYS A N 1
ATOM 5426 C CA . LYS A 1 675 ? 34.771 -12.893 9.645 1.00 79.62 675 LYS A CA 1
ATOM 5427 C C . LYS A 1 675 ? 35.536 -12.679 10.956 1.00 79.62 675 LYS A C 1
ATOM 5429 O O . LYS A 1 675 ? 36.015 -13.663 11.509 1.00 79.62 675 LYS A O 1
ATOM 5434 N N . ARG A 1 676 ? 35.642 -11.440 11.456 1.00 81.94 676 ARG A N 1
ATOM 5435 C CA . ARG A 1 676 ? 36.274 -11.119 12.751 1.00 81.94 676 ARG A CA 1
ATOM 5436 C C . ARG A 1 676 ? 35.525 -11.764 13.920 1.00 81.94 676 ARG A C 1
ATOM 5438 O O . ARG A 1 676 ? 36.151 -12.527 14.646 1.00 81.94 676 ARG A O 1
ATOM 5445 N N . ARG A 1 677 ? 34.205 -11.564 14.038 1.00 74.19 677 ARG A N 1
ATOM 5446 C CA . ARG A 1 677 ? 33.376 -12.160 15.110 1.00 74.19 677 ARG A CA 1
ATOM 5447 C C . ARG A 1 677 ? 33.485 -13.698 15.125 1.00 74.19 677 ARG A C 1
ATOM 5449 O O . ARG A 1 677 ? 33.798 -14.306 16.145 1.00 74.19 677 ARG A O 1
ATOM 5456 N N . ARG A 1 678 ? 33.412 -14.338 13.946 1.00 76.06 678 ARG A N 1
ATOM 5457 C CA . ARG A 1 678 ? 33.657 -15.791 13.785 1.00 76.06 678 ARG A CA 1
ATOM 5458 C C . ARG A 1 678 ? 35.070 -16.243 14.170 1.00 76.06 678 ARG A C 1
ATOM 5460 O O . ARG A 1 678 ? 35.224 -17.360 14.647 1.00 76.06 678 ARG A O 1
ATOM 5467 N N . ALA A 1 679 ? 36.093 -15.416 13.957 1.00 79.44 679 ALA A N 1
ATOM 5468 C CA . ALA A 1 679 ? 37.463 -15.713 14.383 1.00 79.44 679 ALA A CA 1
ATOM 5469 C C . ALA A 1 679 ? 37.682 -15.489 15.893 1.00 79.44 679 ALA A C 1
ATOM 5471 O O . ALA A 1 679 ? 38.571 -16.111 16.467 1.00 79.44 679 ALA A O 1
ATOM 5472 N N . ALA A 1 680 ? 36.863 -14.646 16.531 1.00 81.19 680 ALA A N 1
ATOM 5473 C CA . ALA A 1 680 ? 36.834 -14.438 17.980 1.00 81.19 680 ALA A CA 1
ATOM 5474 C C . ALA A 1 680 ? 36.050 -15.527 18.746 1.00 81.19 680 ALA A C 1
ATOM 5476 O O . ALA A 1 680 ? 36.165 -15.616 19.965 1.00 81.19 680 ALA A O 1
ATOM 5477 N N . GLY A 1 681 ? 35.284 -16.374 18.045 1.00 74.50 681 GLY A N 1
ATOM 5478 C CA . GLY A 1 681 ? 34.415 -17.390 18.656 1.00 74.50 681 GLY A CA 1
ATOM 5479 C C . GLY A 1 681 ? 33.037 -16.864 19.078 1.00 74.50 681 GLY A C 1
ATOM 5480 O O . GLY A 1 681 ? 32.330 -17.533 19.826 1.00 74.50 681 GLY A O 1
ATOM 5481 N N . GLU A 1 682 ? 32.648 -15.680 18.604 1.00 68.56 682 GLU A N 1
ATOM 5482 C CA . GLU A 1 682 ? 31.354 -15.060 18.892 1.00 68.56 682 GLU A CA 1
ATOM 5483 C C . GLU A 1 682 ? 30.255 -15.688 18.015 1.00 68.56 682 GLU A C 1
ATOM 5485 O O . GLU A 1 682 ? 30.075 -15.324 16.848 1.00 68.56 682 GLU A O 1
ATOM 5490 N N . GLU A 1 683 ? 29.508 -16.647 18.570 1.00 47.41 683 GLU A N 1
ATOM 5491 C CA . GLU A 1 683 ? 28.311 -17.200 17.926 1.00 47.41 683 GLU A CA 1
ATOM 5492 C C . GLU A 1 683 ? 27.076 -16.331 18.201 1.00 47.41 683 GLU A C 1
ATOM 5494 O O . GLU A 1 683 ? 26.335 -16.529 19.160 1.00 47.41 683 GLU A O 1
ATOM 5499 N N . GLY A 1 684 ? 26.835 -15.377 17.305 1.00 49.09 684 GLY A N 1
ATOM 5500 C CA . GLY A 1 684 ? 25.584 -14.632 17.219 1.00 49.09 684 GLY A CA 1
ATOM 5501 C C . GLY A 1 684 ? 25.505 -13.878 15.898 1.00 49.09 684 GLY A C 1
ATOM 5502 O O . GLY A 1 684 ? 26.502 -13.304 15.453 1.00 49.09 684 GLY A O 1
ATOM 5503 N N . ASP A 1 685 ? 24.334 -13.864 15.258 1.00 44.44 685 ASP A N 1
ATOM 5504 C CA . ASP A 1 685 ? 24.094 -12.898 14.185 1.00 44.44 685 ASP A CA 1
ATOM 5505 C C . ASP A 1 685 ? 23.688 -11.577 14.834 1.00 44.44 685 ASP A C 1
ATOM 5507 O O . ASP A 1 685 ? 22.517 -11.329 15.107 1.00 44.44 685 ASP A O 1
ATOM 5511 N N . GLY A 1 686 ? 24.693 -10.764 15.165 1.00 41.00 686 GLY A N 1
ATOM 5512 C CA . GLY A 1 686 ? 24.475 -9.409 15.652 1.00 41.00 686 GLY A CA 1
ATOM 5513 C C . GLY A 1 686 ? 23.829 -8.578 14.551 1.00 41.00 686 GLY A C 1
ATOM 5514 O O . GLY A 1 686 ? 24.529 -8.095 13.660 1.00 41.00 686 GLY A O 1
ATOM 5515 N N . GLY A 1 687 ? 22.503 -8.455 14.607 1.00 42.81 687 GLY A N 1
ATOM 5516 C CA . GLY A 1 687 ? 21.729 -7.555 13.766 1.00 42.81 687 GLY A CA 1
ATOM 5517 C C . GLY A 1 687 ? 22.092 -6.115 14.096 1.00 42.81 687 GLY A C 1
ATOM 5518 O O . GLY A 1 687 ? 21.585 -5.556 15.059 1.00 42.81 687 GLY A O 1
ATOM 5519 N N . ASP A 1 688 ? 23.001 -5.541 13.312 1.00 42.44 688 ASP A N 1
ATOM 5520 C CA . ASP A 1 688 ? 23.349 -4.127 13.385 1.00 42.44 688 ASP A CA 1
ATOM 5521 C C . ASP A 1 688 ? 22.482 -3.350 12.378 1.00 42.44 688 ASP A C 1
ATOM 5523 O O . ASP A 1 688 ? 22.640 -3.477 11.150 1.00 42.44 688 ASP A O 1
ATOM 5527 N N . THR A 1 689 ? 21.510 -2.621 12.929 1.00 39.75 689 THR A N 1
ATOM 5528 C CA . THR A 1 689 ? 20.399 -1.936 12.247 1.00 39.75 689 THR A CA 1
ATOM 5529 C C . THR A 1 689 ? 20.820 -0.668 11.501 1.00 39.75 689 THR A C 1
ATOM 5531 O O . THR A 1 689 ? 20.105 -0.220 10.603 1.00 39.75 689 THR A O 1
ATOM 5534 N N . SER A 1 690 ? 22.016 -0.147 11.796 1.00 37.22 690 SER A N 1
ATOM 5535 C CA . SER A 1 690 ? 22.525 1.208 11.503 1.00 37.22 690 SER A CA 1
ATOM 5536 C C . SER A 1 690 ? 22.730 1.606 10.021 1.00 37.22 690 SER A C 1
ATOM 5538 O O . SER A 1 690 ? 23.501 2.512 9.709 1.00 37.22 690 SER A O 1
ATOM 5540 N N . VAL A 1 691 ? 22.058 0.952 9.066 1.00 38.72 691 VAL A N 1
ATOM 5541 C CA . VAL A 1 691 ? 22.244 1.137 7.607 1.00 38.72 691 VAL A CA 1
ATOM 5542 C C . VAL A 1 691 ? 20.955 1.606 6.900 1.00 38.72 691 VAL A C 1
ATOM 5544 O O . VAL A 1 691 ? 20.870 1.569 5.675 1.00 38.72 691 VAL A O 1
ATOM 5547 N N . LEU A 1 692 ? 19.948 2.060 7.657 1.00 40.41 692 LEU A N 1
ATOM 5548 C CA . LEU A 1 692 ? 18.608 2.408 7.151 1.00 40.41 692 LEU A CA 1
ATOM 5549 C C . LEU A 1 692 ? 18.197 3.887 7.318 1.00 40.41 692 LEU A C 1
ATOM 5551 O O . LEU A 1 692 ? 17.071 4.243 6.964 1.00 40.41 692 LEU A O 1
ATOM 5555 N N . GLU A 1 693 ? 19.085 4.783 7.771 1.00 34.62 693 GLU A N 1
ATOM 5556 C CA . GLU A 1 693 ? 18.810 6.229 7.691 1.00 34.62 693 GLU A CA 1
ATOM 5557 C C . GLU A 1 693 ? 18.744 6.673 6.206 1.00 34.62 693 GLU A C 1
ATOM 5559 O O . GLU A 1 693 ? 19.766 6.823 5.540 1.00 34.62 693 GLU A O 1
ATOM 5564 N N . ALA A 1 694 ? 17.510 6.882 5.719 1.00 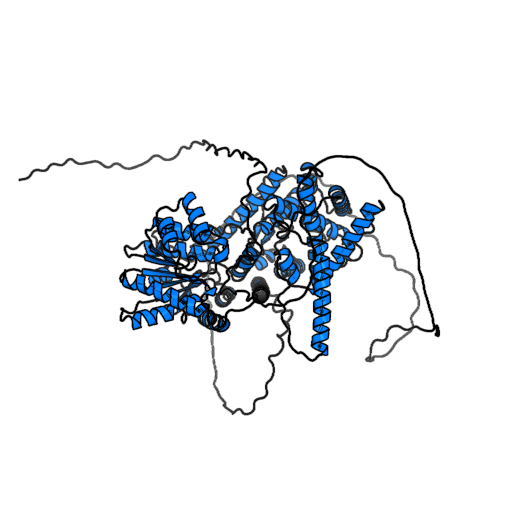39.53 694 ALA A N 1
ATOM 5565 C CA . ALA A 1 694 ? 17.094 7.294 4.366 1.00 39.53 694 ALA A CA 1
ATOM 5566 C C . ALA A 1 694 ? 17.208 6.235 3.239 1.00 39.53 694 ALA A C 1
ATOM 5568 O O . ALA A 1 694 ? 18.134 6.243 2.424 1.00 39.53 694 ALA A O 1
ATOM 5569 N N . MET A 1 695 ? 16.176 5.385 3.106 1.00 45.66 695 MET A N 1
ATOM 5570 C CA . MET A 1 695 ? 15.992 4.487 1.956 1.00 45.66 695 MET A CA 1
ATOM 5571 C C . MET A 1 695 ? 14.555 4.486 1.388 1.00 45.66 695 MET A C 1
ATOM 5573 O O . MET A 1 695 ? 13.588 4.511 2.139 1.00 45.66 695 MET A O 1
ATOM 5577 N N . SER A 1 696 ? 14.430 4.456 0.055 1.00 51.12 696 SER A N 1
ATOM 5578 C CA . SER A 1 696 ? 13.193 4.241 -0.714 1.00 51.12 696 SER A CA 1
ATOM 5579 C C . SER A 1 696 ? 12.925 2.745 -0.948 1.00 51.12 696 SER A C 1
ATOM 5581 O O . SER A 1 696 ? 13.853 1.944 -0.872 1.00 51.12 696 SER A O 1
ATOM 5583 N N . GLU A 1 697 ? 11.696 2.346 -1.297 1.00 45.06 697 GLU A N 1
ATOM 5584 C CA . GLU A 1 697 ? 11.346 0.931 -1.562 1.00 45.06 697 GLU A CA 1
ATOM 5585 C C . GLU A 1 697 ? 12.219 0.261 -2.646 1.00 45.06 697 GLU A C 1
ATOM 5587 O O . GLU A 1 697 ? 12.583 -0.901 -2.485 1.00 45.06 697 GLU A O 1
ATOM 5592 N N . GLU A 1 698 ? 12.703 1.001 -3.650 1.00 50.84 698 GLU A N 1
ATOM 5593 C CA . GLU A 1 698 ? 13.658 0.478 -4.641 1.00 50.84 698 GLU A CA 1
ATOM 5594 C C . GLU A 1 698 ? 14.980 0.056 -3.965 1.00 50.84 698 GLU A C 1
ATOM 5596 O O . GLU A 1 698 ? 15.605 -0.932 -4.340 1.00 50.84 698 GLU A O 1
ATOM 5601 N N . ARG A 1 699 ? 15.377 0.748 -2.887 1.00 51.69 699 ARG A N 1
ATOM 5602 C CA . ARG A 1 699 ? 16.503 0.363 -2.026 1.00 51.69 699 ARG A CA 1
ATOM 5603 C C . ARG A 1 699 ? 16.148 -0.768 -1.053 1.00 51.69 699 ARG A C 1
ATOM 5605 O O . ARG A 1 699 ? 17.024 -1.574 -0.756 1.00 51.69 699 ARG A O 1
ATOM 5612 N N . VAL A 1 700 ? 14.894 -0.876 -0.600 1.00 46.94 700 VAL A N 1
ATOM 5613 C CA . VAL A 1 700 ? 14.414 -1.981 0.259 1.00 46.94 700 VAL A CA 1
ATOM 5614 C C . VAL A 1 700 ? 14.375 -3.301 -0.516 1.00 46.94 700 VAL A C 1
ATOM 5616 O O . VAL A 1 700 ? 15.026 -4.256 -0.092 1.00 46.94 700 VAL A O 1
ATOM 5619 N N . LYS A 1 701 ? 13.732 -3.338 -1.695 1.00 51.75 701 LYS A N 1
ATOM 5620 C CA . LYS A 1 701 ? 13.749 -4.469 -2.649 1.00 51.75 701 LYS A CA 1
ATOM 5621 C C . LYS A 1 701 ? 15.179 -4.967 -2.884 1.00 51.75 701 LYS A C 1
ATOM 5623 O O . LYS A 1 701 ? 15.469 -6.160 -2.779 1.00 51.75 701 LYS A O 1
ATOM 5628 N N . VAL A 1 702 ? 16.101 -4.025 -3.082 1.00 49.44 702 VAL A N 1
ATOM 5629 C CA . VAL A 1 702 ? 17.535 -4.258 -3.293 1.00 49.44 702 VAL A CA 1
ATOM 5630 C C . VAL A 1 702 ? 18.300 -4.672 -2.014 1.00 49.44 702 VAL A C 1
ATOM 5632 O O . VAL A 1 702 ? 19.386 -5.245 -2.113 1.00 49.44 702 VAL A O 1
ATOM 5635 N N . LEU A 1 703 ? 17.768 -4.503 -0.801 1.00 46.44 703 LEU A N 1
ATOM 5636 C CA . LEU A 1 703 ? 18.381 -5.050 0.421 1.00 46.44 703 LEU A CA 1
ATOM 5637 C C . LEU A 1 703 ? 18.007 -6.517 0.695 1.00 46.44 703 LEU A C 1
ATOM 5639 O O . LEU A 1 703 ? 18.867 -7.253 1.195 1.00 46.44 703 LEU A O 1
ATOM 5643 N N . THR A 1 704 ? 16.796 -6.952 0.326 1.00 50.88 704 THR A N 1
ATOM 5644 C CA . THR A 1 704 ? 16.249 -8.303 0.611 1.00 50.88 704 THR A CA 1
ATOM 5645 C C . THR A 1 704 ? 17.207 -9.438 0.213 1.00 50.88 704 THR A C 1
ATOM 5647 O O . THR A 1 704 ? 17.500 -10.363 0.976 1.00 50.88 704 THR A O 1
ATOM 5650 N N . ASN A 1 705 ? 17.801 -9.341 -0.982 1.00 66.88 705 ASN A N 1
ATOM 5651 C CA . ASN A 1 705 ? 18.680 -10.354 -1.553 1.00 66.88 705 ASN A CA 1
ATOM 5652 C C . ASN A 1 705 ? 20.093 -9.806 -1.790 1.00 66.88 705 ASN A C 1
ATOM 5654 O O . ASN A 1 705 ? 20.596 -9.762 -2.914 1.00 66.88 705 ASN A O 1
ATOM 5658 N N . GLN A 1 706 ? 20.780 -9.449 -0.700 1.00 72.06 706 GLN A N 1
ATOM 5659 C CA . GLN A 1 706 ? 22.130 -8.861 -0.705 1.00 72.06 706 GLN A CA 1
ATOM 5660 C C . GLN A 1 706 ? 23.143 -9.546 -1.651 1.00 72.06 706 GLN A C 1
ATOM 5662 O O . GLN A 1 706 ? 24.048 -8.891 -2.162 1.00 72.06 706 GLN A O 1
ATOM 5667 N N . LYS A 1 707 ? 23.032 -10.862 -1.901 1.00 79.38 707 LYS A N 1
ATOM 5668 C CA . LYS A 1 707 ? 23.921 -11.598 -2.826 1.00 79.38 707 LYS A CA 1
ATOM 5669 C C . LYS A 1 707 ? 23.634 -11.296 -4.298 1.00 79.38 707 LYS A C 1
ATOM 5671 O O . LYS A 1 707 ? 24.583 -11.176 -5.078 1.00 79.38 707 LYS A O 1
ATOM 5676 N N . LEU A 1 708 ? 22.352 -11.230 -4.658 1.00 82.06 708 LEU A N 1
ATOM 5677 C CA . LEU A 1 708 ? 21.857 -10.876 -5.986 1.00 82.06 708 LEU A CA 1
ATOM 5678 C C . LEU A 1 708 ? 22.168 -9.404 -6.260 1.00 82.06 708 LEU A C 1
ATOM 5680 O O . LEU A 1 708 ? 22.861 -9.110 -7.230 1.00 82.06 708 LEU A O 1
ATOM 5684 N N . THR A 1 709 ? 21.825 -8.523 -5.321 1.00 83.62 709 THR A N 1
ATOM 5685 C CA . THR A 1 709 ? 22.145 -7.092 -5.360 1.00 83.62 709 THR A CA 1
ATOM 5686 C C . THR A 1 709 ? 23.623 -6.833 -5.549 1.00 83.62 709 THR A C 1
ATOM 5688 O O . THR A 1 709 ? 24.008 -6.188 -6.514 1.00 83.62 709 THR A O 1
ATOM 5691 N N . ARG A 1 710 ? 24.494 -7.409 -4.708 1.00 87.94 710 ARG A N 1
ATOM 5692 C CA . ARG A 1 710 ? 25.949 -7.244 -4.849 1.00 87.94 710 ARG A CA 1
ATOM 5693 C C . ARG A 1 710 ? 26.429 -7.589 -6.263 1.00 87.94 710 ARG A C 1
ATOM 5695 O O . ARG A 1 710 ? 27.377 -6.981 -6.754 1.00 87.94 710 ARG A O 1
ATOM 5702 N N . ARG A 1 711 ? 25.807 -8.577 -6.917 1.00 90.94 711 ARG A N 1
ATOM 5703 C CA . ARG A 1 711 ? 26.108 -8.966 -8.302 1.00 90.94 711 ARG A CA 1
ATOM 5704 C C . ARG A 1 711 ? 25.538 -7.963 -9.315 1.00 90.94 711 ARG A C 1
ATOM 5706 O O . ARG A 1 711 ? 26.295 -7.558 -10.191 1.00 90.94 711 ARG A O 1
ATOM 5713 N N . ALA A 1 712 ? 24.287 -7.525 -9.164 1.00 91.62 712 ALA A N 1
ATOM 5714 C CA . ALA A 1 712 ? 23.677 -6.477 -9.986 1.00 91.62 712 ALA A CA 1
ATOM 5715 C C . ALA A 1 712 ? 24.447 -5.148 -9.876 1.00 91.62 712 ALA A C 1
ATOM 5717 O O . ALA A 1 712 ? 24.991 -4.699 -10.875 1.00 91.62 712 ALA A O 1
ATOM 5718 N N . SER A 1 713 ? 24.638 -4.592 -8.674 1.00 91.88 713 SER A N 1
ATOM 5719 C CA . SER A 1 713 ? 25.403 -3.357 -8.423 1.00 91.88 713 SER A CA 1
ATOM 5720 C C . SER A 1 713 ? 26.827 -3.389 -8.997 1.00 91.88 713 SER A C 1
ATOM 5722 O O . SER A 1 713 ? 27.319 -2.373 -9.479 1.00 91.88 713 SER A O 1
ATOM 5724 N N . THR A 1 714 ? 27.495 -4.552 -8.986 1.00 94.81 714 THR A N 1
ATOM 5725 C CA . THR A 1 714 ? 28.824 -4.708 -9.612 1.00 94.81 714 THR A CA 1
ATOM 5726 C C . THR A 1 714 ? 28.730 -4.592 -11.140 1.00 94.81 714 THR A C 1
ATOM 5728 O O . THR A 1 714 ? 29.524 -3.887 -11.755 1.00 94.81 714 THR A O 1
ATOM 5731 N N . LEU A 1 715 ? 27.741 -5.249 -11.754 1.00 96.50 715 LEU A N 1
ATOM 5732 C CA . LEU A 1 715 ? 27.524 -5.235 -13.204 1.00 96.50 715 LEU A CA 1
ATOM 5733 C C . LEU A 1 715 ? 26.978 -3.893 -13.711 1.00 96.50 715 LEU A C 1
ATOM 5735 O O . LEU A 1 715 ? 27.342 -3.478 -14.807 1.00 96.50 715 LEU A O 1
ATOM 5739 N N . VAL A 1 716 ? 26.179 -3.188 -12.902 1.00 96.06 716 VAL A N 1
ATOM 5740 C CA . VAL A 1 716 ? 25.771 -1.798 -13.146 1.00 96.06 716 VAL A CA 1
ATOM 5741 C C . VAL A 1 716 ? 27.018 -0.930 -13.281 1.00 96.06 716 VAL A C 1
ATOM 5743 O O . VAL A 1 716 ? 27.212 -0.325 -14.329 1.00 96.06 716 VAL A O 1
ATOM 5746 N N . LEU A 1 717 ? 27.905 -0.912 -12.280 1.00 96.44 717 LEU A N 1
ATOM 5747 C CA . LEU A 1 717 ? 29.119 -0.087 -12.326 1.00 96.44 717 LEU A CA 1
ATOM 5748 C C . LEU A 1 717 ? 30.041 -0.467 -13.497 1.00 96.44 717 LEU A C 1
ATOM 5750 O O . LEU A 1 717 ? 30.514 0.422 -14.201 1.00 96.44 717 LEU A O 1
ATOM 5754 N N . GLU A 1 718 ? 30.231 -1.764 -13.772 1.00 95.75 718 GLU A N 1
ATOM 5755 C CA . GLU A 1 718 ? 30.979 -2.238 -14.951 1.00 95.75 718 GLU A CA 1
ATOM 5756 C C . GLU A 1 718 ? 30.375 -1.738 -16.273 1.00 95.75 718 GLU A C 1
ATOM 5758 O O . GLU A 1 718 ? 31.113 -1.338 -17.171 1.00 95.75 718 GLU A O 1
ATOM 5763 N N . HIS A 1 719 ? 29.046 -1.724 -16.399 1.00 96.69 719 HIS A N 1
ATOM 5764 C CA . HIS A 1 719 ? 28.342 -1.282 -17.606 1.00 96.69 719 HIS A CA 1
ATOM 5765 C C . HIS A 1 719 ? 28.348 0.247 -17.770 1.00 96.69 719 HIS A C 1
ATOM 5767 O O . HIS A 1 719 ? 28.590 0.751 -18.867 1.00 96.69 719 HIS A O 1
ATOM 5773 N N . ARG A 1 720 ? 28.179 0.998 -16.675 1.00 95.06 720 ARG A N 1
ATOM 5774 C CA . ARG A 1 720 ? 28.288 2.469 -16.643 1.00 95.06 720 ARG A CA 1
ATOM 5775 C C . ARG A 1 720 ? 29.708 2.947 -16.995 1.00 95.06 720 ARG A C 1
ATOM 5777 O O . ARG A 1 720 ? 29.878 3.999 -17.611 1.00 95.06 720 ARG A O 1
ATOM 5784 N N . ASP A 1 721 ? 30.726 2.141 -16.700 1.00 93.56 721 ASP A N 1
ATOM 5785 C CA . ASP A 1 721 ? 32.105 2.361 -17.151 1.00 93.56 721 ASP A CA 1
ATOM 5786 C C . ASP A 1 721 ? 32.293 2.181 -18.668 1.00 93.56 721 ASP A C 1
ATOM 5788 O O . ASP A 1 721 ? 33.097 2.889 -19.280 1.00 93.56 721 ASP A O 1
ATOM 5792 N N . LEU A 1 722 ? 31.546 1.265 -19.297 1.00 93.50 722 LEU A N 1
ATOM 5793 C CA . LEU A 1 722 ? 31.534 1.115 -20.758 1.00 93.50 722 LEU A CA 1
ATOM 5794 C C . LEU A 1 722 ? 30.839 2.309 -21.429 1.00 93.50 722 LEU A C 1
ATOM 5796 O O . LEU A 1 722 ? 31.322 2.784 -22.457 1.00 93.50 722 LEU A O 1
ATOM 5800 N N . GLU A 1 723 ? 29.768 2.841 -20.829 1.00 93.75 723 GLU A N 1
ATOM 5801 C CA . GLU A 1 723 ? 29.133 4.090 -21.277 1.00 93.75 723 GLU A CA 1
ATOM 5802 C C . GLU A 1 723 ? 30.089 5.285 -21.237 1.00 93.75 723 GLU A C 1
ATOM 5804 O O . GLU A 1 723 ? 30.217 5.982 -22.245 1.00 93.75 723 GLU A O 1
ATOM 5809 N N . ARG A 1 724 ? 30.792 5.503 -20.112 1.00 92.56 724 ARG A N 1
ATOM 5810 C CA . ARG A 1 724 ? 31.803 6.572 -19.985 1.00 92.56 724 ARG A CA 1
ATOM 5811 C C . ARG A 1 724 ? 32.816 6.506 -21.126 1.00 92.56 724 ARG A C 1
ATOM 5813 O O . ARG A 1 724 ? 32.950 7.460 -21.889 1.00 92.56 724 ARG A O 1
ATOM 5820 N N . ARG A 1 725 ? 33.443 5.342 -21.319 1.00 91.00 725 ARG A N 1
ATOM 5821 C CA . ARG A 1 725 ? 34.463 5.132 -22.361 1.00 91.00 725 ARG A CA 1
ATOM 5822 C C . ARG A 1 725 ? 33.904 5.318 -23.773 1.00 91.00 725 ARG A C 1
ATOM 5824 O O . ARG A 1 725 ? 34.588 5.886 -24.619 1.00 91.00 725 ARG A O 1
ATOM 5831 N N . TYR A 1 726 ? 32.671 4.886 -24.039 1.00 92.25 726 TYR A N 1
ATOM 5832 C CA . TYR A 1 726 ? 32.004 5.101 -25.328 1.00 92.25 726 TYR A CA 1
ATOM 5833 C C . TYR A 1 726 ? 31.770 6.592 -25.625 1.00 92.25 726 TYR A C 1
ATOM 5835 O O . TYR A 1 726 ? 32.064 7.050 -26.731 1.00 92.25 726 TYR A O 1
ATOM 5843 N N . LEU A 1 727 ? 31.296 7.354 -24.634 1.00 90.88 727 LEU A N 1
ATOM 5844 C CA . LEU A 1 727 ? 31.065 8.798 -24.749 1.00 90.88 727 LEU A CA 1
ATOM 5845 C C . LEU A 1 727 ? 32.370 9.607 -24.851 1.00 90.88 727 LEU A C 1
ATOM 5847 O O . LEU A 1 727 ? 32.412 10.597 -25.578 1.00 90.88 727 LEU A O 1
ATOM 5851 N N . GLU A 1 728 ? 33.429 9.190 -24.156 1.00 88.50 728 GLU A N 1
ATOM 5852 C CA . GLU A 1 728 ? 34.749 9.840 -24.169 1.00 88.50 728 GLU A CA 1
ATOM 5853 C C . GLU A 1 728 ? 35.543 9.571 -25.455 1.00 88.50 728 GLU A C 1
ATOM 5855 O O . GLU A 1 728 ? 36.186 10.472 -25.991 1.00 88.50 728 GLU A O 1
ATOM 5860 N N . GLN A 1 729 ? 35.538 8.324 -25.939 1.00 82.56 729 GLN A N 1
ATOM 5861 C CA . GLN A 1 729 ? 36.455 7.869 -26.993 1.00 82.56 729 GLN A CA 1
ATOM 5862 C C . GLN A 1 729 ? 35.835 7.924 -28.396 1.00 82.56 729 GLN A C 1
ATOM 5864 O O . GLN A 1 729 ? 36.560 7.818 -29.385 1.00 82.56 729 GLN A O 1
ATOM 5869 N N . GLY A 1 730 ? 34.506 8.053 -28.508 1.00 74.75 730 GLY A N 1
ATOM 5870 C CA . GLY A 1 730 ? 33.788 8.119 -29.789 1.00 74.75 730 GLY A CA 1
ATOM 5871 C C . GLY A 1 730 ? 33.885 6.852 -30.653 1.00 74.75 730 GLY A C 1
ATOM 5872 O O . GLY A 1 730 ? 33.558 6.888 -31.840 1.00 74.75 730 GLY A O 1
ATOM 5873 N N . GLY A 1 731 ? 34.366 5.745 -30.080 1.00 78.00 731 GLY A N 1
ATOM 5874 C CA . GLY A 1 731 ? 34.585 4.473 -30.766 1.00 78.00 731 GLY A CA 1
ATOM 5875 C C . GLY A 1 731 ? 33.314 3.628 -30.946 1.00 78.00 731 GLY A C 1
ATOM 5876 O O . GLY A 1 731 ? 32.228 4.015 -30.510 1.00 78.00 731 GLY A O 1
ATOM 5877 N N . PRO A 1 732 ? 33.430 2.442 -31.574 1.00 85.94 732 PRO A N 1
ATOM 5878 C CA . PRO A 1 732 ? 32.338 1.476 -31.617 1.00 85.94 732 PRO A CA 1
ATOM 5879 C C . PRO A 1 732 ? 31.989 0.991 -30.203 1.00 85.94 732 PRO A C 1
ATOM 5881 O O . PRO A 1 732 ? 32.862 0.843 -29.347 1.00 85.94 732 PRO A O 1
ATOM 5884 N N . TRP A 1 733 ? 30.708 0.707 -29.967 1.00 93.00 733 TRP A N 1
ATOM 5885 C CA . TRP A 1 733 ? 30.244 0.180 -28.685 1.00 93.00 733 TRP A CA 1
ATOM 5886 C C . TRP A 1 733 ? 30.857 -1.210 -28.399 1.00 93.00 733 TRP A C 1
ATOM 5888 O O . TRP A 1 733 ? 30.730 -2.100 -29.243 1.00 93.00 733 TRP A O 1
ATOM 5898 N N . PRO A 1 734 ? 31.492 -1.438 -27.230 1.00 88.69 734 PRO A N 1
ATOM 5899 C CA . PRO A 1 734 ? 32.212 -2.684 -26.933 1.00 88.69 734 PRO A CA 1
ATOM 5900 C C . PRO A 1 734 ? 31.309 -3.889 -26.609 1.00 88.69 734 PRO A C 1
ATOM 5902 O O . PRO A 1 734 ? 31.809 -5.007 -26.494 1.00 88.69 734 PRO A O 1
ATOM 5905 N N . GLY A 1 735 ? 29.995 -3.684 -26.462 1.00 88.81 735 GLY A N 1
ATOM 5906 C CA . GLY A 1 735 ? 29.044 -4.708 -26.021 1.00 88.81 735 GLY A CA 1
ATOM 5907 C C . GLY A 1 735 ? 28.960 -4.827 -24.494 1.00 88.81 735 GLY A C 1
ATOM 5908 O O . GLY A 1 735 ? 29.927 -4.583 -23.783 1.00 88.81 735 GLY A O 1
ATOM 5909 N N . ALA A 1 736 ? 27.804 -5.252 -23.977 1.00 88.81 736 ALA A N 1
ATOM 5910 C CA . ALA A 1 736 ? 27.540 -5.389 -22.536 1.00 88.81 736 ALA A CA 1
ATOM 5911 C C . ALA A 1 736 ? 28.270 -6.562 -21.834 1.00 88.81 736 ALA A C 1
ATOM 5913 O O . ALA A 1 736 ? 28.029 -6.837 -20.659 1.00 88.81 736 ALA A O 1
ATOM 5914 N N . GLY A 1 737 ? 29.163 -7.274 -22.532 1.00 89.44 737 GLY A N 1
ATOM 5915 C CA . GLY A 1 737 ? 30.063 -8.272 -21.947 1.00 89.44 737 GLY A CA 1
ATOM 5916 C C . GLY A 1 737 ? 29.361 -9.302 -21.054 1.00 89.44 737 GLY A C 1
ATOM 5917 O O . GLY A 1 737 ? 28.587 -10.133 -21.528 1.00 89.44 737 GLY A O 1
ATOM 5918 N N . ARG A 1 738 ? 29.653 -9.262 -19.747 1.00 91.94 738 ARG A N 1
ATOM 5919 C CA . ARG A 1 738 ? 29.109 -10.217 -18.765 1.00 91.94 738 ARG A CA 1
ATOM 5920 C C . ARG A 1 738 ? 27.622 -10.012 -18.477 1.00 91.94 738 ARG A C 1
ATOM 5922 O O . ARG A 1 738 ? 26.958 -10.982 -18.128 1.00 91.94 738 ARG A O 1
ATOM 5929 N N . CYS A 1 739 ? 27.082 -8.805 -18.627 1.00 92.81 739 CYS A N 1
ATOM 5930 C CA . CYS A 1 739 ? 25.687 -8.492 -18.294 1.00 92.81 739 CYS A CA 1
ATOM 5931 C C . CYS A 1 739 ? 24.681 -9.332 -19.109 1.00 92.81 739 CYS A C 1
ATOM 5933 O O . CYS A 1 739 ? 23.609 -9.675 -18.615 1.00 92.81 739 CYS A O 1
ATOM 5935 N N . LEU A 1 740 ? 25.079 -9.757 -20.314 1.00 91.81 740 LEU A N 1
ATOM 5936 C CA . LEU A 1 740 ? 24.278 -10.584 -21.222 1.00 91.81 740 LEU A CA 1
ATOM 5937 C C . LEU A 1 740 ? 24.074 -12.038 -20.755 1.00 91.81 740 LEU A C 1
ATOM 5939 O O . LEU A 1 740 ? 23.182 -12.712 -21.254 1.00 91.81 740 LEU A O 1
ATOM 5943 N N . THR A 1 741 ? 24.903 -12.557 -19.841 1.00 90.50 741 THR A N 1
ATOM 5944 C CA . THR A 1 741 ? 24.948 -13.994 -19.480 1.00 90.50 741 THR A CA 1
ATOM 5945 C C . THR A 1 741 ? 24.649 -14.259 -18.000 1.00 90.50 741 THR A C 1
ATOM 5947 O O . THR A 1 741 ? 25.201 -15.168 -17.374 1.00 90.50 741 THR A O 1
ATOM 5950 N N . GLN A 1 742 ? 23.782 -13.436 -17.412 1.00 91.38 742 GLN A N 1
ATOM 5951 C CA . GLN A 1 742 ? 23.368 -13.551 -16.012 1.00 91.38 742 GLN A CA 1
ATOM 5952 C C . GLN A 1 742 ? 22.156 -14.488 -15.827 1.00 91.38 742 GLN A C 1
ATOM 5954 O O . GLN A 1 742 ? 21.372 -14.650 -16.759 1.00 91.38 742 GLN A O 1
ATOM 5959 N N . PRO A 1 743 ? 21.975 -15.099 -14.636 1.00 87.31 743 PRO A N 1
ATOM 5960 C CA . PRO A 1 743 ? 20.707 -15.725 -14.249 1.00 87.31 743 PRO A CA 1
ATOM 5961 C C . PRO A 1 743 ? 19.553 -14.720 -14.320 1.00 87.31 743 PRO A C 1
ATOM 5963 O O . PRO A 1 743 ? 19.785 -13.539 -14.057 1.00 87.31 743 PRO A O 1
ATOM 5966 N N . THR A 1 744 ? 18.336 -15.186 -14.617 1.00 82.94 744 THR A N 1
ATOM 5967 C CA . THR A 1 744 ? 17.136 -14.354 -14.821 1.00 82.94 744 THR A CA 1
ATOM 5968 C C . THR A 1 744 ? 16.969 -13.291 -13.738 1.00 82.94 744 THR A C 1
ATOM 5970 O O . THR A 1 744 ? 16.847 -12.113 -14.044 1.00 82.94 744 THR A O 1
ATOM 5973 N N . GLU A 1 745 ? 17.076 -13.682 -12.470 1.00 82.25 745 GLU A N 1
ATOM 5974 C CA . GLU A 1 745 ? 16.826 -12.814 -11.317 1.00 82.25 745 GLU A CA 1
ATOM 5975 C C . GLU A 1 745 ? 17.895 -11.705 -11.181 1.00 82.25 745 GLU A C 1
ATOM 5977 O O . GLU A 1 745 ? 17.628 -10.609 -10.701 1.00 82.25 745 GLU A O 1
ATOM 5982 N N . VAL A 1 746 ? 19.124 -11.970 -11.639 1.00 87.31 746 VAL A N 1
ATOM 5983 C CA . VAL A 1 746 ? 20.219 -10.981 -11.689 1.00 87.31 746 VAL A CA 1
ATOM 5984 C C . VAL A 1 746 ? 20.120 -10.115 -12.948 1.00 87.31 746 VAL A C 1
ATOM 5986 O O . VAL A 1 746 ? 20.546 -8.965 -12.923 1.00 87.31 746 VAL A O 1
ATOM 5989 N N . HIS A 1 747 ? 19.603 -10.668 -14.048 1.00 89.00 747 HIS A N 1
ATOM 5990 C CA . HIS A 1 747 ? 19.403 -9.956 -15.306 1.00 89.00 747 HIS A CA 1
ATOM 5991 C C . HIS A 1 747 ? 18.289 -8.914 -15.177 1.00 89.00 747 HIS A C 1
ATOM 5993 O O . HIS A 1 747 ? 18.539 -7.762 -15.509 1.00 89.00 747 HIS A O 1
ATOM 5999 N N . LEU A 1 748 ? 17.126 -9.299 -14.630 1.00 86.50 748 LEU A N 1
ATOM 6000 C CA . LEU A 1 748 ? 15.984 -8.409 -14.392 1.00 86.50 748 LEU A CA 1
ATOM 6001 C C . LEU A 1 748 ? 16.393 -7.194 -13.552 1.00 86.50 748 LEU A C 1
ATOM 6003 O O . LEU A 1 748 ? 16.339 -6.075 -14.051 1.00 86.50 748 LEU A O 1
ATOM 6007 N N . LEU A 1 749 ? 16.933 -7.402 -12.342 1.00 87.25 749 LEU A N 1
ATOM 6008 C CA . LEU A 1 749 ? 17.355 -6.277 -11.501 1.00 87.25 749 LEU A CA 1
ATOM 6009 C C . LEU A 1 749 ? 18.428 -5.405 -12.182 1.00 87.25 749 LEU A C 1
ATOM 6011 O O . LEU A 1 749 ? 18.418 -4.187 -12.046 1.00 87.25 749 LEU A O 1
ATOM 6015 N N . LEU A 1 750 ? 19.355 -6.001 -12.939 1.00 92.44 750 LEU A N 1
ATOM 6016 C CA . LEU A 1 750 ? 20.372 -5.245 -13.672 1.00 92.44 750 LEU A CA 1
ATOM 6017 C C . LEU A 1 750 ? 19.765 -4.370 -14.782 1.00 92.44 750 LEU A C 1
ATOM 6019 O O . LEU A 1 750 ? 20.204 -3.231 -14.950 1.00 92.44 750 LEU A O 1
ATOM 6023 N N . THR A 1 751 ? 18.778 -4.868 -15.532 1.00 94.38 751 THR A N 1
ATOM 6024 C CA . THR A 1 751 ? 18.104 -4.081 -16.576 1.00 94.38 751 THR A CA 1
ATOM 6025 C C . THR A 1 751 ? 17.180 -3.021 -15.984 1.00 94.38 751 THR A C 1
ATOM 6027 O O . THR A 1 751 ? 17.196 -1.898 -16.480 1.00 94.38 751 THR A O 1
ATOM 6030 N N . HIS A 1 752 ? 16.490 -3.337 -14.886 1.00 91.81 752 HIS A N 1
ATOM 6031 C CA . HIS A 1 752 ? 15.655 -2.430 -14.094 1.00 91.81 752 HIS A CA 1
ATOM 6032 C C . HIS A 1 752 ? 16.478 -1.246 -13.556 1.00 91.81 752 HIS A C 1
ATOM 6034 O O . HIS A 1 752 ? 16.249 -0.098 -13.932 1.00 91.81 752 HIS A O 1
ATOM 6040 N N . MET A 1 753 ? 17.559 -1.513 -12.806 1.00 92.88 753 MET A N 1
ATOM 6041 C CA . MET A 1 753 ? 18.461 -0.476 -12.275 1.00 92.88 753 MET A CA 1
ATOM 6042 C C . MET A 1 753 ? 19.057 0.422 -13.374 1.00 92.88 753 MET A C 1
ATOM 6044 O O . MET A 1 753 ? 19.157 1.637 -13.199 1.00 92.88 753 MET A O 1
ATOM 6048 N N . LEU A 1 754 ? 19.477 -0.153 -14.509 1.00 96.56 754 LEU A N 1
ATOM 6049 C CA . LEU A 1 754 ? 20.024 0.621 -15.632 1.00 96.56 754 LEU A CA 1
ATOM 6050 C C . LEU A 1 754 ? 18.940 1.428 -16.364 1.00 96.56 754 LEU A C 1
ATOM 6052 O O . LEU A 1 754 ? 19.204 2.563 -16.765 1.00 96.56 754 LEU A O 1
ATOM 6056 N N . GLY A 1 755 ? 17.737 0.870 -16.509 1.00 97.19 755 GLY A N 1
ATOM 6057 C CA . GLY A 1 755 ? 16.578 1.541 -17.087 1.00 97.19 755 GLY A CA 1
ATOM 6058 C C . GLY A 1 755 ? 16.115 2.715 -16.233 1.00 97.19 755 GLY A C 1
ATOM 6059 O O . GLY A 1 755 ? 15.990 3.821 -16.744 1.00 97.19 755 GLY A O 1
ATOM 6060 N N . HIS A 1 756 ? 15.992 2.542 -14.917 1.00 95.62 756 HIS A N 1
ATOM 6061 C CA . HIS A 1 756 ? 15.566 3.597 -13.991 1.00 95.62 756 HIS A CA 1
ATOM 6062 C C . HIS A 1 756 ? 16.550 4.769 -13.970 1.00 95.62 756 HIS A C 1
ATOM 6064 O O . HIS A 1 756 ? 16.149 5.932 -14.067 1.00 95.62 756 HIS A O 1
ATOM 6070 N N . MET A 1 757 ? 17.859 4.480 -13.968 1.00 95.88 757 MET A N 1
ATOM 6071 C CA . MET A 1 757 ? 18.889 5.514 -14.112 1.00 95.88 757 MET A CA 1
ATOM 6072 C C . MET A 1 757 ? 18.813 6.279 -15.444 1.00 95.88 757 MET A C 1
ATOM 6074 O O . MET A 1 757 ? 19.302 7.412 -15.520 1.00 95.88 757 MET A O 1
ATOM 6078 N N . LEU A 1 758 ? 18.269 5.665 -16.498 1.00 97.81 758 LEU A N 1
ATOM 6079 C CA . LEU A 1 758 ? 18.098 6.274 -17.815 1.00 97.81 758 LEU A CA 1
ATOM 6080 C C . LEU A 1 758 ? 16.760 7.025 -17.921 1.00 97.81 758 LEU A C 1
ATOM 6082 O O . LEU A 1 758 ? 16.739 8.115 -18.483 1.00 97.81 758 LEU A O 1
ATOM 6086 N N . GLY A 1 759 ? 15.685 6.503 -17.324 1.00 97.69 759 GLY A N 1
ATOM 6087 C CA . GLY A 1 759 ? 14.350 7.105 -17.261 1.00 97.69 759 GLY A CA 1
ATOM 6088 C C . GLY A 1 759 ? 14.298 8.371 -16.403 1.00 97.69 759 GLY A C 1
ATOM 6089 O O . GLY A 1 759 ? 13.758 9.384 -16.846 1.00 97.69 759 GLY A O 1
ATOM 6090 N N . ASP A 1 760 ? 14.948 8.378 -15.231 1.00 96.56 760 ASP A N 1
ATOM 6091 C CA . ASP A 1 760 ? 15.111 9.590 -14.408 1.00 96.56 760 ASP A CA 1
ATOM 6092 C C . ASP A 1 760 ? 15.838 10.690 -15.201 1.00 96.56 760 ASP A C 1
ATOM 6094 O O . ASP A 1 760 ? 15.370 11.825 -15.302 1.00 96.56 760 ASP A O 1
ATOM 6098 N N . LYS A 1 761 ? 16.941 10.332 -15.872 1.00 96.88 761 LYS A N 1
ATOM 6099 C CA . LYS A 1 761 ? 17.669 11.258 -16.750 1.00 96.88 761 LYS A CA 1
ATOM 6100 C C . LYS A 1 761 ? 16.861 11.682 -17.974 1.00 96.88 761 LYS A C 1
ATOM 6102 O O . LYS A 1 761 ? 17.016 12.818 -18.408 1.00 96.88 761 LYS A O 1
ATOM 6107 N N . LEU A 1 762 ? 16.015 10.821 -18.537 1.00 97.81 762 LEU A N 1
ATOM 6108 C CA . LEU A 1 762 ? 15.142 11.157 -19.663 1.00 97.81 762 LEU A CA 1
ATOM 6109 C C . LEU A 1 762 ? 14.082 12.186 -19.247 1.00 97.81 762 LEU A C 1
ATOM 6111 O O . LEU A 1 762 ? 13.853 13.157 -19.970 1.00 97.81 762 LEU A O 1
ATOM 6115 N N . TYR A 1 763 ? 13.516 12.030 -18.048 1.00 97.44 763 TYR A N 1
ATOM 6116 C CA . TYR A 1 763 ? 12.582 12.982 -17.452 1.00 97.44 763 TYR A CA 1
ATOM 6117 C C . TYR A 1 763 ? 13.237 14.355 -17.229 1.00 97.44 763 TYR A C 1
ATOM 6119 O O . TYR A 1 763 ? 12.746 15.370 -17.727 1.00 97.44 763 TYR A O 1
ATOM 6127 N N . PHE A 1 764 ? 14.414 14.407 -16.596 1.00 96.00 764 PHE A N 1
ATOM 6128 C CA . PHE A 1 764 ? 15.136 15.676 -16.442 1.00 96.00 764 PHE A CA 1
ATOM 6129 C C . PHE A 1 764 ? 15.687 16.231 -17.768 1.00 96.00 764 PHE A C 1
ATOM 6131 O O . PHE A 1 764 ? 15.787 17.447 -17.916 1.00 96.00 764 PHE A O 1
ATOM 6138 N N . ALA A 1 765 ? 15.978 15.398 -18.772 1.00 97.25 765 ALA A N 1
ATOM 6139 C CA . ALA A 1 765 ? 16.349 15.861 -20.111 1.00 97.25 765 ALA A CA 1
ATOM 6140 C C . ALA A 1 765 ? 15.180 16.547 -20.841 1.00 97.25 765 ALA A C 1
ATOM 6142 O O . ALA A 1 765 ? 15.420 17.509 -21.576 1.00 97.25 765 ALA A O 1
ATOM 6143 N N . LEU A 1 766 ? 13.940 16.095 -20.615 1.00 96.88 766 LEU A N 1
ATOM 6144 C CA . LEU A 1 766 ? 12.727 16.759 -21.096 1.00 96.88 766 LEU A CA 1
ATOM 6145 C C . LEU A 1 766 ? 12.535 18.120 -20.410 1.00 96.88 766 LEU A C 1
ATOM 6147 O O . LEU A 1 766 ? 12.412 19.132 -21.097 1.00 96.88 766 LEU A O 1
ATOM 6151 N N . LEU A 1 767 ? 12.591 18.170 -19.072 1.00 94.38 767 LEU A N 1
ATOM 6152 C CA . LEU A 1 767 ? 12.454 19.423 -18.309 1.00 94.38 767 LEU A CA 1
ATOM 6153 C C . LEU A 1 767 ? 13.537 20.458 -18.673 1.00 94.38 767 LEU A C 1
ATOM 6155 O O . LEU A 1 767 ? 13.258 21.650 -18.792 1.00 94.38 767 LEU A O 1
ATOM 6159 N N . LEU A 1 768 ? 14.769 20.005 -18.921 1.00 94.81 768 LEU A N 1
ATOM 6160 C CA . LEU A 1 768 ? 15.885 20.845 -19.374 1.00 94.81 768 LEU A CA 1
ATOM 6161 C C . LEU A 1 768 ? 15.856 21.159 -20.884 1.00 94.81 768 LEU A C 1
ATOM 6163 O O . LEU A 1 768 ? 16.805 21.757 -21.390 1.00 94.81 768 LEU A O 1
ATOM 6167 N N . ASN A 1 769 ? 14.803 20.763 -21.612 1.00 94.06 769 ASN A N 1
ATOM 6168 C CA . ASN A 1 769 ? 14.639 20.950 -23.062 1.00 94.06 769 ASN A CA 1
ATOM 6169 C C . ASN A 1 769 ? 15.800 20.383 -23.918 1.00 94.06 769 ASN A C 1
ATOM 6171 O O . ASN A 1 769 ? 16.003 20.794 -25.061 1.00 94.06 769 ASN A O 1
ATOM 6175 N N . LYS A 1 770 ? 16.561 19.417 -23.383 1.00 94.56 770 LYS A N 1
ATOM 6176 C CA . LYS A 1 770 ? 17.610 18.673 -24.107 1.00 94.56 770 LYS A CA 1
ATOM 6177 C C . LYS A 1 770 ? 17.033 17.563 -24.985 1.00 94.56 770 LYS A C 1
ATOM 6179 O O . LYS A 1 770 ? 17.612 17.230 -26.014 1.00 94.56 770 LYS A O 1
ATOM 6184 N N . VAL A 1 771 ? 15.910 16.988 -24.561 1.00 96.31 771 VAL A N 1
ATOM 6185 C CA . VAL A 1 771 ? 15.139 15.980 -25.293 1.00 96.31 771 VAL A CA 1
ATOM 6186 C C . VAL A 1 771 ? 13.743 16.539 -25.544 1.00 96.31 771 VAL A C 1
ATOM 6188 O O . VAL A 1 771 ? 13.148 17.141 -24.653 1.00 96.31 771 VAL A O 1
ATOM 6191 N N . SER A 1 772 ? 13.206 16.351 -26.750 1.00 96.56 772 SER A N 1
ATOM 6192 C CA . SER A 1 772 ? 11.842 16.774 -27.061 1.00 96.56 772 SER A CA 1
ATOM 6193 C C . SER A 1 772 ? 10.814 15.715 -26.666 1.00 96.56 772 SER A C 1
ATOM 6195 O O . SER A 1 772 ? 11.022 14.512 -26.823 1.00 96.56 772 SER A O 1
ATOM 6197 N N . LYS A 1 773 ? 9.632 16.182 -26.267 1.00 94.94 773 LYS A N 1
ATOM 6198 C CA . LYS A 1 773 ? 8.419 15.372 -26.087 1.00 94.94 773 LYS A CA 1
ATOM 6199 C C . LYS A 1 773 ? 8.149 14.433 -27.274 1.00 94.94 773 LYS A C 1
ATOM 6201 O O . LYS A 1 773 ? 7.858 13.255 -27.099 1.00 94.94 773 LYS A O 1
ATOM 6206 N N . SER A 1 774 ? 8.333 14.947 -28.493 1.00 96.94 774 SER A N 1
ATOM 6207 C CA . SER A 1 774 ? 8.171 14.202 -29.745 1.00 96.94 774 SER A CA 1
ATOM 6208 C C . SER A 1 774 ? 9.184 13.069 -29.943 1.00 96.94 774 SER A C 1
ATOM 6210 O O . SER A 1 774 ? 8.828 12.067 -30.555 1.00 96.94 774 SER A O 1
ATOM 6212 N N . PHE A 1 775 ? 10.410 13.202 -29.424 1.00 97.19 775 PHE A N 1
ATOM 6213 C CA . PHE A 1 775 ? 11.401 12.125 -29.420 1.00 97.19 775 PHE A CA 1
ATOM 6214 C C . PHE A 1 775 ? 10.993 11.025 -28.437 1.00 97.19 775 PHE A C 1
ATOM 6216 O O . PHE A 1 775 ? 11.026 9.854 -28.793 1.00 97.19 775 PHE A O 1
ATOM 6223 N N . ILE A 1 776 ? 10.525 11.390 -27.238 1.00 97.44 776 ILE A N 1
ATOM 6224 C CA . ILE A 1 776 ? 10.069 10.405 -26.244 1.00 97.44 776 ILE A CA 1
ATOM 6225 C C . ILE A 1 776 ? 8.856 9.634 -26.773 1.00 97.44 776 ILE A C 1
ATOM 6227 O O . ILE A 1 776 ? 8.880 8.409 -26.765 1.00 97.44 776 ILE A O 1
ATOM 6231 N N . ARG A 1 777 ? 7.859 10.320 -27.355 1.00 97.69 777 ARG A N 1
ATOM 6232 C CA . ARG A 1 777 ? 6.740 9.673 -28.067 1.00 97.69 777 ARG A CA 1
ATOM 6233 C C . ARG A 1 777 ? 7.213 8.705 -29.159 1.00 97.69 777 ARG A C 1
ATOM 6235 O O . ARG A 1 777 ? 6.598 7.663 -29.337 1.00 97.69 777 ARG A O 1
ATOM 6242 N N . GLN A 1 778 ? 8.296 9.009 -29.882 1.00 97.00 778 GLN A N 1
ATOM 6243 C CA . GLN A 1 778 ? 8.815 8.095 -30.905 1.00 97.00 778 GLN A CA 1
ATOM 6244 C C . GLN A 1 778 ? 9.298 6.763 -30.306 1.00 97.00 778 GLN A C 1
ATOM 6246 O O . GLN A 1 778 ? 9.038 5.724 -30.907 1.00 97.00 778 GLN A O 1
ATOM 6251 N N . LEU A 1 779 ? 9.918 6.779 -29.120 1.00 96.81 779 LEU A N 1
ATOM 6252 C CA . LEU A 1 779 ? 10.403 5.567 -28.444 1.00 96.81 779 LEU A CA 1
ATOM 6253 C C . LEU A 1 779 ? 9.268 4.581 -28.128 1.00 96.81 779 LEU A C 1
ATOM 6255 O O . LEU A 1 779 ? 9.457 3.379 -28.272 1.00 96.81 779 LEU A O 1
ATOM 6259 N N . PHE A 1 780 ? 8.076 5.081 -27.780 1.00 97.38 780 PHE A N 1
ATOM 6260 C CA . PHE A 1 780 ? 6.886 4.248 -27.547 1.00 97.38 780 PHE A CA 1
ATOM 6261 C C . PHE A 1 780 ? 6.407 3.504 -28.806 1.00 97.38 780 PHE A C 1
ATOM 6263 O O . PHE A 1 780 ? 5.719 2.495 -28.686 1.00 97.38 780 PHE A O 1
ATOM 6270 N N . HIS A 1 781 ? 6.765 3.978 -30.003 1.00 96.69 781 HIS A N 1
ATOM 6271 C CA . HIS A 1 781 ? 6.401 3.368 -31.286 1.00 96.69 781 HIS A CA 1
ATOM 6272 C C . HIS A 1 781 ? 7.561 2.618 -31.962 1.00 96.69 781 HIS A C 1
ATOM 6274 O O . HIS A 1 781 ? 7.382 2.069 -33.052 1.00 96.69 781 HIS A O 1
ATOM 6280 N N . ASP A 1 782 ? 8.759 2.602 -31.371 1.00 94.25 782 ASP A N 1
ATOM 6281 C CA . ASP A 1 782 ? 9.905 1.937 -31.982 1.00 94.25 782 ASP A CA 1
ATOM 6282 C C . ASP A 1 782 ? 9.784 0.405 -31.863 1.00 94.25 782 ASP A C 1
ATOM 6284 O O . ASP A 1 782 ? 9.573 -0.124 -30.771 1.00 94.25 782 ASP A O 1
ATOM 6288 N N . PRO A 1 783 ? 9.984 -0.359 -32.953 1.00 91.38 783 PRO A N 1
ATOM 6289 C CA . PRO A 1 783 ? 9.939 -1.817 -32.915 1.00 91.38 783 PRO A CA 1
ATOM 6290 C C . PRO A 1 783 ? 11.271 -2.376 -32.384 1.00 91.38 783 PRO A C 1
ATOM 6292 O O . PRO A 1 783 ? 12.054 -2.975 -33.126 1.00 91.38 783 PRO A O 1
ATOM 6295 N N . LEU A 1 784 ? 11.542 -2.155 -31.093 1.00 92.25 784 LEU A N 1
ATOM 6296 C CA . LEU A 1 784 ? 12.825 -2.425 -30.422 1.00 92.25 784 LEU A CA 1
ATOM 6297 C C . LEU A 1 784 ? 13.315 -3.881 -30.553 1.00 92.25 784 LEU A C 1
ATOM 6299 O O . LEU A 1 784 ? 14.515 -4.132 -30.463 1.00 92.25 784 LEU A O 1
ATOM 6303 N N . GLU A 1 785 ? 12.412 -4.831 -30.813 1.00 88.50 785 GLU A N 1
ATOM 6304 C CA . GLU A 1 785 ? 12.725 -6.251 -31.049 1.00 88.50 785 GLU A CA 1
ATOM 6305 C C . GLU A 1 785 ? 13.518 -6.517 -32.336 1.00 88.50 785 GLU A C 1
ATOM 6307 O O . GLU A 1 785 ? 14.088 -7.597 -32.500 1.00 88.50 785 GLU A O 1
ATOM 6312 N N . GLN A 1 786 ? 13.538 -5.571 -33.281 1.00 87.88 786 GLN A N 1
ATOM 6313 C CA . GLN A 1 786 ? 14.296 -5.740 -34.517 1.00 87.88 786 GLN A CA 1
ATOM 6314 C C . GLN A 1 786 ? 15.807 -5.704 -34.214 1.00 87.88 786 GLN A C 1
ATOM 6316 O O . GLN A 1 786 ? 16.266 -4.769 -33.549 1.00 87.88 786 GLN A O 1
ATOM 6321 N N . PRO A 1 787 ? 16.605 -6.675 -34.713 1.00 84.69 787 PRO A N 1
ATOM 6322 C CA . PRO A 1 787 ? 18.011 -6.822 -34.343 1.00 84.69 787 PRO A CA 1
ATOM 6323 C C . PRO A 1 787 ? 18.821 -5.524 -34.442 1.00 84.69 787 PRO A C 1
ATOM 6325 O O . PRO A 1 787 ? 19.013 -4.963 -35.521 1.00 84.69 787 PRO A O 1
ATOM 6328 N N . GLY A 1 788 ? 19.316 -5.066 -33.292 1.00 87.88 788 GLY A N 1
ATOM 6329 C CA . GLY A 1 788 ? 20.132 -3.858 -33.163 1.00 87.88 788 GLY A CA 1
ATOM 6330 C C . GLY A 1 788 ? 19.371 -2.545 -32.931 1.00 87.88 788 GLY A C 1
ATOM 6331 O O . GLY A 1 788 ? 20.023 -1.581 -32.530 1.00 87.88 788 GLY A O 1
ATOM 6332 N N . LEU A 1 789 ? 18.040 -2.475 -33.094 1.00 93.25 789 LEU A N 1
ATOM 6333 C CA . LEU A 1 789 ? 17.294 -1.231 -32.828 1.00 93.25 789 LEU A CA 1
ATOM 6334 C C . LEU A 1 789 ? 17.284 -0.868 -31.340 1.00 93.25 789 LEU A C 1
ATOM 6336 O O . LEU A 1 789 ? 17.576 0.281 -31.009 1.00 93.25 789 LEU A O 1
ATOM 6340 N N . ALA A 1 790 ? 17.054 -1.835 -30.444 1.00 94.62 790 ALA A N 1
ATOM 6341 C CA . ALA A 1 790 ? 17.140 -1.609 -29.000 1.00 94.62 790 ALA A CA 1
ATOM 6342 C C . ALA A 1 790 ? 18.507 -1.042 -28.567 1.00 94.62 790 ALA A C 1
ATOM 6344 O O . ALA A 1 790 ? 18.568 -0.055 -27.837 1.00 94.62 790 ALA A O 1
ATOM 6345 N N . LEU A 1 791 ? 19.610 -1.608 -29.078 1.00 96.12 791 LEU A N 1
ATOM 6346 C CA . LEU A 1 791 ? 20.959 -1.078 -28.846 1.00 96.12 791 LEU A CA 1
ATOM 6347 C C . LEU A 1 791 ? 21.118 0.335 -29.432 1.00 96.12 791 LEU A C 1
ATOM 6349 O O . LEU A 1 791 ? 21.699 1.202 -28.785 1.00 96.12 791 LEU A O 1
ATOM 6353 N N . GLY A 1 792 ? 20.599 0.579 -30.639 1.00 96.00 792 GLY A N 1
ATOM 6354 C CA . GLY A 1 792 ? 20.625 1.893 -31.281 1.00 96.00 792 GLY A CA 1
ATOM 6355 C C . GLY A 1 792 ? 19.967 2.973 -30.421 1.00 96.00 792 GLY A C 1
ATOM 6356 O O . GLY A 1 792 ? 20.613 3.972 -30.105 1.00 96.00 792 GLY A O 1
ATOM 6357 N N . ARG A 1 793 ? 18.725 2.738 -29.976 1.00 96.56 793 ARG A N 1
ATOM 6358 C CA . ARG A 1 793 ? 17.975 3.670 -29.118 1.00 96.56 793 ARG A CA 1
ATOM 6359 C C . ARG A 1 793 ? 18.579 3.826 -27.732 1.00 96.56 793 ARG A C 1
ATOM 6361 O O . ARG A 1 793 ? 18.673 4.948 -27.248 1.00 96.56 793 ARG A O 1
ATOM 6368 N N . TYR A 1 794 ? 19.078 2.748 -27.128 1.00 97.62 794 TYR A N 1
ATOM 6369 C CA . TYR A 1 794 ? 19.830 2.829 -25.877 1.00 97.62 794 TYR A CA 1
ATOM 6370 C C . TYR A 1 794 ? 21.053 3.762 -26.001 1.00 97.62 794 TYR A C 1
ATOM 6372 O O . TYR A 1 794 ? 21.230 4.668 -25.188 1.00 97.62 794 TYR A O 1
ATOM 6380 N N . LEU A 1 795 ? 21.874 3.609 -27.048 1.00 96.44 795 LEU A N 1
ATOM 6381 C CA . LEU A 1 795 ? 23.057 4.457 -27.256 1.00 96.44 795 LEU A CA 1
ATOM 6382 C C . LEU A 1 795 ? 22.713 5.898 -27.670 1.00 96.44 795 LEU A C 1
ATOM 6384 O O . LEU A 1 795 ? 23.529 6.800 -27.467 1.00 96.44 795 LEU A O 1
ATOM 6388 N N . GLU A 1 796 ? 21.543 6.119 -28.266 1.00 95.81 796 GLU A N 1
ATOM 6389 C CA . GLU A 1 796 ? 20.999 7.445 -28.565 1.00 95.81 796 GLU A CA 1
ATOM 6390 C C . GLU A 1 796 ? 20.528 8.152 -27.285 1.00 95.81 796 GLU A C 1
ATOM 6392 O O . GLU A 1 796 ? 20.944 9.282 -27.038 1.00 95.81 796 GLU A O 1
ATOM 6397 N N . LEU A 1 797 ? 19.782 7.457 -26.418 1.00 96.50 797 LEU A N 1
ATOM 6398 C CA . LEU A 1 797 ? 19.358 7.925 -25.092 1.00 96.50 797 LEU A CA 1
ATOM 6399 C C . LEU A 1 797 ? 20.547 8.273 -24.182 1.00 96.50 797 LEU A C 1
ATOM 6401 O O . LEU A 1 797 ? 20.578 9.339 -23.565 1.00 96.50 797 LEU A O 1
ATOM 6405 N N . VAL A 1 798 ? 21.567 7.412 -24.127 1.00 95.62 798 VAL A N 1
ATOM 6406 C CA . VAL A 1 798 ? 22.810 7.669 -23.374 1.00 95.62 798 VAL A CA 1
ATOM 6407 C C . VAL A 1 798 ? 23.519 8.944 -23.862 1.00 95.62 798 VAL A C 1
ATOM 6409 O O . VAL A 1 798 ? 24.085 9.686 -23.059 1.00 95.62 798 VAL A O 1
ATOM 6412 N N . LYS A 1 799 ? 23.453 9.253 -25.166 1.00 94.44 799 LYS A N 1
ATOM 6413 C CA . LYS A 1 799 ? 23.980 10.508 -25.729 1.00 94.44 799 LYS A CA 1
ATOM 6414 C C . LYS A 1 799 ? 23.078 11.714 -25.455 1.00 94.44 799 LYS A C 1
ATOM 6416 O O . LYS A 1 799 ? 23.584 12.759 -25.058 1.00 94.44 799 LYS A O 1
ATOM 6421 N N . SER A 1 800 ? 21.763 11.606 -25.641 1.00 94.12 800 SER A N 1
ATOM 6422 C CA . SER A 1 800 ? 20.836 12.736 -25.456 1.00 94.12 800 SER A CA 1
ATOM 6423 C C . SER A 1 800 ? 20.710 13.168 -23.991 1.00 94.12 800 SER A C 1
ATOM 6425 O O . SER A 1 800 ? 20.503 14.345 -23.698 1.00 94.12 800 SER A O 1
ATOM 6427 N N . THR A 1 801 ? 20.897 12.231 -23.059 1.00 94.94 801 THR A N 1
ATOM 6428 C CA . THR A 1 801 ? 20.982 12.488 -21.613 1.00 94.94 801 THR A CA 1
ATOM 6429 C C . THR A 1 801 ? 22.389 12.869 -21.127 1.00 94.94 801 THR A C 1
ATOM 6431 O O . THR A 1 801 ? 22.598 13.042 -19.923 1.00 94.94 801 THR A O 1
ATOM 6434 N N . GLN A 1 802 ? 23.379 13.046 -22.013 1.00 92.75 802 GLN A N 1
ATOM 6435 C CA . GLN A 1 802 ? 24.744 13.367 -21.590 1.00 92.75 802 GLN A CA 1
ATOM 6436 C C . GLN A 1 802 ? 24.790 14.698 -20.810 1.00 92.75 802 GLN A C 1
ATOM 6438 O O . GLN A 1 802 ? 24.216 15.727 -21.195 1.00 92.75 802 GLN A O 1
ATOM 6443 N N . GLY A 1 803 ? 25.454 14.667 -19.651 1.00 89.94 803 GLY A N 1
ATOM 6444 C CA . GLY A 1 803 ? 25.486 15.797 -18.719 1.00 89.94 803 GLY A CA 1
ATOM 6445 C C . GLY A 1 803 ? 24.107 16.181 -18.164 1.00 89.94 803 GLY A C 1
ATOM 6446 O O . GLY A 1 803 ? 23.872 17.360 -17.903 1.00 89.94 803 GLY A O 1
ATOM 6447 N N . VAL A 1 804 ? 23.162 15.241 -18.070 1.00 93.31 804 VAL A N 1
ATOM 6448 C CA . VAL A 1 804 ? 21.939 15.375 -17.263 1.00 93.31 804 VAL A CA 1
ATOM 6449 C C . VAL A 1 804 ? 22.176 14.684 -15.924 1.00 93.31 804 VAL A C 1
ATOM 6451 O O . VAL A 1 804 ? 22.606 13.530 -15.878 1.00 93.31 804 VAL A O 1
ATOM 6454 N N . GLY A 1 805 ? 21.951 15.424 -14.839 1.00 90.38 805 GLY A N 1
ATOM 6455 C CA . GLY A 1 805 ? 21.986 14.884 -13.485 1.00 90.38 805 GLY A CA 1
ATOM 6456 C C . GLY A 1 805 ? 20.738 14.061 -13.175 1.00 90.38 805 GLY A C 1
ATOM 6457 O O . GLY A 1 805 ? 19.732 14.149 -13.875 1.00 90.38 805 GLY A O 1
ATOM 6458 N N . HIS A 1 806 ? 20.815 13.279 -12.105 1.00 90.94 806 HIS A N 1
ATOM 6459 C CA . HIS A 1 806 ? 19.624 12.713 -11.479 1.00 90.94 806 HIS A CA 1
ATOM 6460 C C . HIS A 1 806 ? 18.836 13.801 -10.738 1.00 90.94 806 HIS A C 1
ATOM 6462 O O . HIS A 1 806 ? 19.398 14.850 -10.410 1.00 90.94 806 HIS A O 1
ATOM 6468 N N . GLY A 1 807 ? 17.559 13.550 -10.446 1.00 82.62 807 GLY A N 1
ATOM 6469 C CA . GLY A 1 807 ? 16.783 14.436 -9.567 1.00 82.62 807 GLY A CA 1
ATOM 6470 C C . GLY A 1 807 ? 17.373 14.521 -8.150 1.00 82.62 807 GLY A C 1
ATOM 6471 O O . GLY A 1 807 ? 18.096 13.610 -7.742 1.00 82.62 807 GLY A O 1
ATOM 6472 N N . PRO A 1 808 ? 17.065 15.559 -7.354 1.00 79.38 808 PRO A N 1
ATOM 6473 C CA . PRO A 1 808 ? 17.475 15.593 -5.951 1.00 79.38 808 PRO A CA 1
ATOM 6474 C C . PRO A 1 808 ? 16.801 14.442 -5.189 1.00 79.38 808 PRO A C 1
ATOM 6476 O O . PRO A 1 808 ? 15.586 14.264 -5.285 1.00 79.38 808 PRO A O 1
ATOM 6479 N N . SER A 1 809 ? 17.581 13.642 -4.461 1.00 71.19 809 SER A N 1
ATOM 6480 C CA . SER A 1 809 ? 17.073 12.600 -3.554 1.00 71.19 809 SER A CA 1
ATOM 6481 C C . SER A 1 809 ? 16.424 13.197 -2.302 1.00 71.19 809 SER A C 1
ATOM 6483 O O . SER A 1 809 ? 16.586 14.383 -2.030 1.00 71.19 809 SER A O 1
ATOM 6485 N N . ARG A 1 810 ? 15.702 12.399 -1.506 1.00 64.25 810 ARG A N 1
ATOM 6486 C CA . ARG A 1 810 ? 15.038 12.859 -0.269 1.00 64.25 810 ARG A CA 1
ATOM 6487 C C . ARG A 1 810 ? 16.020 13.552 0.683 1.00 64.25 810 ARG A C 1
ATOM 6489 O O . ARG A 1 810 ? 15.721 14.635 1.165 1.00 64.25 810 ARG A O 1
ATOM 6496 N N . GLY A 1 811 ? 17.222 12.995 0.851 1.00 63.47 811 GLY A N 1
ATOM 6497 C CA . GLY A 1 811 ? 18.325 13.601 1.620 1.00 63.47 811 GLY A CA 1
ATOM 6498 C C . GLY A 1 811 ? 19.135 14.687 0.890 1.00 63.47 811 GLY A C 1
ATOM 6499 O O . GLY A 1 811 ? 20.177 15.096 1.387 1.00 63.47 811 GLY A O 1
ATOM 6500 N N . GLU A 1 812 ? 18.702 15.108 -0.302 1.00 71.94 812 GLU A N 1
ATOM 6501 C CA . GLU A 1 812 ? 19.158 16.316 -1.015 1.00 71.94 812 GLU A CA 1
ATOM 6502 C C . GLU A 1 812 ? 18.023 17.368 -1.128 1.00 71.94 812 GLU A C 1
ATOM 6504 O O . GLU A 1 812 ? 18.237 18.437 -1.700 1.00 71.94 812 GLU A O 1
ATOM 6509 N N . ARG A 1 813 ? 16.811 17.058 -0.627 1.00 65.19 813 ARG A N 1
ATOM 6510 C CA . ARG A 1 813 ? 15.644 17.965 -0.528 1.00 65.19 813 ARG A CA 1
ATOM 6511 C C . ARG A 1 813 ? 15.378 18.433 0.910 1.00 65.19 813 ARG A C 1
ATOM 6513 O O . ARG A 1 813 ? 14.822 19.515 1.079 1.00 65.19 813 ARG A O 1
ATOM 6520 N N . LEU A 1 814 ? 15.725 17.596 1.891 1.00 46.75 814 LEU A N 1
ATOM 6521 C CA . LEU A 1 814 ? 15.754 17.876 3.333 1.00 46.75 814 LEU A CA 1
ATOM 6522 C C . LEU A 1 814 ? 17.117 18.455 3.741 1.00 46.75 814 LEU A C 1
ATOM 6524 O O . LEU A 1 814 ? 17.116 19.337 4.624 1.00 46.75 814 LEU A O 1
#